Protein AF-0000000084941247 (afdb_homodimer)

Organism: Slackia exigua (strain ATCC 700122 / DSM 15923 / CIP 105133 / JCM 11022 / KCTC 5966 / S-7) (NCBI:txid649764)

Sequence (1130 aa):
MKTSISRRDLFKFGGVAAIGAAGAASLAGCAPKQASEDEKETKAASWRDAPEPIADIAETVDYDLVVVGAGNAGLMGAMTAQQQGFKVVIIEKGQQVASAREAVGAIGSRHAGEHTPDIPMLMNHVRKTQTGDVNMALWRTWCDKSGEFMDWLEDTETPAGMTFPFEWHAPDDPEAYYPAMCTNPVMGDFNPQGPNYGAYQHLEVMRDLFLEAGGTIDFLTTGEQLVQDESGKVTGVLARFNKDQYRQYNAAKGVIVCTGGYGANREMVEDLCPDALKYCTSTAATTESGDGIRMALWAGAYLEEGAGAMVWNRGITDDTEQIGPDMGMPLFLPASQPFLRVNVHGERFMNEDSTYPEIYAQGTRQPKGFSWQVFDGTYWEDIQRFDTGGCSRLAPAPDGSAFNADVYDLEAMSKDHLDSFWMQPRLDDGTLKKCDTLEELAKTMFSDEADQKAFLATVERYNEVMASGDVDYGKAAYRCSTVDTAPFYAIRTTGNFLVTINGIVTDTDSRALRQDGTVIEGLYVCGNDQGGFYPHGYPSEFTGVNAGRCGCFARIAAKHACGIAMKTSISRRDLFKFGGVAAIGAAGAASLAGCAPKQASEDEKETKAASWRDAPEPIADIAETVDYDLVVVGAGNAGLMGAMTAQQQGFKVVIIEKGQQVASAREAVGAIGSRHAGEHTPDIPMLMNHVRKTQTGDVNMALWRTWCDKSGEFMDWLEDTETPAGMTFPFEWHAPDDPEAYYPAMCTNPVMGDFNPQGPNYGAYQHLEVMRDLFLEAGGTIDFLTTGEQLVQDESGKVTGVLARFNKDQYRQYNAAKGVIVCTGGYGANREMVEDLCPDALKYCTSTAATTESGDGIRMALWAGAYLEEGAGAMVWNRGITDDTEQIGPDMGMPLFLPASQPFLRVNVHGERFMNEDSTYPEIYAQGTRQPKGFSWQVFDGTYWEDIQRFDTGGCSRLAPAPDGSAFNADVYDLEAMSKDHLDSFWMQPRLDDGTLKKCDTLEELAKTMFSDEADQKAFLATVERYNEVMASGDVDYGKAAYRCSTVDTAPFYAIRTTGNFLVTINGIVTDTDSRALRQDGTVIEGLYVCGNDQGGFYPHGYPSEFTGVNAGRCGCFARIAAKHACGIA

Radius of gyration: 30.83 Å; Cα contacts (8 Å, |Δi|>4): 2685; chains: 2; bounding box: 79×86×83 Å

Solvent-accessible surface area (backbone atoms only — not comparable to full-atom values): 57763 Å² total; per-residue (Å²): 135,84,81,70,85,64,83,73,64,72,73,62,74,67,81,76,75,61,85,70,78,73,81,77,79,74,81,75,80,82,64,82,74,67,87,69,74,84,70,68,76,64,74,78,84,52,84,77,56,67,72,82,80,88,77,75,65,76,44,77,47,84,31,37,34,35,26,36,19,46,33,70,13,22,49,40,16,45,40,58,36,32,76,72,69,47,49,33,39,32,37,20,55,44,92,63,65,49,80,51,70,63,43,36,17,35,34,75,26,80,66,42,70,88,47,63,57,59,58,24,60,52,48,46,48,55,36,42,42,40,42,17,51,28,29,47,50,49,54,49,47,41,54,69,44,16,8,59,42,51,44,49,51,46,68,65,39,35,84,75,43,37,34,63,52,60,40,55,64,64,59,97,45,95,85,55,72,52,62,41,26,27,27,35,48,26,50,47,80,84,50,59,57,33,54,52,68,84,18,55,39,58,44,60,51,48,50,51,52,33,45,72,68,66,39,43,73,44,56,46,16,36,71,68,39,66,37,59,53,94,86,52,34,33,40,27,38,34,25,38,59,47,95,91,34,26,35,36,38,37,13,76,40,14,36,40,31,18,38,50,14,26,56,47,21,65,70,56,31,58,73,49,32,40,60,52,53,61,35,5,14,15,62,65,46,72,80,17,54,24,51,40,43,41,32,41,40,58,66,49,31,35,68,48,79,55,42,22,48,35,40,41,26,23,12,32,37,50,96,81,66,63,63,23,30,86,68,60,42,64,76,37,68,73,54,53,48,48,47,51,47,23,39,83,53,22,41,68,49,69,40,47,73,46,53,43,44,26,50,34,35,32,25,50,60,36,54,68,23,33,28,34,42,38,44,26,54,56,48,67,64,47,48,54,57,46,49,54,57,77,84,50,32,69,46,59,43,93,84,59,48,31,68,18,38,29,79,84,73,21,41,45,48,36,71,66,48,47,43,61,67,56,44,44,58,31,46,73,72,56,42,36,42,76,29,76,42,69,69,57,40,30,57,72,75,30,92,49,66,68,28,27,51,39,28,55,52,36,47,54,50,45,38,52,28,40,73,75,46,32,69,81,38,40,41,55,72,72,47,48,68,63,69,85,43,63,46,33,37,38,32,42,32,22,17,24,29,47,40,34,39,38,16,34,36,48,54,84,55,18,35,27,19,28,80,74,42,48,73,38,50,36,34,27,39,22,30,27,17,25,27,49,73,38,22,69,36,60,64,72,52,49,42,24,40,68,51,20,49,15,23,33,43,16,33,43,25,30,27,61,46,66,73,48,132,136,84,82,70,84,63,82,73,65,71,74,61,76,66,79,80,72,83,78,88,69,90,74,78,84,82,84,76,79,79,66,83,74,68,87,68,74,85,68,68,77,64,74,77,84,54,85,79,56,67,72,82,81,87,79,73,65,76,43,76,49,83,32,36,34,36,24,36,19,47,34,69,13,23,49,40,16,45,40,58,37,32,77,74,70,46,49,33,36,31,36,19,54,45,92,62,66,49,80,51,69,62,44,35,17,35,35,75,25,81,68,42,70,89,46,62,56,60,58,24,60,52,48,47,48,54,34,42,42,39,42,16,53,31,28,47,51,49,54,51,47,42,53,70,44,18,7,60,40,50,45,51,52,47,67,67,38,35,85,75,44,38,36,64,53,60,40,54,65,66,61,97,45,95,85,57,73,52,60,42,26,29,28,37,50,26,51,47,79,85,50,59,56,33,54,50,69,85,19,56,40,57,45,60,50,48,50,52,52,32,46,74,70,66,39,42,72,44,58,45,17,37,71,68,39,68,37,58,52,96,86,51,33,33,41,28,37,35,24,36,59,46,97,91,35,25,35,35,39,36,13,78,40,15,36,40,31,17,38,52,12,27,55,49,20,64,69,57,31,58,73,51,31,39,60,51,52,60,34,4,13,14,62,66,47,71,79,16,53,24,51,40,44,41,33,42,40,57,69,48,32,36,70,48,78,56,41,24,48,36,39,41,26,24,12,32,36,49,96,81,66,63,62,22,30,88,68,60,42,62,75,36,68,72,55,51,48,48,47,50,48,23,39,84,54,24,42,68,50,68,41,46,75,47,53,43,43,25,50,34,35,33,27,51,59,35,55,69,22,34,28,33,42,38,44,25,55,57,47,68,64,46,48,54,56,46,50,53,56,74,83,49,32,69,47,58,44,94,83,59,48,31,68,17,39,31,76,85,71,22,40,44,46,36,72,67,48,46,42,60,68,57,44,43,59,31,46,73,72,56,42,35,43,77,27,76,44,69,67,58,39,30,55,73,75,30,91,49,66,68,27,28,52,38,28,55,52,34,47,54,52,45,37,52,27,43,74,75,47,32,69,83,38,38,40,56,72,75,48,48,67,63,68,83,44,64,45,34,38,38,34,42,32,22,17,24,29,47,40,34,38,36,16,33,35,48,52,84,54,17,35,26,18,28,81,74,43,48,73,38,49,36,35,26,38,21,30,26,19,26,28,49,72,37,21,68,36,60,64,72,50,48,42,24,39,69,52,20,51,14,23,33,42,17,34,43,25,30,26,62,45,66,72,48,131

InterPro domains:
  IPR003953 FAD-dependent oxidoreductase 2, FAD-binding domain [PF00890] (64-534)
  IPR006311 Twin-arginine translocation pathway, signal sequence [PS51318] (1-37)
  IPR027477 Succinate dehydrogenase/fumarate reductase flavoprotein, catalytic domain superfamily [G3DSA:3.90.700.10] (319-495)
  IPR027477 Succinate dehydrogenase/fumarate reductase flavoprotein, catalytic domain superfamily [SSF56425] (339-494)
  IPR036188 FAD/NAD(P)-binding domain superfamily [G3DSA:3.50.50.60] (63-558)
  IPR036188 FAD/NAD(P)-binding domain superfamily [SSF51905] (53-563)
  IPR050315 FAD-dependent oxidoreductase 2 [PTHR43400] (58-562)

Nearest PDB structures (foldseek):
  2b7s-assembly1_A  TM=7.435E-01  e=1.930E-31  Shewanella frigidimarina
  1ksu-assembly1_A  TM=7.243E-01  e=1.297E-31  Shewanella frigidimarina
  1e39-assembly1_A  TM=7.242E-01  e=2.563E-31  Shewanella frigidimarina
  1p2e-assembly1_A  TM=7.226E-01  e=1.256E-30  Shewanella frigidimarina
  1q9i-assembly1_A  TM=7.149E-01  e=3.404E-31  Shewanella frigidimarina

Foldseek 3Di:
DCPPPDPPVPLPPDDPPPPPDDDPPDPDDPPPPDPDDPPPPPPPDALLDDDDDDDDAPAEDEFQEEEEALELQRLLLQLLQLVVPGAYEYEAQAPDHDFFDFKAFAAPAPQCVPAGDDLVVVLVVLCVVQVNLFDSQLVVLRNVFLNVLVNVLCVQQVVVQKDWHFFDDWDPDPVTFFGRTIIGIFGHDDDLQDQRFPGRCSSVSSVVSSVVSPYYYQYSKAWAAFDADPVLATFWTWIDNDDSHIYTYGHNLFYEYALFAAQVAPSCCVVAPVCCFQFAQAEADDRRRCRRQSNLSNSFFDWRHFWDFAKFQFFFDAPVLDGGRNNHGDGALLSLALAFKDALLQAGDARSPDGRVVVQVSQCPGPSSKIKGKAFPCVVVLLQLSQDDFQSRQAAHPVSRGRQARSPRSGGHDPVCSCPPRNVVCVVVPQKDKDFDLLVVLVVSHVDPSSSVSNVVNLVVLQVCLVVPPPPHGHDNSNRDHHDHDTMIMHITTIYGYGIQIATEADSLQFGAHPVGHGNHRYGYAASNYHRRRSHYDPVSSHNHRSSSRNSSSSSNSCNSNVND/DCPPPDPPPPQCPDDPVDDDCPDDDDDDDPDDPDPDDPPPVPPPDALLDDDDDDDDAPAEDEFQEEEEALELQRLLLQLLQLVVPGAYEYEAQAPDHDFFDFWAFAAPAPQCVPQGDDLVVVLVVLCVVQVNLFDSQLVVLRNVFLNVLVNVLCVQQVVVQKDKHFFDDWDPDPVTDFGRTIIGIFGHDDDLQDQRFPGRCSSVSSVVSSVVSPYYYQYSKAWAAFDADPVLATFWTWIDNDDSHIYTYGHNLFYEYALFAAQVAPSCCCVAPVCCFQFAQAEADDRRRCRRQSNLSNSFFDWRHFWDFAKFQFGFDAPVLDGGRNNSGDGALLSLALAFKDALLQAGDARSPDGRVVVQVSQCPGPSSKIKGKAFPCVVVLLQLSQDDAQSRQAAHPVSRGRQARSPRSGGHDPVCNCPPRNVVCVVVVQKDKDFDLLVVLVVSHVDPSSSVSNVVNLVVLQVCLVVPPPPHGHDNSNRDHHDHDTMIMHITTIYGYGIQIATEADSLQFGAHPVGHGNHRYGYAASNYHRRRSHYDPVSSHNHRSSSRSSSSSSNSCNSNVND

Structure (mmCIF, N/CA/C/O backbone):
data_AF-0000000084941247-model_v1
#
loop_
_entity.id
_entity.type
_entity.pdbx_description
1 polymer 'Tat pathway signal sequence domain protein'
#
loop_
_atom_site.group_PDB
_atom_site.id
_atom_site.type_symbol
_atom_site.label_atom_id
_atom_site.label_alt_id
_atom_site.label_comp_id
_atom_site.label_asym_id
_atom_site.label_entity_id
_atom_site.label_seq_id
_atom_site.pdbx_PDB_ins_code
_atom_site.Cartn_x
_atom_site.Cartn_y
_atom_site.Cartn_z
_atom_site.occupancy
_atom_site.B_iso_or_equiv
_atom_site.auth_seq_id
_atom_site.auth_comp_id
_atom_site.auth_asym_id
_atom_site.auth_atom_id
_atom_site.pdbx_PDB_model_num
ATOM 1 N N . MET A 1 1 ? 28.484 -39.25 -27.844 1 19.05 1 MET A N 1
ATOM 2 C CA . MET A 1 1 ? 29.453 -38.156 -27.688 1 19.05 1 MET A CA 1
ATOM 3 C C . MET A 1 1 ? 28.859 -37 -26.859 1 19.05 1 MET A C 1
ATOM 5 O O . MET A 1 1 ? 27.797 -36.469 -27.203 1 19.05 1 MET A O 1
ATOM 9 N N . LYS A 1 2 ? 29.141 -37.031 -25.531 1 23.38 2 LYS A N 1
ATOM 10 C CA . LYS A 1 2 ? 28.578 -36.531 -24.281 1 23.38 2 LYS A CA 1
ATOM 11 C C . LYS A 1 2 ? 28.625 -35 -24.219 1 23.38 2 LYS A C 1
ATOM 13 O O . LYS A 1 2 ? 29.641 -34.438 -23.844 1 23.38 2 LYS A O 1
ATOM 18 N N . THR A 1 3 ? 28.031 -34.312 -25.266 1 25.09 3 THR A N 1
ATOM 19 C CA . THR A 1 3 ? 28.188 -32.844 -25.328 1 25.09 3 THR A CA 1
ATOM 20 C C . THR A 1 3 ? 27.641 -32.188 -24.062 1 25.09 3 THR A C 1
ATOM 22 O O . THR A 1 3 ? 26.438 -32.188 -23.812 1 25.09 3 THR A O 1
ATOM 25 N N . SER A 1 4 ? 28.375 -32.188 -22.953 1 26.8 4 SER A N 1
ATOM 26 C CA . SER A 1 4 ? 28.25 -31.719 -21.578 1 26.8 4 SER A CA 1
ATOM 27 C C . SER A 1 4 ? 28.078 -30.203 -21.531 1 26.8 4 SER A C 1
ATOM 29 O O . SER A 1 4 ? 28.953 -29.469 -21.984 1 26.8 4 SER A O 1
ATOM 31 N N . ILE A 1 5 ? 26.828 -29.688 -21.75 1 31.45 5 ILE A N 1
ATOM 32 C CA . ILE A 1 5 ? 26.484 -28.266 -21.609 1 31.45 5 ILE A CA 1
ATOM 33 C C . ILE A 1 5 ? 26.984 -27.75 -20.266 1 31.45 5 ILE A C 1
ATOM 35 O O . ILE A 1 5 ? 26.562 -28.234 -19.203 1 31.45 5 ILE A O 1
ATOM 39 N N . SER A 1 6 ? 28.266 -27.25 -20.188 1 27.77 6 SER A N 1
ATOM 40 C CA . SER A 1 6 ? 29 -26.797 -19.031 1 27.77 6 SER A CA 1
ATOM 41 C C . SER A 1 6 ? 28.234 -25.719 -18.266 1 27.77 6 SER A C 1
ATOM 43 O O . SER A 1 6 ? 27.344 -25.078 -18.812 1 27.77 6 SER A O 1
ATOM 45 N N . ARG A 1 7 ? 28.547 -25.5 -16.969 1 29.39 7 ARG A N 1
ATOM 46 C CA . ARG A 1 7 ? 28.141 -24.703 -15.812 1 29.39 7 ARG A CA 1
ATOM 47 C C . ARG A 1 7 ? 28.125 -23.219 -16.156 1 29.39 7 ARG A C 1
ATOM 49 O O . ARG A 1 7 ? 27.453 -22.422 -15.484 1 29.39 7 ARG A O 1
ATOM 56 N N . ARG A 1 8 ? 29.078 -22.781 -17 1 28.77 8 ARG A N 1
ATOM 57 C CA . ARG A 1 8 ? 29.375 -21.359 -17.203 1 28.77 8 ARG A CA 1
ATOM 58 C C . ARG A 1 8 ? 28.25 -20.656 -17.938 1 28.77 8 ARG A C 1
ATOM 60 O O . ARG A 1 8 ? 28.219 -19.438 -18.016 1 28.77 8 ARG A O 1
ATOM 67 N N . ASP A 1 9 ? 27.516 -21.406 -18.766 1 28.23 9 ASP A N 1
ATOM 68 C CA . ASP A 1 9 ? 26.609 -20.719 -19.688 1 28.23 9 ASP A CA 1
ATOM 69 C C . ASP A 1 9 ? 25.406 -20.156 -18.938 1 28.23 9 ASP A C 1
ATOM 71 O O . ASP A 1 9 ? 24.5 -19.578 -19.562 1 28.23 9 ASP A O 1
ATOM 75 N N . LEU A 1 10 ? 25.219 -20.625 -17.688 1 25.91 10 LEU A N 1
ATOM 76 C CA . LEU A 1 10 ? 23.953 -20.156 -17.125 1 25.91 10 LEU A CA 1
ATOM 77 C C . LEU A 1 10 ? 23.984 -18.656 -16.891 1 25.91 10 LEU A C 1
ATOM 79 O O . LEU A 1 10 ? 22.922 -18.016 -16.797 1 25.91 10 LEU A O 1
ATOM 83 N N . PHE A 1 11 ? 25.188 -18.172 -16.484 1 29.45 11 PHE A N 1
ATOM 84 C CA . PHE A 1 11 ? 25.109 -16.781 -16.016 1 29.45 11 PHE A CA 1
ATOM 85 C C . PHE A 1 11 ? 25 -15.82 -17.188 1 29.45 11 PHE A C 1
ATOM 87 O O . PHE A 1 11 ? 25.031 -14.602 -16.984 1 29.45 11 PHE A O 1
ATOM 94 N N . LYS A 1 12 ? 25.453 -16.219 -18.438 1 27.67 12 LYS A N 1
ATOM 95 C CA . LYS A 1 12 ? 25.562 -15.234 -19.516 1 27.67 12 LYS A CA 1
ATOM 96 C C . LYS A 1 12 ? 24.188 -14.711 -19.922 1 27.67 12 LYS A C 1
ATOM 98 O O . LYS A 1 12 ? 23.531 -15.273 -20.797 1 27.67 12 LYS A O 1
ATOM 103 N N . PHE A 1 13 ? 23.391 -14.414 -19.031 1 27.11 13 PHE A N 1
ATOM 104 C CA . PHE A 1 13 ? 22.188 -13.773 -19.547 1 27.11 13 PHE A CA 1
ATOM 105 C C . PHE A 1 13 ? 22.547 -12.57 -20.422 1 27.11 13 PHE A C 1
ATOM 107 O O . PHE A 1 13 ? 21.688 -11.742 -20.734 1 27.11 13 PHE A O 1
ATOM 114 N N . GLY A 1 14 ? 24 -12.375 -20.625 1 22.97 14 GLY A N 1
ATOM 115 C CA . GLY A 1 14 ? 24.312 -11.086 -21.234 1 22.97 14 GLY A CA 1
ATOM 116 C C . GLY A 1 14 ? 23.672 -10.891 -22.578 1 22.97 14 GLY A C 1
ATOM 117 O O . GLY A 1 14 ? 23.125 -11.828 -23.172 1 22.97 14 GLY A O 1
ATOM 118 N N . GLY A 1 15 ? 23.984 -9.617 -23.172 1 25.16 15 GLY A N 1
ATOM 119 C CA . GLY A 1 15 ? 23.609 -8.656 -24.203 1 25.16 15 GLY A CA 1
ATOM 120 C C . GLY A 1 15 ? 23.984 -9.102 -25.594 1 25.16 15 GLY A C 1
ATOM 121 O O . GLY A 1 15 ? 25.172 -9.156 -25.938 1 25.16 15 GLY A O 1
ATOM 122 N N . VAL A 1 16 ? 23.594 -10.25 -26.078 1 21.81 16 VAL A N 1
ATOM 123 C CA . VAL A 1 16 ? 24.109 -10.578 -27.406 1 21.81 16 VAL A CA 1
ATOM 124 C C . VAL A 1 16 ? 23.656 -9.508 -28.406 1 21.81 16 VAL A C 1
ATOM 126 O O . VAL A 1 16 ? 22.703 -9.711 -29.156 1 21.81 16 VAL A O 1
ATOM 129 N N . ALA A 1 17 ? 23.594 -8.242 -27.969 1 22.47 17 ALA A N 1
ATOM 130 C CA . ALA A 1 17 ? 23.078 -7.496 -29.125 1 22.47 17 ALA A CA 1
ATOM 131 C C . ALA A 1 17 ? 24.094 -7.465 -30.25 1 22.47 17 ALA A C 1
ATOM 133 O O . ALA A 1 17 ? 25.172 -6.879 -30.125 1 22.47 17 ALA A O 1
ATOM 134 N N . ALA A 1 18 ? 24.391 -8.492 -30.906 1 19.81 18 ALA A N 1
ATOM 135 C CA . ALA A 1 18 ? 25.406 -8.492 -31.969 1 19.81 18 ALA A CA 1
ATOM 136 C C . ALA A 1 18 ? 25.062 -7.469 -33.031 1 19.81 18 ALA A C 1
ATOM 138 O O . ALA A 1 18 ? 25.938 -7.004 -33.781 1 19.81 18 ALA A O 1
ATOM 139 N N . ILE A 1 19 ? 23.812 -6.984 -33.344 1 20.02 19 ILE A N 1
ATOM 140 C CA . ILE A 1 19 ? 23.688 -6.93 -34.781 1 20.02 19 ILE A CA 1
ATOM 141 C C . ILE A 1 19 ? 24.484 -5.742 -35.344 1 20.02 19 ILE A C 1
ATOM 143 O O . ILE A 1 19 ? 24.219 -4.594 -34.969 1 20.02 19 ILE A O 1
ATOM 147 N N . GLY A 1 20 ? 25.797 -5.836 -35.5 1 19.84 20 GLY A N 1
ATOM 148 C CA . GLY A 1 20 ? 26.688 -4.805 -36 1 19.84 20 GLY A CA 1
ATOM 149 C C . GLY A 1 20 ? 26.297 -4.301 -37.375 1 19.84 20 GLY A C 1
ATOM 150 O O . GLY A 1 20 ? 27.062 -3.594 -38.031 1 19.84 20 GLY A O 1
ATOM 151 N N . ALA A 1 21 ? 25.047 -4.473 -37.875 1 18.61 21 ALA A N 1
ATOM 152 C CA . ALA A 1 21 ? 25.062 -4.34 -39.312 1 18.61 21 ALA A CA 1
ATOM 153 C C . ALA A 1 21 ? 25.594 -2.973 -39.75 1 18.61 21 ALA A C 1
ATOM 155 O O . ALA A 1 21 ? 25.438 -1.99 -39.031 1 18.61 21 ALA A O 1
ATOM 156 N N . ALA A 1 22 ? 26.297 -2.846 -40.875 1 20.41 22 ALA A N 1
ATOM 157 C CA . ALA A 1 22 ? 27.234 -2.131 -41.75 1 20.41 22 ALA A CA 1
ATOM 158 C C . ALA A 1 22 ? 26.562 -0.9 -42.344 1 20.41 22 ALA A C 1
ATOM 160 O O . ALA A 1 22 ? 27.234 -0.09 -43 1 20.41 22 ALA A O 1
ATOM 161 N N . GLY A 1 23 ? 25.281 -0.52 -42.062 1 18.73 23 GLY A N 1
ATOM 162 C CA . GLY A 1 23 ? 24.781 0.143 -43.25 1 18.73 23 GLY A CA 1
ATOM 163 C C . GLY A 1 23 ? 25.484 1.452 -43.531 1 18.73 23 GLY A C 1
ATOM 164 O O . GLY A 1 23 ? 25.875 2.178 -42.625 1 18.73 23 GLY A O 1
ATOM 165 N N . ALA A 1 24 ? 26.141 1.601 -44.75 1 20.34 24 ALA A N 1
ATOM 166 C CA . ALA A 1 24 ? 26.875 2.57 -45.531 1 20.34 24 ALA A CA 1
ATOM 167 C C . ALA A 1 24 ? 26.047 3.834 -45.781 1 20.34 24 ALA A C 1
ATOM 169 O O . ALA A 1 24 ? 25.031 3.807 -46.469 1 20.34 24 ALA A O 1
ATOM 170 N N . ALA A 1 25 ? 25.641 4.566 -44.719 1 20.8 25 ALA A N 1
ATOM 171 C CA . ALA A 1 25 ? 24.828 5.734 -45.062 1 20.8 25 ALA A CA 1
ATOM 172 C C . ALA A 1 25 ? 25.562 6.688 -45.969 1 20.8 25 ALA A C 1
ATOM 174 O O . ALA A 1 25 ? 26.656 7.16 -45.656 1 20.8 25 ALA A O 1
ATOM 175 N N . SER A 1 26 ? 25.438 6.461 -47.312 1 20.27 26 SER A N 1
ATOM 176 C CA . SER A 1 26 ? 25.812 7.375 -48.375 1 20.27 26 SER A CA 1
ATOM 177 C C . SER A 1 26 ? 25.406 8.805 -48.062 1 20.27 26 SER A C 1
ATOM 179 O O . SER A 1 26 ? 24.469 9.031 -47.281 1 20.27 26 SER A O 1
ATOM 181 N N . LEU A 1 27 ? 26.344 9.75 -48.406 1 21.83 27 LEU A N 1
ATOM 182 C CA . LEU A 1 27 ? 26.547 11.18 -48.219 1 21.83 27 LEU A CA 1
ATOM 183 C C . LEU A 1 27 ? 25.422 11.977 -48.875 1 21.83 27 LEU A C 1
ATOM 185 O O . LEU A 1 27 ? 25.469 13.211 -48.906 1 21.83 27 LEU A O 1
ATOM 189 N N . ALA A 1 28 ? 24.547 11.391 -49.719 1 23.39 28 ALA A N 1
ATOM 190 C CA . ALA A 1 28 ? 24.062 12.25 -50.812 1 23.39 28 ALA A CA 1
ATOM 191 C C . ALA A 1 28 ? 23.422 13.516 -50.281 1 23.39 28 ALA A C 1
ATOM 193 O O . ALA A 1 28 ? 23 13.555 -49.094 1 23.39 28 ALA A O 1
ATOM 194 N N . GLY A 1 29 ? 23.281 14.531 -51.188 1 26.05 29 GLY A N 1
ATOM 195 C CA . GLY A 1 29 ? 22.984 15.953 -51.312 1 26.05 29 GLY A CA 1
ATOM 196 C C . GLY A 1 29 ? 21.594 16.312 -50.812 1 26.05 29 GLY A C 1
ATOM 197 O O . GLY A 1 29 ? 20.625 15.625 -51.094 1 26.05 29 GLY A O 1
ATOM 198 N N . CYS A 1 30 ? 21.547 16.938 -49.625 1 26.16 30 CYS A N 1
ATOM 199 C CA . CYS A 1 30 ? 20.359 17.281 -48.844 1 26.16 30 CYS A CA 1
ATOM 200 C C . CYS A 1 30 ? 19.406 18.156 -49.656 1 26.16 30 CYS A C 1
ATOM 202 O O . CYS A 1 30 ? 19.656 19.344 -49.844 1 26.16 30 CYS A O 1
ATOM 204 N N . ALA A 1 31 ? 18.984 17.672 -50.969 1 27.81 31 ALA A N 1
ATOM 205 C CA . ALA A 1 31 ? 17.984 18.531 -51.594 1 27.81 31 ALA A CA 1
ATOM 206 C C . ALA A 1 31 ? 16.906 18.969 -50.625 1 27.81 31 ALA A C 1
ATOM 208 O O . ALA A 1 31 ? 16.547 18.219 -49.719 1 27.81 31 ALA A O 1
ATOM 209 N N . PRO A 1 32 ? 16.469 20.234 -50.75 1 28.5 32 PRO A N 1
ATOM 210 C CA . PRO A 1 32 ? 15.57 20.891 -49.781 1 28.5 32 PRO A CA 1
ATOM 211 C C . PRO A 1 32 ? 14.258 20.141 -49.594 1 28.5 32 PRO A C 1
ATOM 213 O O . PRO A 1 32 ? 13.609 19.75 -50.562 1 28.5 32 PRO A O 1
ATOM 216 N N . LYS A 1 33 ? 14.211 19.266 -48.656 1 26.55 33 LYS A N 1
ATOM 217 C CA . LYS A 1 33 ? 12.992 18.484 -48.438 1 26.55 33 LYS A CA 1
ATOM 218 C C . LYS A 1 33 ? 11.758 19.391 -48.469 1 26.55 33 LYS A C 1
ATOM 220 O O . LYS A 1 33 ? 11.711 20.406 -47.781 1 26.55 33 LYS A O 1
ATOM 225 N N . GLN A 1 34 ? 11.109 19.422 -49.625 1 26.91 34 GLN A N 1
ATOM 226 C CA . GLN A 1 34 ? 9.742 19.953 -49.688 1 26.91 34 GLN A CA 1
ATOM 227 C C . GLN A 1 34 ? 8.953 19.547 -48.438 1 26.91 34 GLN A C 1
ATOM 229 O O . GLN A 1 34 ? 9.047 18.422 -47.969 1 26.91 34 GLN A O 1
ATOM 234 N N . ALA A 1 35 ? 8.352 20.594 -47.844 1 30.81 35 ALA A N 1
ATOM 235 C CA . ALA A 1 35 ? 7.5 20.531 -46.656 1 30.81 35 ALA A CA 1
ATOM 236 C C . ALA A 1 35 ? 6.555 19.328 -46.75 1 30.81 35 ALA A C 1
ATOM 238 O O . ALA A 1 35 ? 5.727 19.25 -47.656 1 30.81 35 ALA A O 1
ATOM 239 N N . SER A 1 36 ? 7.133 18.141 -46.406 1 25.38 36 SER A N 1
ATOM 240 C CA . SER A 1 36 ? 6.406 16.875 -46.375 1 25.38 36 SER A CA 1
ATOM 241 C C . SER A 1 36 ? 4.969 17.078 -45.906 1 25.38 36 SER A C 1
ATOM 243 O O . SER A 1 36 ? 4.652 18.078 -45.25 1 25.38 36 SER A O 1
ATOM 245 N N . GLU A 1 37 ? 4.121 16.156 -46.344 1 29.75 37 GLU A N 1
ATOM 246 C CA . GLU A 1 37 ? 2.729 15.812 -46.094 1 29.75 37 GLU A CA 1
ATOM 247 C C . GLU A 1 37 ? 2.408 15.961 -44.594 1 29.75 37 GLU A C 1
ATOM 249 O O . GLU A 1 37 ? 3.295 15.828 -43.75 1 29.75 37 GLU A O 1
ATOM 254 N N . ASP A 1 38 ? 1.306 16.656 -44.375 1 31.53 38 ASP A N 1
ATOM 255 C CA . ASP A 1 38 ? 0.575 16.766 -43.125 1 31.53 38 ASP A CA 1
ATOM 256 C C . ASP A 1 38 ? 0.708 15.5 -42.281 1 31.53 38 ASP A C 1
ATOM 258 O O . ASP A 1 38 ? 0.139 14.461 -42.625 1 31.53 38 ASP A O 1
ATOM 262 N N . GLU A 1 39 ? 1.895 15.258 -41.844 1 28.62 39 GLU A N 1
ATOM 263 C CA . GLU A 1 39 ? 1.955 14.203 -40.844 1 28.62 39 GLU A CA 1
ATOM 264 C C . GLU A 1 39 ? 0.952 14.461 -39.719 1 28.62 39 GLU A C 1
ATOM 266 O O . GLU A 1 39 ? 1.125 15.383 -38.906 1 28.62 39 GLU A O 1
ATOM 271 N N . LYS A 1 40 ? -0.264 14.336 -40 1 32.88 40 LYS A N 1
ATOM 272 C CA . LYS A 1 40 ? -1.252 14.141 -38.969 1 32.88 40 LYS A CA 1
ATOM 273 C C . LYS A 1 40 ? -0.626 13.469 -37.75 1 32.88 40 LYS A C 1
ATOM 275 O O . LYS A 1 40 ? -0.073 12.375 -37.844 1 32.88 40 LYS A O 1
ATOM 280 N N . GLU A 1 41 ? -0.08 14.266 -36.875 1 34.94 41 GLU A N 1
ATOM 281 C CA . GLU A 1 41 ? 0.358 13.711 -35.594 1 34.94 41 GLU A CA 1
ATOM 282 C C . GLU A 1 41 ? -0.614 12.648 -35.094 1 34.94 41 GLU A C 1
ATOM 284 O O . GLU A 1 41 ? -1.729 12.969 -34.688 1 34.94 41 GLU A O 1
ATOM 289 N N . THR A 1 42 ? -0.789 11.562 -35.719 1 36.72 42 THR A N 1
ATOM 290 C CA . THR A 1 42 ? -1.495 10.414 -35.156 1 36.72 42 THR A CA 1
ATOM 291 C C . THR A 1 42 ? -1.202 10.25 -33.656 1 36.72 42 THR A C 1
ATOM 293 O O . THR A 1 42 ? -0.044 10.117 -33.281 1 36.72 42 THR A O 1
ATOM 296 N N . LYS A 1 43 ? -1.995 10.922 -32.844 1 45.62 43 LYS A N 1
ATOM 297 C CA . LYS A 1 43 ? -1.903 10.539 -31.422 1 45.62 43 LYS A CA 1
ATOM 298 C C . LYS A 1 43 ? -1.312 9.141 -31.266 1 45.62 43 LYS A C 1
ATOM 300 O O . LYS A 1 43 ? -1.816 8.18 -31.859 1 45.62 43 LYS A O 1
ATOM 305 N N . ALA A 1 44 ? -0.191 9.078 -30.891 1 51.22 44 ALA A N 1
ATOM 306 C CA . ALA A 1 44 ? 0.454 7.777 -30.719 1 51.22 44 ALA A CA 1
ATOM 307 C C . ALA A 1 44 ? -0.452 6.812 -29.953 1 51.22 44 ALA A C 1
ATOM 309 O O . ALA A 1 44 ? -0.997 7.164 -28.906 1 51.22 44 ALA A O 1
ATOM 310 N N . ALA A 1 45 ? -0.841 5.645 -30.484 1 69.56 45 ALA A N 1
ATOM 311 C CA . ALA A 1 45 ? -1.721 4.582 -30 1 69.56 45 ALA A CA 1
ATOM 312 C C . ALA A 1 45 ? -1.252 4.051 -28.656 1 69.56 45 ALA A C 1
ATOM 314 O O . ALA A 1 45 ? -0.059 3.811 -28.453 1 69.56 45 ALA A O 1
ATOM 315 N N . SER A 1 46 ? -2.09 4.172 -27.531 1 87.94 46 SER A N 1
ATOM 316 C CA . SER A 1 46 ? -1.894 3.623 -26.188 1 87.94 46 SER A CA 1
ATOM 317 C C . SER A 1 46 ? -2.123 2.115 -26.172 1 87.94 46 SER A C 1
ATOM 319 O O . SER A 1 46 ? -2.928 1.595 -26.953 1 87.94 46 SER A O 1
ATOM 321 N N . TRP A 1 47 ? -1.255 1.409 -25.406 1 94.19 47 TRP A N 1
ATOM 322 C CA . TRP A 1 47 ? -1.479 -0.019 -25.219 1 94.19 47 TRP A CA 1
ATOM 323 C C . TRP A 1 47 ? -2.906 -0.288 -24.75 1 94.19 47 TRP A C 1
ATOM 325 O O . TRP A 1 47 ? -3.393 -1.418 -24.844 1 94.19 47 TRP A O 1
ATOM 335 N N . ARG A 1 48 ? -3.656 0.721 -24.359 1 93.62 48 ARG A N 1
ATOM 336 C CA . ARG A 1 48 ? -5.016 0.588 -23.844 1 93.62 48 ARG A CA 1
ATOM 337 C C . ARG A 1 48 ? -6.035 0.57 -24.969 1 93.62 48 ARG A C 1
ATOM 339 O O . ARG A 1 48 ? -7.172 0.129 -24.781 1 93.62 48 ARG A O 1
ATOM 346 N N . ASP A 1 49 ? -5.691 1.118 -26.156 1 93.81 49 ASP A N 1
ATOM 347 C CA . ASP A 1 49 ? -6.621 1.23 -27.281 1 93.81 49 ASP A CA 1
ATOM 348 C C . ASP A 1 49 ? -6.707 -0.082 -28.062 1 93.81 49 ASP A C 1
ATOM 350 O O . ASP A 1 49 ? -5.68 -0.672 -28.406 1 93.81 49 ASP A O 1
ATOM 354 N N . ALA A 1 50 ? -7.938 -0.47 -28.281 1 93.81 50 ALA A N 1
ATOM 355 C CA . ALA A 1 50 ? -8.125 -1.692 -29.047 1 93.81 50 ALA A CA 1
ATOM 356 C C . ALA A 1 50 ? -7.617 -1.518 -30.484 1 93.81 50 ALA A C 1
ATOM 358 O O . ALA A 1 50 ? -7.91 -0.512 -31.125 1 93.81 50 ALA A O 1
ATOM 359 N N . PRO A 1 51 ? -6.914 -2.484 -30.953 1 93.88 51 PRO A N 1
ATOM 360 C CA . PRO A 1 51 ? -6.504 -2.424 -32.344 1 93.88 51 PRO A CA 1
ATOM 361 C C . PRO A 1 51 ? -7.656 -2.699 -33.312 1 93.88 51 PRO A C 1
ATOM 363 O O . PRO A 1 51 ? -8.734 -3.111 -32.906 1 93.88 51 PRO A O 1
ATOM 366 N N . GLU A 1 52 ? -7.34 -2.393 -34.594 1 93.81 52 GLU A N 1
ATOM 367 C CA . GLU A 1 52 ? -8.312 -2.756 -35.594 1 93.81 52 GLU A CA 1
ATOM 368 C C . GLU A 1 52 ? -8.586 -4.258 -35.594 1 93.81 52 GLU A C 1
ATOM 370 O O . GLU A 1 52 ? -7.668 -5.059 -35.406 1 93.81 52 GLU A O 1
ATOM 375 N N . PRO A 1 53 ? -9.828 -4.648 -35.844 1 93.56 53 PRO A N 1
ATOM 376 C CA . PRO A 1 53 ? -10.141 -6.078 -35.906 1 93.56 53 PRO A CA 1
ATOM 377 C C . PRO A 1 53 ? -9.352 -6.816 -36.969 1 93.56 53 PRO A C 1
ATOM 379 O O . PRO A 1 53 ? -9.141 -6.277 -38.062 1 93.56 53 PRO A O 1
ATOM 382 N N . ILE A 1 54 ? -8.93 -7.973 -36.625 1 93.25 54 ILE A N 1
ATOM 383 C CA . ILE A 1 54 ? -8.242 -8.828 -37.594 1 93.25 54 ILE A CA 1
ATOM 384 C C . ILE A 1 54 ? -9.258 -9.422 -38.562 1 93.25 54 ILE A C 1
ATOM 386 O O . ILE A 1 54 ? -10.195 -10.109 -38.156 1 93.25 54 ILE A O 1
ATOM 390 N N . ALA A 1 55 ? -9.031 -9.203 -39.844 1 89.31 55 ALA A N 1
ATOM 391 C CA . ALA A 1 55 ? -10.031 -9.57 -40.844 1 89.31 55 ALA A CA 1
ATOM 392 C C . ALA A 1 55 ? -9.609 -10.82 -41.625 1 89.31 55 ALA A C 1
ATOM 394 O O . ALA A 1 55 ? -10.453 -11.633 -42 1 89.31 55 ALA A O 1
ATOM 395 N N . ASP A 1 56 ? -8.359 -10.977 -41.906 1 92.25 56 ASP A N 1
ATOM 396 C CA . ASP A 1 56 ? -7.887 -12.086 -42.75 1 92.25 56 ASP A CA 1
ATOM 397 C C . ASP A 1 56 ? -7.52 -13.289 -41.875 1 92.25 56 ASP A C 1
ATOM 399 O O . ASP A 1 56 ? -6.379 -13.414 -41.406 1 92.25 56 ASP A O 1
ATOM 403 N N . ILE A 1 57 ? -8.438 -14.227 -41.688 1 95.56 57 ILE A N 1
ATOM 404 C CA . ILE A 1 57 ? -8.266 -15.438 -40.906 1 95.56 57 ILE A CA 1
ATOM 405 C C . ILE A 1 57 ? -7.902 -16.609 -41.812 1 95.56 57 ILE A C 1
ATOM 407 O O . ILE A 1 57 ? -8.695 -17 -42.656 1 95.56 57 ILE A O 1
ATOM 411 N N . ALA A 1 58 ? -6.777 -17.203 -41.594 1 95.25 58 ALA A N 1
ATOM 412 C CA . ALA A 1 58 ? -6.277 -18.266 -42.438 1 95.25 58 ALA A CA 1
ATOM 413 C C . ALA A 1 58 ? -6.988 -19.594 -42.156 1 95.25 58 ALA A C 1
ATOM 415 O O . ALA A 1 58 ? -7.223 -20.391 -43.062 1 95.25 58 ALA A O 1
ATOM 416 N N . GLU A 1 59 ? -7.203 -19.812 -40.875 1 95.62 59 GLU A N 1
ATOM 417 C CA . GLU A 1 59 ? -7.797 -21.062 -40.438 1 95.62 59 GLU A CA 1
ATOM 418 C C . GLU A 1 59 ? -8.664 -20.859 -39.188 1 95.62 59 GLU A C 1
ATOM 420 O O . GLU A 1 59 ? -8.461 -19.906 -38.438 1 95.62 59 GLU A O 1
ATOM 425 N N . THR A 1 60 ? -9.656 -21.734 -39.094 1 98.12 60 THR A N 1
ATOM 426 C CA . THR A 1 60 ? -10.492 -21.781 -37.906 1 98.12 60 THR A CA 1
ATOM 427 C C . THR A 1 60 ? -10.523 -23.188 -37.312 1 98.12 60 THR A C 1
ATOM 429 O O . THR A 1 60 ? -10.734 -24.156 -38.031 1 98.12 60 THR A O 1
ATOM 432 N N . VAL A 1 61 ? -10.273 -23.297 -36.062 1 98.56 61 VAL A N 1
ATOM 433 C CA . VAL A 1 61 ? -10.297 -24.594 -35.344 1 98.56 61 VAL A CA 1
ATOM 434 C C . VAL A 1 61 ? -11.227 -24.516 -34.156 1 98.56 61 VAL A C 1
ATOM 436 O O . VAL A 1 61 ? -11.438 -23.422 -33.594 1 98.56 61 VAL A O 1
ATOM 439 N N . ASP A 1 62 ? -11.773 -25.703 -33.719 1 98.75 62 ASP A N 1
ATOM 440 C CA . ASP A 1 62 ? -12.781 -25.734 -32.688 1 98.75 62 ASP A CA 1
ATOM 441 C C . ASP A 1 62 ? -12.289 -26.531 -31.469 1 98.75 62 ASP A C 1
ATOM 443 O O . ASP A 1 62 ? -11.805 -27.656 -31.609 1 98.75 62 ASP A O 1
ATOM 447 N N . TYR A 1 63 ? -12.422 -25.953 -30.312 1 98.88 63 TYR A N 1
ATOM 448 C CA . TYR A 1 63 ? -12.094 -26.578 -29.031 1 98.88 63 TYR A CA 1
ATOM 449 C C . TYR A 1 63 ? -13.172 -26.297 -28 1 98.88 63 TYR A C 1
ATOM 451 O O . TYR A 1 63 ? -14.031 -25.438 -28.203 1 98.88 63 TYR A O 1
ATOM 459 N N . ASP A 1 64 ? -13.234 -27.125 -26.938 1 98.81 64 ASP A N 1
ATOM 460 C CA . ASP A 1 64 ? -14.086 -26.812 -25.797 1 98.81 64 ASP A CA 1
ATOM 461 C C . ASP A 1 64 ? -13.523 -25.641 -24.984 1 98.81 64 ASP A C 1
ATOM 463 O O . ASP A 1 64 ? -14.242 -24.703 -24.672 1 98.81 64 ASP A O 1
ATOM 467 N N . LEU A 1 65 ? -12.25 -25.703 -24.703 1 98.94 65 LEU A N 1
ATOM 468 C CA . LEU A 1 65 ? -11.562 -24.703 -23.906 1 98.94 65 LEU A CA 1
ATOM 469 C C . LEU A 1 65 ? -10.273 -24.25 -24.578 1 98.94 65 LEU A C 1
ATOM 471 O O . LEU A 1 65 ? -9.492 -25.094 -25.047 1 98.94 65 LEU A O 1
ATOM 475 N N . VAL A 1 66 ? -10.062 -22.953 -24.688 1 98.94 66 VAL A N 1
ATOM 476 C CA . VAL A 1 66 ? -8.82 -22.375 -25.188 1 98.94 66 VAL A CA 1
ATOM 477 C C . VAL A 1 66 ? -8.086 -21.672 -24.047 1 98.94 66 VAL A C 1
ATOM 479 O O . VAL A 1 66 ? -8.672 -20.828 -23.344 1 98.94 66 VAL A O 1
ATOM 482 N N . VAL A 1 67 ? -6.859 -22.031 -23.781 1 98.94 67 VAL A N 1
ATOM 483 C CA . VAL A 1 67 ? -6.016 -21.422 -22.766 1 98.94 67 VAL A CA 1
ATOM 484 C C . VAL A 1 67 ? -4.883 -20.641 -23.438 1 98.94 67 VAL A C 1
ATOM 486 O O . VAL A 1 67 ? -4.223 -21.156 -24.344 1 98.94 67 VAL A O 1
ATOM 489 N N . VAL A 1 68 ? -4.691 -19.375 -23.062 1 98.88 68 VAL A N 1
ATOM 490 C CA . VAL A 1 68 ? -3.629 -18.562 -23.625 1 98.88 68 VAL A CA 1
ATOM 491 C C . VAL A 1 68 ? -2.486 -18.438 -22.609 1 98.88 68 VAL A C 1
ATOM 493 O O . VAL A 1 68 ? -2.605 -17.719 -21.625 1 98.88 68 VAL A O 1
ATOM 496 N N . GLY A 1 69 ? -1.376 -19.047 -22.906 1 98.12 69 GLY A N 1
ATOM 497 C CA . GLY A 1 69 ? -0.209 -19.062 -22.047 1 98.12 69 GLY A CA 1
ATOM 498 C C . GLY A 1 69 ? 0.025 -20.406 -21.391 1 98.12 69 GLY A C 1
ATOM 499 O O . GLY A 1 69 ? -0.865 -20.938 -20.719 1 98.12 69 GLY A O 1
ATOM 500 N N . ALA A 1 70 ? 1.208 -20.922 -21.594 1 97.94 70 ALA A N 1
ATOM 501 C CA . ALA A 1 70 ? 1.57 -22.219 -21.031 1 97.94 70 ALA A CA 1
ATOM 502 C C . ALA A 1 70 ? 2.506 -22.078 -19.844 1 97.94 70 ALA A C 1
ATOM 504 O O . ALA A 1 70 ? 3.645 -22.547 -19.859 1 97.94 70 ALA A O 1
ATOM 505 N N . GLY A 1 71 ? 1.974 -21.484 -18.75 1 96.19 71 GLY A N 1
ATOM 506 C CA . GLY A 1 71 ? 2.744 -21.297 -17.531 1 96.19 71 GLY A CA 1
ATOM 507 C C . GLY A 1 71 ? 2.102 -21.922 -16.312 1 96.19 71 GLY A C 1
ATOM 508 O O . GLY A 1 71 ? 1.409 -22.938 -16.422 1 96.19 71 GLY A O 1
ATOM 509 N N . ASN A 1 72 ? 2.387 -21.391 -15.109 1 95.44 72 ASN A N 1
ATOM 510 C CA . ASN A 1 72 ? 1.958 -21.922 -13.82 1 95.44 72 ASN A CA 1
ATOM 511 C C . ASN A 1 72 ? 0.437 -22.016 -13.734 1 95.44 72 ASN A C 1
ATOM 513 O O . ASN A 1 72 ? -0.095 -22.922 -13.086 1 95.44 72 ASN A O 1
ATOM 517 N N . ALA A 1 73 ? -0.216 -21.109 -14.391 1 97.94 73 ALA A N 1
ATOM 518 C CA . ALA A 1 73 ? -1.676 -21.125 -14.359 1 97.94 73 ALA A CA 1
ATOM 519 C C . ALA A 1 73 ? -2.238 -21.906 -15.547 1 97.94 73 ALA A C 1
ATOM 521 O O . ALA A 1 73 ? -3 -22.859 -15.359 1 97.94 73 ALA A O 1
ATOM 522 N N . GLY A 1 74 ? -1.791 -21.641 -16.75 1 98.5 74 GLY A N 1
ATOM 523 C CA . GLY A 1 74 ? -2.367 -22.188 -17.969 1 98.5 74 GLY A CA 1
ATOM 524 C C . GLY A 1 74 ? -2.324 -23.703 -18.016 1 98.5 74 GLY A C 1
ATOM 525 O O . GLY A 1 74 ? -3.309 -24.344 -18.391 1 98.5 74 GLY A O 1
ATOM 526 N N . LEU A 1 75 ? -1.223 -24.266 -17.672 1 98.69 75 LEU A N 1
ATOM 527 C CA . LEU A 1 75 ? -1.084 -25.719 -17.719 1 98.69 75 LEU A CA 1
ATOM 528 C C . LEU A 1 75 ? -2.033 -26.375 -16.719 1 98.69 75 LEU A C 1
ATOM 530 O O . LEU A 1 75 ? -2.58 -27.453 -17 1 98.69 75 LEU A O 1
ATOM 534 N N . MET A 1 76 ? -2.211 -25.75 -15.555 1 98.56 76 MET A N 1
ATOM 535 C CA . MET A 1 76 ? -3.094 -26.312 -14.531 1 98.56 76 MET A CA 1
ATOM 536 C C . MET A 1 76 ? -4.551 -26.25 -14.984 1 98.56 76 MET A C 1
ATOM 538 O O . MET A 1 76 ? -5.289 -27.234 -14.82 1 98.56 76 MET A O 1
ATOM 542 N N . GLY A 1 77 ? -4.953 -25.141 -15.516 1 98.81 77 GLY A N 1
ATOM 543 C CA . GLY A 1 77 ? -6.305 -25.031 -16.031 1 98.81 77 GLY A CA 1
ATOM 544 C C . GLY A 1 77 ? -6.59 -25.969 -17.188 1 98.81 77 GLY A C 1
ATOM 545 O O . GLY A 1 77 ? -7.621 -26.641 -17.203 1 98.81 77 GLY A O 1
ATOM 546 N N . ALA A 1 78 ? -5.668 -26.047 -18.125 1 98.88 78 ALA A N 1
ATOM 547 C CA . ALA A 1 78 ? -5.816 -26.906 -19.297 1 98.88 78 ALA A CA 1
ATOM 548 C C . ALA A 1 78 ? -5.934 -28.375 -18.891 1 98.88 78 ALA A C 1
ATOM 550 O O . ALA A 1 78 ? -6.824 -29.094 -19.359 1 98.88 78 ALA A O 1
ATOM 551 N N . MET A 1 79 ? -5.043 -28.812 -18.031 1 98.88 79 MET A N 1
ATOM 552 C CA . MET A 1 79 ? -5.043 -30.219 -17.609 1 98.88 79 MET A CA 1
ATOM 553 C C . MET A 1 79 ? -6.324 -30.562 -16.859 1 98.88 79 MET A C 1
ATOM 555 O O . MET A 1 79 ? -6.859 -31.656 -17.016 1 98.88 79 MET A O 1
ATOM 559 N N . THR A 1 80 ? -6.797 -29.625 -16.031 1 98.81 80 THR A N 1
ATOM 560 C CA . THR A 1 80 ? -8.023 -29.844 -15.273 1 98.81 80 THR A CA 1
ATOM 561 C C . THR A 1 80 ? -9.18 -30.203 -16.219 1 98.81 80 THR A C 1
ATOM 563 O O . THR A 1 80 ? -9.922 -31.156 -15.953 1 98.81 80 THR A O 1
ATOM 566 N N . ALA A 1 81 ? -9.312 -29.5 -17.281 1 98.81 81 ALA A N 1
ATOM 567 C CA . ALA A 1 81 ? -10.375 -29.75 -18.25 1 98.81 81 ALA A CA 1
ATOM 568 C C . ALA A 1 81 ? -10.078 -31 -19.094 1 98.81 81 ALA A C 1
ATOM 570 O O . ALA A 1 81 ? -10.961 -31.828 -19.312 1 98.81 81 ALA A O 1
ATOM 571 N N . GLN A 1 82 ? -8.867 -31.141 -19.516 1 98.62 82 GLN A N 1
ATOM 572 C CA . GLN A 1 82 ? -8.461 -32.25 -20.375 1 98.62 82 GLN A CA 1
ATOM 573 C C . GLN A 1 82 ? -8.703 -33.594 -19.688 1 98.62 82 GLN A C 1
ATOM 575 O O . GLN A 1 82 ? -9.148 -34.531 -20.312 1 98.62 82 GLN A O 1
ATOM 580 N N . GLN A 1 83 ? -8.367 -33.625 -18.406 1 97.88 83 GLN A N 1
ATOM 581 C CA . GLN A 1 83 ? -8.539 -34.844 -17.625 1 97.88 83 GLN A CA 1
ATOM 582 C C . GLN A 1 83 ? -10 -35.312 -17.609 1 97.88 83 GLN A C 1
ATOM 584 O O . GLN A 1 83 ? -10.289 -36.469 -17.375 1 97.88 83 GLN A O 1
ATOM 589 N N . GLN A 1 84 ? -10.859 -34.406 -17.859 1 98.06 84 GLN A N 1
ATOM 590 C CA . GLN A 1 84 ? -12.289 -34.719 -17.828 1 98.06 84 GLN A CA 1
ATOM 591 C C . GLN A 1 84 ? -12.828 -34.969 -19.234 1 98.06 84 GLN A C 1
ATOM 593 O O . GLN A 1 84 ? -14.039 -35.094 -19.422 1 98.06 84 GLN A O 1
ATOM 598 N N . GLY A 1 85 ? -11.992 -34.938 -20.25 1 97.94 85 GLY A N 1
ATOM 599 C CA . GLY A 1 85 ? -12.352 -35.375 -21.594 1 97.94 85 GLY A CA 1
ATOM 600 C C . GLY A 1 85 ? -12.664 -34.219 -22.531 1 97.94 85 GLY A C 1
ATOM 601 O O . GLY A 1 85 ? -13.062 -34.438 -23.672 1 97.94 85 GLY A O 1
ATOM 602 N N . PHE A 1 86 ? -12.484 -33.031 -22.078 1 98.75 86 PHE A N 1
ATOM 603 C CA . PHE A 1 86 ? -12.727 -31.891 -22.938 1 98.75 86 PHE A CA 1
ATOM 604 C C . PHE A 1 86 ? -11.602 -31.719 -23.953 1 98.75 86 PHE A C 1
ATOM 606 O O . PHE A 1 86 ? -10.453 -32.094 -23.672 1 98.75 86 PHE A O 1
ATOM 613 N N . LYS A 1 87 ? -11.906 -31.234 -25.109 1 98.88 87 LYS A N 1
ATOM 614 C CA . LYS A 1 87 ? -10.906 -30.875 -26.125 1 98.88 87 LYS A CA 1
ATOM 615 C C . LYS A 1 87 ? -10.266 -29.531 -25.812 1 98.88 87 LYS A C 1
ATOM 617 O O . LYS A 1 87 ? -10.891 -28.484 -25.984 1 98.88 87 LYS A O 1
ATOM 622 N N . VAL A 1 88 ? -8.977 -29.578 -25.391 1 98.94 88 VAL A N 1
ATOM 623 C CA . VAL A 1 88 ? -8.344 -28.375 -24.875 1 98.94 88 VAL A CA 1
ATOM 624 C C . VAL A 1 88 ? -7.102 -28.047 -25.703 1 98.94 88 VAL A C 1
ATOM 626 O O . VAL A 1 88 ? -6.352 -28.953 -26.094 1 98.94 88 VAL A O 1
ATOM 629 N N . VAL A 1 89 ? -6.906 -26.719 -26.031 1 98.94 89 VAL A N 1
ATOM 630 C CA . VAL A 1 89 ? -5.672 -26.25 -26.641 1 98.94 89 VAL A CA 1
ATOM 631 C C . VAL A 1 89 ? -5.062 -25.125 -25.812 1 98.94 89 VAL A C 1
ATOM 633 O O . VAL A 1 89 ? -5.785 -24.281 -25.266 1 98.94 89 VAL A O 1
ATOM 636 N N . ILE A 1 90 ? -3.742 -25.156 -25.672 1 98.88 90 ILE A N 1
ATOM 637 C CA . ILE A 1 90 ? -2.98 -24.031 -25.156 1 98.88 90 ILE A CA 1
ATOM 638 C C . ILE A 1 90 ? -2.264 -23.312 -26.297 1 98.88 90 ILE A C 1
ATOM 640 O O . ILE A 1 90 ? -1.618 -23.953 -27.125 1 98.88 90 ILE A O 1
ATOM 644 N N . ILE A 1 91 ? -2.463 -22.062 -26.344 1 98.38 91 ILE A N 1
ATOM 645 C CA . ILE A 1 91 ? -1.686 -21.219 -27.25 1 98.38 91 ILE A CA 1
ATOM 646 C C . ILE A 1 91 ? -0.526 -20.578 -26.484 1 98.38 91 ILE A C 1
ATOM 648 O O . ILE A 1 91 ? -0.735 -19.922 -25.469 1 98.38 91 ILE A O 1
ATOM 652 N N . GLU A 1 92 ? 0.707 -20.781 -26.938 1 98 92 GLU A N 1
ATOM 653 C CA . GLU A 1 92 ? 1.921 -20.297 -26.297 1 98 92 GLU A CA 1
ATOM 654 C C . GLU A 1 92 ? 2.82 -19.562 -27.297 1 98 92 GLU A C 1
ATOM 656 O O . GLU A 1 92 ? 3.193 -20.141 -28.328 1 98 92 GLU A O 1
ATOM 661 N N . LYS A 1 93 ? 3.158 -18.297 -26.969 1 95.69 93 LYS A N 1
ATOM 662 C CA . LYS A 1 93 ? 3.934 -17.469 -27.891 1 95.69 93 LYS A CA 1
ATOM 663 C C . LYS A 1 93 ? 5.379 -17.953 -27.969 1 95.69 93 LYS A C 1
ATOM 665 O O . LYS A 1 93 ? 6.027 -17.812 -29.016 1 95.69 93 LYS A O 1
ATOM 670 N N . GLY A 1 94 ? 5.879 -18.531 -26.938 1 94.06 94 GLY A N 1
ATOM 671 C CA . GLY A 1 94 ? 7.246 -19.031 -26.922 1 94.06 94 GLY A CA 1
ATOM 672 C C . GLY A 1 94 ? 7.375 -20.438 -27.469 1 94.06 94 GLY A C 1
ATOM 673 O O . GLY A 1 94 ? 6.383 -21.031 -27.891 1 94.06 94 GLY A O 1
ATOM 674 N N . GLN A 1 95 ? 8.672 -20.938 -27.453 1 94.44 95 GLN A N 1
ATOM 675 C CA . GLN A 1 95 ? 8.977 -22.266 -27.984 1 94.44 95 GLN A CA 1
ATOM 676 C C . GLN A 1 95 ? 8.867 -23.344 -26.906 1 94.44 95 GLN A C 1
ATOM 678 O O . GLN A 1 95 ? 8.852 -24.531 -27.219 1 94.44 95 GLN A O 1
ATOM 683 N N . GLN A 1 96 ? 8.812 -22.891 -25.703 1 93.69 96 GLN A N 1
ATOM 684 C CA . GLN A 1 96 ? 8.758 -23.781 -24.547 1 93.69 96 GLN A CA 1
ATOM 685 C C . GLN A 1 96 ? 7.754 -23.281 -23.516 1 93.69 96 GLN A C 1
ATOM 687 O O . GLN A 1 96 ? 7.285 -22.141 -23.594 1 93.69 96 GLN A O 1
ATOM 692 N N . VAL A 1 97 ? 7.402 -24.203 -22.625 1 93.62 97 VAL A N 1
ATOM 693 C CA . VAL A 1 97 ? 6.57 -23.781 -21.5 1 93.62 97 VAL A CA 1
ATOM 694 C C . VAL A 1 97 ? 7.391 -22.938 -20.547 1 93.62 97 VAL A C 1
ATOM 696 O O . VAL A 1 97 ? 8.625 -22.922 -20.609 1 93.62 97 VAL A O 1
ATOM 699 N N . ALA A 1 98 ? 6.691 -22.188 -19.688 1 88.25 98 ALA A N 1
ATOM 700 C CA . ALA A 1 98 ? 7.375 -21.359 -18.688 1 88.25 98 ALA A CA 1
ATOM 701 C C . ALA A 1 98 ? 8.172 -22.234 -17.719 1 88.25 98 ALA A C 1
ATOM 703 O O . ALA A 1 98 ? 7.926 -23.438 -17.609 1 88.25 98 ALA A O 1
ATOM 704 N N . SER A 1 99 ? 9.133 -21.625 -17.125 1 80.38 99 SER A N 1
ATOM 705 C CA . SER A 1 99 ? 9.922 -22.328 -16.109 1 80.38 99 SER A CA 1
ATOM 706 C C . SER A 1 99 ? 9.164 -22.438 -14.797 1 80.38 99 SER A C 1
ATOM 708 O O . SER A 1 99 ? 8.484 -21.484 -14.391 1 80.38 99 SER A O 1
ATOM 710 N N . ALA A 1 100 ? 9.453 -23.609 -14.25 1 75.19 100 ALA A N 1
ATOM 711 C CA . ALA A 1 100 ? 8.805 -23.844 -12.961 1 75.19 100 ALA A CA 1
ATOM 712 C C . ALA A 1 100 ? 9.43 -22.984 -11.867 1 75.19 100 ALA A C 1
ATOM 714 O O . ALA A 1 100 ? 10.625 -22.688 -11.914 1 75.19 100 ALA A O 1
ATOM 715 N N . ARG A 1 101 ? 8.523 -22.609 -10.984 1 75.38 101 ARG A N 1
ATOM 716 C CA . ARG A 1 101 ? 8.969 -21.953 -9.766 1 75.38 101 ARG A CA 1
ATOM 717 C C . ARG A 1 101 ? 9.219 -22.969 -8.656 1 75.38 101 ARG A C 1
ATOM 719 O O . ARG A 1 101 ? 8.617 -24.047 -8.641 1 75.38 101 ARG A O 1
ATOM 726 N N . GLU A 1 102 ? 10.086 -22.656 -7.754 1 76.81 102 GLU A N 1
ATOM 727 C CA . GLU A 1 102 ? 10.5 -23.578 -6.688 1 76.81 102 GLU A CA 1
ATOM 728 C C . GLU A 1 102 ? 9.367 -23.812 -5.691 1 76.81 102 GLU A C 1
ATOM 730 O O . GLU A 1 102 ? 8.977 -24.953 -5.449 1 76.81 102 GLU A O 1
ATOM 735 N N . ALA A 1 103 ? 8.773 -22.812 -5.16 1 89 103 ALA A N 1
ATOM 736 C CA . ALA A 1 103 ? 7.809 -22.938 -4.074 1 89 103 ALA A CA 1
ATOM 737 C C . ALA A 1 103 ? 6.391 -22.672 -4.57 1 89 103 ALA A C 1
ATOM 739 O O . ALA A 1 103 ? 6.152 -21.719 -5.316 1 89 103 ALA A O 1
ATOM 740 N N . VAL A 1 104 ? 5.531 -23.641 -4.262 1 94.88 104 VAL A N 1
ATOM 741 C CA . VAL A 1 104 ? 4.105 -23.5 -4.527 1 94.88 104 VAL A CA 1
ATOM 742 C C . VAL A 1 104 ? 3.334 -23.438 -3.211 1 94.88 104 VAL A C 1
ATOM 744 O O . VAL A 1 104 ? 3.266 -24.422 -2.479 1 94.88 104 VAL A O 1
ATOM 747 N N . GLY A 1 105 ? 2.723 -22.312 -2.908 1 95.56 105 GLY A N 1
ATOM 748 C CA . GLY A 1 105 ? 2.029 -22.109 -1.646 1 95.56 105 GLY A CA 1
ATOM 749 C C . GLY A 1 105 ? 0.599 -22.609 -1.663 1 95.56 105 GLY A C 1
ATOM 750 O O . GLY A 1 105 ? -0.116 -22.422 -2.652 1 95.56 105 GLY A O 1
ATOM 751 N N . ALA A 1 106 ? 0.182 -23.297 -0.576 1 96.62 106 ALA A N 1
ATOM 752 C CA . ALA A 1 106 ? -1.188 -23.766 -0.388 1 96.62 106 ALA A CA 1
ATOM 753 C C . ALA A 1 106 ? -1.509 -23.953 1.093 1 96.62 106 ALA A C 1
ATOM 755 O O . ALA A 1 106 ? -0.607 -24.141 1.91 1 96.62 106 ALA A O 1
ATOM 756 N N . ILE A 1 107 ? -2.758 -23.891 1.365 1 95 107 ILE A N 1
ATOM 757 C CA . ILE A 1 107 ? -3.238 -24.078 2.73 1 95 107 ILE A CA 1
ATOM 758 C C . ILE A 1 107 ? -4.09 -25.344 2.811 1 95 107 ILE A C 1
ATOM 760 O O . ILE A 1 107 ? -5 -25.531 2.002 1 95 107 ILE A O 1
ATOM 764 N N . GLY A 1 108 ? -3.75 -26.172 3.764 1 91.75 108 GLY A N 1
ATOM 765 C CA . GLY A 1 108 ? -4.602 -27.328 4.059 1 91.75 108 GLY A CA 1
ATOM 766 C C . GLY A 1 108 ? -4.367 -28.5 3.127 1 91.75 108 GLY A C 1
ATOM 767 O O . GLY A 1 108 ? -5.254 -29.328 2.939 1 91.75 108 GLY A O 1
ATOM 768 N N . SER A 1 109 ? -3.271 -28.562 2.461 1 94.12 109 SER A N 1
ATOM 769 C CA . SER A 1 109 ? -2.951 -29.734 1.652 1 94.12 109 SER A CA 1
ATOM 770 C C . SER A 1 109 ? -2.615 -30.938 2.529 1 94.12 109 SER A C 1
ATOM 772 O O . SER A 1 109 ? -2.297 -30.781 3.709 1 94.12 109 SER A O 1
ATOM 774 N N . ARG A 1 110 ? -2.672 -32.094 1.936 1 93 110 ARG A N 1
ATOM 775 C CA . ARG A 1 110 ? -2.373 -33.312 2.68 1 93 110 ARG A CA 1
ATOM 776 C C . ARG A 1 110 ? -0.924 -33.312 3.152 1 93 110 ARG A C 1
ATOM 778 O O . ARG A 1 110 ? -0.599 -33.969 4.156 1 93 110 ARG A O 1
ATOM 785 N N . HIS A 1 111 ? -0.042 -32.562 2.537 1 86.81 111 HIS A N 1
ATOM 786 C CA . HIS A 1 111 ? 1.381 -32.531 2.859 1 86.81 111 HIS A CA 1
ATOM 787 C C . HIS A 1 111 ? 1.659 -31.688 4.09 1 86.81 111 HIS A C 1
ATOM 789 O O . HIS A 1 111 ? 2.721 -31.812 4.707 1 86.81 111 HIS A O 1
ATOM 795 N N . ALA A 1 112 ? 0.755 -30.844 4.387 1 87.06 112 ALA A N 1
ATOM 796 C CA . ALA A 1 112 ? 0.992 -29.922 5.492 1 87.06 112 ALA A CA 1
ATOM 797 C C . ALA A 1 112 ? 0.91 -30.641 6.836 1 87.06 112 ALA A C 1
ATOM 799 O O . ALA A 1 112 ? 1.467 -30.172 7.832 1 87.06 112 ALA A O 1
ATOM 800 N N . GLY A 1 113 ? 0.278 -31.781 6.879 1 83.62 113 GLY A N 1
ATOM 801 C CA . GLY A 1 113 ? 0.115 -32.5 8.133 1 83.62 113 GLY A CA 1
ATOM 802 C C . GLY A 1 113 ? -0.517 -31.656 9.227 1 83.62 113 GLY A C 1
ATOM 803 O O . GLY A 1 113 ? -1.599 -31.094 9.039 1 83.62 113 GLY A O 1
ATOM 804 N N . GLU A 1 114 ? 0.305 -31.422 10.289 1 83.94 114 GLU A N 1
ATOM 805 C CA . GLU A 1 114 ? -0.206 -30.688 11.438 1 83.94 114 GLU A CA 1
ATOM 806 C C . GLU A 1 114 ? 0.102 -29.188 11.32 1 83.94 114 GLU A C 1
ATOM 808 O O . GLU A 1 114 ? -0.352 -28.391 12.141 1 83.94 114 GLU A O 1
ATOM 813 N N . HIS A 1 115 ? 0.736 -28.922 10.258 1 85.38 115 HIS A N 1
ATOM 814 C CA . HIS A 1 115 ? 1.124 -27.531 10.086 1 85.38 115 HIS A CA 1
ATOM 815 C C . HIS A 1 115 ? 0.062 -26.75 9.312 1 85.38 115 HIS A C 1
ATOM 817 O O . HIS A 1 115 ? -0.085 -26.938 8.102 1 85.38 115 HIS A O 1
ATOM 823 N N . THR A 1 116 ? -0.856 -26.078 9.969 1 85.25 116 THR A N 1
ATOM 824 C CA . THR A 1 116 ? -1.853 -25.234 9.32 1 85.25 116 THR A CA 1
ATOM 825 C C . THR A 1 116 ? -1.802 -23.812 9.883 1 85.25 116 THR A C 1
ATOM 827 O O . THR A 1 116 ? -1.795 -23.625 11.102 1 85.25 116 THR A O 1
ATOM 830 N N . PRO A 1 117 ? -1.733 -22.922 8.945 1 91.5 117 PRO A N 1
ATOM 831 C CA . PRO A 1 117 ? -1.723 -21.547 9.445 1 91.5 117 PRO A CA 1
ATOM 832 C C . PRO A 1 117 ? -3.045 -21.141 10.102 1 91.5 117 PRO A C 1
ATOM 834 O O . PRO A 1 117 ? -4.086 -21.734 9.805 1 91.5 117 PRO A O 1
ATOM 837 N N . ASP A 1 118 ? -2.941 -20.203 11.055 1 91.25 118 ASP A N 1
ATOM 838 C CA . ASP A 1 118 ? -4.129 -19.516 11.562 1 91.25 118 ASP A CA 1
ATOM 839 C C . ASP A 1 118 ? -4.746 -18.625 10.492 1 91.25 118 ASP A C 1
ATOM 841 O O . ASP A 1 118 ? -4.238 -17.531 10.219 1 91.25 118 ASP A O 1
ATOM 845 N N . ILE A 1 119 ? -5.863 -19.047 9.953 1 92.5 119 ILE A N 1
ATOM 846 C CA . ILE A 1 119 ? -6.441 -18.406 8.781 1 92.5 119 ILE A CA 1
ATOM 847 C C . ILE A 1 119 ? -6.859 -16.969 9.133 1 92.5 119 ILE A C 1
ATOM 849 O O . ILE A 1 119 ? -6.539 -16.031 8.398 1 92.5 119 ILE A O 1
ATOM 853 N N . PRO A 1 120 ? -7.484 -16.75 10.281 1 92.56 120 PRO A N 1
ATOM 854 C CA . PRO A 1 120 ? -7.809 -15.383 10.68 1 92.56 120 PRO A CA 1
ATOM 855 C C . PRO A 1 120 ? -6.578 -14.484 10.75 1 92.56 120 PRO A C 1
ATOM 857 O O . PRO A 1 120 ? -6.617 -13.344 10.281 1 92.56 120 PRO A O 1
ATOM 860 N N . MET A 1 121 ? -5.582 -14.984 11.312 1 91.81 121 MET A N 1
ATOM 861 C CA . MET A 1 121 ? -4.344 -14.211 11.406 1 91.81 121 MET A CA 1
ATOM 862 C C . MET A 1 121 ? -3.775 -13.922 10.016 1 91.81 121 MET A C 1
ATOM 864 O O . MET A 1 121 ? -3.309 -12.812 9.75 1 91.81 121 MET A O 1
ATOM 868 N N . LEU A 1 122 ? -3.805 -14.953 9.172 1 94.56 122 LEU A N 1
ATOM 869 C CA . LEU A 1 122 ? -3.332 -14.812 7.801 1 94.56 122 LEU A CA 1
ATOM 870 C C . LEU A 1 122 ? -4.133 -13.75 7.055 1 94.56 122 LEU A C 1
ATOM 872 O O . LEU A 1 122 ? -3.557 -12.859 6.426 1 94.56 122 LEU A O 1
ATOM 876 N N . MET A 1 123 ? -5.426 -13.781 7.156 1 94.69 123 MET A N 1
ATOM 877 C CA . MET A 1 123 ? -6.32 -12.844 6.488 1 94.69 123 MET A CA 1
ATOM 878 C C . MET A 1 123 ? -6.066 -11.414 6.973 1 94.69 123 MET A C 1
ATOM 880 O O . MET A 1 123 ? -6.02 -10.484 6.172 1 94.69 123 MET A O 1
ATOM 884 N N . ASN A 1 124 ? -5.91 -11.242 8.242 1 93.94 124 ASN A N 1
ATOM 885 C CA . ASN A 1 124 ? -5.664 -9.922 8.805 1 93.94 124 ASN A CA 1
ATOM 886 C C . ASN A 1 124 ? -4.301 -9.375 8.383 1 93.94 124 ASN A C 1
ATOM 888 O O . ASN A 1 124 ? -4.141 -8.172 8.18 1 93.94 124 ASN A O 1
ATOM 892 N N . HIS A 1 125 ? -3.342 -10.242 8.266 1 93.31 125 HIS A N 1
ATOM 893 C CA . HIS A 1 125 ? -2.016 -9.828 7.824 1 93.31 125 HIS A CA 1
ATOM 894 C C . HIS A 1 125 ? -2.049 -9.32 6.387 1 93.31 125 HIS A C 1
ATOM 896 O O . HIS A 1 125 ? -1.469 -8.281 6.074 1 93.31 125 HIS A O 1
ATOM 902 N N . VAL A 1 126 ? -2.764 -10.031 5.539 1 93.38 126 VAL A N 1
ATOM 903 C CA . VAL A 1 126 ? -2.9 -9.648 4.137 1 93.38 126 VAL A CA 1
ATOM 904 C C . VAL A 1 126 ? -3.582 -8.281 4.035 1 93.38 126 VAL A C 1
ATOM 906 O O . VAL A 1 126 ? -3.117 -7.402 3.309 1 93.38 126 VAL A O 1
ATOM 909 N N . ARG A 1 127 ? -4.574 -8.156 4.715 1 93.38 127 ARG A N 1
ATOM 910 C CA . ARG A 1 127 ? -5.32 -6.898 4.711 1 93.38 127 ARG A CA 1
ATOM 911 C C . ARG A 1 127 ? -4.434 -5.734 5.145 1 93.38 127 ARG A C 1
ATOM 913 O O . ARG A 1 127 ? -4.363 -4.711 4.461 1 93.38 127 ARG A O 1
ATOM 920 N N . LYS A 1 128 ? -3.732 -5.914 6.23 1 92.06 128 LYS A N 1
ATOM 921 C CA . LYS A 1 128 ? -2.941 -4.844 6.828 1 92.06 128 LYS A CA 1
ATOM 922 C C . LYS A 1 128 ? -1.777 -4.449 5.922 1 92.06 128 LYS A C 1
ATOM 924 O O . LYS A 1 128 ? -1.523 -3.262 5.711 1 92.06 128 LYS A O 1
ATOM 929 N N . THR A 1 129 ? -1.122 -5.395 5.336 1 92 129 THR A N 1
ATOM 930 C CA . THR A 1 129 ? 0.084 -5.129 4.559 1 92 129 THR A CA 1
ATOM 931 C C . THR A 1 129 ? -0.266 -4.508 3.209 1 92 129 THR A C 1
ATOM 933 O O . THR A 1 129 ? 0.608 -3.982 2.516 1 92 129 THR A O 1
ATOM 936 N N . GLN A 1 130 ? -1.54 -4.562 2.867 1 92.25 130 GLN A N 1
ATOM 937 C CA . GLN A 1 130 ? -1.977 -3.953 1.614 1 92.25 130 GLN A CA 1
ATOM 938 C C . GLN A 1 130 ? -2.896 -2.764 1.872 1 92.25 130 GLN A C 1
ATOM 940 O O . GLN A 1 130 ? -3.604 -2.311 0.969 1 92.25 130 GLN A O 1
ATOM 945 N N . THR A 1 131 ? -2.988 -2.322 3.064 1 90.94 131 THR A N 1
ATOM 946 C CA . THR A 1 131 ? -3.795 -1.183 3.484 1 90.94 131 THR A CA 1
ATOM 947 C C . THR A 1 131 ? -5.262 -1.393 3.115 1 90.94 131 THR A C 1
ATOM 949 O O . THR A 1 131 ? -5.949 -0.447 2.729 1 90.94 131 THR A O 1
ATOM 952 N N . GLY A 1 132 ? -5.664 -2.619 3.047 1 92.25 132 GLY A N 1
ATOM 953 C CA . GLY A 1 132 ? -7.039 -2.975 2.752 1 92.25 132 GLY A CA 1
ATOM 954 C C . GLY A 1 132 ? -7.332 -3.045 1.266 1 92.25 132 GLY A C 1
ATOM 955 O O . GLY A 1 132 ? -8.406 -3.488 0.86 1 92.25 132 GLY A O 1
ATOM 956 N N . ASP A 1 133 ? -6.391 -2.682 0.447 1 91.31 133 ASP A N 1
ATOM 957 C CA . ASP A 1 133 ? -6.57 -2.619 -1 1 91.31 133 ASP A CA 1
ATOM 958 C C . ASP A 1 133 ? -6.48 -4.012 -1.624 1 91.31 133 ASP A C 1
ATOM 960 O O . ASP A 1 133 ? -5.703 -4.23 -2.555 1 91.31 133 ASP A O 1
ATOM 964 N N . VAL A 1 134 ? -7.227 -4.941 -1.112 1 92.44 134 VAL A N 1
ATOM 965 C CA . VAL A 1 134 ? -7.223 -6.324 -1.573 1 92.44 134 VAL A CA 1
ATOM 966 C C . VAL A 1 134 ? -8.656 -6.844 -1.659 1 92.44 134 VAL A C 1
ATOM 968 O O . VAL A 1 134 ? -9.516 -6.438 -0.875 1 92.44 134 VAL A O 1
ATOM 971 N N . ASN A 1 135 ? -8.891 -7.656 -2.668 1 95.06 135 ASN A N 1
ATOM 972 C CA . ASN A 1 135 ? -10.148 -8.398 -2.682 1 95.06 135 ASN A CA 1
ATOM 973 C C . ASN A 1 135 ? -10.102 -9.594 -1.735 1 95.06 135 ASN A C 1
ATOM 975 O O . ASN A 1 135 ? -9.648 -10.672 -2.115 1 95.06 135 ASN A O 1
ATOM 979 N N . MET A 1 136 ? -10.664 -9.43 -0.561 1 95.94 136 MET A N 1
ATOM 980 C CA . MET A 1 136 ? -10.539 -10.43 0.498 1 95.94 136 MET A CA 1
ATOM 981 C C . MET A 1 136 ? -11.297 -11.703 0.134 1 95.94 136 MET A C 1
ATOM 983 O O . MET A 1 136 ? -10.953 -12.781 0.612 1 95.94 136 MET A O 1
ATOM 987 N N . ALA A 1 137 ? -12.258 -11.562 -0.718 1 95.38 137 ALA A N 1
ATOM 988 C CA . ALA A 1 137 ? -12.984 -12.75 -1.165 1 95.38 137 ALA A CA 1
ATOM 989 C C . ALA A 1 137 ? -12.086 -13.68 -1.965 1 95.38 137 ALA A C 1
ATOM 991 O O . ALA A 1 137 ? -12.219 -14.906 -1.892 1 95.38 137 ALA A O 1
ATOM 992 N N . LEU A 1 138 ? -11.203 -13.164 -2.734 1 97.06 138 LEU A N 1
ATOM 993 C CA . LEU A 1 138 ? -10.25 -13.977 -3.486 1 97.06 138 LEU A CA 1
ATOM 994 C C . LEU A 1 138 ? -9.289 -14.695 -2.549 1 97.06 138 LEU A C 1
ATOM 996 O O . LEU A 1 138 ? -9 -15.883 -2.742 1 97.06 138 LEU A O 1
ATOM 1000 N N . TRP A 1 139 ? -8.805 -13.977 -1.544 1 96.69 139 TRP A N 1
ATOM 1001 C CA . TRP A 1 139 ? -7.918 -14.594 -0.568 1 96.69 139 TRP A CA 1
ATOM 1002 C C . TRP A 1 139 ? -8.633 -15.711 0.188 1 96.69 139 TRP A C 1
ATOM 1004 O O . TRP A 1 139 ? -8.055 -16.781 0.416 1 96.69 139 TRP A O 1
ATOM 1014 N N . ARG A 1 140 ? -9.828 -15.469 0.594 1 96 140 ARG A N 1
ATOM 1015 C CA . ARG A 1 140 ? -10.594 -16.5 1.286 1 96 140 ARG A CA 1
ATOM 1016 C C . ARG A 1 140 ? -10.781 -17.734 0.401 1 96 140 ARG A C 1
ATOM 1018 O O . ARG A 1 140 ? -10.664 -18.859 0.869 1 96 140 ARG A O 1
ATOM 1025 N N . THR A 1 141 ? -11.102 -17.484 -0.84 1 97 141 THR A N 1
ATOM 1026 C CA . THR A 1 141 ? -11.242 -18.578 -1.8 1 97 141 THR A CA 1
ATOM 1027 C C . THR A 1 141 ? -9.945 -19.375 -1.912 1 97 141 THR A C 1
ATOM 1029 O O . THR A 1 141 ? -9.969 -20.609 -1.901 1 97 141 THR A O 1
ATOM 1032 N N . TRP A 1 142 ? -8.836 -18.688 -1.968 1 97.81 142 TRP A N 1
ATOM 1033 C CA . TRP A 1 142 ? -7.547 -19.375 -2.045 1 97.81 142 TRP A CA 1
ATOM 1034 C C . TRP A 1 142 ? -7.297 -20.203 -0.797 1 97.81 142 TRP A C 1
ATOM 1036 O O . TRP A 1 142 ? -6.844 -21.359 -0.892 1 97.81 142 TRP A O 1
ATOM 1046 N N . CYS A 1 143 ? -7.613 -19.656 0.351 1 95.94 143 CYS A N 1
ATOM 1047 C CA . CYS A 1 143 ? -7.441 -20.406 1.591 1 95.94 143 CYS A CA 1
ATOM 1048 C C . CYS A 1 143 ? -8.273 -21.688 1.577 1 95.94 143 CYS A C 1
ATOM 1050 O O . CYS A 1 143 ? -7.828 -22.719 2.074 1 95.94 143 CYS A O 1
ATOM 1052 N N . ASP A 1 144 ? -9.391 -21.625 0.963 1 95.69 144 ASP A N 1
ATOM 1053 C CA . ASP A 1 144 ? -10.336 -22.734 0.989 1 95.69 144 ASP A CA 1
ATOM 1054 C C . ASP A 1 144 ? -9.977 -23.781 -0.064 1 95.69 144 ASP A C 1
ATOM 1056 O O . ASP A 1 144 ? -10.219 -24.984 0.135 1 95.69 144 ASP A O 1
ATOM 1060 N N . LYS A 1 145 ? -9.414 -23.297 -1.155 1 97.62 145 LYS A N 1
ATOM 1061 C CA . LYS A 1 145 ? -9.367 -24.188 -2.314 1 97.62 145 LYS A CA 1
ATOM 1062 C C . LYS A 1 145 ? -7.93 -24.594 -2.629 1 97.62 145 LYS A C 1
ATOM 1064 O O . LYS A 1 145 ? -7.703 -25.547 -3.373 1 97.62 145 LYS A O 1
ATOM 1069 N N . SER A 1 146 ? -6.961 -23.953 -2.078 1 97.69 146 SER A N 1
ATOM 1070 C CA . SER A 1 146 ? -5.578 -24.188 -2.488 1 97.69 146 SER A CA 1
ATOM 1071 C C . SER A 1 146 ? -5.082 -25.547 -2.035 1 97.69 146 SER A C 1
ATOM 1073 O O . SER A 1 146 ? -4.234 -26.156 -2.691 1 97.69 146 SER A O 1
ATOM 1075 N N . GLY A 1 147 ? -5.562 -26.016 -0.877 1 97 147 GLY A N 1
ATOM 1076 C CA . GLY A 1 147 ? -5.199 -27.359 -0.441 1 97 147 GLY A CA 1
ATOM 1077 C C . GLY A 1 147 ? -5.629 -28.438 -1.415 1 97 147 GLY A C 1
ATOM 1078 O O . GLY A 1 147 ? -4.84 -29.312 -1.755 1 97 147 GLY A O 1
ATOM 1079 N N . GLU A 1 148 ? -6.848 -28.391 -1.819 1 97.25 148 GLU A N 1
ATOM 1080 C CA . GLU A 1 148 ? -7.352 -29.328 -2.814 1 97.25 148 GLU A CA 1
ATOM 1081 C C . GLU A 1 148 ? -6.559 -29.234 -4.113 1 97.25 148 GLU A C 1
ATOM 1083 O O . GLU A 1 148 ? -6.262 -30.266 -4.742 1 97.25 148 GLU A O 1
ATOM 1088 N N . PHE A 1 149 ? -6.246 -28.078 -4.48 1 98 149 PHE A N 1
ATOM 1089 C CA . PHE A 1 149 ? -5.426 -27.875 -5.668 1 98 149 PHE A CA 1
ATOM 1090 C C . PHE A 1 149 ? -4.094 -28.609 -5.535 1 98 149 PHE A C 1
ATOM 1092 O O . PHE A 1 149 ? -3.691 -29.344 -6.441 1 98 149 PHE A O 1
ATOM 1099 N N . MET A 1 150 ? -3.42 -28.375 -4.445 1 97.5 150 MET A N 1
ATOM 1100 C CA . MET A 1 150 ? -2.115 -28.984 -4.223 1 97.5 150 MET A CA 1
ATOM 1101 C C . MET A 1 150 ? -2.221 -30.516 -4.25 1 97.5 150 MET A C 1
ATOM 1103 O O . MET A 1 150 ? -1.378 -31.188 -4.844 1 97.5 150 MET A O 1
ATOM 1107 N N . ASP A 1 151 ? -3.242 -31.062 -3.676 1 97.94 151 ASP A N 1
ATOM 1108 C CA . ASP A 1 151 ? -3.457 -32.5 -3.668 1 97.94 151 ASP A CA 1
ATOM 1109 C C . ASP A 1 151 ? -3.684 -33.031 -5.082 1 97.94 151 ASP A C 1
ATOM 1111 O O . ASP A 1 151 ? -3.141 -34.062 -5.453 1 97.94 151 ASP A O 1
ATOM 1115 N N . TRP A 1 152 ? -4.48 -32.312 -5.777 1 98.31 152 TRP A N 1
ATOM 1116 C CA . TRP A 1 152 ? -4.719 -32.688 -7.168 1 98.31 152 TRP A CA 1
ATOM 1117 C C . TRP A 1 152 ? -3.42 -32.688 -7.969 1 98.31 152 TRP A C 1
ATOM 1119 O O . TRP A 1 152 ? -3.16 -33.594 -8.766 1 98.31 152 TRP A O 1
ATOM 1129 N N . LEU A 1 153 ? -2.635 -31.641 -7.828 1 97.81 153 LEU A N 1
ATOM 1130 C CA . LEU A 1 153 ? -1.357 -31.516 -8.523 1 97.81 153 LEU A CA 1
ATOM 1131 C C . LEU A 1 153 ? -0.456 -32.719 -8.203 1 97.81 153 LEU A C 1
ATOM 1133 O O . LEU A 1 153 ? 0.154 -33.281 -9.102 1 97.81 153 LEU A O 1
ATOM 1137 N N . GLU A 1 154 ? -0.389 -33.031 -6.996 1 96.62 154 GLU A N 1
ATOM 1138 C CA . GLU A 1 154 ? 0.401 -34.156 -6.559 1 96.62 154 GLU A CA 1
ATOM 1139 C C . GLU A 1 154 ? -0.1 -35.469 -7.199 1 96.62 154 GLU A C 1
ATOM 1141 O O . GLU A 1 154 ? 0.69 -36.25 -7.734 1 96.62 154 GLU A O 1
ATOM 1146 N N . ASP A 1 155 ? -1.353 -35.688 -7.105 1 98.06 155 ASP A N 1
ATOM 1147 C CA . ASP A 1 155 ? -1.933 -36.906 -7.672 1 98.06 155 ASP A CA 1
ATOM 1148 C C . ASP A 1 155 ? -1.657 -37 -9.172 1 98.06 155 ASP A C 1
ATOM 1150 O O . ASP A 1 155 ? -1.5 -38.094 -9.711 1 98.06 155 ASP A O 1
ATOM 1154 N N . THR A 1 156 ? -1.638 -35.906 -9.773 1 98.12 156 THR A N 1
ATOM 1155 C CA . THR A 1 156 ? -1.461 -35.844 -11.219 1 98.12 156 THR A CA 1
ATOM 1156 C C . THR A 1 156 ? -0.011 -36.125 -11.602 1 98.12 156 THR A C 1
ATOM 1158 O O . THR A 1 156 ? 0.254 -36.844 -12.57 1 98.12 156 THR A O 1
ATOM 1161 N N . GLU A 1 157 ? 0.941 -35.656 -10.82 1 97.19 157 GLU A N 1
ATOM 1162 C CA . GLU A 1 157 ? 2.322 -35.656 -11.289 1 97.19 157 GLU A CA 1
ATOM 1163 C C . GLU A 1 157 ? 3.129 -36.781 -10.609 1 97.19 157 GLU A C 1
ATOM 1165 O O . GLU A 1 157 ? 4.191 -37.156 -11.094 1 97.19 157 GLU A O 1
ATOM 1170 N N . THR A 1 158 ? 2.678 -37.312 -9.562 1 96 158 THR A N 1
ATOM 1171 C CA . THR A 1 158 ? 3.426 -38.312 -8.812 1 96 158 THR A CA 1
ATOM 1172 C C . THR A 1 158 ? 3.654 -39.562 -9.664 1 96 158 THR A C 1
ATOM 1174 O O . THR A 1 158 ? 4.734 -40.156 -9.633 1 96 158 THR A O 1
ATOM 1177 N N . PRO A 1 159 ? 2.666 -39.938 -10.43 1 97.06 159 PRO A N 1
ATOM 1178 C CA . PRO A 1 159 ? 2.916 -41.125 -11.281 1 97.06 159 PRO A CA 1
ATOM 1179 C C . PRO A 1 159 ? 4.047 -40.875 -12.281 1 97.06 159 PRO A C 1
ATOM 1181 O O . PRO A 1 159 ? 4.637 -41.844 -12.781 1 97.06 159 PRO A O 1
ATOM 1184 N N . ALA A 1 160 ? 4.297 -39.656 -12.516 1 96.62 160 ALA A N 1
ATOM 1185 C CA . ALA A 1 160 ? 5.359 -39.344 -13.453 1 96.62 160 ALA A CA 1
ATOM 1186 C C . ALA A 1 160 ? 6.688 -39.125 -12.734 1 96.62 160 ALA A C 1
ATOM 1188 O O . ALA A 1 160 ? 7.652 -38.625 -13.32 1 96.62 160 ALA A O 1
ATOM 1189 N N . GLY A 1 161 ? 6.746 -39.406 -11.445 1 94.56 161 GLY A N 1
ATOM 1190 C CA . GLY A 1 161 ? 8.008 -39.406 -10.719 1 94.56 161 GLY A CA 1
ATOM 1191 C C . GLY A 1 161 ? 8.234 -38.188 -9.867 1 94.56 161 GLY A C 1
ATOM 1192 O O . GLY A 1 161 ? 9.289 -38.031 -9.25 1 94.56 161 GLY A O 1
ATOM 1193 N N . MET A 1 162 ? 7.25 -37.312 -9.805 1 94.19 162 MET A N 1
ATOM 1194 C CA . MET A 1 162 ? 7.387 -36.125 -9 1 94.19 162 MET A CA 1
ATOM 1195 C C . MET A 1 162 ? 7.121 -36.406 -7.523 1 94.19 162 MET A C 1
ATOM 1197 O O . MET A 1 162 ? 6.277 -37.25 -7.195 1 94.19 162 MET A O 1
ATOM 1201 N N . THR A 1 163 ? 7.863 -35.688 -6.645 1 92.25 163 THR A N 1
ATOM 1202 C CA . THR A 1 163 ? 7.582 -35.688 -5.211 1 92.25 163 THR A CA 1
ATOM 1203 C C . THR A 1 163 ? 7.258 -34.281 -4.738 1 92.25 163 THR A C 1
ATOM 1205 O O . THR A 1 163 ? 7.613 -33.312 -5.398 1 92.25 163 THR A O 1
ATOM 1208 N N . PHE A 1 164 ? 6.559 -34.156 -3.654 1 91.44 164 PHE A N 1
ATOM 1209 C CA . PHE A 1 164 ? 6.031 -32.875 -3.18 1 91.44 164 PHE A CA 1
ATOM 1210 C C . PHE A 1 164 ? 6.418 -32.625 -1.727 1 91.44 164 PHE A C 1
ATOM 1212 O O . PHE A 1 164 ? 5.555 -32.562 -0.852 1 91.44 164 PHE A O 1
ATOM 1219 N N . PRO A 1 165 ? 7.699 -32.406 -1.495 1 89.44 165 PRO A N 1
ATOM 1220 C CA . PRO A 1 165 ? 8.125 -32.156 -0.116 1 89.44 165 PRO A CA 1
ATOM 1221 C C . PRO A 1 165 ? 7.578 -30.828 0.439 1 89.44 165 PRO A C 1
ATOM 1223 O O . PRO A 1 165 ? 7.57 -29.812 -0.263 1 89.44 165 PRO A O 1
ATOM 1226 N N . PHE A 1 166 ? 7.062 -30.906 1.674 1 89.31 166 PHE A N 1
ATOM 1227 C CA . PHE A 1 166 ? 6.598 -29.734 2.41 1 89.31 166 PHE A CA 1
ATOM 1228 C C . PHE A 1 166 ? 7.711 -29.172 3.283 1 89.31 166 PHE A C 1
ATOM 1230 O O . PHE A 1 166 ? 8.422 -29.922 3.959 1 89.31 166 PHE A O 1
ATOM 1237 N N . GLU A 1 167 ? 7.91 -27.844 3.129 1 83.12 167 GLU A N 1
ATOM 1238 C CA . GLU A 1 167 ? 8.922 -27.172 3.945 1 83.12 167 GLU A CA 1
ATOM 1239 C C . GLU A 1 167 ? 8.312 -26.031 4.754 1 83.12 167 GLU A C 1
ATOM 1241 O O . GLU A 1 167 ? 7.555 -25.219 4.219 1 83.12 167 GLU A O 1
ATOM 1246 N N . TRP A 1 168 ? 8.617 -26.062 6.074 1 85.81 168 TRP A N 1
ATOM 1247 C CA . TRP A 1 168 ? 8.234 -24.938 6.918 1 85.81 168 TRP A CA 1
ATOM 1248 C C . TRP A 1 168 ? 9.219 -24.766 8.062 1 85.81 168 TRP A C 1
ATOM 1250 O O . TRP A 1 168 ? 9.562 -25.719 8.758 1 85.81 168 TRP A O 1
ATOM 1260 N N . HIS A 1 169 ? 9.719 -23.594 8.109 1 86.75 169 HIS A N 1
ATOM 1261 C CA . HIS A 1 169 ? 10.547 -23.156 9.234 1 86.75 169 HIS A CA 1
ATOM 1262 C C . HIS A 1 169 ? 10.242 -21.719 9.633 1 86.75 169 HIS A C 1
ATOM 1264 O O . HIS A 1 169 ? 10.094 -20.859 8.773 1 86.75 169 HIS A O 1
ATOM 1270 N N . ALA A 1 170 ? 10.055 -21.578 10.945 1 85.81 170 ALA A N 1
ATOM 1271 C CA . ALA A 1 170 ? 9.93 -20.234 11.508 1 85.81 170 ALA A CA 1
ATOM 1272 C C . ALA A 1 170 ? 10.891 -20.031 12.672 1 85.81 170 ALA A C 1
ATOM 1274 O O . ALA A 1 170 ? 11.016 -20.906 13.539 1 85.81 170 ALA A O 1
ATOM 1275 N N . PRO A 1 171 ? 11.578 -18.828 12.68 1 85.25 171 PRO A N 1
ATOM 1276 C CA . PRO A 1 171 ? 12.383 -18.531 13.867 1 85.25 171 PRO A CA 1
ATOM 1277 C C . PRO A 1 171 ? 11.555 -18.531 15.148 1 85.25 171 PRO A C 1
ATOM 1279 O O . PRO A 1 171 ? 10.367 -18.203 15.117 1 85.25 171 PRO A O 1
ATOM 1282 N N . ASP A 1 172 ? 12.227 -18.859 16.188 1 80.5 172 ASP A N 1
ATOM 1283 C CA . ASP A 1 172 ? 11.555 -18.891 17.484 1 80.5 172 ASP A CA 1
ATOM 1284 C C . ASP A 1 172 ? 11.484 -17.5 18.094 1 80.5 172 ASP A C 1
ATOM 1286 O O . ASP A 1 172 ? 12.18 -17.203 19.062 1 80.5 172 ASP A O 1
ATOM 1290 N N . ASP A 1 173 ? 10.688 -16.641 17.531 1 84.62 173 ASP A N 1
ATOM 1291 C CA . ASP A 1 173 ? 10.469 -15.273 17.984 1 84.62 173 ASP A CA 1
ATOM 1292 C C . ASP A 1 173 ? 9.047 -14.82 17.672 1 84.62 173 ASP A C 1
ATOM 1294 O O . ASP A 1 173 ? 8.531 -15.055 16.578 1 84.62 173 ASP A O 1
ATOM 1298 N N . PRO A 1 174 ? 8.453 -14.133 18.672 1 77.12 174 PRO A N 1
ATOM 1299 C CA . PRO A 1 174 ? 7.059 -13.727 18.5 1 77.12 174 PRO A CA 1
ATOM 1300 C C . PRO A 1 174 ? 6.871 -12.727 17.359 1 77.12 174 PRO A C 1
ATOM 1302 O O . PRO A 1 174 ? 5.758 -12.57 16.844 1 77.12 174 PRO A O 1
ATOM 1305 N N . GLU A 1 175 ? 7.926 -12.117 16.922 1 77.19 175 GLU A N 1
ATOM 1306 C CA . GLU A 1 175 ? 7.82 -11.125 15.859 1 77.19 175 GLU A CA 1
ATOM 1307 C C . GLU A 1 175 ? 7.965 -11.766 14.484 1 77.19 175 GLU A C 1
ATOM 1309 O O . GLU A 1 175 ? 7.684 -11.133 13.469 1 77.19 175 GLU A O 1
ATOM 1314 N N . ALA A 1 176 ? 8.375 -13.039 14.539 1 83.25 176 ALA A N 1
ATOM 1315 C CA . ALA A 1 176 ? 8.547 -13.758 13.281 1 83.25 176 ALA A CA 1
ATOM 1316 C C . ALA A 1 176 ? 7.219 -14.305 12.773 1 83.25 176 ALA A C 1
ATOM 1318 O O . ALA A 1 176 ? 6.52 -15.023 13.492 1 83.25 176 ALA A O 1
ATOM 1319 N N . TYR A 1 177 ? 6.77 -13.852 11.617 1 88.25 177 TYR A N 1
ATOM 1320 C CA . TYR A 1 177 ? 5.559 -14.375 11 1 88.25 177 TYR A CA 1
ATOM 1321 C C . TYR A 1 177 ? 5.875 -15.094 9.695 1 88.25 177 TYR A C 1
ATOM 1323 O O . TYR A 1 177 ? 6.223 -14.453 8.703 1 88.25 177 TYR A O 1
ATOM 1331 N N . TYR A 1 178 ? 5.801 -16.453 9.719 1 89.88 178 TYR A N 1
ATOM 1332 C CA . TYR A 1 178 ? 6.043 -17.344 8.594 1 89.88 178 TYR A CA 1
ATOM 1333 C C . TYR A 1 178 ? 4.965 -18.422 8.508 1 89.88 178 TYR A C 1
ATOM 1335 O O . TYR A 1 178 ? 5.102 -19.5 9.102 1 89.88 178 TYR A O 1
ATOM 1343 N N . PRO A 1 179 ? 3.914 -18.172 7.75 1 92.5 179 PRO A N 1
ATOM 1344 C CA . PRO A 1 179 ? 2.865 -19.188 7.68 1 92.5 179 PRO A CA 1
ATOM 1345 C C . PRO A 1 179 ? 3.318 -20.453 6.957 1 92.5 179 PRO A C 1
ATOM 1347 O O . PRO A 1 179 ? 4.051 -20.375 5.965 1 92.5 179 PRO A O 1
ATOM 1350 N N . ALA A 1 180 ? 2.896 -21.609 7.488 1 92.25 180 ALA A N 1
ATOM 1351 C CA . ALA A 1 180 ? 3.234 -22.922 6.914 1 92.25 180 ALA A CA 1
ATOM 1352 C C . ALA A 1 180 ? 2.432 -23.172 5.641 1 92.25 180 ALA A C 1
ATOM 1354 O O . ALA A 1 180 ? 1.273 -23.594 5.707 1 92.25 180 ALA A O 1
ATOM 1355 N N . MET A 1 181 ? 3.084 -23.016 4.469 1 93.69 181 MET A N 1
ATOM 1356 C CA . MET A 1 181 ? 2.273 -23.141 3.26 1 93.69 181 MET A CA 1
ATOM 1357 C C . MET A 1 181 ? 3.121 -23.594 2.074 1 93.69 181 MET A C 1
ATOM 1359 O O . MET A 1 181 ? 2.609 -23.75 0.965 1 93.69 181 MET A O 1
ATOM 1363 N N . CYS A 1 182 ? 4.363 -23.875 2.252 1 91.12 182 CYS A N 1
ATOM 1364 C CA . CYS A 1 182 ? 5.285 -24 1.131 1 91.12 182 CYS A CA 1
ATOM 1365 C C . CYS A 1 182 ? 5.496 -25.469 0.775 1 91.12 182 CYS A C 1
ATOM 1367 O O . CYS A 1 182 ? 5.977 -26.25 1.599 1 91.12 182 CYS A O 1
ATOM 1369 N N . THR A 1 183 ? 5.176 -25.859 -0.442 1 91.75 183 THR A N 1
ATOM 1370 C CA . THR A 1 183 ? 5.496 -27.156 -1.041 1 91.75 183 THR A CA 1
ATOM 1371 C C . THR A 1 183 ? 6.402 -26.984 -2.254 1 91.75 183 THR A C 1
ATOM 1373 O O . THR A 1 183 ? 6.203 -26.062 -3.061 1 91.75 183 THR A O 1
ATOM 1376 N N . ASN A 1 184 ? 7.398 -27.844 -2.355 1 89.5 184 ASN A N 1
ATOM 1377 C CA . ASN A 1 184 ? 8.344 -27.766 -3.463 1 89.5 184 ASN A CA 1
ATOM 1378 C C . ASN A 1 184 ? 8.273 -29.016 -4.34 1 89.5 184 ASN A C 1
ATOM 1380 O O . ASN A 1 184 ? 8.977 -30 -4.082 1 89.5 184 ASN A O 1
ATOM 1384 N N . PRO A 1 185 ? 7.539 -28.953 -5.398 1 91.19 185 PRO A N 1
ATOM 1385 C CA . PRO A 1 185 ? 7.52 -30.109 -6.293 1 91.19 185 PRO A CA 1
ATOM 1386 C C . PRO A 1 185 ? 8.867 -30.359 -6.965 1 91.19 185 PRO A C 1
ATOM 1388 O O . PRO A 1 185 ? 9.398 -29.469 -7.633 1 91.19 185 PRO A O 1
ATOM 1391 N N . VAL A 1 186 ? 9.352 -31.594 -6.809 1 89.44 186 VAL A N 1
ATOM 1392 C CA . VAL A 1 186 ? 10.656 -31.906 -7.387 1 89.44 186 VAL A CA 1
ATOM 1393 C C . VAL A 1 186 ? 10.609 -33.281 -8.023 1 89.44 186 VAL A C 1
ATOM 1395 O O . VAL A 1 186 ? 9.836 -34.156 -7.598 1 89.44 186 VAL A O 1
ATOM 1398 N N . MET A 1 187 ? 11.445 -33.438 -9.055 1 90.81 187 MET A N 1
ATOM 1399 C CA . MET A 1 187 ? 11.602 -34.75 -9.68 1 90.81 187 MET A CA 1
ATOM 1400 C C . MET A 1 187 ? 12.422 -35.688 -8.797 1 90.81 187 MET A C 1
ATOM 1402 O O . MET A 1 187 ? 13.469 -35.281 -8.281 1 90.81 187 MET A O 1
ATOM 1406 N N . GLY A 1 188 ? 11.961 -36.812 -8.664 1 87.06 188 GLY A N 1
ATOM 1407 C CA . GLY A 1 188 ? 12.695 -37.812 -7.902 1 87.06 188 GLY A CA 1
ATOM 1408 C C . GLY A 1 188 ? 12.625 -37.594 -6.402 1 87.06 188 GLY A C 1
ATOM 1409 O O . GLY A 1 188 ? 11.648 -37.031 -5.898 1 87.06 188 GLY A O 1
ATOM 1410 N N . ASP A 1 189 ? 13.633 -38.156 -5.68 1 81.31 189 ASP A N 1
ATOM 1411 C CA . ASP A 1 189 ? 13.664 -38.062 -4.223 1 81.31 189 ASP A CA 1
ATOM 1412 C C . ASP A 1 189 ? 14.234 -36.719 -3.775 1 81.31 189 ASP A C 1
ATOM 1414 O O . ASP A 1 189 ? 15.25 -36.281 -4.305 1 81.31 189 ASP A O 1
ATOM 1418 N N . PHE A 1 190 ? 13.398 -36.156 -2.982 1 76.25 190 PHE A N 1
ATOM 1419 C CA . PHE A 1 190 ? 13.852 -34.875 -2.426 1 76.25 190 PHE A CA 1
ATOM 1420 C C . PHE A 1 190 ? 15.016 -35.094 -1.461 1 76.25 190 PHE A C 1
ATOM 1422 O O . PHE A 1 190 ? 14.938 -35.969 -0.575 1 76.25 190 PHE A O 1
ATOM 1429 N N . ASN A 1 191 ? 16.188 -34.344 -1.743 1 78.06 191 ASN A N 1
ATOM 1430 C CA . ASN A 1 191 ? 17.312 -34.312 -0.817 1 78.06 191 ASN A CA 1
ATOM 1431 C C . ASN A 1 191 ? 17.25 -33.094 0.078 1 78.06 191 ASN A C 1
ATOM 1433 O O . ASN A 1 191 ? 17.609 -31.984 -0.353 1 78.06 191 ASN A O 1
ATOM 1437 N N . PRO A 1 192 ? 16.922 -33.219 1.368 1 75.5 192 PRO A N 1
ATOM 1438 C CA . PRO A 1 192 ? 16.781 -32.062 2.26 1 75.5 192 PRO A CA 1
ATOM 1439 C C . PRO A 1 192 ? 18.078 -31.312 2.443 1 75.5 192 PRO A C 1
ATOM 1441 O O . PRO A 1 192 ? 18.078 -30.141 2.85 1 75.5 192 PRO A O 1
A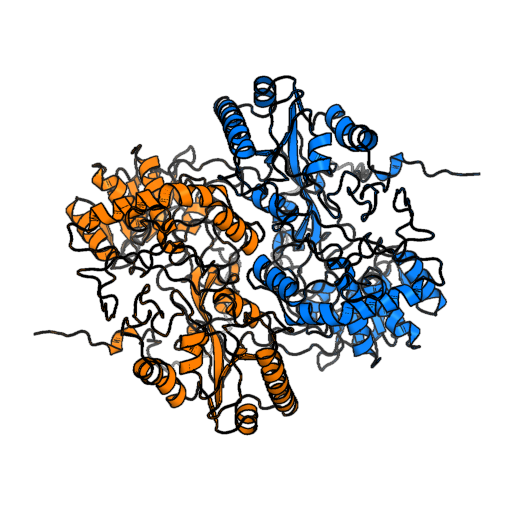TOM 1444 N N . GLN A 1 193 ? 19.156 -32.031 2.072 1 76.75 193 GLN A N 1
ATOM 1445 C CA . GLN A 1 193 ? 20.453 -31.422 2.242 1 76.75 193 GLN A CA 1
ATOM 1446 C C . GLN A 1 193 ? 20.969 -30.844 0.925 1 76.75 193 GLN A C 1
ATOM 1448 O O . GLN A 1 193 ? 22.047 -30.25 0.875 1 76.75 193 GLN A O 1
ATOM 1453 N N . GLY A 1 194 ? 20.094 -30.875 -0.105 1 70.38 194 GLY A N 1
ATOM 1454 C CA . GLY A 1 194 ? 20.547 -30.406 -1.404 1 70.38 194 GLY A CA 1
ATOM 1455 C C . GLY A 1 194 ? 21.828 -31.062 -1.866 1 70.38 194 GLY A C 1
ATOM 1456 O O . GLY A 1 194 ? 22.391 -31.906 -1.154 1 70.38 194 GLY A O 1
ATOM 1457 N N . PRO A 1 195 ? 22.344 -30.969 -3.027 1 68.44 195 PRO A N 1
ATOM 1458 C CA . PRO A 1 195 ? 21.641 -30.188 -4.047 1 68.44 195 PRO A CA 1
ATOM 1459 C C . PRO A 1 195 ? 20.5 -30.953 -4.715 1 68.44 195 PRO A C 1
ATOM 1461 O O . PRO A 1 195 ? 20.453 -32.188 -4.621 1 68.44 195 PRO A O 1
ATOM 1464 N N . ASN A 1 196 ? 19.516 -30.25 -5.102 1 75.06 196 ASN A N 1
ATOM 1465 C CA . ASN A 1 196 ? 18.422 -30.766 -5.914 1 75.06 196 ASN A CA 1
ATOM 1466 C C . ASN A 1 196 ? 18.453 -30.203 -7.336 1 75.06 196 ASN A C 1
ATOM 1468 O O . ASN A 1 196 ? 17.422 -29.797 -7.875 1 75.06 196 ASN A O 1
ATOM 1472 N N . TYR A 1 197 ? 19.609 -30.219 -7.891 1 67 197 TYR A N 1
ATOM 1473 C CA . TYR A 1 197 ? 19.859 -29.594 -9.195 1 67 197 TYR A CA 1
ATOM 1474 C C . TYR A 1 197 ? 18.906 -30.156 -10.242 1 67 197 TYR A C 1
ATOM 1476 O O . TYR A 1 197 ? 18.766 -31.375 -10.375 1 67 197 TYR A O 1
ATOM 1484 N N . GLY A 1 198 ? 18.281 -29.297 -10.906 1 71.19 198 GLY A N 1
ATOM 1485 C CA . GLY A 1 198 ? 17.453 -29.688 -12.039 1 71.19 198 GLY A CA 1
ATOM 1486 C C . GLY A 1 198 ? 16.141 -30.344 -11.625 1 71.19 198 GLY A C 1
ATOM 1487 O O . GLY A 1 198 ? 15.391 -30.828 -12.477 1 71.19 198 GLY A O 1
ATOM 1488 N N . ALA A 1 199 ? 15.859 -30.281 -10.414 1 78.31 199 ALA A N 1
ATOM 1489 C CA . ALA A 1 199 ? 14.727 -31.078 -9.93 1 78.31 199 ALA A CA 1
ATOM 1490 C C . ALA A 1 199 ? 13.414 -30.297 -10.086 1 78.31 199 ALA A C 1
ATOM 1492 O O . ALA A 1 199 ? 12.336 -30.906 -10.078 1 78.31 199 ALA A O 1
ATOM 1493 N N . TYR A 1 200 ? 13.5 -29 -10.289 1 85 200 TYR A N 1
ATOM 1494 C CA . TYR A 1 200 ? 12.266 -28.234 -10.43 1 85 200 TYR A CA 1
ATOM 1495 C C . TYR A 1 200 ? 11.727 -28.312 -11.852 1 85 200 TYR A C 1
ATOM 1497 O O . TYR A 1 200 ? 12.016 -27.453 -12.68 1 85 200 TYR A O 1
ATOM 1505 N N . GLN A 1 201 ? 10.922 -29.344 -12.148 1 88.62 201 GLN A N 1
ATOM 1506 C CA . GLN A 1 201 ? 10.5 -29.641 -13.508 1 88.62 201 GLN A CA 1
ATOM 1507 C C . GLN A 1 201 ? 8.992 -29.859 -13.578 1 88.62 201 GLN A C 1
ATOM 1509 O O . GLN A 1 201 ? 8.484 -30.5 -14.508 1 88.62 201 GLN A O 1
ATOM 1514 N N . HIS A 1 202 ? 8.312 -29.375 -12.602 1 91.25 202 HIS A N 1
ATOM 1515 C CA . HIS A 1 202 ? 6.914 -29.781 -12.516 1 91.25 202 HIS A CA 1
ATOM 1516 C C . HIS A 1 202 ? 6.105 -29.219 -13.68 1 91.25 202 HIS A C 1
ATOM 1518 O O . HIS A 1 202 ? 5.113 -29.828 -14.102 1 91.25 202 HIS A O 1
ATOM 1524 N N . LEU A 1 203 ? 6.465 -28.141 -14.344 1 95.38 203 LEU A N 1
ATOM 1525 C CA . LEU A 1 203 ? 5.73 -27.625 -15.492 1 95.38 203 LEU A CA 1
ATOM 1526 C C . LEU A 1 203 ? 6.035 -28.453 -16.734 1 95.38 203 LEU A C 1
ATOM 1528 O O . LEU A 1 203 ? 5.145 -28.703 -17.562 1 95.38 203 LEU A O 1
ATOM 1532 N N . GLU A 1 204 ? 7.281 -28.859 -16.922 1 95.56 204 GLU A N 1
ATOM 1533 C CA . GLU A 1 204 ? 7.625 -29.75 -18.016 1 95.56 204 GLU A CA 1
ATOM 1534 C C . GLU A 1 204 ? 6.898 -31.078 -17.891 1 95.56 204 GLU A C 1
ATOM 1536 O O . GLU A 1 204 ? 6.406 -31.625 -18.891 1 95.56 204 GLU A O 1
ATOM 1541 N N . VAL A 1 205 ? 6.883 -31.562 -16.688 1 96.56 205 VAL A N 1
ATOM 1542 C CA . VAL A 1 205 ? 6.172 -32.812 -16.438 1 96.56 205 VAL A CA 1
ATOM 1543 C C . VAL A 1 205 ? 4.691 -32.656 -16.75 1 96.56 205 VAL A C 1
ATOM 1545 O O . VAL A 1 205 ? 4.082 -33.5 -17.391 1 96.56 205 VAL A O 1
ATOM 1548 N N . MET A 1 206 ? 4.105 -31.562 -16.312 1 98 206 MET A N 1
ATOM 1549 C CA . MET A 1 206 ? 2.693 -31.297 -16.578 1 98 206 MET A CA 1
ATOM 1550 C C . MET A 1 206 ? 2.432 -31.188 -18.078 1 98 206 MET A C 1
ATOM 1552 O O . MET A 1 206 ? 1.416 -31.672 -18.562 1 98 206 MET A O 1
ATOM 1556 N N . ARG A 1 207 ? 3.316 -30.484 -18.766 1 98.12 207 ARG A N 1
ATOM 1557 C CA . ARG A 1 207 ? 3.219 -30.406 -20.219 1 98.12 207 ARG A CA 1
ATOM 1558 C C . ARG A 1 207 ? 3.135 -31.797 -20.844 1 98.12 207 ARG A C 1
ATOM 1560 O O . ARG A 1 207 ? 2.24 -32.062 -21.641 1 98.12 207 ARG A O 1
ATOM 1567 N N . ASP A 1 208 ? 4.035 -32.656 -20.453 1 98.19 208 ASP A N 1
ATOM 1568 C CA . ASP A 1 208 ? 4.094 -34 -21.031 1 98.19 208 ASP A CA 1
ATOM 1569 C C . ASP A 1 208 ? 2.82 -34.781 -20.719 1 98.19 208 ASP A C 1
ATOM 1571 O O . ASP A 1 208 ? 2.27 -35.469 -21.609 1 98.19 208 ASP A O 1
ATOM 1575 N N . LEU A 1 209 ? 2.404 -34.688 -19.484 1 98.5 209 LEU A N 1
ATOM 1576 C CA . LEU A 1 209 ? 1.185 -35.375 -19.078 1 98.5 209 LEU A CA 1
ATOM 1577 C C . LEU A 1 209 ? -0.018 -34.844 -19.859 1 98.5 209 LEU A C 1
ATOM 1579 O O . LEU A 1 209 ? -0.891 -35.625 -20.266 1 98.5 209 LEU A O 1
ATOM 1583 N N . PHE A 1 210 ? -0.068 -33.594 -20.078 1 98.62 210 PHE A N 1
ATOM 1584 C CA . PHE A 1 210 ? -1.149 -32.938 -20.828 1 98.62 210 PHE A CA 1
ATOM 1585 C C . PHE A 1 210 ? -1.184 -33.438 -22.266 1 98.62 210 PHE A C 1
ATOM 1587 O O . PHE A 1 210 ? -2.248 -33.781 -22.781 1 98.62 210 PHE A O 1
ATOM 1594 N N . LEU A 1 211 ? -0.088 -33.469 -22.906 1 98.44 211 LEU A N 1
ATOM 1595 C CA . LEU A 1 211 ? 0.021 -33.938 -24.281 1 98.44 211 LEU A CA 1
ATOM 1596 C C . LEU A 1 211 ? -0.333 -35.406 -24.375 1 98.44 211 LEU A C 1
ATOM 1598 O O . LEU A 1 211 ? -1.029 -35.844 -25.297 1 98.44 211 LEU A O 1
ATOM 1602 N N . GLU A 1 212 ? 0.121 -36.188 -23.406 1 98.25 212 GLU A N 1
ATOM 1603 C CA . GLU A 1 212 ? -0.178 -37.625 -23.359 1 98.25 212 GLU A CA 1
ATOM 1604 C C . GLU A 1 212 ? -1.676 -37.875 -23.203 1 98.25 212 GLU A C 1
ATOM 1606 O O . GLU A 1 212 ? -2.207 -38.844 -23.734 1 98.25 212 GLU A O 1
ATOM 1611 N N . ALA A 1 213 ? -2.289 -36.969 -22.531 1 98 213 ALA A N 1
ATOM 1612 C CA . ALA A 1 213 ? -3.725 -37.094 -22.297 1 98 213 ALA A CA 1
ATOM 1613 C C . ALA A 1 213 ? -4.523 -36.656 -23.516 1 98 213 ALA A C 1
ATOM 1615 O O . ALA A 1 213 ? -5.754 -36.75 -23.531 1 98 213 ALA A O 1
ATOM 1616 N N . GLY A 1 214 ? -3.84 -36.094 -24.531 1 98.25 214 GLY A N 1
ATOM 1617 C CA . GLY A 1 214 ? -4.5 -35.75 -25.766 1 98.25 214 GLY A CA 1
ATOM 1618 C C . GLY A 1 214 ? -4.652 -34.25 -25.969 1 98.25 214 GLY A C 1
ATOM 1619 O O . GLY A 1 214 ? -5.242 -33.812 -26.953 1 98.25 214 GLY A O 1
ATOM 1620 N N . GLY A 1 215 ? -4.168 -33.531 -25.031 1 98.69 215 GLY A N 1
ATOM 1621 C CA . GLY A 1 215 ? -4.199 -32.062 -25.172 1 98.69 215 GLY A CA 1
ATOM 1622 C C . GLY A 1 215 ? -3.287 -31.562 -26.281 1 98.69 215 GLY A C 1
ATOM 1623 O O . GLY A 1 215 ? -2.441 -32.312 -26.781 1 98.69 215 GLY A O 1
ATOM 1624 N N . THR A 1 216 ? -3.527 -30.297 -26.688 1 98.75 216 THR A N 1
ATOM 1625 C CA . THR A 1 216 ? -2.723 -29.672 -27.734 1 98.75 216 THR A CA 1
ATOM 1626 C C . THR A 1 216 ? -2.068 -28.391 -27.219 1 98.75 216 THR A C 1
ATOM 1628 O O . THR A 1 216 ? -2.699 -27.609 -26.5 1 98.75 216 THR A O 1
ATOM 1631 N N . ILE A 1 217 ? -0.831 -28.266 -27.594 1 98.75 217 ILE A N 1
ATOM 1632 C CA . ILE A 1 217 ? -0.158 -26.984 -27.375 1 98.75 217 ILE A CA 1
ATOM 1633 C C . ILE A 1 217 ? 0.364 -26.453 -28.703 1 98.75 217 ILE A C 1
ATOM 1635 O O . ILE A 1 217 ? 1.162 -27.109 -29.375 1 98.75 217 ILE A O 1
ATOM 1639 N N . ASP A 1 218 ? -0.131 -25.312 -29.109 1 98.38 218 ASP A N 1
ATOM 1640 C CA . ASP A 1 218 ? 0.421 -24.625 -30.266 1 98.38 218 ASP A CA 1
ATOM 1641 C C . ASP A 1 218 ? 1.479 -23.609 -29.844 1 98.38 218 ASP A C 1
ATOM 1643 O O . ASP A 1 218 ? 1.146 -22.484 -29.438 1 98.38 218 ASP A O 1
ATOM 1647 N N . PHE A 1 219 ? 2.707 -23.984 -29.969 1 97.25 219 PHE A N 1
ATOM 1648 C CA . PHE A 1 219 ? 3.822 -23.094 -29.688 1 97.25 219 PHE A CA 1
ATOM 1649 C C . PHE A 1 219 ? 4.012 -22.078 -30.797 1 97.25 219 PHE A C 1
ATOM 1651 O O . PHE A 1 219 ? 3.398 -22.203 -31.859 1 97.25 219 PHE A O 1
ATOM 1658 N N . LEU A 1 220 ? 4.828 -21.016 -30.484 1 96.25 220 LEU A N 1
ATOM 1659 C CA . LEU A 1 220 ? 5.121 -19.953 -31.438 1 96.25 220 LEU A CA 1
ATOM 1660 C C . LEU A 1 220 ? 3.832 -19.375 -32.031 1 96.25 220 LEU A C 1
ATOM 1662 O O . LEU A 1 220 ? 3.752 -19.109 -33.219 1 96.25 220 LEU A O 1
ATOM 1666 N N . THR A 1 221 ? 2.867 -19.328 -31.203 1 97.19 221 THR A N 1
ATOM 1667 C CA . THR A 1 221 ? 1.544 -18.797 -31.531 1 97.19 221 THR A CA 1
ATOM 1668 C C . THR A 1 221 ? 1.117 -17.734 -30.531 1 97.19 221 THR A C 1
ATOM 1670 O O . THR A 1 221 ? 0.939 -18.016 -29.344 1 97.19 221 THR A O 1
ATOM 1673 N N . THR A 1 222 ? 0.998 -16.516 -30.984 1 96.88 222 THR A N 1
ATOM 1674 C CA . THR A 1 222 ? 0.738 -15.367 -30.125 1 96.88 222 THR A CA 1
ATOM 1675 C C . THR A 1 222 ? -0.739 -14.984 -30.156 1 96.88 222 THR A C 1
ATOM 1677 O O . THR A 1 222 ? -1.278 -14.664 -31.219 1 96.88 222 THR A O 1
ATOM 1680 N N . GLY A 1 223 ? -1.47 -15.125 -28.969 1 97.62 223 GLY A N 1
ATOM 1681 C CA . GLY A 1 223 ? -2.811 -14.562 -28.891 1 97.62 223 GLY A CA 1
ATOM 1682 C C . GLY A 1 223 ? -2.848 -13.07 -29.125 1 97.62 223 GLY A C 1
ATOM 1683 O O . GLY A 1 223 ? -2.07 -12.32 -28.531 1 97.62 223 GLY A O 1
ATOM 1684 N N . GLU A 1 224 ? -3.846 -12.609 -29.969 1 96.88 224 GLU A N 1
ATOM 1685 C CA . GLU A 1 224 ? -3.824 -11.203 -30.359 1 96.88 224 GLU A CA 1
ATOM 1686 C C . GLU A 1 224 ? -5.125 -10.508 -29.984 1 96.88 224 GLU A C 1
ATOM 1688 O O . GLU A 1 224 ? -5.109 -9.359 -29.531 1 96.88 224 GLU A O 1
ATOM 1693 N N . GLN A 1 225 ? -6.215 -11.188 -30.281 1 98.06 225 GLN A N 1
ATOM 1694 C CA . GLN A 1 225 ? -7.523 -10.602 -30.016 1 98.06 225 GLN A CA 1
ATOM 1695 C C . GLN A 1 225 ? -8.523 -11.664 -29.578 1 98.06 225 GLN A C 1
ATOM 1697 O O . GLN A 1 225 ? -8.422 -12.828 -29.969 1 98.06 225 GLN A O 1
ATOM 1702 N N . LEU A 1 226 ? -9.461 -11.203 -28.719 1 98.75 226 LEU A N 1
ATOM 1703 C CA . LEU A 1 226 ? -10.57 -12.086 -28.375 1 98.75 226 LEU A CA 1
ATOM 1704 C C . LEU A 1 226 ? -11.703 -11.961 -29.391 1 98.75 226 LEU A C 1
ATOM 1706 O O . LEU A 1 226 ? -11.922 -10.891 -29.969 1 98.75 226 LEU A O 1
ATOM 1710 N N . VAL A 1 227 ? -12.359 -13.078 -29.641 1 98.38 227 VAL A N 1
ATOM 1711 C CA . VAL A 1 227 ? -13.57 -13.086 -30.469 1 98.38 227 VAL A CA 1
ATOM 1712 C C . VAL A 1 227 ? -14.797 -12.945 -29.562 1 98.38 227 VAL A C 1
ATOM 1714 O O . VAL A 1 227 ? -14.977 -13.711 -28.625 1 98.38 227 VAL A O 1
ATOM 1717 N N . GLN A 1 228 ? -15.586 -11.953 -29.812 1 98.06 228 GLN A N 1
ATOM 1718 C CA . GLN A 1 228 ? -16.812 -11.727 -29.047 1 98.06 228 GLN A CA 1
ATOM 1719 C C . GLN A 1 228 ? -18.047 -11.805 -29.938 1 98.06 228 GLN A C 1
ATOM 1721 O O . GLN A 1 228 ? -18.016 -11.344 -31.094 1 98.06 228 GLN A O 1
ATOM 1726 N N . ASP A 1 229 ? -19.109 -12.359 -29.484 1 97.81 229 ASP A N 1
ATOM 1727 C CA . ASP A 1 229 ? -20.359 -12.359 -30.234 1 97.81 229 ASP A CA 1
ATOM 1728 C C . ASP A 1 229 ? -21.141 -11.07 -29.984 1 97.81 229 ASP A C 1
ATOM 1730 O O . ASP A 1 229 ? -20.625 -10.133 -29.375 1 97.81 229 ASP A O 1
ATOM 1734 N N . GLU A 1 230 ? -22.312 -11.008 -30.422 1 96.56 230 GLU A N 1
ATOM 1735 C CA . GLU A 1 230 ? -23.125 -9.789 -30.391 1 96.56 230 GLU A CA 1
ATOM 1736 C C . GLU A 1 230 ? -23.5 -9.406 -28.953 1 96.56 230 GLU A C 1
ATOM 1738 O O . GLU A 1 230 ? -23.719 -8.227 -28.656 1 96.56 230 GLU A O 1
ATOM 1743 N N . SER A 1 231 ? -23.516 -10.383 -28.062 1 96.12 231 SER A N 1
ATOM 1744 C CA . SER A 1 231 ? -23.875 -10.117 -26.672 1 96.12 231 SER A CA 1
ATOM 1745 C C . SER A 1 231 ? -22.672 -9.672 -25.859 1 96.12 231 SER A C 1
ATOM 1747 O O . SER A 1 231 ? -22.812 -9.25 -24.703 1 96.12 231 SER A O 1
ATOM 1749 N N . GLY A 1 232 ? -21.484 -9.789 -26.469 1 97.25 232 GLY A N 1
ATOM 1750 C CA . GLY A 1 232 ? -20.25 -9.438 -25.75 1 97.25 232 GLY A CA 1
ATOM 1751 C C . GLY A 1 232 ? -19.562 -10.633 -25.125 1 97.25 232 GLY A C 1
ATOM 1752 O O . GLY A 1 232 ? -18.5 -10.5 -24.531 1 97.25 232 GLY A O 1
ATOM 1753 N N . LYS A 1 233 ? -20.219 -11.773 -25.359 1 98.44 233 LYS A N 1
ATOM 1754 C CA . LYS A 1 233 ? -19.625 -13.008 -24.844 1 98.44 233 LYS A CA 1
ATOM 1755 C C . LYS A 1 233 ? -18.359 -13.375 -25.609 1 98.44 233 LYS A C 1
ATOM 1757 O O . LYS A 1 233 ? -18.312 -13.234 -26.844 1 98.44 233 LYS A O 1
ATOM 1762 N N . VAL A 1 234 ? -17.344 -13.758 -24.906 1 98.88 234 VAL A N 1
ATOM 1763 C CA . VAL A 1 234 ? -16.109 -14.219 -25.547 1 98.88 234 VAL A CA 1
ATOM 1764 C C . VAL A 1 234 ? -16.281 -15.664 -26 1 98.88 234 VAL A C 1
ATOM 1766 O O . VAL A 1 234 ? -16.625 -16.547 -25.188 1 98.88 234 VAL A O 1
ATOM 1769 N N . THR A 1 235 ? -15.93 -15.898 -27.281 1 98.75 235 THR A N 1
ATOM 1770 C CA . THR A 1 235 ? -16.172 -17.219 -27.859 1 98.75 235 THR A CA 1
ATOM 1771 C C . THR A 1 235 ? -14.898 -17.781 -28.484 1 98.75 235 THR A C 1
ATOM 1773 O O . THR A 1 235 ? -14.914 -18.875 -29.047 1 98.75 235 THR A O 1
ATOM 1776 N N . GLY A 1 236 ? -13.852 -17.016 -28.391 1 98.75 236 GLY A N 1
ATOM 1777 C CA . GLY A 1 236 ? -12.617 -17.547 -28.953 1 98.75 236 GLY A CA 1
ATOM 1778 C C . GLY A 1 236 ? -11.484 -16.531 -28.938 1 98.75 236 GLY A C 1
ATOM 1779 O O . GLY A 1 236 ? -11.586 -15.484 -28.297 1 98.75 236 GLY A O 1
ATOM 1780 N N . VAL A 1 237 ? -10.359 -16.953 -29.609 1 98.75 237 VAL A N 1
ATOM 1781 C CA . VAL A 1 237 ? -9.148 -16.141 -29.688 1 98.75 237 VAL A CA 1
ATOM 1782 C C . VAL A 1 237 ? -8.609 -16.156 -31.109 1 98.75 237 VAL A C 1
ATOM 1784 O O . VAL A 1 237 ? -8.625 -17.188 -31.781 1 98.75 237 VAL A O 1
ATOM 1787 N N . LEU A 1 238 ? -8.25 -14.992 -31.594 1 98.44 238 LEU A N 1
ATOM 1788 C CA . LEU A 1 238 ? -7.441 -14.875 -32.812 1 98.44 238 LEU A CA 1
ATOM 1789 C C . LEU A 1 238 ? -5.957 -14.828 -32.469 1 98.44 238 LEU A C 1
ATOM 1791 O O . LEU A 1 238 ? -5.523 -13.984 -31.672 1 98.44 238 LEU A O 1
ATOM 1795 N N . ALA A 1 239 ? -5.215 -15.773 -33.062 1 98.12 239 ALA A N 1
ATOM 1796 C CA . ALA A 1 239 ? -3.791 -15.867 -32.75 1 98.12 239 ALA A CA 1
ATOM 1797 C C . ALA A 1 239 ? -2.941 -15.844 -34 1 98.12 239 ALA A C 1
ATOM 1799 O O . ALA A 1 239 ? -3.359 -16.359 -35.062 1 98.12 239 ALA A O 1
ATOM 1800 N N . ARG A 1 240 ? -1.809 -15.219 -33.875 1 96.94 240 ARG A N 1
ATOM 1801 C CA . ARG A 1 240 ? -0.836 -15.195 -34.969 1 96.94 240 ARG A CA 1
ATOM 1802 C C . ARG A 1 240 ? 0.127 -16.375 -34.875 1 96.94 240 ARG A C 1
ATOM 1804 O O . ARG A 1 240 ? 0.769 -16.562 -33.844 1 96.94 240 ARG A O 1
ATOM 1811 N N . PHE A 1 241 ? 0.267 -17.219 -35.781 1 93.12 241 PHE A N 1
ATOM 1812 C CA . PHE A 1 241 ? 1.133 -18.391 -35.719 1 93.12 241 PHE A CA 1
ATOM 1813 C C . PHE A 1 241 ? 2.219 -18.328 -36.781 1 93.12 241 PHE A C 1
ATOM 1815 O O . PHE A 1 241 ? 3.111 -19.188 -36.812 1 93.12 241 PHE A O 1
ATOM 1822 N N . ASN A 1 242 ? 2.195 -17.516 -37.781 1 84.5 242 ASN A N 1
ATOM 1823 C CA . ASN A 1 242 ? 3.203 -17.172 -38.75 1 84.5 242 ASN A CA 1
ATOM 1824 C C . ASN A 1 242 ? 3.141 -15.688 -39.125 1 84.5 242 ASN A C 1
ATOM 1826 O O . ASN A 1 242 ? 2.207 -14.984 -38.75 1 84.5 242 ASN A O 1
ATOM 1830 N N . LYS A 1 243 ? 4.266 -15.477 -39.875 1 80.31 243 LYS A N 1
ATOM 1831 C CA . LYS A 1 243 ? 4.289 -14.07 -40.281 1 80.31 243 LYS A CA 1
ATOM 1832 C C . LYS A 1 243 ? 2.947 -13.641 -40.875 1 80.31 243 LYS A C 1
ATOM 1834 O O . LYS A 1 243 ? 2.475 -14.227 -41.844 1 80.31 243 LYS A O 1
ATOM 1839 N N . ASP A 1 244 ? 2.043 -12.891 -40.375 1 83.75 244 ASP A N 1
ATOM 1840 C CA . ASP A 1 244 ? 0.808 -12.195 -40.719 1 83.75 244 ASP A CA 1
ATOM 1841 C C . ASP A 1 244 ? -0.33 -13.188 -40.969 1 83.75 244 ASP A C 1
ATOM 1843 O O . ASP A 1 244 ? -1.246 -12.914 -41.75 1 83.75 244 ASP A O 1
ATOM 1847 N N . GLN A 1 245 ? -0.186 -14.406 -40.5 1 94.19 245 GLN A N 1
ATOM 1848 C CA . GLN A 1 245 ? -1.28 -15.367 -40.562 1 94.19 245 GLN A CA 1
ATOM 1849 C C . GLN A 1 245 ? -1.933 -15.57 -39.219 1 94.19 245 GLN A C 1
ATOM 1851 O O . GLN A 1 245 ? -1.241 -15.719 -38.188 1 94.19 245 GLN A O 1
ATOM 1856 N N . TYR A 1 246 ? -3.219 -15.562 -39.312 1 96.88 246 TYR A N 1
ATOM 1857 C CA . TYR A 1 246 ? -3.99 -15.656 -38.062 1 96.88 246 TYR A CA 1
ATOM 1858 C C . TYR A 1 246 ? -4.887 -16.891 -38.094 1 96.88 246 TYR A C 1
ATOM 1860 O O . TYR A 1 246 ? -5.43 -17.25 -39.125 1 96.88 246 TYR A O 1
ATOM 1868 N N . ARG A 1 247 ? -4.965 -17.547 -37.031 1 97.69 247 ARG A N 1
ATOM 1869 C CA . ARG A 1 247 ? -5.887 -18.656 -36.781 1 97.69 247 ARG A CA 1
ATOM 1870 C C . ARG A 1 247 ? -6.922 -18.266 -35.719 1 97.69 247 ARG A C 1
ATOM 1872 O O . ARG A 1 247 ? -6.594 -17.625 -34.719 1 97.69 247 ARG A O 1
ATOM 1879 N N . GLN A 1 248 ? -8.156 -18.594 -36.062 1 98.38 248 GLN A N 1
ATOM 1880 C CA . GLN A 1 248 ? -9.203 -18.438 -35.031 1 98.38 248 GLN A CA 1
ATOM 1881 C C . GLN A 1 248 ? -9.422 -19.734 -34.281 1 98.38 248 GLN A C 1
ATOM 1883 O O . GLN A 1 248 ? -9.656 -20.781 -34.875 1 98.38 248 GLN A O 1
ATOM 1888 N N . TYR A 1 249 ? -9.273 -19.641 -32.969 1 98.81 249 TYR A N 1
ATOM 1889 C CA . TYR A 1 249 ? -9.602 -20.734 -32.062 1 98.81 249 TYR A CA 1
ATOM 1890 C C . TYR A 1 249 ? -10.969 -20.516 -31.422 1 98.81 249 TYR A C 1
ATOM 1892 O O . TYR A 1 249 ? -11.125 -19.641 -30.562 1 98.81 249 TYR A O 1
ATOM 1900 N N . ASN A 1 250 ? -11.906 -21.281 -31.859 1 98.81 250 ASN A N 1
ATOM 1901 C CA . ASN A 1 250 ? -13.211 -21.234 -31.203 1 98.81 250 ASN A CA 1
ATOM 1902 C C . ASN A 1 250 ? -13.211 -21.984 -29.875 1 98.81 250 ASN A C 1
ATOM 1904 O O . ASN A 1 250 ? -12.586 -23.047 -29.766 1 98.81 250 ASN A O 1
ATOM 1908 N N . ALA A 1 251 ? -13.867 -21.438 -28.859 1 98.75 251 ALA A N 1
ATOM 1909 C CA . ALA A 1 251 ? -13.93 -22 -27.516 1 98.75 251 ALA A CA 1
ATOM 1910 C C . ALA A 1 251 ? -15.375 -22.172 -27.062 1 98.75 251 ALA A C 1
ATOM 1912 O O . ALA A 1 251 ? -16 -21.203 -26.609 1 98.75 251 ALA A O 1
ATOM 1913 N N . ALA A 1 252 ? -15.867 -23.328 -27.016 1 98.56 252 ALA A N 1
ATOM 1914 C CA . ALA A 1 252 ? -17.266 -23.594 -26.703 1 98.56 252 ALA A CA 1
ATOM 1915 C C . ALA A 1 252 ? -17.562 -23.328 -25.234 1 98.56 252 ALA A C 1
ATOM 1917 O O . ALA A 1 252 ? -18.672 -22.922 -24.875 1 98.56 252 ALA A O 1
ATOM 1918 N N . LYS A 1 253 ? -16.594 -23.578 -24.344 1 98.62 253 LYS A N 1
ATOM 1919 C CA . LYS A 1 253 ? -16.812 -23.469 -22.906 1 98.62 253 LYS A CA 1
ATOM 1920 C C . LYS A 1 253 ? -16.141 -22.203 -22.344 1 98.62 253 LYS A C 1
ATOM 1922 O O . LYS A 1 253 ? -16.406 -21.812 -21.219 1 98.62 253 LYS A O 1
ATOM 1927 N N . GLY A 1 254 ? -15.266 -21.578 -23.141 1 98.56 254 GLY A N 1
ATOM 1928 C CA . GLY A 1 254 ? -14.664 -20.328 -22.703 1 98.56 254 GLY A CA 1
ATOM 1929 C C . GLY A 1 254 ? -13.172 -20.25 -22.984 1 98.56 254 GLY A C 1
ATOM 1930 O O . GLY A 1 254 ? -12.594 -21.172 -23.531 1 98.56 254 GLY A O 1
ATOM 1931 N N . VAL A 1 255 ? -12.617 -19.062 -22.719 1 98.94 255 VAL A N 1
ATOM 1932 C CA . VAL A 1 255 ? -11.203 -18.75 -22.891 1 98.94 255 VAL A CA 1
ATOM 1933 C C . VAL A 1 255 ? -10.586 -18.406 -21.531 1 98.94 255 VAL A C 1
ATOM 1935 O O . VAL A 1 255 ? -11.148 -17.609 -20.781 1 98.94 255 VAL A O 1
ATOM 1938 N N . ILE A 1 256 ? -9.484 -19.078 -21.109 1 98.94 256 ILE A N 1
ATOM 1939 C CA . ILE A 1 256 ? -8.695 -18.688 -19.953 1 98.94 256 ILE A CA 1
ATOM 1940 C C . ILE A 1 256 ? -7.434 -17.953 -20.406 1 98.94 256 ILE A C 1
ATOM 1942 O O . ILE A 1 256 ? -6.594 -18.516 -21.109 1 98.94 256 ILE A O 1
ATOM 1946 N N . VAL A 1 257 ? -7.352 -16.734 -20.016 1 98.69 257 VAL A N 1
ATOM 1947 C CA . VAL A 1 257 ? -6.184 -15.922 -20.344 1 98.69 257 VAL A CA 1
ATOM 1948 C C . VAL A 1 257 ? -5.215 -15.898 -19.156 1 98.69 257 VAL A C 1
ATOM 1950 O O . VAL A 1 257 ? -5.59 -15.508 -18.047 1 98.69 257 VAL A O 1
ATOM 1953 N N . CYS A 1 258 ? -3.992 -16.25 -19.312 1 97.31 258 CYS A N 1
ATOM 1954 C CA . CYS A 1 258 ? -2.943 -16.281 -18.297 1 97.31 258 CYS A CA 1
ATOM 1955 C C . CYS A 1 258 ? -1.567 -16.109 -18.922 1 97.31 258 CYS A C 1
ATOM 1957 O O . CYS A 1 258 ? -0.721 -17 -18.844 1 97.31 258 CYS A O 1
ATOM 1959 N N . THR A 1 259 ? -1.242 -14.945 -19.406 1 97.44 259 THR A N 1
ATOM 1960 C CA . THR A 1 259 ? -0.074 -14.695 -20.25 1 97.44 259 THR A CA 1
ATOM 1961 C C . THR A 1 259 ? 1.074 -14.125 -19.422 1 97.44 259 THR A C 1
ATOM 1963 O O . THR A 1 259 ? 2.082 -13.68 -19.969 1 97.44 259 THR A O 1
ATOM 1966 N N . GLY A 1 260 ? 0.975 -14.07 -18.188 1 96.06 260 GLY A N 1
ATOM 1967 C CA . GLY A 1 260 ? 2.121 -13.906 -17.297 1 96.06 260 GLY A CA 1
ATOM 1968 C C . GLY A 1 260 ? 2.377 -12.461 -16.922 1 96.06 260 GLY A C 1
ATOM 1969 O O . GLY A 1 260 ? 3.412 -12.148 -16.328 1 96.06 260 GLY A O 1
ATOM 1970 N N . GLY A 1 261 ? 1.486 -11.5 -17.219 1 96.56 261 GLY A N 1
ATOM 1971 C CA . GLY A 1 261 ? 1.69 -10.102 -16.891 1 96.56 261 GLY A CA 1
ATOM 1972 C C . GLY A 1 261 ? 2.334 -9.32 -18.016 1 96.56 261 GLY A C 1
ATOM 1973 O O . GLY A 1 261 ? 2.096 -9.602 -19.203 1 96.56 261 GLY A O 1
ATOM 1974 N N . TYR A 1 262 ? 3.131 -8.195 -17.672 1 97.12 262 TYR A N 1
ATOM 1975 C CA . TYR A 1 262 ? 3.596 -7.309 -18.734 1 97.12 262 TYR A CA 1
ATOM 1976 C C . TYR A 1 262 ? 5.031 -6.863 -18.484 1 97.12 262 TYR A C 1
ATOM 1978 O O . TYR A 1 262 ? 5.457 -5.812 -18.969 1 97.12 262 TYR A O 1
ATOM 1986 N N . GLY A 1 263 ? 5.75 -7.598 -17.719 1 95.88 263 GLY A N 1
ATOM 1987 C CA . GLY A 1 263 ? 7.098 -7.211 -17.328 1 95.88 263 GLY A CA 1
ATOM 1988 C C . GLY A 1 263 ? 8.008 -6.934 -18.5 1 95.88 263 GLY A C 1
ATOM 1989 O O . GLY A 1 263 ? 8.938 -6.137 -18.406 1 95.88 263 GLY A O 1
ATOM 1990 N N . ALA A 1 264 ? 7.719 -7.547 -19.688 1 95.62 264 ALA A N 1
ATOM 1991 C CA . ALA A 1 264 ? 8.57 -7.402 -20.859 1 95.62 264 ALA A CA 1
ATOM 1992 C C . ALA A 1 264 ? 8.023 -6.328 -21.797 1 95.62 264 ALA A C 1
ATOM 1994 O O . ALA A 1 264 ? 8.5 -6.176 -22.922 1 95.62 264 ALA A O 1
ATOM 1995 N N . ASN A 1 265 ? 7.023 -5.633 -21.406 1 96.5 265 ASN A N 1
ATOM 1996 C CA . ASN A 1 265 ? 6.441 -4.523 -22.141 1 96.5 265 ASN A CA 1
ATOM 1997 C C . ASN A 1 265 ? 6.793 -3.18 -21.516 1 96.5 265 ASN A C 1
ATOM 1999 O O . ASN A 1 265 ? 6.102 -2.713 -20.609 1 96.5 265 ASN A O 1
ATOM 2003 N N . ARG A 1 266 ? 7.785 -2.547 -22.031 1 94.88 266 ARG A N 1
ATOM 2004 C CA . ARG A 1 266 ? 8.336 -1.342 -21.422 1 94.88 266 ARG A CA 1
ATOM 2005 C C . ARG A 1 266 ? 7.281 -0.25 -21.312 1 94.88 266 ARG A C 1
ATOM 2007 O O . ARG A 1 266 ? 7.215 0.455 -20.297 1 94.88 266 ARG A O 1
ATOM 2014 N N . GLU A 1 267 ? 6.484 -0.08 -22.312 1 95.5 267 GLU A N 1
ATOM 2015 C CA . GLU A 1 267 ? 5.441 0.943 -22.297 1 95.5 267 GLU A CA 1
ATOM 2016 C C . GLU A 1 267 ? 4.469 0.722 -21.141 1 95.5 267 GLU A C 1
ATOM 2018 O O . GLU A 1 267 ? 4.145 1.657 -20.406 1 95.5 267 GLU A O 1
ATOM 2023 N N . MET A 1 268 ? 4.035 -0.517 -20.984 1 96.19 268 MET A N 1
ATOM 2024 C CA . MET A 1 268 ? 3.105 -0.834 -19.891 1 96.19 268 MET A CA 1
ATOM 2025 C C . MET A 1 268 ? 3.771 -0.656 -18.531 1 96.19 268 MET A C 1
ATOM 2027 O O . MET A 1 268 ? 3.156 -0.138 -17.609 1 96.19 268 MET A O 1
ATOM 2031 N N . VAL A 1 269 ? 5.055 -1.055 -18.422 1 95.69 269 VAL A N 1
ATOM 2032 C CA . VAL A 1 269 ? 5.766 -0.927 -17.141 1 95.69 269 VAL A CA 1
ATOM 2033 C C . VAL A 1 269 ? 5.938 0.55 -16.797 1 95.69 269 VAL A C 1
ATOM 2035 O O . VAL A 1 269 ? 5.746 0.948 -15.648 1 95.69 269 VAL A O 1
ATOM 2038 N N . GLU A 1 270 ? 6.242 1.381 -17.781 1 93.44 270 GLU A N 1
ATOM 2039 C CA . GLU A 1 270 ? 6.406 2.814 -17.547 1 93.44 270 GLU A CA 1
ATOM 2040 C C . GLU A 1 270 ? 5.105 3.447 -17.062 1 93.44 270 GLU A C 1
ATOM 2042 O O . GLU A 1 270 ? 5.125 4.34 -16.219 1 93.44 270 GLU A O 1
ATOM 2047 N N . ASP A 1 271 ? 4.066 2.963 -17.578 1 91.56 271 ASP A N 1
ATOM 2048 C CA . ASP A 1 271 ? 2.76 3.529 -17.25 1 91.56 271 ASP A CA 1
ATOM 2049 C C . ASP A 1 271 ? 2.273 3.037 -15.891 1 91.56 271 ASP A C 1
ATOM 2051 O O . ASP A 1 271 ? 1.702 3.807 -15.109 1 91.56 271 ASP A O 1
ATOM 2055 N N . LEU A 1 272 ? 2.518 1.772 -15.609 1 91.88 272 LEU A N 1
ATOM 2056 C CA . LEU A 1 272 ? 1.803 1.149 -14.5 1 91.88 272 LEU A CA 1
ATOM 2057 C C . LEU A 1 272 ? 2.727 0.947 -13.305 1 91.88 272 LEU A C 1
ATOM 2059 O O . LEU A 1 272 ? 2.289 1.03 -12.148 1 91.88 272 LEU A O 1
ATOM 2063 N N . CYS A 1 273 ? 3.936 0.658 -13.508 1 91.38 273 CYS A N 1
ATOM 2064 C CA . CYS A 1 273 ? 4.867 0.395 -12.422 1 91.38 273 CYS A CA 1
ATOM 2065 C C . CYS A 1 273 ? 6.254 0.945 -12.742 1 91.38 273 CYS A C 1
ATOM 2067 O O . CYS A 1 273 ? 7.234 0.197 -12.766 1 91.38 273 CYS A O 1
ATOM 2069 N N . PRO A 1 274 ? 6.406 2.189 -12.883 1 91.06 274 PRO A N 1
ATOM 2070 C CA . PRO A 1 274 ? 7.648 2.801 -13.367 1 91.06 274 PRO A CA 1
ATOM 2071 C C . PRO A 1 274 ? 8.82 2.584 -12.414 1 91.06 274 PRO A C 1
ATOM 2073 O O . PRO A 1 274 ? 9.977 2.625 -12.828 1 91.06 274 PRO A O 1
ATOM 2076 N N . ASP A 1 275 ? 8.562 2.33 -11.164 1 91.25 275 ASP A N 1
ATOM 2077 C CA . ASP A 1 275 ? 9.633 2.131 -10.188 1 91.25 275 ASP A CA 1
ATOM 2078 C C . ASP A 1 275 ? 10.492 0.926 -10.562 1 91.25 275 ASP A C 1
ATOM 2080 O O . ASP A 1 275 ? 11.688 0.894 -10.258 1 91.25 275 ASP A O 1
ATOM 2084 N N . ALA A 1 276 ? 9.891 -0.009 -11.25 1 93 276 ALA A N 1
ATOM 2085 C CA . ALA A 1 276 ? 10.641 -1.187 -11.672 1 93 276 ALA A CA 1
ATOM 2086 C C . ALA A 1 276 ? 11.719 -0.814 -12.68 1 93 276 ALA A C 1
ATOM 2088 O O . ALA A 1 276 ? 12.758 -1.48 -12.773 1 93 276 ALA A O 1
ATOM 2089 N N . LEU A 1 277 ? 11.477 0.213 -13.445 1 93.25 277 LEU A N 1
ATOM 2090 C CA . LEU A 1 277 ? 12.461 0.694 -14.414 1 93.25 277 LEU A CA 1
ATOM 2091 C C . LEU A 1 277 ? 13.453 1.644 -13.75 1 93.25 277 LEU A C 1
ATOM 2093 O O . LEU A 1 277 ? 14.641 1.645 -14.094 1 93.25 277 LEU A O 1
ATOM 2097 N N . LYS A 1 278 ? 12.992 2.33 -12.758 1 92.69 278 LYS A N 1
ATOM 2098 C CA . LYS A 1 278 ? 13.773 3.412 -12.164 1 92.69 278 LYS A CA 1
ATOM 2099 C C . LYS A 1 278 ? 14.742 2.877 -11.117 1 92.69 278 LYS A C 1
ATOM 2101 O O . LYS A 1 278 ? 15.82 3.441 -10.914 1 92.69 278 LYS A O 1
ATOM 2106 N N . TYR A 1 279 ? 14.367 1.764 -10.445 1 95.31 279 TY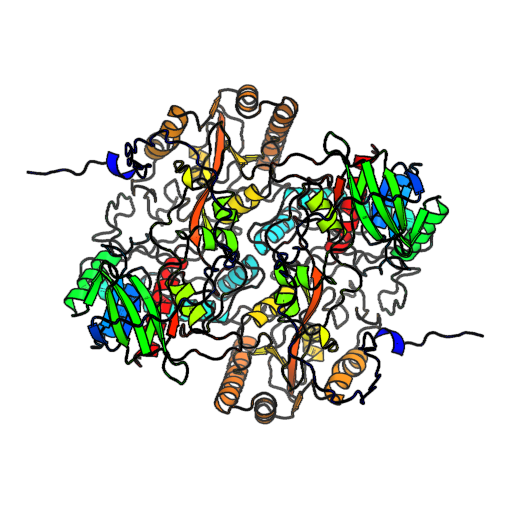R A N 1
ATOM 2107 C CA . TYR A 1 279 ? 15.117 1.436 -9.234 1 95.31 279 TYR A CA 1
ATOM 2108 C C . TYR A 1 279 ? 15.602 -0.008 -9.266 1 95.31 279 TYR A C 1
ATOM 2110 O O . TYR A 1 279 ? 16.047 -0.548 -8.25 1 95.31 279 TYR A O 1
ATOM 2118 N N . CYS A 1 280 ? 15.523 -0.665 -10.398 1 97.25 280 CYS A N 1
ATOM 2119 C CA . CYS A 1 280 ? 16.047 -2.012 -10.57 1 97.25 280 CYS A CA 1
ATOM 2120 C C . CYS A 1 280 ? 17.219 -2.016 -11.547 1 97.25 280 CYS A C 1
ATOM 2122 O O . CYS A 1 280 ? 17.281 -1.194 -12.461 1 97.25 280 CYS A O 1
ATOM 2124 N N . THR A 1 281 ? 18.141 -2.961 -11.359 1 97.88 281 THR A N 1
ATOM 2125 C CA . THR A 1 281 ? 19.297 -3.035 -12.234 1 97.88 281 THR A CA 1
ATOM 2126 C C . THR A 1 281 ? 19.312 -4.348 -13.008 1 97.88 281 THR A C 1
ATOM 2128 O O . THR A 1 281 ? 20.234 -4.613 -13.781 1 97.88 281 THR A O 1
ATOM 2131 N N . SER A 1 282 ? 18.359 -5.137 -12.781 1 94.88 282 SER A N 1
ATOM 2132 C CA . SER A 1 282 ? 18.156 -6.383 -13.516 1 94.88 282 SER A CA 1
ATOM 2133 C C . SER A 1 282 ? 16.688 -6.789 -13.531 1 94.88 282 SER A C 1
ATOM 2135 O O . SER A 1 282 ? 15.883 -6.25 -12.766 1 94.88 282 SER A O 1
ATOM 2137 N N . THR A 1 283 ? 16.312 -7.668 -14.477 1 94.12 283 THR A N 1
ATOM 2138 C CA . THR A 1 283 ? 14.938 -8.141 -14.594 1 94.12 283 THR A CA 1
ATOM 2139 C C . THR A 1 283 ? 14.906 -9.617 -14.969 1 94.12 283 THR A C 1
ATOM 2141 O O . THR A 1 283 ? 15.836 -10.133 -15.594 1 94.12 283 THR A O 1
ATOM 2144 N N . ALA A 1 284 ? 13.828 -10.25 -14.461 1 89.38 284 ALA A N 1
ATOM 2145 C CA . ALA A 1 284 ? 13.586 -11.648 -14.82 1 89.38 284 ALA A CA 1
ATOM 2146 C C . ALA A 1 284 ? 12.555 -11.758 -15.938 1 89.38 284 ALA A C 1
ATOM 2148 O O . ALA A 1 284 ? 12.258 -12.859 -16.406 1 89.38 284 ALA A O 1
ATOM 2149 N N . ALA A 1 285 ? 11.992 -10.672 -16.328 1 85.31 285 ALA A N 1
ATOM 2150 C CA . ALA A 1 285 ? 10.961 -10.68 -17.375 1 85.31 285 ALA A CA 1
ATOM 2151 C C . ALA A 1 285 ? 11.555 -11.086 -18.719 1 85.31 285 ALA A C 1
ATOM 2153 O O . ALA A 1 285 ? 12.656 -10.672 -19.078 1 85.31 285 ALA A O 1
ATOM 2154 N N . THR A 1 286 ? 10.844 -11.883 -19.438 1 85.56 286 THR A N 1
ATOM 2155 C CA . THR A 1 286 ? 11.344 -12.391 -20.703 1 85.56 286 THR A CA 1
ATOM 2156 C C . THR A 1 286 ? 10.312 -12.188 -21.812 1 85.56 286 THR A C 1
ATOM 2158 O O . THR A 1 286 ? 10.453 -11.305 -22.656 1 85.56 286 THR A O 1
ATOM 2161 N N . THR A 1 287 ? 9.117 -12.852 -21.672 1 87.88 287 THR A N 1
ATOM 2162 C CA . THR A 1 287 ? 8.156 -12.891 -22.766 1 87.88 287 THR A CA 1
ATOM 2163 C C . THR A 1 287 ? 6.84 -12.242 -22.344 1 87.88 287 THR A C 1
ATOM 2165 O O . THR A 1 287 ? 5.934 -12.086 -23.172 1 87.88 287 THR A O 1
ATOM 2168 N N . GLU A 1 288 ? 6.688 -11.898 -21.125 1 94.38 288 GLU A N 1
ATOM 2169 C CA . GLU A 1 288 ? 5.418 -11.375 -20.641 1 94.38 288 GLU A CA 1
ATOM 2170 C C . GLU A 1 288 ? 5.172 -9.953 -21.141 1 94.38 288 GLU A C 1
ATOM 2172 O O . GLU A 1 288 ? 5.625 -8.984 -20.531 1 94.38 288 GLU A O 1
ATOM 2177 N N . SER A 1 289 ? 4.371 -9.82 -22.156 1 96.19 289 SER A N 1
ATOM 2178 C CA . SER A 1 289 ? 4.23 -8.523 -22.797 1 96.19 289 SER A CA 1
ATOM 2179 C C . SER A 1 289 ? 2.836 -7.945 -22.578 1 96.19 289 SER A C 1
ATOM 2181 O O . SER A 1 289 ? 2.43 -7.008 -23.266 1 96.19 289 SER A O 1
ATOM 2183 N N . GLY A 1 290 ? 2.088 -8.539 -21.656 1 97.38 290 GLY A N 1
ATOM 2184 C CA . GLY A 1 290 ? 0.8 -7.969 -21.281 1 97.38 290 GLY A CA 1
ATOM 2185 C C . GLY A 1 290 ? -0.316 -8.367 -22.234 1 97.38 290 GLY A C 1
ATOM 2186 O O . GLY A 1 290 ? -1.396 -7.77 -22.219 1 97.38 290 GLY A O 1
ATOM 2187 N N . ASP A 1 291 ? -0.146 -9.383 -23.078 1 98 291 ASP A N 1
ATOM 2188 C CA . ASP A 1 291 ? -1.094 -9.773 -24.125 1 98 291 ASP A CA 1
ATOM 2189 C C . ASP A 1 291 ? -2.471 -10.062 -23.531 1 98 291 ASP A C 1
ATOM 2191 O O . ASP A 1 291 ? -3.484 -9.57 -24.031 1 98 291 ASP A O 1
ATOM 2195 N N . GLY A 1 292 ? -2.428 -10.883 -22.531 1 98.31 292 GLY A N 1
ATOM 2196 C CA . GLY A 1 292 ? -3.688 -11.266 -21.906 1 98.31 292 GLY A CA 1
ATOM 2197 C C . GLY A 1 292 ? -4.422 -10.094 -21.281 1 98.31 292 GLY A C 1
ATOM 2198 O O . GLY A 1 292 ? -5.641 -9.969 -21.438 1 98.31 292 GLY A O 1
ATOM 2199 N N . ILE A 1 293 ? -3.73 -9.227 -20.578 1 98.25 293 ILE A N 1
ATOM 2200 C CA . ILE A 1 293 ? -4.32 -8.055 -19.953 1 98.25 293 ILE A CA 1
ATOM 2201 C C . ILE A 1 293 ? -4.91 -7.133 -21.016 1 98.25 293 ILE A C 1
ATOM 2203 O O . ILE A 1 293 ? -6.055 -6.688 -20.891 1 98.25 293 ILE A O 1
ATOM 2207 N N . ARG A 1 294 ? -4.195 -6.895 -22.094 1 98.19 294 ARG A N 1
ATOM 2208 C CA . ARG A 1 294 ? -4.664 -6.023 -23.172 1 98.19 294 ARG A CA 1
ATOM 2209 C C . ARG A 1 294 ? -5.898 -6.605 -23.844 1 98.19 294 ARG A C 1
ATOM 2211 O O . ARG A 1 294 ? -6.898 -5.906 -24.031 1 98.19 294 ARG A O 1
ATOM 2218 N N . MET A 1 295 ? -5.871 -7.84 -24.141 1 98.56 295 MET A N 1
ATOM 2219 C CA . MET A 1 295 ? -7.02 -8.484 -24.781 1 98.56 295 MET A CA 1
ATOM 2220 C C . MET A 1 295 ? -8.258 -8.375 -23.891 1 98.56 295 MET A C 1
ATOM 2222 O O . MET A 1 295 ? -9.352 -8.078 -24.375 1 98.56 295 MET A O 1
ATOM 2226 N N . ALA A 1 296 ? -8.062 -8.625 -22.578 1 98.75 296 ALA A N 1
ATOM 2227 C CA . ALA A 1 296 ? -9.188 -8.547 -21.656 1 98.75 296 ALA A CA 1
ATOM 2228 C C . ALA A 1 296 ? -9.734 -7.125 -21.578 1 98.75 296 ALA A C 1
ATOM 2230 O O . ALA A 1 296 ? -10.953 -6.918 -21.562 1 98.75 296 ALA A O 1
ATOM 2231 N N . LEU A 1 297 ? -8.82 -6.156 -21.531 1 97.88 297 LEU A N 1
ATOM 2232 C CA . LEU A 1 297 ? -9.227 -4.754 -21.5 1 97.88 297 LEU A CA 1
ATOM 2233 C C . LEU A 1 297 ? -10.047 -4.391 -22.734 1 97.88 297 LEU A C 1
ATOM 2235 O O . LEU A 1 297 ? -11.094 -3.762 -22.609 1 97.88 297 LEU A O 1
ATOM 2239 N N . TRP A 1 298 ? -9.586 -4.809 -23.891 1 97.94 298 TRP A N 1
ATOM 2240 C CA . TRP A 1 298 ? -10.258 -4.508 -25.156 1 97.94 298 TRP A CA 1
ATOM 2241 C C . TRP A 1 298 ? -11.633 -5.172 -25.219 1 97.94 298 TRP A C 1
ATOM 2243 O O . TRP A 1 298 ? -12.523 -4.699 -25.922 1 97.94 298 TRP A O 1
ATOM 2253 N N . ALA A 1 299 ? -11.766 -6.234 -24.438 1 98.19 299 ALA A N 1
ATOM 2254 C CA . ALA A 1 299 ? -13.031 -6.961 -24.422 1 98.19 299 ALA A CA 1
ATOM 2255 C C . ALA A 1 299 ? -14.008 -6.328 -23.422 1 98.19 299 ALA A C 1
ATOM 2257 O O . ALA A 1 299 ? -15.156 -6.754 -23.328 1 98.19 299 ALA A O 1
ATOM 2258 N N . GLY A 1 300 ? -13.539 -5.379 -22.656 1 97.25 300 GLY A N 1
ATOM 2259 C CA . GLY A 1 300 ? -14.438 -4.641 -21.781 1 97.25 300 GLY A CA 1
ATOM 2260 C C . GLY A 1 300 ? -14.125 -4.828 -20.312 1 97.25 300 GLY A C 1
ATOM 2261 O O . GLY A 1 300 ? -14.781 -4.238 -19.453 1 97.25 300 GLY A O 1
ATOM 2262 N N . ALA A 1 301 ? -13.109 -5.598 -20 1 97.88 301 ALA A N 1
ATOM 2263 C CA . ALA A 1 301 ? -12.695 -5.758 -18.594 1 97.88 301 ALA A CA 1
ATOM 2264 C C . ALA A 1 301 ? -11.984 -4.508 -18.094 1 97.88 301 ALA A C 1
ATOM 2266 O O . ALA A 1 301 ? -11.812 -3.537 -18.828 1 97.88 301 ALA A O 1
ATOM 2267 N N . TYR A 1 302 ? -11.664 -4.449 -16.844 1 92.94 302 TYR A N 1
ATOM 2268 C CA . TYR A 1 302 ? -10.922 -3.297 -16.344 1 92.94 302 TYR A CA 1
ATOM 2269 C C . TYR A 1 302 ? -9.789 -3.734 -15.422 1 92.94 302 TYR A C 1
ATOM 2271 O O . TYR A 1 302 ? -9.82 -4.84 -14.875 1 92.94 302 TYR A O 1
ATOM 2279 N N . LEU A 1 303 ? -8.836 -2.873 -15.391 1 93.06 303 LEU A N 1
ATOM 2280 C CA . LEU A 1 303 ? -7.594 -3.109 -14.664 1 93.06 303 LEU A CA 1
ATOM 2281 C C . LEU A 1 303 ? -7.699 -2.607 -13.227 1 93.06 303 LEU A C 1
ATOM 2283 O O . LEU A 1 303 ? -8.25 -1.533 -12.977 1 93.06 303 LEU A O 1
ATOM 2287 N N . GLU A 1 304 ? -7.133 -3.443 -12.336 1 89.69 304 GLU A N 1
ATOM 2288 C CA . GLU A 1 304 ? -7.059 -3 -10.945 1 89.69 304 GLU A CA 1
ATOM 2289 C C . GLU A 1 304 ? -6.188 -1.754 -10.812 1 89.69 304 GLU A C 1
ATOM 2291 O O . GLU A 1 304 ? -5.199 -1.602 -11.531 1 89.69 304 GLU A O 1
ATOM 2296 N N . GLU A 1 305 ? -6.559 -0.904 -9.867 1 80.5 305 GLU A N 1
ATOM 2297 C CA . GLU A 1 305 ? -5.73 0.26 -9.57 1 80.5 305 GLU A CA 1
ATOM 2298 C C . GLU A 1 305 ? -4.574 -0.108 -8.648 1 80.5 305 GLU A C 1
ATOM 2300 O O . GLU A 1 305 ? -4.699 -1.012 -7.816 1 80.5 305 GLU A O 1
ATOM 2305 N N . GLY A 1 306 ? -3.551 0.568 -8.758 1 75.56 306 GLY A N 1
ATOM 2306 C CA . GLY A 1 306 ? -2.361 0.257 -7.984 1 75.56 306 GLY A CA 1
ATOM 2307 C C . GLY A 1 306 ? -1.472 -0.779 -8.648 1 75.56 306 GLY A C 1
ATOM 2308 O O . GLY A 1 306 ? -1.965 -1.707 -9.289 1 75.56 306 GLY A O 1
ATOM 2309 N N . ALA A 1 307 ? -0.31 -0.435 -9.078 1 75.81 307 ALA A N 1
ATOM 2310 C CA . ALA A 1 307 ? 0.518 -1.358 -9.844 1 75.81 307 ALA A CA 1
ATOM 2311 C C . ALA A 1 307 ? 1.892 -1.529 -9.203 1 75.81 307 ALA A C 1
ATOM 2313 O O . ALA A 1 307 ? 2.854 -0.867 -9.602 1 75.81 307 ALA A O 1
ATOM 2314 N N . GLY A 1 308 ? 1.77 -2.543 -8.258 1 80 308 GLY A N 1
ATOM 2315 C CA . GLY A 1 308 ? 3.062 -2.945 -7.723 1 80 308 GLY A CA 1
ATOM 2316 C C . GLY A 1 308 ? 3.725 -4.043 -8.531 1 80 308 GLY A C 1
ATOM 2317 O O . GLY A 1 308 ? 3.166 -4.512 -9.523 1 80 308 GLY A O 1
ATOM 2318 N N . ALA A 1 309 ? 4.996 -4.273 -8.312 1 92.06 309 ALA A N 1
ATOM 2319 C CA . ALA A 1 309 ? 5.766 -5.371 -8.891 1 92.06 309 ALA A CA 1
ATOM 2320 C C . ALA A 1 309 ? 6.426 -6.211 -7.797 1 92.06 309 ALA A C 1
ATOM 2322 O O . ALA A 1 309 ? 6.594 -5.746 -6.668 1 92.06 309 ALA A O 1
ATOM 2323 N N . MET A 1 310 ? 6.57 -7.41 -8.133 1 95.19 310 MET A N 1
ATOM 2324 C CA . MET A 1 310 ? 7.434 -8.234 -7.293 1 95.19 310 MET A CA 1
ATOM 2325 C C . MET A 1 310 ? 8.906 -7.938 -7.57 1 95.19 310 MET A C 1
ATOM 2327 O O . MET A 1 310 ? 9.375 -8.109 -8.695 1 95.19 310 MET A O 1
ATOM 2331 N N . VAL A 1 311 ? 9.602 -7.449 -6.543 1 96.25 311 VAL A N 1
ATOM 2332 C CA . VAL A 1 311 ? 10.984 -7.02 -6.715 1 96.25 311 VAL A CA 1
ATOM 2333 C C . VAL A 1 311 ? 11.844 -7.59 -5.59 1 96.25 311 VAL A C 1
ATOM 2335 O O . VAL A 1 311 ? 11.5 -7.461 -4.41 1 96.25 311 VAL A O 1
ATOM 2338 N N . TRP A 1 312 ? 12.945 -8.227 -5.965 1 96.56 312 TRP A N 1
ATOM 2339 C CA . TRP A 1 312 ? 13.977 -8.609 -5 1 96.56 312 TRP A CA 1
ATOM 2340 C C . TRP A 1 312 ? 14.859 -7.414 -4.645 1 96.56 312 TRP A C 1
ATOM 2342 O O . TRP A 1 312 ? 15.195 -6.605 -5.512 1 96.56 312 TRP A O 1
ATOM 2352 N N . ASN A 1 313 ? 15.203 -7.344 -3.402 1 97.25 313 ASN A N 1
ATOM 2353 C CA . ASN A 1 313 ? 16.188 -6.348 -2.988 1 97.25 313 ASN A CA 1
ATOM 2354 C C . ASN A 1 313 ? 17.609 -6.836 -3.223 1 97.25 313 ASN A C 1
ATOM 2356 O O . ASN A 1 313 ? 18.516 -6.48 -2.473 1 97.25 313 ASN A O 1
ATOM 2360 N N . ARG A 1 314 ? 17.891 -7.621 -4.211 1 97.31 314 ARG A N 1
ATOM 2361 C CA . ARG A 1 314 ? 19.141 -8.352 -4.395 1 97.31 314 ARG A CA 1
ATOM 2362 C C . ARG A 1 314 ? 19.891 -7.848 -5.621 1 97.31 314 ARG A C 1
ATOM 2364 O O . ARG A 1 314 ? 20.922 -8.406 -6 1 97.31 314 ARG A O 1
ATOM 2371 N N . GLY A 1 315 ? 19.344 -6.84 -6.328 1 97.69 315 GLY A N 1
ATOM 2372 C CA . GLY A 1 315 ? 20.125 -6.16 -7.348 1 97.69 315 GLY A CA 1
ATOM 2373 C C . GLY A 1 315 ? 21.281 -5.359 -6.777 1 97.69 315 GLY A C 1
ATOM 2374 O O . GLY A 1 315 ? 21.297 -5.051 -5.586 1 97.69 315 GLY A O 1
ATOM 2375 N N . ILE A 1 316 ? 22.266 -5.051 -7.613 1 98.25 316 ILE A N 1
ATOM 2376 C CA . ILE A 1 316 ? 23.391 -4.238 -7.18 1 98.25 316 ILE A CA 1
ATOM 2377 C C . ILE A 1 316 ? 23.75 -3.223 -8.266 1 98.25 316 ILE A C 1
ATOM 2379 O O . ILE A 1 316 ? 23.297 -3.348 -9.414 1 98.25 316 ILE A O 1
ATOM 2383 N N . THR A 1 317 ? 24.406 -2.217 -7.902 1 97.19 317 THR A N 1
ATOM 2384 C CA . THR A 1 317 ? 25.016 -1.298 -8.859 1 97.19 317 THR A CA 1
ATOM 2385 C C . THR A 1 317 ? 26.484 -1.06 -8.516 1 97.19 317 THR A C 1
ATOM 2387 O O . THR A 1 317 ? 26.938 -1.393 -7.422 1 97.19 317 THR A O 1
ATOM 2390 N N . ASP A 1 318 ? 27.25 -0.63 -9.477 1 96.5 318 ASP A N 1
ATOM 2391 C CA . ASP A 1 318 ? 28.688 -0.414 -9.305 1 96.5 318 ASP A CA 1
ATOM 2392 C C . ASP A 1 318 ? 28.984 1.06 -9.047 1 96.5 318 ASP A C 1
ATOM 2394 O O . ASP A 1 318 ? 28.109 1.82 -8.641 1 96.5 318 ASP A O 1
ATOM 2398 N N . ASP A 1 319 ? 30.234 1.456 -9.172 1 95.44 319 ASP A N 1
ATOM 2399 C CA . ASP A 1 319 ? 30.703 2.785 -8.789 1 95.44 319 ASP A CA 1
ATOM 2400 C C . ASP A 1 319 ? 30.109 3.859 -9.703 1 95.44 319 ASP A C 1
ATOM 2402 O O . ASP A 1 319 ? 30.156 5.051 -9.383 1 95.44 319 ASP A O 1
ATOM 2406 N N . THR A 1 320 ? 29.484 3.453 -10.797 1 94.69 320 THR A N 1
ATOM 2407 C CA . THR A 1 320 ? 28.828 4.426 -11.664 1 94.69 320 THR A CA 1
ATOM 2408 C C . THR A 1 320 ? 27.516 4.895 -11.047 1 94.69 320 THR A C 1
ATOM 2410 O O . THR A 1 320 ? 26.984 5.945 -11.414 1 94.69 320 THR A O 1
ATOM 2413 N N . GLU A 1 321 ? 26.938 4.039 -10.172 1 93.5 321 GLU A N 1
ATOM 2414 C CA . GLU A 1 321 ? 25.672 4.281 -9.469 1 93.5 321 GLU A CA 1
ATOM 2415 C C . GLU A 1 321 ? 24.5 4.379 -10.453 1 93.5 321 GLU A C 1
ATOM 2417 O O . GLU A 1 321 ? 23.453 4.93 -10.125 1 93.5 321 GLU A O 1
ATOM 2422 N N . GLN A 1 322 ? 24.734 3.854 -11.633 1 93.69 322 GLN A N 1
ATOM 2423 C CA . GLN A 1 322 ? 23.656 3.832 -12.617 1 93.69 322 GLN A CA 1
ATOM 2424 C C . GLN A 1 322 ? 22.641 2.746 -12.289 1 93.69 322 GLN A C 1
ATOM 2426 O O . GLN A 1 322 ? 23 1.67 -11.812 1 93.69 322 GLN A O 1
ATOM 2431 N N . ILE A 1 323 ? 21.438 3.043 -12.523 1 94.19 323 ILE A N 1
ATOM 2432 C CA . ILE A 1 323 ? 20.344 2.111 -12.266 1 94.19 323 ILE A CA 1
ATOM 2433 C C . ILE A 1 323 ? 19.484 1.968 -13.516 1 94.19 323 ILE A C 1
ATOM 2435 O O . ILE A 1 323 ? 19.25 2.945 -14.227 1 94.19 323 ILE A O 1
ATOM 2439 N N . GLY A 1 324 ? 19.031 0.824 -13.828 1 94 324 GLY A N 1
ATOM 2440 C CA . GLY A 1 324 ? 18.188 0.41 -14.93 1 94 324 GLY A CA 1
ATOM 2441 C C . GLY A 1 324 ? 18.219 -1.085 -15.188 1 94 324 GLY A C 1
ATOM 2442 O O . GLY A 1 324 ? 19.297 -1.689 -15.211 1 94 324 GLY A O 1
ATOM 2443 N N . PRO A 1 325 ? 17.062 -1.643 -15.367 1 92.81 325 PRO A N 1
ATOM 2444 C CA . PRO A 1 325 ? 17.062 -3.102 -15.5 1 92.81 325 PRO A CA 1
ATOM 2445 C C . PRO A 1 325 ? 17.859 -3.586 -16.719 1 92.81 325 PRO A C 1
ATOM 2447 O O . PRO A 1 325 ? 18.328 -4.727 -16.734 1 92.81 325 PRO A O 1
ATOM 2450 N N . ASP A 1 326 ? 18.109 -2.699 -17.688 1 91.12 326 ASP A N 1
ATOM 2451 C CA . ASP A 1 326 ? 18.812 -3.055 -18.906 1 91.12 326 ASP A CA 1
ATOM 2452 C C . ASP A 1 326 ? 20.312 -3.211 -18.656 1 91.12 326 ASP A C 1
ATOM 2454 O O . ASP A 1 326 ? 21.047 -3.74 -19.484 1 91.12 326 ASP A O 1
ATOM 2458 N N . MET A 1 327 ? 20.75 -2.809 -17.484 1 93.06 327 MET A N 1
ATOM 2459 C CA . MET A 1 327 ? 22.156 -2.955 -17.141 1 93.06 327 MET A CA 1
ATOM 2460 C C . MET A 1 327 ? 22.531 -4.426 -16.969 1 93.06 327 MET A C 1
ATOM 2462 O O . MET A 1 327 ? 23.688 -4.801 -17.156 1 93.06 327 MET A O 1
ATOM 2466 N N . GLY A 1 328 ? 21.547 -5.23 -16.625 1 94.25 328 GLY A N 1
ATOM 2467 C CA . GLY A 1 328 ? 21.797 -6.656 -16.469 1 94.25 328 GLY A CA 1
ATOM 2468 C C . GLY A 1 328 ? 22.828 -6.969 -15.398 1 94.25 328 GLY A C 1
ATOM 2469 O O . GLY A 1 328 ? 23.688 -7.832 -15.594 1 94.25 328 GLY A O 1
ATOM 2470 N N . MET A 1 329 ? 22.766 -6.195 -14.297 1 95.88 329 MET A N 1
ATOM 2471 C CA . MET A 1 329 ? 23.703 -6.402 -13.203 1 95.88 329 MET A CA 1
ATOM 2472 C C . MET A 1 329 ? 23.469 -7.746 -12.523 1 95.88 329 MET A C 1
ATOM 2474 O O . MET A 1 329 ? 22.344 -8.242 -12.5 1 95.88 329 MET A O 1
ATOM 2478 N N . PRO A 1 330 ? 24.547 -8.344 -12 1 95.81 330 PRO A N 1
ATOM 2479 C CA . PRO A 1 330 ? 24.375 -9.594 -11.258 1 95.81 330 PRO A CA 1
ATOM 2480 C C . PRO A 1 330 ? 23.625 -9.391 -9.945 1 95.81 330 PRO A C 1
ATOM 2482 O O . PRO A 1 330 ? 23.438 -8.258 -9.492 1 95.81 330 PRO A O 1
ATOM 2485 N N . LEU A 1 331 ? 23.172 -10.5 -9.406 1 96.56 331 LEU A N 1
ATOM 2486 C CA . LEU A 1 331 ? 22.469 -10.5 -8.125 1 96.56 331 LEU A CA 1
ATOM 2487 C C . LEU A 1 331 ? 23.453 -10.711 -6.977 1 96.56 331 LEU A C 1
ATOM 2489 O O . LEU A 1 331 ? 24.578 -11.195 -7.195 1 96.56 331 LEU A O 1
ATOM 2493 N N . PHE A 1 332 ? 23.109 -10.289 -5.82 1 97.94 332 PHE A N 1
ATOM 2494 C CA . PHE A 1 332 ? 23.797 -10.523 -4.559 1 97.94 332 PHE A CA 1
ATOM 2495 C C . PHE A 1 332 ? 22.828 -11 -3.488 1 97.94 332 PHE A C 1
ATOM 2497 O O . PHE A 1 332 ? 22.266 -10.188 -2.746 1 97.94 332 PHE A O 1
ATOM 2504 N N . LEU A 1 333 ? 22.625 -12.289 -3.32 1 96.06 333 LEU A N 1
ATOM 2505 C CA . LEU A 1 333 ? 21.594 -12.883 -2.48 1 96.06 333 LEU A CA 1
ATOM 2506 C C . LEU A 1 333 ? 21.75 -12.445 -1.028 1 96.06 333 LEU A C 1
ATOM 2508 O O . LEU A 1 333 ? 20.766 -12.281 -0.315 1 96.06 333 LEU A O 1
ATOM 2512 N N . PRO A 1 334 ? 22.969 -12.234 -0.503 1 97.25 334 PRO A N 1
ATOM 2513 C CA . PRO A 1 334 ? 23.125 -11.805 0.887 1 97.25 334 PRO A CA 1
ATOM 2514 C C . PRO A 1 334 ? 22.5 -10.445 1.166 1 97.25 334 PRO A C 1
ATOM 2516 O O . PRO A 1 334 ? 22.375 -10.047 2.326 1 97.25 334 PRO A O 1
ATOM 2519 N N . ALA A 1 335 ? 22.109 -9.75 0.106 1 97.44 335 ALA A N 1
ATOM 2520 C CA . ALA A 1 335 ? 21.484 -8.438 0.27 1 97.44 335 ALA A CA 1
ATOM 2521 C C . ALA A 1 335 ? 20.203 -8.531 1.082 1 97.44 335 ALA A C 1
ATOM 2523 O O . ALA A 1 335 ? 19.75 -7.543 1.658 1 97.44 335 ALA A O 1
ATOM 2524 N N . SER A 1 336 ? 19.609 -9.664 1.162 1 96.62 336 SER A N 1
ATOM 2525 C CA . SER A 1 336 ? 18.359 -9.82 1.891 1 96.62 336 SER A CA 1
ATOM 2526 C C . SER A 1 336 ? 18.609 -10.07 3.375 1 96.62 336 SER A C 1
ATOM 2528 O O . SER A 1 336 ? 17.656 -10.133 4.164 1 96.62 336 SER A O 1
ATOM 2530 N N . GLN A 1 337 ? 19.875 -10.258 3.795 1 97.88 337 GLN A N 1
ATOM 2531 C CA . GLN A 1 337 ? 20.172 -10.422 5.215 1 97.88 337 GLN A CA 1
ATOM 2532 C C . GLN A 1 337 ? 20.062 -9.094 5.957 1 97.88 337 GLN A C 1
ATOM 2534 O O . GLN A 1 337 ? 20.391 -8.039 5.418 1 97.88 337 GLN A O 1
ATOM 2539 N N . PRO A 1 338 ? 19.578 -9.102 7.203 1 97.56 338 PRO A N 1
ATOM 2540 C CA . PRO A 1 338 ? 19.266 -7.859 7.914 1 97.56 338 PRO A CA 1
ATOM 2541 C C . PRO A 1 338 ? 20.5 -7.16 8.461 1 97.56 338 PRO A C 1
ATOM 2543 O O . PRO A 1 338 ? 20.516 -6.727 9.617 1 97.56 338 PRO A O 1
ATOM 2546 N N . PHE A 1 339 ? 21.5 -6.934 7.641 1 98.69 339 PHE A N 1
ATOM 2547 C CA . PHE A 1 339 ? 22.672 -6.137 7.969 1 98.69 339 PHE A CA 1
ATOM 2548 C C . PHE A 1 339 ? 22.359 -4.648 7.879 1 98.69 339 PHE A C 1
ATOM 2550 O O . PHE A 1 339 ? 21.344 -4.254 7.312 1 98.69 339 PHE A O 1
ATOM 2557 N N . LEU A 1 340 ? 23.266 -3.826 8.438 1 98.75 340 LEU A N 1
ATOM 2558 C CA . LEU A 1 340 ? 23.094 -2.377 8.453 1 98.75 340 LEU A CA 1
ATOM 2559 C C . LEU A 1 340 ? 22.906 -1.835 7.043 1 98.75 340 LEU A C 1
ATOM 2561 O O . LEU A 1 340 ? 23.625 -2.227 6.117 1 98.75 340 LEU A O 1
ATOM 2565 N N . ARG A 1 341 ? 21.922 -0.905 6.898 1 98.44 341 ARG A N 1
ATOM 2566 C CA . ARG A 1 341 ? 21.734 -0.168 5.652 1 98.44 341 ARG A CA 1
ATOM 2567 C C . ARG A 1 341 ? 21.844 1.335 5.883 1 98.44 341 ARG A C 1
ATOM 2569 O O . ARG A 1 341 ? 21.312 1.857 6.863 1 98.44 341 ARG A O 1
ATOM 2576 N N . VAL A 1 342 ? 22.562 1.97 4.977 1 98.38 342 VAL A N 1
ATOM 2577 C CA . VAL A 1 342 ? 22.688 3.422 5.047 1 98.38 342 VAL A CA 1
ATOM 2578 C C . VAL A 1 342 ? 22.438 4.031 3.67 1 98.38 342 VAL A C 1
ATOM 2580 O O . VAL A 1 342 ? 22.688 3.383 2.646 1 98.38 342 VAL A O 1
ATOM 2583 N N . ASN A 1 343 ? 21.891 5.219 3.6 1 96.38 343 ASN A N 1
ATOM 2584 C CA . ASN A 1 343 ? 21.672 5.934 2.348 1 96.38 343 ASN A CA 1
ATOM 2585 C C . ASN A 1 343 ? 22.969 6.559 1.824 1 96.38 343 ASN A C 1
ATOM 2587 O O . ASN A 1 343 ? 24.047 6.305 2.363 1 96.38 343 ASN A O 1
ATOM 2591 N N . VAL A 1 344 ? 22.938 7.371 0.774 1 94.81 344 VAL A N 1
ATOM 2592 C CA . VAL A 1 344 ? 24.109 7.898 0.074 1 94.81 344 VAL A CA 1
ATOM 2593 C C . VAL A 1 344 ? 24.781 8.969 0.929 1 94.81 344 VAL A C 1
ATOM 2595 O O . VAL A 1 344 ? 25.906 9.398 0.63 1 94.81 344 VAL A O 1
ATOM 2598 N N . HIS A 1 345 ? 24.141 9.328 2.039 1 94.56 345 HIS A N 1
ATOM 2599 C CA . HIS A 1 345 ? 24.719 10.305 2.951 1 94.56 345 HIS A CA 1
ATOM 2600 C C . HIS A 1 345 ? 25.25 9.633 4.215 1 94.56 345 HIS A C 1
ATOM 2602 O O . HIS A 1 345 ? 25.594 10.312 5.188 1 94.56 345 HIS A O 1
ATOM 2608 N N . GLY A 1 346 ? 25.219 8.336 4.227 1 97.62 346 GLY A N 1
ATOM 2609 C CA . GLY A 1 346 ? 25.781 7.582 5.328 1 97.62 346 GLY A CA 1
ATOM 2610 C C . GLY A 1 346 ? 24.859 7.457 6.516 1 97.62 346 GLY A C 1
ATOM 2611 O O . GLY A 1 346 ? 25.281 7.121 7.621 1 97.62 346 GLY A O 1
ATOM 2612 N N . GLU A 1 347 ? 23.578 7.676 6.285 1 97.12 347 GLU A N 1
ATOM 2613 C CA . GLU A 1 347 ? 22.594 7.684 7.367 1 97.12 347 GLU A CA 1
ATOM 2614 C C . GLU A 1 347 ? 21.734 6.422 7.352 1 97.12 347 GLU A C 1
ATOM 2616 O O . GLU A 1 347 ? 21.312 5.977 6.289 1 97.12 347 GLU A O 1
ATOM 2621 N N . ARG A 1 348 ? 21.547 5.785 8.578 1 97.94 348 ARG A N 1
ATOM 2622 C CA . ARG A 1 348 ? 20.594 4.684 8.711 1 97.94 348 ARG A CA 1
ATOM 2623 C C . ARG A 1 348 ? 19.156 5.176 8.586 1 97.94 348 ARG A C 1
ATOM 2625 O O . ARG A 1 348 ? 18.828 6.25 9.078 1 97.94 348 ARG A O 1
ATOM 2632 N N . PHE A 1 349 ? 18.25 4.348 7.922 1 96.5 349 PHE A N 1
ATOM 2633 C CA . PHE A 1 349 ? 16.922 4.898 7.648 1 96.5 349 PHE A CA 1
ATOM 2634 C C . PHE A 1 349 ? 15.859 3.807 7.676 1 96.5 349 PHE A C 1
ATOM 2636 O O . PHE A 1 349 ? 14.734 4.012 7.211 1 96.5 349 PHE A O 1
ATOM 2643 N N . MET A 1 350 ? 16.219 2.594 8.219 1 97.19 350 MET A N 1
ATOM 2644 C CA . MET A 1 350 ? 15.211 1.541 8.164 1 97.19 350 MET A CA 1
ATOM 2645 C C . MET A 1 350 ? 15.477 0.476 9.219 1 97.19 350 MET A C 1
ATOM 2647 O O . MET A 1 350 ? 16.562 0.441 9.812 1 97.19 350 MET A O 1
ATOM 2651 N N . ASN A 1 351 ? 14.398 -0.289 9.516 1 97.19 351 ASN A N 1
ATOM 2652 C CA . ASN A 1 351 ? 14.555 -1.611 10.109 1 97.19 351 ASN A CA 1
ATOM 2653 C C . ASN A 1 351 ? 14.992 -2.646 9.078 1 97.19 351 ASN A C 1
ATOM 2655 O O . ASN A 1 351 ? 14.195 -3.061 8.234 1 97.19 351 ASN A O 1
ATOM 2659 N N . GLU A 1 352 ? 16.156 -3.129 9.172 1 97.5 352 GLU A N 1
ATOM 2660 C CA . GLU A 1 352 ? 16.719 -4.023 8.172 1 97.5 352 GLU A CA 1
ATOM 2661 C C . GLU A 1 352 ? 16.125 -5.426 8.273 1 97.5 352 GLU A C 1
ATOM 2663 O O . GLU A 1 352 ? 16.328 -6.262 7.395 1 97.5 352 GLU A O 1
ATOM 2668 N N . ASP A 1 353 ? 15.453 -5.684 9.375 1 95.5 353 ASP A N 1
ATOM 2669 C CA . ASP A 1 353 ? 14.68 -6.914 9.508 1 95.5 353 ASP A CA 1
ATOM 2670 C C . ASP A 1 353 ? 13.281 -6.75 8.914 1 95.5 353 ASP A C 1
ATOM 2672 O O . ASP A 1 353 ? 12.289 -6.902 9.625 1 95.5 353 ASP A O 1
ATOM 2676 N N . SER A 1 354 ? 13.18 -6.27 7.734 1 94.81 354 SER A N 1
ATOM 2677 C CA . SER A 1 354 ? 11.961 -6.18 6.93 1 94.81 354 SER A CA 1
ATOM 2678 C C . SER A 1 354 ? 11.969 -7.207 5.805 1 94.81 354 SER A C 1
ATOM 2680 O O . SER A 1 354 ? 13 -7.812 5.512 1 94.81 354 SER A O 1
ATOM 2682 N N . THR A 1 355 ? 10.812 -7.418 5.207 1 94.19 355 THR A N 1
ATOM 2683 C CA . THR A 1 355 ? 10.766 -8.297 4.047 1 94.19 355 THR A CA 1
ATOM 2684 C C . THR A 1 355 ? 11.555 -7.703 2.883 1 94.19 355 THR A C 1
ATOM 2686 O O . THR A 1 355 ? 11.805 -6.496 2.848 1 94.19 355 THR A O 1
ATOM 2689 N N . TYR A 1 356 ? 11.969 -8.547 1.933 1 95.81 356 TYR A N 1
ATOM 2690 C CA . TYR A 1 356 ? 12.852 -8.039 0.883 1 95.81 356 TYR A CA 1
ATOM 2691 C C . TYR A 1 356 ? 12.141 -6.988 0.037 1 95.81 356 TYR A C 1
ATOM 2693 O O . TYR A 1 356 ? 12.758 -6.004 -0.378 1 95.81 356 TYR A O 1
ATOM 2701 N N . PRO A 1 357 ? 10.836 -7.176 -0.266 1 95.19 357 PRO A N 1
ATOM 2702 C CA . PRO A 1 357 ? 10.203 -6.078 -1.003 1 95.19 357 PRO A CA 1
ATOM 2703 C C . PRO A 1 357 ? 10.156 -4.777 -0.201 1 95.19 357 PRO A C 1
ATOM 2705 O O . PRO A 1 357 ? 10.258 -3.691 -0.774 1 95.19 357 PRO A O 1
ATOM 2708 N N . GLU A 1 358 ? 9.969 -4.855 1.1 1 95.31 358 GLU A N 1
ATOM 2709 C CA . GLU A 1 358 ? 9.93 -3.662 1.938 1 95.31 358 GLU A CA 1
ATOM 2710 C C . GLU A 1 358 ? 11.289 -2.975 1.983 1 95.31 358 GLU A C 1
ATOM 2712 O O . GLU A 1 358 ? 11.367 -1.744 1.999 1 95.31 358 GLU A O 1
ATOM 2717 N N . ILE A 1 359 ? 12.359 -3.777 2.088 1 96.81 359 ILE A N 1
ATOM 2718 C CA . ILE A 1 359 ? 13.703 -3.207 2.092 1 96.81 359 ILE A CA 1
ATOM 2719 C C . ILE A 1 359 ? 13.945 -2.463 0.782 1 96.81 359 ILE A C 1
ATOM 2721 O O . ILE A 1 359 ? 14.438 -1.33 0.787 1 96.81 359 ILE A O 1
ATOM 2725 N N . TYR A 1 360 ? 13.594 -3.096 -0.341 1 96.5 360 TYR A N 1
ATOM 2726 C CA . TYR A 1 360 ? 13.672 -2.449 -1.646 1 96.5 360 TYR A CA 1
ATOM 2727 C C . TYR A 1 360 ? 12.883 -1.146 -1.658 1 96.5 360 TYR A C 1
ATOM 2729 O O . TYR A 1 360 ? 13.414 -0.093 -2.016 1 96.5 360 TYR A O 1
ATOM 2737 N N . ALA A 1 361 ? 11.656 -1.2 -1.228 1 95 361 ALA A N 1
ATOM 2738 C CA . ALA A 1 361 ? 10.766 -0.044 -1.269 1 95 361 ALA A CA 1
ATOM 2739 C C . ALA A 1 361 ? 11.32 1.106 -0.434 1 95 361 ALA A C 1
ATOM 2741 O O . ALA A 1 361 ? 11.359 2.25 -0.893 1 95 361 ALA A O 1
ATOM 2742 N N . GLN A 1 362 ? 11.758 0.823 0.782 1 95.56 362 GLN A N 1
ATOM 2743 C CA . GLN A 1 362 ? 12.328 1.85 1.65 1 95.56 362 GLN A CA 1
ATOM 2744 C C . GLN A 1 362 ? 13.562 2.482 1.018 1 95.56 362 GLN A C 1
ATOM 2746 O O . GLN A 1 362 ? 13.766 3.693 1.123 1 95.56 362 GLN A O 1
ATOM 2751 N N . GLY A 1 363 ? 14.352 1.674 0.351 1 94.94 363 GLY A N 1
ATOM 2752 C CA . GLY A 1 363 ? 15.523 2.178 -0.337 1 94.94 363 GLY A CA 1
ATOM 2753 C C . GLY A 1 363 ? 15.195 3.148 -1.455 1 94.94 363 GLY A C 1
ATOM 2754 O O . GLY A 1 363 ? 15.906 4.133 -1.659 1 94.94 363 GLY A O 1
ATOM 2755 N N . THR A 1 364 ? 14.133 2.875 -2.168 1 93.31 364 THR A N 1
ATOM 2756 C CA . THR A 1 364 ? 13.75 3.709 -3.303 1 93.31 364 THR A CA 1
ATOM 2757 C C . THR A 1 364 ? 13.305 5.09 -2.832 1 93.31 364 THR A C 1
ATOM 2759 O O . THR A 1 364 ? 13.203 6.023 -3.633 1 93.31 364 THR A O 1
ATOM 2762 N N . ARG A 1 365 ? 13.039 5.23 -1.538 1 91.81 365 ARG A N 1
ATOM 2763 C CA . ARG A 1 365 ? 12.586 6.504 -0.987 1 91.81 365 ARG A CA 1
ATOM 2764 C C . ARG A 1 365 ? 13.758 7.324 -0.466 1 91.81 365 ARG A C 1
ATOM 2766 O O . ARG A 1 365 ? 13.57 8.352 0.19 1 91.81 365 ARG A O 1
ATOM 2773 N N . GLN A 1 366 ? 14.898 6.895 -0.68 1 92.31 366 GLN A N 1
ATOM 2774 C CA . GLN A 1 366 ? 16.125 7.621 -0.352 1 92.31 366 GLN A CA 1
ATOM 2775 C C . GLN A 1 366 ? 16.75 8.219 -1.603 1 92.31 366 GLN A C 1
ATOM 2777 O O . GLN A 1 366 ? 16.469 7.781 -2.721 1 92.31 366 GLN A O 1
ATOM 2782 N N . PRO A 1 367 ? 17.625 9.273 -1.401 1 90.44 367 PRO A N 1
ATOM 2783 C CA . PRO A 1 367 ? 18.297 9.859 -2.566 1 90.44 367 PRO A CA 1
ATOM 2784 C C . PRO A 1 367 ? 19.016 8.82 -3.422 1 90.44 367 PRO A C 1
ATOM 2786 O O . PRO A 1 367 ? 19.656 7.91 -2.889 1 90.44 367 PRO A O 1
ATOM 2789 N N . LYS A 1 368 ? 18.797 8.875 -4.746 1 90.62 368 LYS A N 1
ATOM 2790 C CA . LYS A 1 368 ? 19.391 8.047 -5.793 1 90.62 368 LYS A CA 1
ATOM 2791 C C . LYS A 1 368 ? 18.719 6.684 -5.863 1 90.62 368 LYS A C 1
ATOM 2793 O O . LYS A 1 368 ? 18.938 5.918 -6.801 1 90.62 368 LYS A O 1
ATOM 2798 N N . GLY A 1 369 ? 18 6.25 -4.875 1 91.62 369 GLY A N 1
ATOM 2799 C CA . GLY A 1 369 ? 17.109 5.102 -4.969 1 91.62 369 GLY A CA 1
ATOM 2800 C C . GLY A 1 369 ? 17.797 3.787 -4.656 1 91.62 369 GLY A C 1
ATOM 2801 O O . GLY A 1 369 ? 17.25 2.715 -4.922 1 91.62 369 GLY A O 1
ATOM 2802 N N . PHE A 1 370 ? 19.047 3.775 -4.223 1 94.75 370 PHE A N 1
ATOM 2803 C CA . PHE A 1 370 ? 19.75 2.598 -3.723 1 94.75 370 PHE A CA 1
ATOM 2804 C C . PHE A 1 370 ? 20.297 2.842 -2.32 1 94.75 370 PHE A C 1
ATOM 2806 O O . PHE A 1 370 ? 20.219 3.961 -1.807 1 94.75 370 PHE A O 1
ATOM 2813 N N . SER A 1 371 ? 20.75 1.769 -1.613 1 96.81 371 SER A N 1
ATOM 2814 C CA . SER A 1 371 ? 21.359 1.885 -0.295 1 96.81 371 SER A CA 1
ATOM 2815 C C . SER A 1 371 ? 22.609 1.01 -0.186 1 96.81 371 SER A C 1
ATOM 2817 O O . SER A 1 371 ? 22.797 0.088 -0.982 1 96.81 371 SER A O 1
ATOM 2819 N N . TRP A 1 372 ? 23.469 1.384 0.69 1 98.56 372 TRP A N 1
ATOM 2820 C CA . TRP A 1 372 ? 24.594 0.54 1.051 1 98.56 372 TRP A CA 1
ATOM 2821 C C . TRP A 1 372 ? 24.203 -0.479 2.115 1 98.56 372 TRP A C 1
ATOM 2823 O O . TRP A 1 372 ? 23.594 -0.124 3.129 1 98.56 372 TRP A O 1
ATOM 2833 N N . GLN A 1 373 ? 24.438 -1.721 1.842 1 98.88 373 GLN A N 1
ATOM 2834 C CA . GLN A 1 373 ? 24.469 -2.707 2.916 1 98.88 373 GLN A CA 1
ATOM 2835 C C . GLN A 1 373 ? 25.859 -2.836 3.512 1 98.88 373 GLN A C 1
ATOM 2837 O O . GLN A 1 373 ? 26.844 -2.932 2.777 1 98.88 373 GLN A O 1
ATOM 2842 N N . VAL A 1 374 ? 26 -2.812 4.848 1 98.94 374 VAL A N 1
ATOM 2843 C CA . VAL A 1 374 ? 27.281 -2.824 5.539 1 98.94 374 VAL A CA 1
ATOM 2844 C C . VAL A 1 374 ? 27.312 -3.949 6.57 1 98.94 374 VAL A C 1
ATOM 2846 O O . VAL A 1 374 ? 26.359 -4.117 7.336 1 98.94 374 VAL A O 1
ATOM 2849 N N . PHE A 1 375 ? 28.297 -4.727 6.562 1 98.81 375 PHE A N 1
ATOM 2850 C CA . PHE A 1 375 ? 28.469 -5.793 7.543 1 98.81 375 PHE A CA 1
ATOM 2851 C C . PHE A 1 375 ? 29.953 -6.035 7.824 1 98.81 375 PHE A C 1
ATOM 2853 O O . PHE A 1 375 ? 30.812 -5.348 7.277 1 98.81 375 PHE A O 1
ATOM 2860 N N . ASP A 1 376 ? 30.281 -6.926 8.797 1 98.75 376 ASP A N 1
ATOM 2861 C CA . ASP A 1 376 ? 31.672 -7.078 9.195 1 98.75 376 ASP A CA 1
ATOM 2862 C C . ASP A 1 376 ? 32.094 -8.547 9.141 1 98.75 376 ASP A C 1
ATOM 2864 O O . ASP A 1 376 ? 31.453 -9.359 8.477 1 98.75 376 ASP A O 1
ATOM 2868 N N . GLY A 1 377 ? 33.219 -8.867 9.688 1 98.5 377 GLY A N 1
ATOM 2869 C CA . GLY A 1 377 ? 33.875 -10.148 9.539 1 98.5 377 GLY A CA 1
ATOM 2870 C C . GLY A 1 377 ? 33.125 -11.289 10.211 1 98.5 377 GLY A C 1
ATOM 2871 O O . GLY A 1 377 ? 33.438 -12.461 9.961 1 98.5 377 GLY A O 1
ATOM 2872 N N . THR A 1 378 ? 32.062 -11.008 10.977 1 98.25 378 THR A N 1
ATOM 2873 C CA . THR A 1 378 ? 31.328 -12.047 11.672 1 98.25 378 THR A CA 1
ATOM 2874 C C . THR A 1 378 ? 30.078 -12.43 10.891 1 98.25 378 THR A C 1
ATOM 2876 O O . THR A 1 378 ? 29.156 -13.047 11.43 1 98.25 378 THR A O 1
ATOM 2879 N N . TYR A 1 379 ? 30.031 -12.117 9.609 1 98.25 379 TYR A N 1
ATOM 2880 C CA . TYR A 1 379 ? 28.828 -12.203 8.805 1 98.25 379 TYR A CA 1
ATOM 2881 C C . TYR A 1 379 ? 28.281 -13.625 8.781 1 98.25 379 TYR A C 1
ATOM 2883 O O . TYR A 1 379 ? 27.062 -13.828 8.742 1 98.25 379 TYR A O 1
ATOM 2891 N N . TRP A 1 380 ? 29.109 -14.648 8.766 1 98.12 380 TRP A N 1
ATOM 2892 C CA . TRP A 1 380 ? 28.609 -16.016 8.695 1 98.12 380 TRP A CA 1
ATOM 2893 C C . TRP A 1 380 ? 27.859 -16.391 9.969 1 98.12 380 TRP A C 1
ATOM 2895 O O . TRP A 1 380 ? 26.766 -1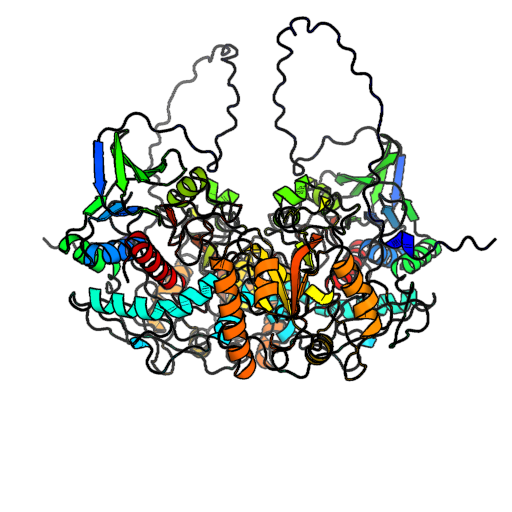6.953 9.914 1 98.12 380 TRP A O 1
ATOM 2905 N N . GLU A 1 381 ? 28.438 -16.094 11.133 1 97.44 381 GLU A N 1
ATOM 2906 C CA . GLU A 1 381 ? 27.781 -16.344 12.414 1 97.44 381 GLU A CA 1
ATOM 2907 C C . GLU A 1 381 ? 26.484 -15.562 12.523 1 97.44 381 GLU A C 1
ATOM 2909 O O . GLU A 1 381 ? 25.484 -16.094 13.023 1 97.44 381 GLU A O 1
ATOM 2914 N N . ASP A 1 382 ? 26.516 -14.367 12.047 1 97.62 382 ASP A N 1
ATOM 2915 C CA . ASP A 1 382 ? 25.312 -13.539 12.062 1 97.62 382 ASP A CA 1
ATOM 2916 C C . ASP A 1 382 ? 24.219 -14.141 11.18 1 97.62 382 ASP A C 1
ATOM 2918 O O . ASP A 1 382 ? 23.062 -14.234 11.602 1 97.62 382 ASP A O 1
ATOM 2922 N N . ILE A 1 383 ? 24.547 -14.555 10 1 97.38 383 ILE A N 1
ATOM 2923 C CA . ILE A 1 383 ? 23.594 -15.125 9.047 1 97.38 383 ILE A CA 1
ATOM 2924 C C . ILE A 1 383 ? 22.938 -16.359 9.656 1 97.38 383 ILE A C 1
ATOM 2926 O O . ILE A 1 383 ? 21.719 -16.547 9.539 1 97.38 383 ILE A O 1
ATOM 2930 N N . GLN A 1 384 ? 23.719 -17.188 10.312 1 95.31 384 GLN A N 1
ATOM 2931 C CA . GLN A 1 384 ? 23.156 -18.344 10.992 1 95.31 384 GLN A CA 1
ATOM 2932 C C . GLN A 1 384 ? 22.156 -17.922 12.07 1 95.31 384 GLN A C 1
ATOM 2934 O O . GLN A 1 384 ? 21.078 -18.5 12.18 1 95.31 384 GLN A O 1
ATOM 2939 N N . ARG A 1 385 ? 22.484 -16.906 12.781 1 94.75 385 ARG A N 1
ATOM 2940 C CA . ARG A 1 385 ? 21.641 -16.422 13.859 1 94.75 385 ARG A CA 1
ATOM 2941 C C . ARG A 1 385 ? 20.375 -15.758 13.312 1 94.75 385 ARG A C 1
ATOM 2943 O O . ARG A 1 385 ? 19.297 -15.875 13.898 1 94.75 385 ARG A O 1
ATOM 2950 N N . PHE A 1 386 ? 20.547 -15.008 12.227 1 95.44 386 PHE A N 1
ATOM 2951 C CA . PHE A 1 386 ? 19.406 -14.312 11.625 1 95.44 386 PHE A CA 1
ATOM 2952 C C . PHE A 1 386 ? 18.297 -15.297 11.273 1 95.44 386 PHE A C 1
ATOM 2954 O O . PHE A 1 386 ? 17.125 -14.969 11.367 1 95.44 386 PHE A O 1
ATOM 2961 N N . ASP A 1 387 ? 18.703 -16.5 10.742 1 93.5 387 ASP A N 1
ATOM 2962 C CA . ASP A 1 387 ? 17.75 -17.562 10.438 1 93.5 387 ASP A CA 1
ATOM 2963 C C . ASP A 1 387 ? 16.641 -17.078 9.516 1 93.5 387 ASP A C 1
ATOM 2965 O O . ASP A 1 387 ? 15.453 -17.25 9.805 1 93.5 387 ASP A O 1
ATOM 2969 N N . THR A 1 388 ? 17.094 -16.344 8.461 1 92.19 388 THR A N 1
ATOM 2970 C CA . THR A 1 388 ? 16.109 -15.906 7.477 1 92.19 388 THR A CA 1
ATOM 2971 C C . THR A 1 388 ? 15.5 -17.109 6.75 1 92.19 388 THR A C 1
ATOM 2973 O O . THR A 1 388 ? 16.109 -18.172 6.691 1 92.19 388 THR A O 1
ATOM 2976 N N . GLY A 1 389 ? 14.258 -16.906 6.246 1 87.12 389 GLY A N 1
ATOM 2977 C CA . GLY A 1 389 ? 13.531 -18 5.613 1 87.12 389 GLY A CA 1
ATOM 2978 C C . GLY A 1 389 ? 13.266 -17.75 4.141 1 87.12 389 GLY A C 1
ATOM 2979 O O . GLY A 1 389 ? 13.633 -16.703 3.598 1 87.12 389 GLY A O 1
ATOM 2980 N N . GLY A 1 390 ? 12.703 -18.766 3.543 1 84.38 390 GLY A N 1
ATOM 2981 C CA . GLY A 1 390 ? 12.344 -18.656 2.137 1 84.38 390 GLY A CA 1
ATOM 2982 C C . GLY A 1 390 ? 13.547 -18.5 1.229 1 84.38 390 GLY A C 1
ATOM 2983 O O . GLY A 1 390 ? 14.594 -19.109 1.452 1 84.38 390 GLY A O 1
ATOM 2984 N N . CYS A 1 391 ? 13.414 -17.641 0.279 1 87.12 391 CYS A N 1
ATOM 2985 C CA . CYS A 1 391 ? 14.461 -17.5 -0.726 1 87.12 391 CYS A CA 1
ATOM 2986 C C . CYS A 1 391 ? 15.602 -16.641 -0.201 1 87.12 391 CYS A C 1
ATOM 2988 O O . CYS A 1 391 ? 16.656 -16.531 -0.844 1 87.12 391 CYS A O 1
ATOM 2990 N N . SER A 1 392 ? 15.477 -16.094 0.995 1 91.25 392 SER A N 1
ATOM 2991 C CA . SER A 1 392 ? 16.531 -15.305 1.61 1 91.25 392 SER A CA 1
ATOM 2992 C C . SER A 1 392 ? 17.469 -16.188 2.43 1 91.25 392 SER A C 1
ATOM 2994 O O . SER A 1 392 ? 18.5 -15.711 2.934 1 91.25 392 SER A O 1
ATOM 2996 N N . ARG A 1 393 ? 17.172 -17.422 2.59 1 90.75 393 ARG A N 1
ATOM 2997 C CA . ARG A 1 393 ? 17.969 -18.328 3.422 1 90.75 393 ARG A CA 1
ATOM 2998 C C . ARG A 1 393 ? 19.344 -18.547 2.816 1 90.75 393 ARG A C 1
ATOM 3000 O O . ARG A 1 393 ? 19.469 -18.859 1.629 1 90.75 393 ARG A O 1
ATOM 3007 N N . LEU A 1 394 ? 20.344 -18.438 3.717 1 93.94 394 LEU A N 1
ATOM 3008 C CA . LEU A 1 394 ? 21.719 -18.594 3.254 1 93.94 394 LEU A CA 1
ATOM 3009 C C . LEU A 1 394 ? 22.469 -19.594 4.137 1 93.94 394 LEU A C 1
ATOM 3011 O O . LEU A 1 394 ? 23.641 -19.875 3.885 1 93.94 394 LEU A O 1
ATOM 3015 N N . ALA A 1 395 ? 21.859 -20.062 5.164 1 92.94 395 ALA A N 1
ATOM 3016 C CA . ALA A 1 395 ? 22.391 -21.078 6.055 1 92.94 395 ALA A CA 1
ATOM 3017 C C . ALA A 1 395 ? 21.344 -22.141 6.375 1 92.94 395 ALA A C 1
ATOM 3019 O O . ALA A 1 395 ? 20.156 -21.875 6.328 1 92.94 395 ALA A O 1
ATOM 3020 N N . PRO A 1 396 ? 21.781 -23.344 6.645 1 89 396 PRO A N 1
ATOM 3021 C CA . PRO A 1 396 ? 20.812 -24.375 7 1 89 396 PRO A CA 1
ATOM 3022 C C . PRO A 1 396 ? 19.938 -23.984 8.188 1 89 396 PRO A C 1
ATOM 3024 O O . PRO A 1 396 ? 20.422 -23.344 9.133 1 89 396 PRO A O 1
ATOM 3027 N N . ALA A 1 397 ? 18.656 -24.359 8.078 1 86.5 397 ALA A N 1
ATOM 3028 C CA . ALA A 1 397 ? 17.812 -24.156 9.25 1 86.5 397 ALA A CA 1
ATOM 3029 C C . ALA A 1 397 ? 18.375 -24.906 10.461 1 86.5 397 ALA A C 1
ATOM 3031 O O . ALA A 1 397 ? 18.812 -26.062 10.336 1 86.5 397 ALA A O 1
ATOM 3032 N N . PRO A 1 398 ? 18.266 -24.281 11.609 1 84.19 398 PRO A N 1
ATOM 3033 C CA . PRO A 1 398 ? 18.844 -24.922 12.797 1 84.19 398 PRO A CA 1
ATOM 3034 C C . PRO A 1 398 ? 18.234 -26.297 13.086 1 84.19 398 PRO A C 1
ATOM 3036 O O . PRO A 1 398 ? 18.938 -27.188 13.562 1 84.19 398 PRO A O 1
ATOM 3039 N N . ASP A 1 399 ? 16.953 -26.484 12.742 1 80 399 ASP A N 1
ATOM 3040 C CA . ASP A 1 399 ? 16.297 -27.734 13.07 1 80 399 ASP A CA 1
ATOM 3041 C C . ASP A 1 399 ? 16.203 -28.656 11.852 1 80 399 ASP A C 1
ATOM 3043 O O . ASP A 1 399 ? 15.594 -29.719 11.914 1 80 399 ASP A O 1
ATOM 3047 N N . GLY A 1 400 ? 16.703 -28.234 10.758 1 76.81 400 GLY A N 1
ATOM 3048 C CA . GLY A 1 400 ? 16.734 -29.031 9.547 1 76.81 400 GLY A CA 1
ATOM 3049 C C . GLY A 1 400 ? 15.391 -29.141 8.867 1 76.81 400 GLY A C 1
ATOM 3050 O O . GLY A 1 400 ? 15.195 -29.984 7.988 1 76.81 400 GLY A O 1
ATOM 3051 N N . SER A 1 401 ? 14.516 -28.25 9.227 1 74.88 401 SER A N 1
ATOM 3052 C CA . SER A 1 401 ? 13.133 -28.375 8.758 1 74.88 401 SER A CA 1
ATOM 3053 C C . SER A 1 401 ? 12.961 -27.75 7.383 1 74.88 401 SER A C 1
ATOM 3055 O O . SER A 1 401 ? 11.961 -27.984 6.707 1 74.88 401 SER A O 1
ATOM 3057 N N . ALA A 1 402 ? 14.031 -27.031 6.992 1 78.06 402 ALA A N 1
ATOM 3058 C CA . ALA A 1 402 ? 13.969 -26.391 5.68 1 78.06 402 ALA A CA 1
ATOM 3059 C C . ALA A 1 402 ? 15.008 -26.969 4.727 1 78.06 402 ALA A C 1
ATOM 3061 O O . ALA A 1 402 ? 16.016 -27.531 5.168 1 78.06 402 ALA A O 1
ATOM 3062 N N . PHE A 1 403 ? 14.734 -26.75 3.49 1 78.25 403 PHE A N 1
ATOM 3063 C CA . PHE A 1 403 ? 15.656 -27.203 2.453 1 78.25 403 PHE A CA 1
ATOM 3064 C C . PHE A 1 403 ? 16.984 -26.484 2.553 1 78.25 403 PHE A C 1
ATOM 3066 O O . PHE A 1 403 ? 17.031 -25.266 2.73 1 78.25 403 PHE A O 1
ATOM 3073 N N . ASN A 1 404 ? 18.031 -27.328 2.531 1 84.69 404 ASN A N 1
ATOM 3074 C CA . ASN A 1 404 ? 19.375 -26.766 2.547 1 84.69 404 ASN A CA 1
ATOM 3075 C C . ASN A 1 404 ? 19.938 -26.594 1.133 1 84.69 404 ASN A C 1
ATOM 3077 O O . ASN A 1 404 ? 20.875 -27.281 0.738 1 84.69 404 ASN A O 1
ATOM 3081 N N . ALA A 1 405 ? 19.344 -25.734 0.393 1 82.75 405 ALA A N 1
ATOM 3082 C CA . ALA A 1 405 ? 19.734 -25.469 -0.985 1 82.75 405 ALA A CA 1
ATOM 3083 C C . ALA A 1 405 ? 19.641 -23.969 -1.297 1 82.75 405 ALA A C 1
ATOM 3085 O O . ALA A 1 405 ? 18.641 -23.328 -0.979 1 82.75 405 ALA A O 1
ATOM 3086 N N . ASP A 1 406 ? 20.75 -23.531 -1.831 1 85.81 406 ASP A N 1
ATOM 3087 C CA . ASP A 1 406 ? 20.734 -22.172 -2.365 1 85.81 406 ASP A CA 1
ATOM 3088 C C . ASP A 1 406 ? 19.688 -22.031 -3.475 1 85.81 406 ASP A C 1
ATOM 3090 O O . ASP A 1 406 ? 19.625 -22.859 -4.383 1 85.81 406 ASP A O 1
ATOM 3094 N N . VAL A 1 407 ? 18.906 -21 -3.449 1 78.56 407 VAL A N 1
ATOM 3095 C CA . VAL A 1 407 ? 17.75 -20.875 -4.336 1 78.56 407 VAL A CA 1
ATOM 3096 C C . VAL A 1 407 ? 18.219 -20.625 -5.766 1 78.56 407 VAL A C 1
ATOM 3098 O O . VAL A 1 407 ? 17.5 -20.906 -6.723 1 78.56 407 VAL A O 1
ATOM 3101 N N . TYR A 1 408 ? 19.406 -20.172 -5.855 1 78.62 408 TYR A N 1
ATOM 3102 C CA . TYR A 1 408 ? 19.891 -19.797 -7.172 1 78.62 408 TYR A CA 1
ATOM 3103 C C . TYR A 1 408 ? 20.5 -20.984 -7.898 1 78.62 408 TYR A C 1
ATOM 3105 O O . TYR A 1 408 ? 20.25 -21.203 -9.086 1 78.62 408 TYR A O 1
ATOM 3113 N N . ASP A 1 409 ? 21.312 -21.797 -7.23 1 79.31 409 ASP A N 1
ATOM 3114 C CA . ASP A 1 409 ? 22.016 -22.859 -7.941 1 79.31 409 ASP A CA 1
ATOM 3115 C C . ASP A 1 409 ? 21.734 -24.219 -7.32 1 79.31 409 ASP A C 1
ATOM 3117 O O . ASP A 1 409 ? 22.266 -25.234 -7.762 1 79.31 409 ASP A O 1
ATOM 3121 N N . LEU A 1 410 ? 20.984 -24.25 -6.223 1 81.56 410 LEU A N 1
ATOM 3122 C CA . LEU A 1 410 ? 20.469 -25.438 -5.566 1 81.56 410 LEU A CA 1
ATOM 3123 C C . LEU A 1 410 ? 21.594 -26.234 -4.902 1 81.56 410 LEU A C 1
ATOM 3125 O O . LEU A 1 410 ? 21.422 -27.406 -4.574 1 81.56 410 LEU A O 1
ATOM 3129 N N . GLU A 1 411 ? 22.734 -25.562 -4.738 1 85.12 411 GLU A N 1
ATOM 3130 C CA . GLU A 1 411 ? 23.812 -26.188 -3.979 1 85.12 411 GLU A CA 1
ATOM 3131 C C . GLU A 1 411 ? 23.578 -26.062 -2.477 1 85.12 411 GLU A C 1
ATOM 3133 O O . GLU A 1 411 ? 22.875 -25.141 -2.025 1 85.12 411 GLU A O 1
ATOM 3138 N N . ALA A 1 412 ? 24.141 -26.984 -1.807 1 87.25 412 ALA A N 1
ATOM 3139 C CA . ALA A 1 412 ? 24.016 -26.969 -0.352 1 87.25 412 ALA A CA 1
ATOM 3140 C C . ALA A 1 412 ? 24.609 -25.688 0.233 1 87.25 412 ALA A C 1
ATOM 3142 O O . ALA A 1 412 ? 25.703 -25.266 -0.168 1 87.25 412 ALA A O 1
ATOM 3143 N N . MET A 1 413 ? 23.922 -25.156 1.144 1 91.38 413 MET A N 1
ATOM 3144 C CA . MET A 1 413 ? 24.375 -23.906 1.771 1 91.38 413 MET A CA 1
ATOM 3145 C C . MET A 1 413 ? 25.484 -24.172 2.773 1 91.38 413 MET A C 1
ATOM 3147 O O . MET A 1 413 ? 25.391 -25.094 3.586 1 91.38 413 MET A O 1
ATOM 3151 N N . SER A 1 414 ? 26.562 -23.5 2.688 1 93.25 414 SER A N 1
ATOM 3152 C CA . SER A 1 414 ? 27.719 -23.516 3.574 1 93.25 414 SER A CA 1
ATOM 3153 C C . SER A 1 414 ? 28.469 -22.188 3.498 1 93.25 414 SER A C 1
ATOM 3155 O O . SER A 1 414 ? 28.234 -21.375 2.602 1 93.25 414 SER A O 1
ATOM 3157 N N . LYS A 1 415 ? 29.328 -22.016 4.488 1 96.5 415 LYS A N 1
ATOM 3158 C CA . LYS A 1 415 ? 30.156 -20.812 4.438 1 96.5 415 LYS A CA 1
ATOM 3159 C C . LYS A 1 415 ? 31 -20.781 3.162 1 96.5 415 LYS A C 1
ATOM 3161 O O . LYS A 1 415 ? 31.156 -19.719 2.547 1 96.5 415 LYS A O 1
ATOM 3166 N N . ASP A 1 416 ? 31.547 -21.922 2.828 1 96.44 416 ASP A N 1
ATOM 3167 C CA . ASP A 1 416 ? 32.375 -22.016 1.629 1 96.44 416 ASP A CA 1
ATOM 3168 C C . ASP A 1 416 ? 31.562 -21.656 0.381 1 96.44 416 ASP A C 1
ATOM 3170 O O . ASP A 1 416 ? 32.062 -20.953 -0.5 1 96.44 416 ASP A O 1
ATOM 3174 N N . HIS A 1 417 ? 30.391 -22.188 0.268 1 94.12 417 HIS A N 1
ATOM 3175 C CA . HIS A 1 417 ? 29.531 -21.875 -0.868 1 94.12 417 HIS A CA 1
ATOM 3176 C C . HIS A 1 417 ? 29.219 -20.391 -0.914 1 94.12 417 HIS A C 1
ATOM 3178 O O . HIS A 1 417 ? 29.297 -19.766 -1.974 1 94.12 417 HIS A O 1
ATOM 3184 N N . LEU A 1 418 ? 28.844 -19.812 0.262 1 96.94 418 LEU A N 1
ATOM 3185 C CA . LEU A 1 418 ? 28.531 -18.391 0.346 1 96.94 418 LEU A CA 1
ATOM 3186 C C . LEU A 1 418 ? 29.719 -17.562 -0.115 1 96.94 418 LEU A C 1
ATOM 3188 O O . LEU A 1 418 ? 29.562 -16.656 -0.938 1 96.94 418 LEU A O 1
ATOM 3192 N N . ASP A 1 419 ? 30.922 -17.844 0.388 1 97.88 419 ASP A N 1
ATOM 3193 C CA . ASP A 1 419 ? 32.125 -17.078 0.1 1 97.88 419 ASP A CA 1
ATOM 3194 C C . ASP A 1 419 ? 32.531 -17.203 -1.372 1 97.88 419 ASP A C 1
ATOM 3196 O O . ASP A 1 419 ? 32.812 -16.188 -2.025 1 97.88 419 ASP A O 1
ATOM 3200 N N . SER A 1 420 ? 32.469 -18.422 -1.887 1 97.38 420 SER A N 1
ATOM 3201 C CA . SER A 1 420 ? 32.969 -18.656 -3.234 1 97.38 420 SER A CA 1
ATOM 3202 C C . SER A 1 420 ? 31.969 -18.203 -4.289 1 97.38 420 SER A C 1
ATOM 3204 O O . SER A 1 420 ? 32.344 -17.688 -5.344 1 97.38 420 SER A O 1
ATOM 3206 N N . PHE A 1 421 ? 30.703 -18.391 -4.027 1 96 421 PHE A N 1
ATOM 3207 C CA . PHE A 1 421 ? 29.688 -18.156 -5.055 1 96 421 PHE A CA 1
ATOM 3208 C C . PHE A 1 421 ? 29.172 -16.734 -4.996 1 96 421 PHE A C 1
ATOM 3210 O O . PHE A 1 421 ? 28.938 -16.109 -6.031 1 96 421 PHE A O 1
ATOM 3217 N N . TRP A 1 422 ? 28.984 -16.141 -3.799 1 97.5 422 TRP A N 1
ATOM 3218 C CA . TRP A 1 422 ? 28.312 -14.852 -3.678 1 97.5 422 TRP A CA 1
ATOM 3219 C C . TRP A 1 422 ? 29.297 -13.742 -3.336 1 97.5 422 TRP A C 1
ATOM 3221 O O . TRP A 1 422 ? 29.219 -12.641 -3.873 1 97.5 422 TRP A O 1
ATOM 3231 N N . MET A 1 423 ? 30.312 -14.008 -2.504 1 98.25 423 MET A N 1
ATOM 3232 C CA . MET A 1 423 ? 31.203 -12.953 -2.02 1 98.25 423 MET A CA 1
ATOM 3233 C C . MET A 1 423 ? 32.344 -12.719 -2.988 1 98.25 423 MET A C 1
ATOM 3235 O O . MET A 1 423 ? 32.594 -11.586 -3.426 1 98.25 423 MET A O 1
ATOM 3239 N N . GLN A 1 424 ? 33.031 -13.742 -3.354 1 98.38 424 GLN A N 1
ATOM 3240 C CA . GLN A 1 424 ? 34.281 -13.625 -4.082 1 98.38 424 GLN A CA 1
ATOM 3241 C C . GLN A 1 424 ? 34.062 -12.953 -5.434 1 98.38 424 GLN A C 1
ATOM 3243 O O . GLN A 1 424 ? 34.844 -12.062 -5.812 1 98.38 424 GLN A O 1
ATOM 3248 N N . PRO A 1 425 ? 33.031 -13.367 -6.207 1 98.19 425 PRO A N 1
ATOM 3249 C CA . PRO A 1 425 ? 32.844 -12.688 -7.496 1 98.19 425 PRO A CA 1
ATOM 3250 C C . PRO A 1 425 ? 32.625 -11.188 -7.348 1 98.19 425 PRO A C 1
ATOM 3252 O O . PRO A 1 425 ? 33.062 -10.406 -8.195 1 98.19 425 PRO A O 1
ATOM 3255 N N . ARG A 1 426 ? 31.969 -10.727 -6.305 1 98.44 426 ARG A N 1
ATOM 3256 C CA . ARG A 1 426 ? 31.688 -9.312 -6.078 1 98.44 426 ARG A CA 1
ATOM 3257 C C . ARG A 1 426 ? 32.938 -8.578 -5.59 1 98.44 426 ARG A C 1
ATOM 3259 O O . ARG A 1 426 ? 33.125 -7.398 -5.898 1 98.44 426 ARG A O 1
ATOM 3266 N N . LEU A 1 427 ? 33.812 -9.273 -4.84 1 98.5 427 LEU A N 1
ATOM 3267 C CA . LEU A 1 427 ? 35.094 -8.719 -4.465 1 98.5 427 LEU A CA 1
ATOM 3268 C C . LEU A 1 427 ? 36 -8.539 -5.691 1 98.5 427 LEU A C 1
ATOM 3270 O O . LEU A 1 427 ? 36.625 -7.5 -5.848 1 98.5 427 LEU A O 1
ATOM 3274 N N . ASP A 1 428 ? 35.938 -9.562 -6.566 1 98.25 428 ASP A N 1
ATOM 3275 C CA . ASP A 1 428 ? 36.781 -9.555 -7.758 1 98.25 428 ASP A CA 1
ATOM 3276 C C . ASP A 1 428 ? 36.375 -8.422 -8.703 1 98.25 428 ASP A C 1
ATOM 3278 O O . ASP A 1 428 ? 37.25 -7.785 -9.305 1 98.25 428 ASP A O 1
ATOM 3282 N N . ASP A 1 429 ? 35.062 -8.188 -8.82 1 97.12 429 ASP A N 1
ATOM 3283 C CA . ASP A 1 429 ? 34.656 -7.168 -9.781 1 97.12 429 ASP A CA 1
ATOM 3284 C C . ASP A 1 429 ? 34.562 -5.793 -9.117 1 97.12 429 ASP A C 1
ATOM 3286 O O . ASP A 1 429 ? 34.25 -4.801 -9.773 1 97.12 429 ASP A O 1
ATOM 3290 N N . GLY A 1 430 ? 34.75 -5.73 -7.82 1 97.62 430 GLY A N 1
ATOM 3291 C CA . GLY A 1 430 ? 34.938 -4.469 -7.113 1 97.62 430 GLY A CA 1
ATOM 3292 C C . GLY A 1 430 ? 33.625 -3.912 -6.582 1 97.62 430 GLY A C 1
ATOM 3293 O O . GLY A 1 430 ? 33.594 -2.854 -5.949 1 97.62 430 GLY A O 1
ATOM 3294 N N . THR A 1 431 ? 32.5 -4.551 -6.82 1 98.19 431 THR A N 1
ATOM 3295 C CA . THR A 1 431 ? 31.203 -4.059 -6.344 1 98.19 431 THR A CA 1
ATOM 3296 C C . THR A 1 431 ? 31.078 -4.23 -4.832 1 98.19 431 THR A C 1
ATOM 3298 O O . THR A 1 431 ? 30.453 -3.418 -4.156 1 98.19 431 THR A O 1
ATOM 3301 N N . LEU A 1 432 ? 31.641 -5.297 -4.328 1 98.81 432 LEU A N 1
ATOM 3302 C CA . LEU A 1 432 ? 31.75 -5.469 -2.885 1 98.81 432 LEU A CA 1
ATOM 3303 C C . LEU A 1 432 ? 33.062 -4.895 -2.371 1 98.81 432 LEU A C 1
ATOM 3305 O O . LEU A 1 432 ? 34.156 -5.32 -2.795 1 98.81 432 LEU A O 1
ATOM 3309 N N . LYS A 1 433 ? 32.938 -3.912 -1.494 1 98.81 433 LYS A N 1
ATOM 3310 C CA . LYS A 1 433 ? 34.125 -3.303 -0.878 1 98.81 433 LYS A CA 1
ATOM 3311 C C . LYS A 1 433 ? 34.562 -4.07 0.371 1 98.81 433 LYS A C 1
ATOM 3313 O O . LYS A 1 433 ? 33.719 -4.594 1.1 1 98.81 433 LYS A O 1
ATOM 3318 N N . LYS A 1 434 ? 35.812 -4.148 0.554 1 98.81 434 LYS A N 1
ATOM 3319 C CA . LYS A 1 434 ? 36.406 -4.773 1.734 1 98.81 434 LYS A CA 1
ATOM 3320 C C . LYS A 1 434 ? 37.562 -3.938 2.285 1 98.81 434 LYS A C 1
ATOM 3322 O O . LYS A 1 434 ? 38.469 -3.59 1.551 1 98.81 434 LYS A O 1
ATOM 3327 N N . CYS A 1 435 ? 37.438 -3.568 3.574 1 98.81 435 CYS A N 1
ATOM 3328 C CA . CYS A 1 435 ? 38.469 -2.791 4.227 1 98.81 435 CYS A CA 1
ATOM 3329 C C . CYS A 1 435 ? 38.75 -3.314 5.633 1 98.81 435 CYS A C 1
ATOM 3331 O O . CYS A 1 435 ? 37.906 -4.004 6.215 1 98.81 435 CYS A O 1
ATOM 3333 N N . ASP A 1 436 ? 39.875 -2.896 6.215 1 98.5 436 ASP A N 1
ATOM 3334 C CA . ASP A 1 436 ? 40.281 -3.381 7.535 1 98.5 436 ASP A CA 1
ATOM 3335 C C . ASP A 1 436 ? 39.875 -2.385 8.625 1 98.5 436 ASP A C 1
ATOM 3337 O O . ASP A 1 436 ? 39.906 -2.715 9.812 1 98.5 436 ASP A O 1
ATOM 3341 N N . THR A 1 437 ? 39.469 -1.176 8.227 1 98.69 437 THR A N 1
ATOM 3342 C CA . THR A 1 437 ? 39 -0.192 9.188 1 98.69 437 THR A CA 1
ATOM 3343 C C . THR A 1 437 ? 37.719 0.483 8.672 1 98.69 437 THR A C 1
ATOM 3345 O O . THR A 1 437 ? 37.469 0.516 7.465 1 98.69 437 THR A O 1
ATOM 3348 N N . LEU A 1 438 ? 37 1.023 9.594 1 98.75 438 LEU A N 1
ATOM 3349 C CA . LEU A 1 438 ? 35.75 1.724 9.234 1 9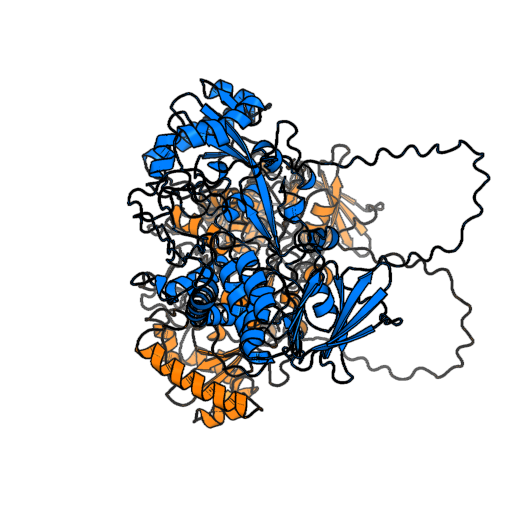8.75 438 LEU A CA 1
ATOM 3350 C C . LEU A 1 438 ? 36.062 3.033 8.516 1 98.75 438 LEU A C 1
ATOM 3352 O O . LEU A 1 438 ? 35.312 3.451 7.629 1 98.75 438 LEU A O 1
ATOM 3356 N N . GLU A 1 439 ? 37.125 3.678 8.883 1 98.69 439 GLU A N 1
ATOM 3357 C CA . GLU A 1 439 ? 37.531 4.914 8.227 1 98.69 439 GLU A CA 1
ATOM 3358 C C . GLU A 1 439 ? 37.844 4.676 6.754 1 98.69 439 GLU A C 1
ATOM 3360 O O . GLU A 1 439 ? 37.438 5.457 5.891 1 98.69 439 GLU A O 1
ATOM 3365 N N . GLU A 1 440 ? 38.562 3.605 6.535 1 98.69 440 GLU A N 1
ATOM 3366 C CA . GLU A 1 440 ? 38.875 3.252 5.152 1 98.69 440 GLU A CA 1
AT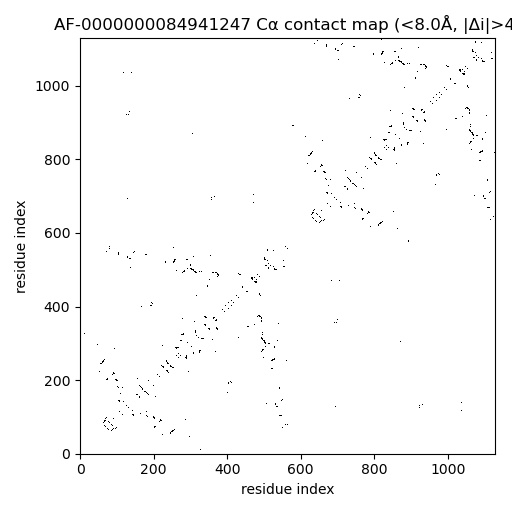OM 3367 C C . GLU A 1 440 ? 37.625 2.9 4.371 1 98.69 440 GLU A C 1
ATOM 3369 O O . GLU A 1 440 ? 37.5 3.268 3.203 1 98.69 440 GLU A O 1
ATOM 3374 N N . LEU A 1 441 ? 36.75 2.162 5.02 1 98.81 441 LEU A N 1
ATOM 3375 C CA . LEU A 1 441 ? 35.5 1.813 4.363 1 98.81 441 LEU A CA 1
ATOM 3376 C C . LEU A 1 441 ? 34.688 3.064 4.02 1 98.81 441 LEU A C 1
ATOM 3378 O O . LEU A 1 441 ? 34.125 3.176 2.918 1 98.81 441 LEU A O 1
ATOM 3382 N N . ALA A 1 442 ? 34.594 4.016 4.945 1 98.88 442 ALA A N 1
ATOM 3383 C CA . ALA A 1 442 ? 33.875 5.273 4.723 1 98.88 442 ALA A CA 1
ATOM 3384 C C . ALA A 1 442 ? 34.406 6 3.496 1 98.88 442 ALA A C 1
ATOM 3386 O O . ALA A 1 442 ? 33.656 6.496 2.668 1 98.88 442 ALA A O 1
ATOM 3387 N N . LYS A 1 443 ? 35.719 6.043 3.375 1 98.44 443 LYS A N 1
ATOM 3388 C CA . LYS A 1 443 ? 36.375 6.723 2.254 1 98.44 443 LYS A CA 1
ATOM 3389 C C . LYS A 1 443 ? 36.062 6.027 0.934 1 98.44 443 LYS A C 1
ATOM 3391 O O . LYS A 1 443 ? 35.938 6.676 -0.106 1 98.44 443 LYS A O 1
ATOM 3396 N N . THR A 1 444 ? 36 4.727 1.018 1 98.06 444 THR A N 1
ATOM 3397 C CA . THR A 1 444 ? 35.719 3.943 -0.177 1 98.06 444 THR A CA 1
ATOM 3398 C C . THR A 1 444 ? 34.25 4.129 -0.6 1 98.06 444 THR A C 1
ATOM 3400 O O . THR A 1 444 ? 33.969 4.133 -1.793 1 98.06 444 THR A O 1
ATOM 3403 N N . MET A 1 445 ? 33.344 4.328 0.329 1 98.19 445 MET A N 1
ATOM 3404 C CA . MET A 1 445 ? 31.922 4.402 0.072 1 98.19 445 MET A CA 1
ATOM 3405 C C . MET A 1 445 ? 31.516 5.809 -0.372 1 98.19 445 MET A C 1
ATOM 3407 O O . MET A 1 445 ? 30.641 5.969 -1.221 1 98.19 445 MET A O 1
ATOM 3411 N N . PHE A 1 446 ? 32.156 6.789 0.232 1 97.38 446 PHE A N 1
ATOM 3412 C CA . PHE A 1 446 ? 31.672 8.156 0.084 1 97.38 446 PHE A CA 1
ATOM 3413 C C . PHE A 1 446 ? 32.812 9.086 -0.338 1 97.38 446 PHE A C 1
ATOM 3415 O O . PHE A 1 446 ? 33.875 9.055 0.25 1 97.38 446 PHE A O 1
ATOM 3422 N N . SER A 1 447 ? 32.5 9.953 -1.285 1 95.44 447 SER A N 1
ATOM 3423 C CA . SER A 1 447 ? 33.5 10.938 -1.704 1 95.44 447 SER A CA 1
ATOM 3424 C C . SER A 1 447 ? 33.469 12.164 -0.805 1 95.44 447 SER A C 1
ATOM 3426 O O . SER A 1 447 ? 34.5 12.805 -0.584 1 95.44 447 SER A O 1
ATOM 3428 N N . ASP A 1 448 ? 32.406 12.492 -0.234 1 95.19 448 ASP A N 1
ATOM 3429 C CA . ASP A 1 448 ? 32.188 13.688 0.58 1 95.19 448 ASP A CA 1
ATOM 3430 C C . ASP A 1 448 ? 32.562 13.43 2.037 1 95.19 448 ASP A C 1
ATOM 3432 O O . ASP A 1 448 ? 32.094 12.453 2.637 1 95.19 448 ASP A O 1
ATOM 3436 N N . GLU A 1 449 ? 33.312 14.297 2.633 1 97.56 449 GLU A N 1
ATOM 3437 C CA . GLU A 1 449 ? 33.781 14.141 4.004 1 97.56 449 GLU A CA 1
ATOM 3438 C C . GLU A 1 449 ? 32.625 14.18 4.996 1 97.56 449 GLU A C 1
ATOM 3440 O O . GLU A 1 449 ? 32.656 13.492 6.02 1 97.56 449 GLU A O 1
ATOM 3445 N N . ALA A 1 450 ? 31.703 15.016 4.754 1 96.38 450 ALA A N 1
ATOM 3446 C CA . ALA A 1 450 ? 30.547 15.102 5.641 1 96.38 450 ALA A CA 1
ATOM 3447 C C . ALA A 1 450 ? 29.781 13.781 5.684 1 96.38 450 ALA A C 1
ATOM 3449 O O . ALA A 1 450 ? 29.312 13.359 6.746 1 96.38 450 ALA A O 1
ATOM 3450 N N . ASP A 1 451 ? 29.656 13.117 4.547 1 97 451 ASP A N 1
ATOM 3451 C CA . ASP A 1 451 ? 28.984 11.82 4.477 1 97 451 ASP A CA 1
ATOM 3452 C C . ASP A 1 451 ? 29.797 10.742 5.191 1 97 451 ASP A C 1
ATOM 3454 O O . ASP A 1 451 ? 29.234 9.852 5.828 1 97 451 ASP A O 1
ATOM 3458 N N . GLN A 1 452 ? 31.156 10.836 5.059 1 98.69 452 GLN A N 1
ATOM 3459 C CA . GLN A 1 452 ? 32.031 9.914 5.777 1 98.69 452 GLN A CA 1
ATOM 3460 C C . GLN A 1 452 ? 31.828 10.023 7.285 1 98.69 452 GLN A C 1
ATOM 3462 O O . GLN A 1 452 ? 31.688 9.016 7.977 1 98.69 452 GLN A O 1
ATOM 3467 N N . LYS A 1 453 ? 31.797 11.227 7.73 1 98.56 453 LYS A N 1
ATOM 3468 C CA . LYS A 1 453 ? 31.609 11.469 9.156 1 98.56 453 LYS A CA 1
ATOM 3469 C C . LYS A 1 453 ? 30.234 10.977 9.617 1 98.56 453 LYS A C 1
ATOM 3471 O O . LYS A 1 453 ? 30.125 10.383 10.695 1 98.56 453 LYS A O 1
ATOM 3476 N N . ALA A 1 454 ? 29.25 11.281 8.805 1 97.94 454 ALA A N 1
ATOM 3477 C CA . ALA A 1 454 ? 27.906 10.82 9.125 1 97.94 454 ALA A CA 1
ATOM 3478 C C . ALA A 1 454 ? 27.844 9.297 9.211 1 97.94 454 ALA A C 1
ATOM 3480 O O . ALA A 1 454 ? 27.188 8.742 10.102 1 97.94 454 ALA A O 1
ATOM 3481 N N . PHE A 1 455 ? 28.547 8.609 8.312 1 98.69 455 PHE A N 1
ATOM 3482 C CA . PHE A 1 455 ? 28.594 7.156 8.289 1 98.69 455 PHE A CA 1
ATOM 3483 C C . PHE A 1 455 ? 29.234 6.617 9.562 1 98.69 455 PHE A C 1
ATOM 3485 O O . PHE A 1 455 ? 28.703 5.691 10.188 1 98.69 455 PHE A O 1
ATOM 3492 N N . LEU A 1 456 ? 30.312 7.168 9.906 1 98.88 456 LEU A N 1
ATOM 3493 C CA . LEU A 1 456 ? 31.016 6.719 11.109 1 98.88 456 LEU A CA 1
ATOM 3494 C C . LEU A 1 456 ? 30.141 6.938 12.352 1 98.88 456 LEU A C 1
ATOM 3496 O O . LEU A 1 456 ? 30.094 6.086 13.242 1 98.88 456 LEU A O 1
ATOM 3500 N N . ALA A 1 457 ? 29.484 8.055 12.406 1 98.69 457 ALA A N 1
ATOM 3501 C CA . ALA A 1 457 ? 28.562 8.32 13.508 1 98.69 457 ALA A CA 1
ATOM 3502 C C . ALA A 1 457 ? 27.406 7.316 13.508 1 98.69 457 ALA A C 1
ATOM 3504 O O . ALA A 1 457 ? 26.953 6.883 14.57 1 98.69 457 ALA A O 1
ATOM 3505 N N . THR A 1 458 ? 26.922 6.992 12.336 1 98.69 458 THR A N 1
ATOM 3506 C CA . THR A 1 458 ? 25.859 6 12.188 1 98.69 458 THR A CA 1
ATOM 3507 C C . THR A 1 458 ? 26.312 4.648 12.734 1 98.69 458 THR A C 1
ATOM 3509 O O . THR A 1 458 ? 25.562 3.994 13.469 1 98.69 458 THR A O 1
ATOM 3512 N N . VAL A 1 459 ? 27.469 4.215 12.375 1 98.81 459 VAL A N 1
ATOM 3513 C CA . VAL A 1 459 ? 27.969 2.92 12.82 1 98.81 459 VAL A CA 1
ATOM 3514 C C . VAL A 1 459 ? 28.078 2.912 14.344 1 98.81 459 VAL A C 1
ATOM 3516 O O . VAL A 1 459 ? 27.734 1.924 14.992 1 98.81 459 VAL A O 1
ATOM 3519 N N . GLU A 1 460 ? 28.609 3.98 14.891 1 98.44 460 GLU A N 1
ATOM 3520 C CA . GLU A 1 460 ? 28.719 4.082 16.344 1 98.44 460 GLU A CA 1
ATOM 3521 C C . GLU A 1 460 ? 27.344 3.955 17 1 98.44 460 GLU A C 1
ATOM 3523 O O . GLU A 1 460 ? 27.172 3.158 17.938 1 98.44 460 GLU A O 1
ATOM 3528 N N . ARG A 1 461 ? 26.406 4.684 16.531 1 97.94 461 ARG A N 1
ATOM 3529 C CA . ARG A 1 461 ? 25.062 4.633 17.078 1 97.94 461 ARG A CA 1
ATOM 3530 C C . ARG A 1 461 ? 24.438 3.256 16.859 1 97.94 461 ARG A C 1
ATOM 3532 O O . ARG A 1 461 ? 23.797 2.717 17.766 1 97.94 461 ARG A O 1
ATOM 3539 N N . TYR A 1 462 ? 24.625 2.736 15.711 1 98.31 462 TYR A N 1
ATOM 3540 C CA . TYR A 1 462 ? 24.094 1.417 15.375 1 98.31 462 TYR A CA 1
ATOM 3541 C C . TYR A 1 462 ? 24.609 0.362 16.344 1 98.31 462 TYR A C 1
ATOM 3543 O O . TYR A 1 462 ? 23.828 -0.432 16.875 1 98.31 462 TYR A O 1
ATOM 3551 N N . ASN A 1 463 ? 25.891 0.344 16.547 1 98.38 463 ASN A N 1
ATOM 3552 C CA . ASN A 1 463 ? 26.484 -0.625 17.453 1 98.38 463 ASN A CA 1
ATOM 3553 C C . ASN A 1 463 ? 25.922 -0.481 18.875 1 98.38 463 ASN A C 1
ATOM 3555 O O . ASN A 1 463 ? 25.688 -1.478 19.562 1 98.38 463 ASN A O 1
ATOM 3559 N N . GLU A 1 464 ? 25.641 0.697 19.281 1 97.31 464 GLU A N 1
ATOM 3560 C CA . GLU A 1 464 ? 25.062 0.952 20.594 1 97.31 464 GLU A CA 1
ATOM 3561 C C . GLU A 1 464 ? 23.656 0.371 20.703 1 97.31 464 GLU A C 1
ATOM 3563 O O . GLU A 1 464 ? 23.359 -0.348 21.656 1 97.31 464 GLU A O 1
ATOM 3568 N N . VAL A 1 465 ? 22.797 0.629 19.719 1 95.31 465 VAL A N 1
ATOM 3569 C CA . VAL A 1 465 ? 21.391 0.247 19.828 1 95.31 465 VAL A CA 1
ATOM 3570 C C . VAL A 1 465 ? 21.234 -1.242 19.547 1 95.31 465 VAL A C 1
ATOM 3572 O O . VAL A 1 465 ? 20.297 -1.883 20.031 1 95.31 465 VAL A O 1
ATOM 3575 N N . MET A 1 466 ? 22.094 -1.777 18.766 1 95.19 466 MET A N 1
ATOM 3576 C CA . MET A 1 466 ? 22.047 -3.217 18.531 1 95.19 466 MET A CA 1
ATOM 3577 C C . MET A 1 466 ? 22.375 -3.988 19.797 1 95.19 466 MET A C 1
ATOM 3579 O O . MET A 1 466 ? 21.891 -5.105 20 1 95.19 466 MET A O 1
ATOM 3583 N N . ALA A 1 467 ? 23.172 -3.438 20.641 1 91.25 467 ALA A N 1
ATOM 3584 C CA . ALA A 1 467 ? 23.562 -4.082 21.891 1 91.25 467 ALA A CA 1
ATOM 3585 C C . ALA A 1 467 ? 22.469 -3.957 22.953 1 91.25 467 ALA A C 1
ATOM 3587 O O . ALA A 1 467 ? 22.297 -4.852 23.781 1 91.25 467 ALA A O 1
ATOM 3588 N N . SER A 1 468 ? 21.594 -2.941 22.938 1 91.12 468 SER A N 1
ATOM 3589 C CA . SER A 1 468 ? 20.641 -2.678 24 1 91.12 468 SER A CA 1
ATOM 3590 C C . SER A 1 468 ? 19.203 -2.863 23.516 1 91.12 468 SER A C 1
ATOM 3592 O O . SER A 1 468 ? 18.281 -2.945 24.312 1 91.12 468 SER A O 1
ATOM 3594 N N . GLY A 1 469 ? 19.047 -3.01 22.281 1 91.44 469 GLY A N 1
ATOM 3595 C CA . GLY A 1 469 ? 17.734 -2.994 21.656 1 91.44 469 GLY A CA 1
ATOM 3596 C C . GLY A 1 469 ? 17.547 -1.83 20.703 1 91.44 469 GLY A C 1
ATOM 3597 O O . GLY A 1 469 ? 17.906 -0.695 21.016 1 91.44 469 GLY A O 1
ATOM 3598 N N . ASP A 1 470 ? 17.062 -2.158 19.516 1 94.75 470 ASP A N 1
ATOM 3599 C CA . ASP A 1 470 ? 16.984 -1.164 18.453 1 94.75 470 ASP A CA 1
ATOM 3600 C C . ASP A 1 470 ? 15.836 -0.185 18.703 1 94.75 470 ASP A C 1
ATOM 3602 O O . ASP A 1 470 ? 14.758 -0.325 18.125 1 94.75 470 ASP A O 1
ATOM 3606 N N . VAL A 1 471 ? 16.062 0.878 19.391 1 93.12 471 VAL A N 1
ATOM 3607 C CA . VAL A 1 471 ? 15.07 1.877 19.75 1 93.12 471 VAL A CA 1
ATOM 3608 C C . VAL A 1 471 ? 14.836 2.82 18.578 1 93.12 471 VAL A C 1
ATOM 3610 O O . VAL A 1 471 ? 13.875 3.594 18.578 1 93.12 471 VAL A O 1
ATOM 3613 N N . ASP A 1 472 ? 15.68 2.715 17.547 1 94.12 472 ASP A N 1
ATOM 3614 C CA . ASP A 1 472 ? 15.57 3.637 16.422 1 94.12 472 ASP A CA 1
ATOM 3615 C C . ASP A 1 472 ? 14.523 3.15 15.414 1 94.12 472 ASP A C 1
ATOM 3617 O O . ASP A 1 472 ? 13.641 3.908 15.016 1 94.12 472 ASP A O 1
ATOM 3621 N N . TYR A 1 473 ? 14.609 1.825 15 1 95.38 473 TYR A N 1
ATOM 3622 C CA . TYR A 1 473 ? 13.742 1.378 13.914 1 95.38 473 TYR A CA 1
ATOM 3623 C C . TYR A 1 473 ? 13.086 0.044 14.25 1 95.38 473 TYR A C 1
ATOM 3625 O O . TYR A 1 473 ? 12.273 -0.467 13.477 1 95.38 473 TYR A O 1
ATOM 3633 N N . GLY A 1 474 ? 13.414 -0.547 15.352 1 94.25 474 GLY A N 1
ATOM 3634 C CA . GLY A 1 474 ? 12.641 -1.647 15.906 1 94.25 474 GLY A CA 1
ATOM 3635 C C . GLY A 1 474 ? 13.023 -2.998 15.336 1 94.25 474 GLY A C 1
ATOM 3636 O O . GLY A 1 474 ? 12.164 -3.838 15.078 1 94.25 474 GLY A O 1
ATOM 3637 N N . LYS A 1 475 ? 14.359 -3.215 15.117 1 94.38 475 LYS A N 1
ATOM 3638 C CA . LYS A 1 475 ? 14.844 -4.527 14.695 1 94.38 475 LYS A CA 1
ATOM 3639 C C . LYS A 1 475 ? 14.695 -5.555 15.812 1 94.38 475 LYS A C 1
ATOM 3641 O O . LYS A 1 475 ? 14.969 -5.258 16.969 1 94.38 475 LYS A O 1
ATOM 3646 N N . ALA A 1 476 ? 14.234 -6.77 15.461 1 94 476 ALA A N 1
ATOM 3647 C CA . ALA A 1 476 ? 14.117 -7.816 16.469 1 94 476 ALA A CA 1
ATOM 3648 C C . ALA A 1 476 ? 15.477 -8.148 17.078 1 94 476 ALA A C 1
ATOM 3650 O O . ALA A 1 476 ? 16.484 -8.195 16.359 1 94 476 ALA A O 1
ATOM 3651 N N . ALA A 1 477 ? 15.445 -8.523 18.344 1 92.88 477 ALA A N 1
ATOM 3652 C CA . ALA A 1 477 ? 16.672 -8.703 19.109 1 92.88 477 ALA A CA 1
ATOM 3653 C C . ALA A 1 477 ? 17.531 -9.828 18.516 1 92.88 477 ALA A C 1
ATOM 3655 O O . ALA A 1 477 ? 18.75 -9.695 18.422 1 92.88 477 ALA A O 1
ATOM 3656 N N . TYR A 1 478 ? 16.969 -10.883 18.109 1 92 478 TYR A N 1
ATOM 3657 C CA . TYR A 1 478 ? 17.703 -12.047 17.641 1 92 478 TYR A CA 1
ATOM 3658 C C . TYR A 1 478 ? 18.344 -11.781 16.281 1 92 478 TYR A C 1
ATOM 3660 O O . TYR A 1 478 ? 19.188 -12.547 15.828 1 92 478 TYR A O 1
ATOM 3668 N N . ARG A 1 479 ? 18 -10.648 15.664 1 95.69 479 ARG A N 1
ATOM 3669 C CA . ARG A 1 479 ? 18.562 -10.312 14.359 1 95.69 479 ARG A CA 1
ATOM 3670 C C . ARG A 1 479 ? 19.453 -9.078 14.438 1 95.69 479 ARG A C 1
ATOM 3672 O O . ARG A 1 479 ? 19.812 -8.5 13.414 1 95.69 479 ARG A O 1
ATOM 3679 N N . CYS A 1 480 ? 19.75 -8.664 15.648 1 95.75 480 CYS A N 1
ATOM 3680 C CA . CYS A 1 480 ? 20.703 -7.582 15.844 1 95.75 480 CYS A CA 1
ATOM 3681 C C . CYS A 1 480 ? 22.125 -8.07 15.617 1 95.75 480 CYS A C 1
ATOM 3683 O O . CYS A 1 480 ? 22.469 -9.195 15.984 1 95.75 480 CYS A O 1
ATOM 3685 N N . SER A 1 481 ? 22.875 -7.309 14.93 1 96.62 481 SER A N 1
ATOM 3686 C CA . SER A 1 481 ? 24.297 -7.516 14.734 1 96.62 481 SER A CA 1
ATOM 3687 C C . SER A 1 481 ? 25.047 -6.188 14.742 1 96.62 481 SER A C 1
ATOM 3689 O O . SER A 1 481 ? 24.484 -5.145 14.422 1 96.62 481 SER A O 1
ATOM 3691 N N . THR A 1 482 ? 26.328 -6.254 15.156 1 97.62 482 THR A N 1
ATOM 3692 C CA . THR A 1 482 ? 27.125 -5.039 15.18 1 97.62 482 THR A CA 1
ATOM 3693 C C . THR A 1 482 ? 28.078 -4.996 13.992 1 97.62 482 THR A C 1
ATOM 3695 O O . THR A 1 482 ? 28.219 -5.98 13.266 1 97.62 482 THR A O 1
ATOM 3698 N N . VAL A 1 483 ? 28.609 -3.891 13.758 1 98.69 483 VAL A N 1
ATOM 3699 C CA . VAL A 1 483 ? 29.672 -3.664 12.789 1 98.69 483 VAL A CA 1
ATOM 3700 C C . VAL A 1 483 ? 30.922 -3.17 13.516 1 98.69 483 VAL A C 1
ATOM 3702 O O . VAL A 1 483 ? 31.188 -1.965 13.578 1 98.69 483 VAL A O 1
ATOM 3705 N N . ASP A 1 484 ? 31.734 -4.105 13.992 1 98.06 484 ASP A N 1
ATOM 3706 C CA . ASP A 1 484 ? 32.844 -3.682 14.828 1 98.06 484 ASP A CA 1
ATOM 3707 C C . ASP A 1 484 ? 34 -4.672 14.742 1 98.06 484 ASP A C 1
ATOM 3709 O O . ASP A 1 484 ? 35.031 -4.516 15.43 1 98.06 484 ASP A O 1
ATOM 3713 N N . THR A 1 485 ? 33.875 -5.664 13.938 1 98.5 485 THR A N 1
ATOM 3714 C CA . THR A 1 485 ? 34.938 -6.656 13.789 1 98.5 485 THR A CA 1
ATOM 3715 C C . THR A 1 485 ? 35.438 -6.691 12.352 1 98.5 485 THR A C 1
ATOM 3717 O O . THR A 1 485 ? 34.719 -7.09 11.438 1 98.5 485 THR A O 1
ATOM 3720 N N . ALA A 1 486 ? 36.625 -6.387 12.102 1 98.44 486 ALA A N 1
ATOM 3721 C CA . ALA A 1 486 ? 37.219 -6.402 10.766 1 98.44 486 ALA A CA 1
ATOM 3722 C C . ALA A 1 486 ? 37.281 -7.824 10.211 1 98.44 486 ALA A C 1
ATOM 3724 O O . ALA A 1 486 ? 37.375 -8.789 10.969 1 98.44 486 ALA A O 1
ATOM 3725 N N . PRO A 1 487 ? 37.406 -7.992 8.898 1 98.62 487 PRO A N 1
ATOM 3726 C CA . PRO A 1 487 ? 37.25 -6.961 7.875 1 98.62 487 PRO A CA 1
ATOM 3727 C C . PRO A 1 487 ? 35.844 -6.438 7.777 1 98.62 487 PRO A C 1
ATOM 3729 O O . PRO A 1 487 ? 34.906 -7.074 8.281 1 98.62 487 PRO A O 1
ATOM 3732 N N . PHE A 1 488 ? 35.719 -5.23 7.207 1 98.88 488 PHE A N 1
ATOM 3733 C CA . PHE A 1 488 ? 34.438 -4.586 6.996 1 98.88 488 PHE A CA 1
ATOM 3734 C C . PHE A 1 488 ? 34.062 -4.594 5.52 1 98.88 488 PHE A C 1
ATOM 3736 O O . PHE A 1 488 ? 34.906 -4.426 4.656 1 98.88 488 PHE A O 1
ATOM 3743 N N . TYR A 1 489 ? 32.75 -4.762 5.238 1 98.94 489 TYR A N 1
ATOM 3744 C CA . TYR A 1 489 ? 32.25 -4.914 3.873 1 98.94 489 TYR A CA 1
ATOM 3745 C C . TYR A 1 489 ? 31.125 -3.928 3.586 1 98.94 489 TYR A C 1
ATOM 3747 O O . TYR A 1 489 ? 30.375 -3.559 4.488 1 98.94 489 TYR A O 1
ATOM 3755 N N . ALA A 1 490 ? 31.016 -3.486 2.35 1 98.94 490 ALA A N 1
ATOM 3756 C CA . ALA A 1 490 ? 29.906 -2.652 1.899 1 98.94 490 ALA A CA 1
ATOM 3757 C C . ALA A 1 490 ? 29.594 -2.902 0.427 1 98.94 490 ALA A C 1
ATOM 3759 O O . ALA A 1 490 ? 30.5 -3.102 -0.382 1 98.94 490 ALA A O 1
ATOM 3760 N N . ILE A 1 491 ? 28.328 -2.861 0.092 1 98.88 491 ILE A N 1
ATOM 3761 C CA . ILE A 1 491 ? 27.891 -3.061 -1.287 1 98.88 491 ILE A CA 1
ATOM 3762 C C . ILE A 1 491 ? 26.625 -2.258 -1.55 1 98.88 491 ILE A C 1
ATOM 3764 O O . ILE A 1 491 ? 25.75 -2.168 -0.685 1 98.88 491 ILE A O 1
ATOM 3768 N N . ARG A 1 492 ? 26.484 -1.622 -2.758 1 98.31 492 ARG A N 1
ATOM 3769 C CA . ARG A 1 492 ? 25.281 -0.91 -3.154 1 98.31 492 ARG A CA 1
ATOM 3770 C C . ARG A 1 492 ? 24.219 -1.879 -3.646 1 98.31 492 ARG A C 1
ATOM 3772 O O . ARG A 1 492 ? 24.453 -2.664 -4.566 1 98.31 492 ARG A O 1
ATOM 3779 N N . THR A 1 493 ? 23.047 -1.792 -3.006 1 98.19 493 THR A N 1
ATOM 3780 C CA . THR A 1 493 ? 21.969 -2.713 -3.352 1 98.19 493 THR A CA 1
ATOM 3781 C C . THR A 1 493 ? 20.812 -1.969 -4.016 1 98.19 493 THR A C 1
ATOM 3783 O O . THR A 1 493 ? 20.531 -0.82 -3.672 1 98.19 493 THR A O 1
ATOM 3786 N N . THR A 1 494 ? 20.188 -2.566 -5.035 1 97.75 494 THR A N 1
ATOM 3787 C CA . THR A 1 494 ? 19.062 -2.098 -5.82 1 97.75 494 THR A CA 1
ATOM 3788 C C . THR A 1 494 ? 18 -3.195 -5.953 1 97.75 494 THR A C 1
ATOM 3790 O O . THR A 1 494 ? 17.984 -4.148 -5.172 1 97.75 494 THR A O 1
ATOM 3793 N N . GLY A 1 495 ? 17.078 -2.951 -6.887 1 97.69 495 GLY A N 1
ATOM 3794 C CA . GLY A 1 495 ? 16.047 -3.951 -7.109 1 97.69 495 GLY A CA 1
ATOM 3795 C C . GLY A 1 495 ? 16.344 -4.879 -8.266 1 97.69 495 GLY A C 1
ATOM 3796 O O . GLY A 1 495 ? 17.141 -4.539 -9.141 1 97.69 495 GLY A O 1
ATOM 3797 N N . ASN A 1 496 ? 15.859 -6.094 -8.188 1 97.44 496 ASN A N 1
ATOM 3798 C CA . ASN A 1 496 ? 15.711 -7.031 -9.297 1 97.44 496 ASN A CA 1
ATOM 3799 C C . ASN A 1 496 ? 14.242 -7.266 -9.641 1 97.44 496 ASN A C 1
ATOM 3801 O O . ASN A 1 496 ? 13.5 -7.844 -8.852 1 97.44 496 ASN A O 1
ATOM 3805 N N . PHE A 1 497 ? 13.844 -6.801 -10.805 1 96.62 497 PHE A N 1
ATOM 3806 C CA . PHE A 1 497 ? 12.453 -6.828 -11.25 1 96.62 497 PHE A CA 1
ATOM 3807 C C . PHE A 1 497 ? 12.055 -8.234 -11.68 1 96.62 497 PHE A C 1
ATOM 3809 O O . PHE A 1 497 ? 12.508 -8.727 -12.719 1 96.62 497 PHE A O 1
ATOM 3816 N N . LEU A 1 498 ? 11.094 -8.867 -10.898 1 95.31 498 LEU A N 1
ATOM 3817 C CA . LEU A 1 498 ? 10.75 -10.258 -11.164 1 95.31 498 LEU A CA 1
ATOM 3818 C C . LEU A 1 498 ? 9.516 -10.352 -12.055 1 95.31 498 LEU A C 1
ATOM 3820 O O . LEU A 1 498 ? 9.617 -10.789 -13.211 1 95.31 498 LEU A O 1
ATO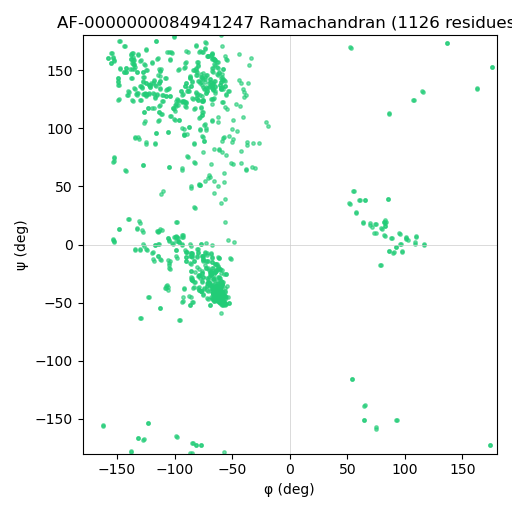M 3824 N N . VAL A 1 499 ? 8.391 -9.906 -11.57 1 94.88 499 VAL A N 1
ATOM 3825 C CA . VAL A 1 499 ? 7.148 -10.008 -12.336 1 94.88 499 VAL A CA 1
ATOM 3826 C C . VAL A 1 499 ? 6.199 -8.883 -11.914 1 94.88 499 VAL A C 1
ATOM 3828 O O . VAL A 1 499 ? 6.375 -8.273 -10.859 1 94.88 499 VAL A O 1
ATOM 3831 N N . THR A 1 500 ? 5.27 -8.594 -12.812 1 95.44 500 THR A N 1
ATOM 3832 C CA . THR A 1 500 ? 4.18 -7.688 -12.461 1 95.44 500 THR A CA 1
ATOM 3833 C C . THR A 1 500 ? 3.066 -8.445 -11.742 1 95.44 500 THR A C 1
ATOM 3835 O O . THR A 1 500 ? 2.873 -9.641 -11.961 1 95.44 500 THR A O 1
ATOM 3838 N N . ILE A 1 501 ? 2.336 -7.723 -10.844 1 92.31 501 ILE A N 1
ATOM 3839 C CA . ILE A 1 501 ? 1.415 -8.43 -9.961 1 92.31 501 ILE A CA 1
ATOM 3840 C C . ILE A 1 501 ? 0.063 -7.723 -9.953 1 92.31 501 ILE A C 1
ATOM 3842 O O . ILE A 1 501 ? -0.74 -7.918 -9.039 1 92.31 501 ILE A O 1
ATOM 3846 N N . ASN A 1 502 ? -0.232 -6.844 -10.797 1 92.12 502 ASN A N 1
ATOM 3847 C CA . ASN A 1 502 ? -1.551 -6.25 -10.984 1 92.12 502 ASN A CA 1
ATOM 3848 C C . ASN A 1 502 ? -2.16 -6.641 -12.328 1 92.12 502 ASN A C 1
ATOM 3850 O O . ASN A 1 502 ? -1.446 -6.781 -13.32 1 92.12 502 ASN A O 1
ATOM 3854 N N . GLY A 1 503 ? -3.457 -6.801 -12.344 1 96 503 GLY A N 1
ATOM 3855 C CA . GLY A 1 503 ? -4.113 -7.281 -13.547 1 96 503 GLY A CA 1
ATOM 3856 C C . GLY A 1 503 ? -5.609 -7.02 -13.555 1 96 503 GLY A C 1
ATOM 3857 O O . GLY A 1 503 ? -6.078 -6.055 -12.953 1 96 503 GLY A O 1
ATOM 3858 N N . ILE A 1 504 ? -6.293 -7.82 -14.297 1 97.62 504 ILE A N 1
ATOM 3859 C CA . ILE A 1 504 ? -7.723 -7.684 -14.555 1 97.62 504 ILE A CA 1
ATOM 3860 C C . ILE A 1 504 ? -8.508 -8.062 -13.305 1 97.62 504 ILE A C 1
ATOM 3862 O O . ILE A 1 504 ? -8.188 -9.055 -12.641 1 97.62 504 ILE A O 1
ATOM 3866 N N . VAL A 1 505 ? -9.484 -7.281 -12.977 1 96 505 VAL A N 1
ATOM 3867 C CA . VAL A 1 505 ? -10.375 -7.574 -11.859 1 96 505 VAL A CA 1
ATOM 3868 C C . VAL A 1 505 ? -11.312 -8.719 -12.234 1 96 505 VAL A C 1
ATOM 3870 O O . VAL A 1 505 ? -11.922 -8.703 -13.312 1 96 505 VAL A O 1
ATOM 3873 N N . THR A 1 506 ? -11.422 -9.727 -11.383 1 97.56 506 THR A N 1
ATOM 3874 C CA . THR A 1 506 ? -12.25 -10.906 -11.609 1 97.56 506 THR A CA 1
ATOM 3875 C C . THR A 1 506 ? -13.102 -11.211 -10.383 1 97.56 506 THR A C 1
ATOM 3877 O O . THR A 1 506 ? -12.883 -10.648 -9.312 1 97.56 506 THR A O 1
ATOM 3880 N N . ASP A 1 507 ? -14.125 -12.023 -10.57 1 95.94 507 ASP A N 1
ATOM 3881 C CA . ASP A 1 507 ? -14.805 -12.609 -9.414 1 95.94 507 ASP A CA 1
ATOM 3882 C C . ASP A 1 507 ? -14.047 -13.828 -8.898 1 95.94 507 ASP A C 1
ATOM 3884 O O . ASP A 1 507 ? -12.922 -14.094 -9.32 1 95.94 507 ASP A O 1
ATOM 3888 N N . THR A 1 508 ? -14.594 -14.586 -7.938 1 96.5 508 THR A N 1
ATOM 3889 C CA . THR A 1 508 ? -13.891 -15.664 -7.246 1 96.5 508 THR A CA 1
ATOM 3890 C C . THR A 1 508 ? -13.789 -16.906 -8.133 1 96.5 508 THR A C 1
ATOM 3892 O O . THR A 1 508 ? -13.031 -17.828 -7.824 1 96.5 508 THR A O 1
ATOM 3895 N N . ASP A 1 509 ? -14.492 -16.938 -9.273 1 98.06 509 ASP A N 1
ATOM 3896 C CA . ASP A 1 509 ? -14.359 -18.016 -10.25 1 98.06 509 ASP A CA 1
ATOM 3897 C C . ASP A 1 509 ? -13.391 -17.625 -11.367 1 98.06 509 ASP A C 1
ATOM 3899 O O . ASP A 1 509 ? -13.258 -18.344 -12.359 1 98.06 509 ASP A O 1
ATOM 3903 N N . SER A 1 510 ? -12.789 -16.438 -11.273 1 98.5 510 SER A N 1
ATOM 3904 C CA . SER A 1 510 ? -11.789 -15.898 -12.195 1 98.5 510 SER A CA 1
ATOM 3905 C C . SER A 1 510 ? -12.445 -15.336 -13.453 1 98.5 510 SER A C 1
ATOM 3907 O O . SER A 1 510 ? -11.781 -15.156 -14.477 1 98.5 510 SER A O 1
ATOM 3909 N N . ARG A 1 511 ? -13.797 -15.117 -13.484 1 98.38 511 ARG A N 1
ATOM 3910 C CA . ARG A 1 511 ? -14.445 -14.469 -14.617 1 98.38 511 ARG A CA 1
ATOM 3911 C C . ARG A 1 511 ? -14.117 -12.977 -14.656 1 98.38 511 ARG A C 1
ATOM 3913 O O . ARG A 1 511 ? -14.219 -12.289 -13.641 1 98.38 511 ARG A O 1
ATOM 3920 N N . ALA A 1 512 ? -13.75 -12.5 -15.781 1 98.75 512 ALA A N 1
ATOM 3921 C CA . ALA A 1 512 ? -13.43 -11.078 -15.938 1 98.75 512 ALA A CA 1
ATOM 3922 C C . ALA A 1 512 ? -14.664 -10.211 -15.727 1 98.75 512 ALA A C 1
ATOM 3924 O O . ALA A 1 512 ? -15.758 -10.555 -16.172 1 98.75 512 ALA A O 1
ATOM 3925 N N . LEU A 1 513 ? -14.422 -9.094 -15.07 1 96.81 513 LEU A N 1
ATOM 3926 C CA . LEU A 1 513 ? -15.531 -8.195 -14.781 1 96.81 513 LEU A CA 1
ATOM 3927 C C . LEU A 1 513 ? -15.398 -6.891 -15.562 1 96.81 513 LEU A C 1
ATOM 3929 O O . LEU A 1 513 ? -14.281 -6.445 -15.852 1 96.81 513 LEU A O 1
ATOM 3933 N N . ARG A 1 514 ? -16.531 -6.363 -15.867 1 95.12 514 ARG A N 1
ATOM 3934 C CA . ARG A 1 514 ? -16.594 -4.98 -16.328 1 95.12 514 ARG A CA 1
ATOM 3935 C C . ARG A 1 514 ? -16.562 -4.012 -15.141 1 95.12 514 ARG A C 1
ATOM 3937 O O . ARG A 1 514 ? -16.703 -4.426 -13.992 1 95.12 514 ARG A O 1
ATOM 3944 N N . GLN A 1 515 ? -16.438 -2.719 -15.406 1 86.75 515 GLN A N 1
ATOM 3945 C CA . GLN A 1 515 ? -16.359 -1.697 -14.367 1 86.75 515 GLN A CA 1
ATOM 3946 C C . GLN A 1 515 ? -17.641 -1.672 -13.531 1 86.75 515 GLN A C 1
ATOM 3948 O O . GLN A 1 515 ? -17.594 -1.368 -12.336 1 86.75 515 GLN A O 1
ATOM 3953 N N . ASP A 1 516 ? -18.75 -2.059 -14.117 1 84.06 516 ASP A N 1
ATOM 3954 C CA . ASP A 1 516 ? -20.016 -1.999 -13.414 1 84.06 516 ASP A CA 1
ATOM 3955 C C . ASP A 1 516 ? -20.266 -3.268 -12.594 1 84.06 516 ASP A C 1
ATOM 3957 O O . ASP A 1 516 ? -21.312 -3.432 -11.984 1 84.06 516 ASP A O 1
ATOM 3961 N N . GLY A 1 517 ? -19.312 -4.176 -12.664 1 87.5 517 GLY A N 1
ATOM 3962 C CA . GLY A 1 517 ? -19.391 -5.371 -11.836 1 87.5 517 GLY A CA 1
ATOM 3963 C C . GLY A 1 517 ? -19.953 -6.57 -12.57 1 87.5 517 GLY A C 1
ATOM 3964 O O . GLY A 1 517 ? -19.953 -7.684 -12.039 1 87.5 517 GLY A O 1
ATOM 3965 N N . THR A 1 518 ? -20.406 -6.332 -13.797 1 92.81 518 THR A N 1
ATOM 3966 C CA . THR A 1 518 ? -20.984 -7.453 -14.531 1 92.81 518 THR A CA 1
ATOM 3967 C C . THR A 1 518 ? -19.891 -8.328 -15.133 1 92.81 518 THR A C 1
ATOM 3969 O O . THR A 1 518 ? -18.797 -7.84 -15.43 1 92.81 518 THR A O 1
ATOM 3972 N N . VAL A 1 519 ? -20.25 -9.555 -15.383 1 96.38 519 VAL A N 1
ATOM 3973 C CA . VAL A 1 519 ? -19.312 -10.555 -15.883 1 96.38 519 VAL A CA 1
ATOM 3974 C C . VAL A 1 519 ? -19.219 -10.453 -17.406 1 96.38 519 VAL A C 1
ATOM 3976 O O . VAL A 1 519 ? -20.219 -10.188 -18.078 1 96.38 519 VAL A O 1
ATOM 3979 N N . ILE A 1 520 ? -18.016 -10.617 -17.922 1 98.5 520 ILE A N 1
ATOM 3980 C CA . ILE A 1 520 ? -17.828 -10.906 -19.344 1 98.5 520 ILE A CA 1
ATOM 3981 C C . ILE A 1 520 ? -17.891 -12.414 -19.578 1 98.5 520 ILE A C 1
ATOM 3983 O O . ILE A 1 520 ? -16.906 -13.125 -19.391 1 98.5 520 ILE A O 1
ATOM 3987 N N . GLU A 1 521 ? -19.031 -12.852 -20.047 1 98.5 521 GLU A N 1
ATOM 3988 C CA . GLU A 1 521 ? -19.266 -14.281 -20.203 1 98.5 521 GLU A CA 1
ATOM 3989 C C . GLU A 1 521 ? -18.219 -14.914 -21.125 1 98.5 521 GLU A C 1
ATOM 3991 O O . GLU A 1 521 ? -17.859 -14.336 -22.141 1 98.5 521 GLU A O 1
ATOM 3996 N N . GLY A 1 522 ? -17.688 -16.031 -20.703 1 98.81 522 GLY A N 1
ATOM 3997 C CA . GLY A 1 522 ? -16.766 -16.797 -21.531 1 98.81 522 GLY A CA 1
ATOM 3998 C C . GLY A 1 522 ? -15.312 -16.391 -21.328 1 98.81 522 GLY A C 1
ATOM 3999 O O . GLY A 1 522 ? -14.406 -17.031 -21.891 1 98.81 522 GLY A O 1
ATOM 4000 N N . LEU A 1 523 ? -15.055 -15.328 -20.562 1 98.94 523 LEU A N 1
ATOM 4001 C CA . LEU A 1 523 ? -13.68 -14.875 -20.359 1 98.94 523 LEU A CA 1
ATOM 4002 C C . LEU A 1 523 ? -13.242 -15.086 -18.906 1 98.94 523 LEU A C 1
ATOM 4004 O O . LEU A 1 523 ? -13.875 -14.578 -17.984 1 98.94 523 LEU A O 1
ATOM 4008 N N . TYR A 1 524 ? -12.211 -15.875 -18.75 1 98.94 524 TYR A N 1
ATOM 4009 C CA . TYR A 1 524 ? -11.531 -16.094 -17.469 1 98.94 524 TYR A CA 1
ATOM 4010 C C . TYR A 1 524 ? -10.109 -15.539 -17.516 1 98.94 524 TYR A C 1
ATOM 4012 O O . TYR A 1 524 ? -9.43 -15.641 -18.531 1 98.94 524 TYR A O 1
ATOM 4020 N N . VAL A 1 525 ? -9.711 -14.898 -16.422 1 98.88 525 VAL A N 1
ATOM 4021 C CA . VAL A 1 525 ? -8.359 -14.367 -16.328 1 98.88 525 VAL A CA 1
ATOM 4022 C C . VAL A 1 525 ? -7.676 -14.906 -15.078 1 98.88 525 VAL A C 1
ATOM 4024 O O . VAL A 1 525 ? -8.234 -14.852 -13.984 1 98.88 525 VAL A O 1
ATOM 4027 N N . CYS A 1 526 ? -6.465 -15.469 -15.266 1 98.44 526 CYS A N 1
ATOM 4028 C CA . CYS A 1 526 ? -5.719 -16.094 -14.18 1 98.44 526 CYS A CA 1
ATOM 4029 C C . CYS A 1 526 ? -4.242 -15.727 -14.258 1 98.44 526 CYS A C 1
ATOM 4031 O O . CYS A 1 526 ? -3.842 -14.898 -15.078 1 98.44 526 CYS A O 1
ATOM 4033 N N . GLY A 1 527 ? -3.449 -16.281 -13.344 1 97.38 527 GLY A N 1
ATOM 4034 C CA . GLY A 1 527 ? -2.029 -15.969 -13.305 1 97.38 527 GLY A CA 1
ATOM 4035 C C . GLY A 1 527 ? -1.747 -14.516 -12.984 1 97.38 527 GLY A C 1
ATOM 4036 O O . GLY A 1 527 ? -2.516 -13.875 -12.266 1 97.38 527 GLY A O 1
ATOM 4037 N N . ASN A 1 528 ? -0.615 -14.023 -13.5 1 96.75 528 ASN A N 1
ATOM 4038 C CA . ASN A 1 528 ? -0.222 -12.656 -13.211 1 96.75 528 ASN A CA 1
ATOM 4039 C C . ASN A 1 528 ? -1.02 -11.648 -14.039 1 96.75 528 ASN A C 1
ATOM 4041 O O . ASN A 1 528 ? -0.841 -10.438 -13.898 1 96.75 528 ASN A O 1
ATOM 4045 N N . ASP A 1 529 ? -1.919 -12.203 -14.859 1 98 529 ASP A N 1
ATOM 4046 C CA . ASP A 1 529 ? -2.859 -11.328 -15.547 1 98 529 ASP A CA 1
ATOM 4047 C C . ASP A 1 529 ? -4.047 -10.984 -14.641 1 98 529 ASP A C 1
ATOM 4049 O O . ASP A 1 529 ? -4.828 -10.078 -14.953 1 98 529 ASP A O 1
ATOM 4053 N N . GLN A 1 530 ? -4.203 -11.711 -13.57 1 97.75 530 GLN A N 1
ATOM 4054 C CA . GLN A 1 530 ? -5.301 -11.539 -12.633 1 97.75 530 GLN A CA 1
ATOM 4055 C C . GLN A 1 530 ? -4.895 -10.633 -11.469 1 97.75 530 GLN A C 1
ATOM 4057 O O . GLN A 1 530 ? -3.801 -10.773 -10.922 1 97.75 530 GLN A O 1
ATOM 4062 N N . GLY A 1 531 ? -5.805 -9.656 -11.211 1 95.69 531 GLY A N 1
ATOM 4063 C CA . GLY A 1 531 ? -5.559 -8.766 -10.086 1 95.69 531 GLY A CA 1
ATOM 4064 C C . GLY A 1 531 ? -6.363 -9.133 -8.852 1 95.69 531 GLY A C 1
ATOM 4065 O O . GLY A 1 531 ? -7.043 -10.156 -8.828 1 95.69 531 GLY A O 1
ATOM 4066 N N . GLY A 1 532 ? -6.117 -8.289 -7.773 1 94.31 532 GLY A N 1
ATOM 4067 C CA . GLY A 1 532 ? -6.969 -8.391 -6.598 1 94.31 532 GLY A CA 1
ATOM 4068 C C . GLY A 1 532 ? -6.254 -8.992 -5.398 1 94.31 532 GLY A C 1
ATOM 4069 O O . GLY A 1 532 ? -6.84 -9.117 -4.32 1 94.31 532 GLY A O 1
ATOM 4070 N N . PHE A 1 533 ? -4.941 -9.227 -5.469 1 95.38 533 PHE A N 1
ATOM 4071 C CA . PHE A 1 533 ? -4.293 -10.008 -4.422 1 95.38 533 PHE A CA 1
ATOM 4072 C C . PHE A 1 533 ? -3.33 -9.148 -3.617 1 95.38 533 PHE A C 1
ATOM 4074 O O . PHE A 1 533 ? -3.381 -9.125 -2.385 1 95.38 533 PHE A O 1
ATOM 4081 N N . TYR A 1 534 ? -2.457 -8.516 -4.113 1 93.19 534 TYR A N 1
ATOM 4082 C CA . TYR A 1 534 ? -1.463 -7.684 -3.445 1 93.19 534 TYR A CA 1
ATOM 4083 C C . TYR A 1 534 ? -0.976 -6.566 -4.363 1 93.19 534 TYR A C 1
ATOM 4085 O O . TYR A 1 534 ? 0.188 -6.555 -4.77 1 93.19 534 TYR A O 1
ATOM 4093 N N . PRO A 1 535 ? -1.77 -5.547 -4.582 1 89.06 535 PRO A N 1
ATOM 4094 C CA . PRO A 1 535 ? -1.488 -4.508 -5.574 1 89.06 535 PRO A CA 1
ATOM 4095 C C . PRO A 1 535 ? -0.274 -3.656 -5.211 1 89.06 535 PRO A C 1
ATOM 4097 O O . PRO A 1 535 ? 0.342 -3.045 -6.086 1 89.06 535 PRO A O 1
ATOM 4100 N N . HIS A 1 536 ? 0.13 -3.623 -3.99 1 89.31 536 HIS A N 1
ATOM 4101 C CA . HIS A 1 536 ? 1.173 -2.684 -3.598 1 89.31 536 HIS A CA 1
ATOM 4102 C C . HIS A 1 536 ? 2.514 -3.389 -3.418 1 89.31 536 HIS A C 1
ATOM 4104 O O . HIS A 1 536 ? 3.564 -2.744 -3.416 1 89.31 536 HIS A O 1
ATOM 4110 N N . GLY A 1 537 ? 2.432 -4.676 -3.219 1 90.44 537 GLY A N 1
ATOM 4111 C CA . GLY A 1 537 ? 3.668 -5.414 -3.014 1 90.44 537 GLY A CA 1
ATOM 4112 C C . GLY A 1 537 ? 3.441 -6.879 -2.699 1 90.44 537 GLY A C 1
ATOM 4113 O O . GLY A 1 537 ? 2.453 -7.238 -2.055 1 90.44 537 GLY A O 1
ATOM 4114 N N . TYR A 1 538 ? 4.41 -7.609 -3.047 1 94.38 538 TYR A N 1
ATOM 4115 C CA . TYR A 1 538 ? 4.355 -9.047 -2.809 1 94.38 538 TYR A CA 1
ATOM 4116 C C . TYR A 1 538 ? 4.609 -9.367 -1.34 1 94.38 538 TYR A C 1
ATOM 4118 O O . TYR A 1 538 ? 5.602 -8.922 -0.763 1 94.38 538 TYR A O 1
ATOM 4126 N N . PRO A 1 539 ? 3.658 -10.078 -0.702 1 93 539 PRO A N 1
ATOM 4127 C CA . PRO A 1 539 ? 3.904 -10.5 0.68 1 93 539 PRO A CA 1
ATOM 4128 C C . PRO A 1 539 ? 4.879 -11.672 0.777 1 93 539 PRO A C 1
ATOM 4130 O O . PRO A 1 539 ? 4.457 -12.82 0.906 1 93 539 PRO A O 1
ATOM 4133 N N . SER A 1 540 ? 6.109 -11.414 0.928 1 92.31 540 SER A N 1
ATOM 4134 C CA . SER A 1 540 ? 7.164 -12.406 0.77 1 92.31 540 SER A CA 1
ATOM 4135 C C . SER A 1 540 ? 7.156 -13.406 1.919 1 92.31 540 SER A C 1
ATOM 4137 O O . SER A 1 540 ? 7.785 -14.469 1.833 1 92.31 540 SER A O 1
ATOM 4139 N N . GLU A 1 541 ? 6.441 -13.117 3.016 1 91.19 541 GLU A N 1
ATOM 4140 C CA . GLU A 1 541 ? 6.277 -14.086 4.094 1 91.19 541 GLU A CA 1
ATOM 4141 C C . GLU A 1 541 ? 5.406 -15.266 3.656 1 91.19 541 GLU A C 1
ATOM 4143 O O . GLU A 1 541 ? 5.469 -16.344 4.246 1 91.19 541 GLU A O 1
ATOM 4148 N N . PHE A 1 542 ? 4.574 -14.984 2.68 1 93.06 542 PHE A N 1
ATOM 4149 C CA . PHE A 1 542 ? 3.721 -16.031 2.133 1 93.06 542 PHE A CA 1
ATOM 4150 C C . PHE A 1 542 ? 4.426 -16.766 1 1 93.06 542 PHE A C 1
ATOM 4152 O O . PHE A 1 542 ? 4.055 -16.625 -0.166 1 93.06 542 PHE A O 1
ATOM 4159 N N . THR A 1 543 ? 5.359 -17.609 1.418 1 92.19 543 THR A N 1
ATOM 4160 C CA . THR A 1 543 ? 6.25 -18.266 0.466 1 92.19 543 THR A CA 1
ATOM 4161 C C . THR A 1 543 ? 5.453 -19.062 -0.56 1 92.19 543 THR A C 1
ATOM 4163 O O . THR A 1 543 ? 4.645 -19.922 -0.195 1 92.19 543 THR A O 1
ATOM 4166 N N . GLY A 1 544 ? 5.664 -18.734 -1.83 1 94.06 544 GLY A N 1
ATOM 4167 C CA . GLY A 1 544 ? 5.094 -19.5 -2.924 1 94.06 544 GLY A CA 1
ATOM 4168 C C . GLY A 1 544 ? 3.656 -19.141 -3.232 1 94.06 544 GLY A C 1
ATOM 4169 O O . GLY A 1 544 ? 3.021 -19.75 -4.09 1 94.06 544 GLY A O 1
ATOM 4170 N N . VAL A 1 545 ? 3.137 -18.078 -2.598 1 95.88 545 VAL A N 1
ATOM 4171 C CA . VAL A 1 545 ? 1.714 -17.781 -2.727 1 95.88 545 VAL A CA 1
ATOM 4172 C C . VAL A 1 545 ? 1.395 -17.406 -4.172 1 95.88 545 VAL A C 1
ATOM 4174 O O . VAL A 1 545 ? 0.313 -17.719 -4.676 1 95.88 545 VAL A O 1
ATOM 4177 N N . ASN A 1 546 ? 2.303 -16.75 -4.855 1 96.38 546 ASN A N 1
ATOM 4178 C CA . ASN A 1 546 ? 2.01 -16.359 -6.227 1 96.38 546 ASN A CA 1
ATOM 4179 C C . ASN A 1 546 ? 1.831 -17.578 -7.137 1 96.38 546 ASN A C 1
ATOM 4181 O O . ASN A 1 546 ? 0.85 -17.656 -7.879 1 96.38 546 ASN A O 1
ATOM 4185 N N . ALA A 1 547 ? 2.74 -18.531 -7.074 1 95.94 547 ALA A N 1
ATOM 4186 C CA . ALA A 1 547 ? 2.596 -19.75 -7.859 1 95.94 547 ALA A CA 1
ATOM 4187 C C . ALA A 1 547 ? 1.348 -20.531 -7.449 1 95.94 547 ALA A C 1
ATOM 4189 O O . ALA A 1 547 ? 0.618 -21.047 -8.297 1 95.94 547 ALA A O 1
ATOM 4190 N N . GLY A 1 548 ? 1.148 -20.594 -6.156 1 97.06 548 GLY A N 1
ATOM 4191 C CA . GLY A 1 548 ? 0.005 -21.312 -5.633 1 97.06 548 GLY A CA 1
ATOM 4192 C C . GLY A 1 548 ? -1.326 -20.75 -6.094 1 97.06 548 GLY A C 1
ATOM 4193 O O . GLY A 1 548 ? -2.191 -21.5 -6.562 1 97.06 548 GLY A O 1
ATOM 4194 N N . ARG A 1 549 ? -1.484 -19.453 -5.969 1 97.62 549 ARG A N 1
ATOM 4195 C CA . ARG A 1 549 ? -2.766 -18.859 -6.332 1 97.62 549 ARG A CA 1
ATOM 4196 C C . ARG A 1 549 ? -2.979 -18.906 -7.844 1 97.62 549 ARG A C 1
ATOM 4198 O O . ARG A 1 549 ? -4.109 -19.047 -8.312 1 97.62 549 A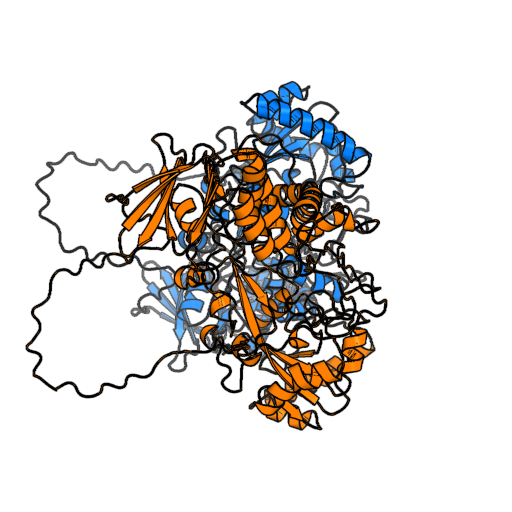RG A O 1
ATOM 4205 N N . CYS A 1 550 ? -1.893 -18.781 -8.672 1 97.69 550 CYS A N 1
ATOM 4206 C CA . CYS A 1 550 ? -2.016 -18.859 -10.125 1 97.69 550 CYS A CA 1
ATOM 4207 C C . CYS A 1 550 ? -2.615 -20.188 -10.555 1 97.69 550 CYS A C 1
ATOM 4209 O O . CYS A 1 550 ? -3.605 -20.219 -11.289 1 97.69 550 CYS A O 1
ATOM 4211 N N . GLY A 1 551 ? -2.033 -21.25 -10.07 1 97.94 551 GLY A N 1
ATOM 4212 C CA . GLY A 1 551 ? -2.547 -22.578 -10.414 1 97.94 551 GLY A CA 1
ATOM 4213 C C . GLY A 1 551 ? -3.938 -22.828 -9.859 1 97.94 551 GLY A C 1
ATOM 4214 O O . GLY A 1 551 ? -4.801 -23.359 -10.562 1 97.94 551 GLY A O 1
ATOM 4215 N N . CYS A 1 552 ? -4.145 -22.438 -8.625 1 98.62 552 CYS A N 1
ATOM 4216 C CA . CYS A 1 552 ? -5.414 -22.672 -7.941 1 98.62 552 CYS A CA 1
ATOM 4217 C C . CYS A 1 552 ? -6.562 -22 -8.688 1 98.62 552 CYS A C 1
ATOM 4219 O O . CYS A 1 552 ? -7.57 -22.641 -8.984 1 98.62 552 CYS A O 1
ATOM 4221 N N . PHE A 1 553 ? -6.43 -20.781 -9.039 1 98.81 553 PHE A N 1
ATOM 4222 C CA . PHE A 1 553 ? -7.523 -20.047 -9.656 1 98.81 553 PHE A CA 1
ATOM 4223 C C . PHE A 1 553 ? -7.715 -20.469 -11.102 1 98.81 553 PHE A C 1
ATOM 4225 O O . PHE A 1 553 ? -8.828 -20.406 -11.633 1 98.81 553 PHE A O 1
ATOM 4232 N N . ALA A 1 554 ? -6.641 -20.938 -11.781 1 98.88 554 ALA A N 1
ATOM 4233 C CA . ALA A 1 554 ? -6.812 -21.5 -13.117 1 98.88 554 ALA A CA 1
ATOM 4234 C C . ALA A 1 554 ? -7.633 -22.781 -13.07 1 98.88 554 ALA A C 1
ATOM 4236 O O . ALA A 1 554 ? -8.438 -23.047 -13.969 1 98.88 554 ALA A O 1
ATOM 4237 N N . ARG A 1 555 ? -7.379 -23.578 -12.055 1 98.81 555 ARG A N 1
ATOM 4238 C CA . ARG A 1 555 ? -8.195 -24.781 -11.883 1 98.81 555 ARG A CA 1
ATOM 4239 C C . ARG A 1 555 ? -9.648 -24.422 -11.609 1 98.81 555 ARG A C 1
ATOM 4241 O O . ARG A 1 555 ? -10.562 -25.016 -12.172 1 98.81 555 ARG A O 1
ATOM 4248 N N . ILE A 1 556 ? -9.867 -23.438 -10.75 1 98.81 556 ILE A N 1
ATOM 4249 C CA . ILE A 1 556 ? -11.211 -22.953 -10.461 1 98.81 556 ILE A CA 1
ATOM 4250 C C . ILE A 1 556 ? -11.883 -22.484 -11.75 1 98.81 556 ILE A C 1
ATOM 4252 O O . ILE A 1 556 ? -13.039 -22.844 -12.016 1 98.81 556 ILE A O 1
ATOM 4256 N N . ALA A 1 557 ? -11.156 -21.734 -12.57 1 98.88 557 ALA A N 1
ATOM 4257 C CA . ALA A 1 557 ? -11.672 -21.219 -13.836 1 98.88 557 ALA A CA 1
ATOM 4258 C C . ALA A 1 557 ? -12.094 -22.359 -14.758 1 98.88 557 ALA A C 1
ATOM 4260 O O . ALA A 1 557 ? -13.188 -22.312 -15.328 1 98.88 557 ALA A O 1
ATOM 4261 N N . ALA A 1 558 ? -11.234 -23.328 -14.906 1 98.94 558 ALA A N 1
ATOM 4262 C CA . ALA A 1 558 ? -11.523 -24.453 -15.797 1 98.94 558 ALA A CA 1
ATOM 4263 C C . ALA A 1 558 ? -12.734 -25.234 -15.312 1 98.94 558 ALA A C 1
ATOM 4265 O O . ALA A 1 558 ? -13.586 -25.641 -16.109 1 98.94 558 ALA A O 1
ATOM 4266 N N . LYS A 1 559 ? -12.789 -25.5 -14.008 1 98.81 559 LYS A N 1
ATOM 4267 C CA . LYS A 1 559 ? -13.938 -26.203 -13.445 1 98.81 559 LYS A CA 1
ATOM 4268 C C . LYS A 1 559 ? -15.234 -25.453 -13.711 1 98.81 559 LYS A C 1
ATOM 4270 O O . LYS A 1 559 ? -16.25 -26.047 -14.07 1 98.81 559 LYS A O 1
ATOM 4275 N N . HIS A 1 560 ? -15.172 -24.156 -13.5 1 98.62 560 HIS A N 1
ATOM 4276 C CA . HIS A 1 560 ? -16.359 -23.344 -13.719 1 98.62 560 HIS A CA 1
ATOM 4277 C C . HIS A 1 560 ? -16.75 -23.328 -15.195 1 98.62 560 HIS A C 1
ATOM 4279 O O . HIS A 1 560 ? -17.922 -23.516 -15.539 1 98.62 560 HIS A O 1
ATOM 4285 N N . ALA A 1 561 ? -15.781 -23.109 -16.078 1 98.69 561 ALA A N 1
ATOM 4286 C CA . ALA A 1 561 ? -16.016 -23 -17.516 1 98.69 561 ALA A CA 1
ATOM 4287 C C . ALA A 1 561 ? -16.625 -24.297 -18.078 1 98.69 561 ALA A C 1
ATOM 4289 O O . ALA A 1 561 ? -17.516 -24.25 -18.938 1 98.69 561 ALA A O 1
ATOM 4290 N N . CYS A 1 562 ? -16.172 -25.391 -17.578 1 98.5 562 CYS A N 1
ATOM 4291 C CA . CYS A 1 562 ? -16.516 -26.688 -18.188 1 98.5 562 CYS A CA 1
ATOM 4292 C C . CYS A 1 562 ? -17.547 -27.422 -17.344 1 98.5 562 CYS A C 1
ATOM 4294 O O . CYS A 1 562 ? -17.922 -28.547 -17.656 1 98.5 562 CYS A O 1
ATOM 4296 N N . GLY A 1 563 ? -18.047 -26.828 -16.266 1 97.44 563 GLY A N 1
ATOM 4297 C CA . GLY A 1 563 ? -19.047 -27.453 -15.406 1 97.44 563 GLY A CA 1
ATOM 4298 C C . GLY A 1 563 ? -18.531 -28.688 -14.695 1 97.44 563 GLY A C 1
ATOM 4299 O O . GLY A 1 563 ? -19.234 -29.703 -14.617 1 97.44 563 GLY A O 1
ATOM 4300 N N . ILE A 1 564 ? -17.281 -28.578 -14.289 1 94.19 564 ILE A N 1
ATOM 4301 C CA . ILE A 1 564 ? -16.641 -29.688 -13.586 1 94.19 564 ILE A CA 1
ATOM 4302 C C . ILE A 1 564 ? -16.859 -29.531 -12.078 1 94.19 564 ILE A C 1
ATOM 4304 O O . ILE A 1 564 ? -16.766 -28.422 -11.539 1 94.19 564 ILE A O 1
ATOM 4308 N N . ALA A 1 565 ? -17.172 -30.609 -11.484 1 81.31 565 ALA A N 1
ATOM 4309 C CA . ALA A 1 565 ? -17.391 -30.562 -10.039 1 81.31 565 ALA A CA 1
ATOM 4310 C C . ALA A 1 565 ? -16.078 -30.375 -9.289 1 81.31 565 ALA A C 1
ATOM 4312 O O . ALA A 1 565 ? -15.023 -30.828 -9.75 1 81.31 565 ALA A O 1
ATOM 4313 N N . MET B 1 1 ? -27.984 44.375 16.578 1 19.83 1 MET B N 1
ATOM 4314 C CA . MET B 1 1 ? -28.969 43.469 15.969 1 19.83 1 MET B CA 1
ATOM 4315 C C . MET B 1 1 ? -28.328 42.156 15.531 1 19.83 1 MET B C 1
ATOM 4317 O O . MET B 1 1 ? -27.359 42.156 14.758 1 19.83 1 MET B O 1
ATOM 4321 N N . LYS B 1 2 ? -28.375 41.094 16.391 1 23.17 2 LYS B N 1
ATOM 4322 C CA . LYS B 1 2 ? -27.609 39.875 16.656 1 23.17 2 LYS B CA 1
ATOM 4323 C C . LYS B 1 2 ? -27.766 38.844 15.531 1 23.17 2 LYS B C 1
ATOM 4325 O O . LYS B 1 2 ? -28.781 38.156 15.453 1 23.17 2 LYS B O 1
ATOM 4330 N N . THR B 1 3 ? -27.344 39.281 14.242 1 26.2 3 THR B N 1
ATOM 4331 C CA . THR B 1 3 ? -27.547 38.375 13.102 1 26.2 3 THR B CA 1
ATOM 4332 C C . THR B 1 3 ? -26.906 37.031 13.359 1 26.2 3 THR B C 1
ATOM 4334 O O . THR B 1 3 ? -25.688 36.875 13.375 1 26.2 3 THR B O 1
ATOM 4337 N N . SER B 1 4 ? -27.531 36.188 14.18 1 27.34 4 SER B N 1
ATOM 4338 C CA . SER B 1 4 ? -27.25 34.844 14.664 1 27.34 4 SER B CA 1
ATOM 4339 C C . SER B 1 4 ? -27.203 33.844 13.516 1 27.34 4 SER B C 1
ATOM 4341 O O . SER B 1 4 ? -28.188 33.688 12.789 1 27.34 4 SER B O 1
ATOM 4343 N N . ILE B 1 5 ? -26.031 33.75 12.797 1 31.72 5 ILE B N 1
ATOM 4344 C CA . ILE B 1 5 ? -25.797 32.781 11.75 1 31.72 5 ILE B CA 1
ATOM 4345 C C . ILE B 1 5 ? -26.188 31.375 12.242 1 31.72 5 ILE B C 1
ATOM 4347 O O . ILE B 1 5 ? -25.625 30.891 13.234 1 31.72 5 ILE B O 1
ATOM 4351 N N . SER B 1 6 ? -27.469 30.984 12.016 1 28.34 6 SER B N 1
ATOM 4352 C CA . SER B 1 6 ? -28.109 29.75 12.484 1 28.34 6 SER B CA 1
ATOM 4353 C C . SER B 1 6 ? -27.328 28.516 12.039 1 28.34 6 SER B C 1
ATOM 4355 O O . SER B 1 6 ? -26.562 28.578 11.07 1 28.34 6 SER B O 1
ATOM 4357 N N . ARG B 1 7 ? -27.5 27.359 12.695 1 30.02 7 ARG B N 1
ATOM 4358 C CA . ARG B 1 7 ? -27 25.984 12.75 1 30.02 7 ARG B CA 1
ATOM 4359 C C . ARG B 1 7 ? -27.125 25.312 11.391 1 30.02 7 ARG B C 1
ATOM 4361 O O . ARG B 1 7 ? -26.391 24.359 11.102 1 30.02 7 ARG B O 1
ATOM 4368 N N . ARG B 1 8 ? -28.219 25.625 10.68 1 29.77 8 ARG B N 1
ATOM 4369 C CA . ARG B 1 8 ? -28.625 24.891 9.484 1 29.77 8 ARG B CA 1
ATOM 4370 C C . ARG B 1 8 ? -27.656 25.141 8.328 1 29.77 8 ARG B C 1
ATOM 4372 O O . ARG B 1 8 ? -27.719 24.453 7.305 1 29.77 8 ARG B O 1
ATOM 4379 N N . ASP B 1 9 ? -27 26.312 8.375 1 29.28 9 ASP B N 1
ATOM 4380 C CA . ASP B 1 9 ? -26.266 26.719 7.18 1 29.28 9 ASP B CA 1
ATOM 4381 C C . ASP B 1 9 ? -25 25.891 7.008 1 29.28 9 ASP B C 1
ATOM 4383 O O . ASP B 1 9 ? -24.25 26.094 6.055 1 29.28 9 ASP B O 1
ATOM 4387 N N . LEU B 1 10 ? -24.578 25.234 8.086 1 26.39 10 LEU B N 1
ATOM 4388 C CA . LEU B 1 10 ? -23.266 24.641 7.879 1 26.39 10 LEU B CA 1
ATOM 4389 C C . LEU B 1 10 ? -23.344 23.516 6.863 1 26.39 10 LEU B C 1
ATOM 4391 O O . LEU B 1 10 ? -22.359 23.219 6.18 1 26.39 10 LEU B O 1
ATOM 4395 N N . PHE B 1 11 ? -24.438 22.734 6.988 1 27.52 11 PHE B N 1
ATOM 4396 C CA . PHE B 1 11 ? -24.328 21.469 6.254 1 27.52 11 PHE B CA 1
ATOM 4397 C C . PHE B 1 11 ? -24.609 21.688 4.773 1 27.52 11 PHE B C 1
ATOM 4399 O O . PHE B 1 11 ? -24.641 20.719 4 1 27.52 11 PHE B O 1
ATOM 4406 N N . LYS B 1 12 ? -25.469 22.812 4.383 1 28.58 12 LYS B N 1
ATOM 4407 C CA . LYS B 1 12 ? -25.812 22.859 2.967 1 28.58 12 LYS B CA 1
ATOM 4408 C C . LYS B 1 12 ? -24.562 23.031 2.102 1 28.58 12 LYS B C 1
ATOM 4410 O O . LYS B 1 12 ? -24.109 24.156 1.88 1 28.58 12 LYS B O 1
ATOM 4415 N N . PHE B 1 13 ? -23.531 22.25 2.271 1 26.59 13 PHE B N 1
ATOM 4416 C CA . PHE B 1 13 ? -22.516 22.375 1.228 1 26.59 13 PHE B CA 1
ATOM 4417 C C . PHE B 1 13 ? -23.156 22.312 -0.155 1 26.59 13 PHE B C 1
ATOM 4419 O O . PHE B 1 13 ? -22.469 22.078 -1.153 1 26.59 13 PHE B O 1
ATOM 4426 N N . GLY B 1 14 ? -24.609 22.203 -0.119 1 22.89 14 GLY B N 1
ATOM 4427 C CA . GLY B 1 14 ? -25.141 21.828 -1.418 1 22.89 14 GLY B CA 1
ATOM 4428 C C . GLY B 1 14 ? -24.75 22.797 -2.52 1 22.89 14 GLY B C 1
ATOM 4429 O O . GLY B 1 14 ? -24.203 23.875 -2.248 1 22.89 14 GLY B O 1
ATOM 4430 N N . GLY B 1 15 ? -25.312 22.453 -3.807 1 25.28 15 GLY B N 1
ATOM 4431 C CA . GLY B 1 15 ? -25.312 22.656 -5.246 1 25.28 15 GLY B CA 1
ATOM 4432 C C . GLY B 1 15 ? -25.844 24.016 -5.668 1 25.28 15 GLY B C 1
ATOM 4433 O O . GLY B 1 15 ? -27.031 24.297 -5.496 1 25.28 15 GLY B O 1
ATOM 4434 N N . VAL B 1 16 ? -25.312 25.141 -5.25 1 21.02 16 VAL B N 1
ATOM 4435 C CA . VAL B 1 16 ? -25.969 26.328 -5.777 1 21.02 16 VAL B CA 1
ATOM 4436 C C . VAL B 1 16 ? -25.969 26.297 -7.301 1 21.02 16 VAL B C 1
ATOM 4438 O O . VAL B 1 16 ? -24.938 26.578 -7.934 1 21.02 16 VAL B O 1
ATOM 4441 N N . ALA B 1 17 ? -26.172 25.172 -7.941 1 22.44 17 ALA B N 1
ATOM 4442 C CA . ALA B 1 17 ? -26.156 25.391 -9.383 1 22.44 17 ALA B CA 1
ATOM 4443 C C . ALA B 1 17 ? -27.328 26.266 -9.812 1 22.44 17 ALA B C 1
ATOM 4445 O O . ALA B 1 17 ? -28.5 25.938 -9.57 1 22.44 17 ALA B O 1
ATOM 4446 N N . ALA B 1 18 ? -27.266 27.531 -9.719 1 18.59 18 ALA B N 1
ATOM 4447 C CA . ALA B 1 18 ? -28.266 28.453 -10.242 1 18.59 18 ALA B CA 1
ATOM 4448 C C . ALA B 1 18 ? -28.703 28.047 -11.648 1 18.59 18 ALA B C 1
ATOM 4450 O O . ALA B 1 18 ? -27.953 27.406 -12.375 1 18.59 18 ALA B O 1
ATOM 4451 N N . ILE B 1 19 ? -29.953 28.625 -12.195 1 19.28 19 ILE B N 1
ATOM 4452 C CA . ILE B 1 19 ? -31.203 28.391 -12.922 1 19.28 19 ILE B CA 1
ATOM 4453 C C . ILE B 1 19 ? -30.984 28.656 -14.406 1 19.28 19 ILE B C 1
ATOM 4455 O O . ILE B 1 19 ? -31.438 27.875 -15.25 1 19.28 19 ILE B O 1
ATOM 4459 N N . GLY B 1 20 ? -30.328 29.734 -14.961 1 18.31 20 GLY B N 1
ATOM 4460 C CA . GLY B 1 20 ? -31.172 30.484 -15.883 1 18.31 20 GLY B CA 1
ATOM 4461 C C . GLY B 1 20 ? -31.359 29.781 -17.219 1 18.31 20 GLY B C 1
ATOM 4462 O O . GLY B 1 20 ? -30.438 29.141 -17.719 1 18.31 20 GLY B O 1
ATOM 4463 N N . ALA B 1 21 ? -32.656 29.516 -17.641 1 18.73 21 ALA B N 1
ATOM 4464 C CA . ALA B 1 21 ? -33.375 28.797 -18.703 1 18.73 21 ALA B CA 1
ATOM 4465 C C . ALA B 1 21 ? -33.156 29.453 -20.062 1 18.73 21 ALA B C 1
ATOM 4467 O O . ALA B 1 21 ? -33.75 29.047 -21.062 1 18.73 21 ALA B O 1
ATOM 4468 N N . ALA B 1 22 ? -32.406 30.562 -20.266 1 19.7 22 ALA B N 1
ATOM 4469 C CA . ALA B 1 22 ? -32.938 31.328 -21.391 1 19.7 22 ALA B CA 1
ATOM 4470 C C . ALA B 1 22 ? -32.875 30.5 -22.688 1 19.7 22 ALA B C 1
ATOM 4472 O O . ALA B 1 22 ? -31.812 29.969 -23.031 1 19.7 22 ALA B O 1
ATOM 4473 N N . GLY B 1 23 ? -34.094 30.047 -23.234 1 18.06 23 GLY B N 1
ATOM 4474 C CA . GLY B 1 23 ? -34.562 29.125 -24.266 1 18.06 23 GLY B CA 1
ATOM 4475 C C . GLY B 1 23 ? -34.062 29.484 -25.641 1 18.06 23 GLY B C 1
ATOM 4476 O O . GLY B 1 23 ? -33.688 28.594 -26.422 1 18.06 23 GLY B O 1
ATOM 4477 N N . ALA B 1 24 ? -34.344 30.781 -26.25 1 19.52 24 ALA B N 1
ATOM 4478 C CA . ALA B 1 24 ? -35.094 30.75 -27.5 1 19.52 24 ALA B CA 1
ATOM 4479 C C . ALA B 1 24 ? -34.188 30.469 -28.688 1 19.52 24 ALA B C 1
ATOM 4481 O O . ALA B 1 24 ? -34.656 30.234 -29.797 1 19.52 24 ALA B O 1
ATOM 4482 N N . ALA B 1 25 ? -32.906 30.734 -28.641 1 18.45 25 ALA B N 1
ATOM 4483 C CA . ALA B 1 25 ? -32.469 31.359 -29.875 1 18.45 25 ALA B CA 1
ATOM 4484 C C . ALA B 1 25 ? -32.656 30.453 -31.078 1 18.45 25 ALA B C 1
ATOM 4486 O O . ALA B 1 25 ? -32.656 29.219 -30.938 1 18.45 25 ALA B O 1
ATOM 4487 N N . SER B 1 26 ? -32.875 31.094 -32.375 1 19.98 26 SER B N 1
ATOM 4488 C CA . SER B 1 26 ? -33.312 31.031 -33.75 1 19.98 26 SER B CA 1
ATOM 4489 C C . SER B 1 26 ? -32.438 30.047 -34.562 1 19.98 26 SER B C 1
ATOM 4491 O O . SER B 1 26 ? -31.328 29.75 -34.188 1 19.98 26 SER B O 1
ATOM 4493 N N . LEU B 1 27 ? -33.062 29.5 -35.594 1 20.69 27 LEU B N 1
ATOM 4494 C CA . LEU B 1 27 ? -33.031 28.438 -36.594 1 20.69 27 LEU B CA 1
ATOM 4495 C C . LEU B 1 27 ? -31.844 28.641 -37.531 1 20.69 27 LEU B C 1
ATOM 4497 O O . LEU B 1 27 ? -31.562 27.781 -38.375 1 20.69 27 LEU B O 1
ATOM 4501 N N . ALA B 1 28 ? -31.281 29.938 -37.688 1 22.42 28 ALA B N 1
ATOM 4502 C CA . ALA B 1 28 ? -30.938 30.219 -39.062 1 22.42 28 ALA B CA 1
ATOM 4503 C C . ALA B 1 28 ? -29.938 29.203 -39.625 1 22.42 28 ALA B C 1
ATOM 4505 O O . ALA B 1 28 ? -29.25 28.547 -38.844 1 22.42 28 ALA B O 1
ATOM 4506 N N . GLY B 1 29 ? -29.75 29.297 -40.875 1 24.39 29 GLY B N 1
ATOM 4507 C CA . GLY B 1 29 ? -29.297 28.625 -42.094 1 24.39 29 GLY B CA 1
ATOM 4508 C C . GLY B 1 29 ? -27.797 28.406 -42.125 1 24.39 29 GLY B C 1
ATOM 4509 O O . GLY B 1 29 ? -27.031 29.359 -42.281 1 24.39 29 GLY B O 1
ATOM 4510 N N . CYS B 1 30 ? -27.172 27.734 -41.188 1 23.59 30 CYS B N 1
ATOM 4511 C CA . CYS B 1 30 ? -25.719 27.812 -41.094 1 23.59 30 CYS B CA 1
ATOM 4512 C C . CYS B 1 30 ? -25.078 27.375 -42.406 1 23.59 30 CYS B C 1
ATOM 4514 O O . CYS B 1 30 ? -25.359 26.297 -42.938 1 23.59 30 CYS B O 1
ATOM 4516 N N . ALA B 1 31 ? -24.812 28.422 -43.344 1 26.94 31 ALA B N 1
ATOM 4517 C CA . ALA B 1 31 ? -23.922 28.312 -44.5 1 26.94 31 ALA B CA 1
ATOM 4518 C C . ALA B 1 31 ? -22.703 27.453 -44.188 1 26.94 31 ALA B C 1
ATOM 4520 O O . ALA B 1 31 ? -22.188 27.469 -43.062 1 26.94 31 ALA B O 1
ATOM 4521 N N . PRO B 1 32 ? -22.328 26.609 -45.156 1 26.59 32 PRO B N 1
ATOM 4522 C CA . PRO B 1 32 ? -21.266 25.625 -44.938 1 26.59 32 PRO B CA 1
ATOM 4523 C C . PRO B 1 32 ? -19.984 26.25 -44.406 1 26.59 32 PRO B C 1
ATOM 4525 O O . PRO B 1 32 ? -19.516 27.266 -44.938 1 26.59 32 PRO B O 1
ATOM 4528 N N . LYS B 1 33 ? -19.766 26.312 -43.156 1 24.94 33 LYS B N 1
ATOM 4529 C CA . LYS B 1 33 ? -18.547 26.828 -42.531 1 24.94 33 LYS B CA 1
ATOM 4530 C C . LYS B 1 33 ? -17.312 26.359 -43.312 1 24.94 33 LYS B C 1
ATOM 4532 O O . LYS B 1 33 ? -17.219 25.188 -43.688 1 24.94 33 LYS B O 1
ATOM 4537 N N . GLN B 1 34 ? -16.719 27.328 -43.969 1 26.27 34 GLN B N 1
ATOM 4538 C CA . GLN B 1 34 ? -15.367 27.25 -44.531 1 26.27 34 GLN B CA 1
ATOM 4539 C C . GLN B 1 34 ? -14.43 26.5 -43.562 1 26.27 34 GLN B C 1
ATOM 4541 O O . GLN B 1 34 ? -14.469 26.719 -42.344 1 26.27 34 GLN B O 1
ATOM 4546 N N . ALA B 1 35 ? -13.781 25.453 -44.188 1 29.31 35 ALA B N 1
ATOM 4547 C CA . ALA B 1 35 ? -12.789 24.594 -43.531 1 29.31 35 ALA B CA 1
ATOM 4548 C C . ALA B 1 35 ? -11.836 25.406 -42.656 1 29.31 35 ALA B C 1
ATOM 4550 O O . ALA B 1 35 ? -11.078 26.234 -43.188 1 29.31 35 ALA B O 1
ATOM 4551 N N . SER B 1 36 ? -12.391 25.922 -41.531 1 25.77 36 SER B N 1
ATOM 4552 C CA . SER B 1 36 ? -11.617 26.734 -40.594 1 25.77 36 SER B CA 1
ATOM 4553 C C . SER B 1 36 ? -10.164 26.266 -40.531 1 25.77 36 SER B C 1
ATOM 4555 O O . SER B 1 36 ? -9.859 25.125 -40.906 1 25.77 36 SER B O 1
ATOM 4557 N N . GLU B 1 37 ? -9.328 27.219 -40.031 1 29.11 37 GLU B N 1
ATOM 4558 C CA . GLU B 1 37 ? -7.914 27.281 -39.656 1 29.11 37 GLU B CA 1
ATOM 4559 C C . GLU B 1 37 ? -7.48 26.016 -38.938 1 29.11 37 GLU B C 1
ATOM 4561 O O . GLU B 1 37 ? -8.297 25.344 -38.281 1 29.11 37 GLU B O 1
ATOM 4566 N N . ASP B 1 38 ? -6.344 25.531 -39.375 1 31.45 38 ASP B N 1
ATOM 4567 C CA . ASP B 1 38 ? -5.508 24.484 -38.781 1 31.45 38 ASP B CA 1
ATOM 4568 C C . ASP B 1 38 ? -5.598 24.516 -37.25 1 31.45 38 ASP B C 1
ATOM 4570 O O . ASP B 1 38 ? -5.086 25.438 -36.594 1 31.45 38 ASP B O 1
ATOM 4574 N N . GLU B 1 39 ? -6.707 24.219 -36.75 1 29.23 39 GLU B N 1
ATOM 4575 C CA . GLU B 1 39 ? -6.684 23.984 -35.312 1 29.23 39 GLU B CA 1
ATOM 4576 C C . GLU B 1 39 ? -5.566 23.016 -34.938 1 29.23 39 GLU B C 1
ATOM 4578 O O . GLU B 1 39 ? -5.656 21.812 -35.188 1 29.23 39 GLU B O 1
ATOM 4583 N N . LYS B 1 40 ? -4.387 23.469 -35.062 1 32.44 40 LYS B N 1
ATOM 4584 C CA . LYS B 1 40 ? -3.301 22.781 -34.375 1 32.44 40 LYS B CA 1
ATOM 4585 C C . LYS B 1 40 ? -3.801 22.156 -33.062 1 32.44 40 LYS B C 1
ATOM 4587 O O . LYS B 1 40 ? -4.34 22.844 -32.219 1 32.44 40 LYS B O 1
ATOM 4592 N N . GLU B 1 41 ? -4.285 20.969 -33.188 1 34.69 41 GLU B N 1
ATOM 4593 C CA . GLU B 1 41 ? -4.578 20.234 -31.969 1 34.69 41 GLU B CA 1
ATOM 4594 C C . GLU B 1 41 ? -3.525 20.5 -30.891 1 34.69 41 GLU B C 1
ATOM 4596 O O . GLU B 1 41 ? -2.389 20.047 -31 1 34.69 41 GLU B O 1
ATOM 4601 N N . THR B 1 42 ? -3.375 21.641 -30.406 1 36.59 42 THR B N 1
ATOM 4602 C CA . THR B 1 42 ? -2.578 21.906 -29.203 1 36.59 42 THR B CA 1
ATOM 4603 C C . THR B 1 42 ? -2.738 20.781 -28.188 1 36.59 42 THR B C 1
ATOM 4605 O O . THR B 1 42 ? -3.852 20.484 -27.75 1 36.59 42 THR B O 1
ATOM 4608 N N . LYS B 1 43 ? -1.963 19.734 -28.312 1 45.19 43 LYS B N 1
ATOM 4609 C CA . LYS B 1 43 ? -1.903 18.828 -27.172 1 45.19 43 LYS B CA 1
ATOM 4610 C C . LYS B 1 43 ? -2.385 19.5 -25.891 1 45.19 43 LYS B C 1
ATOM 4612 O O . LYS B 1 43 ? -1.885 20.578 -25.531 1 45.19 43 LYS B O 1
ATOM 4617 N N . ALA B 1 44 ? -3.482 19.25 -25.5 1 51.56 44 ALA B N 1
ATOM 4618 C CA . ALA B 1 44 ? -4.016 19.828 -24.281 1 51.56 44 ALA B CA 1
ATOM 4619 C C . ALA B 1 44 ? -2.973 19.812 -23.156 1 51.56 44 ALA B C 1
ATOM 4621 O O . ALA B 1 44 ? -2.352 18.781 -22.891 1 51.56 44 ALA B O 1
ATOM 4622 N N . ALA B 1 45 ? -2.541 20.938 -22.594 1 69.12 45 ALA B N 1
ATOM 4623 C CA . ALA B 1 45 ? -1.539 21.219 -21.562 1 69.12 45 ALA B CA 1
ATOM 4624 C C . ALA B 1 45 ? -1.82 20.422 -20.297 1 69.12 45 ALA B C 1
ATOM 4626 O O . ALA B 1 45 ? -2.965 20.344 -19.844 1 69.12 45 ALA B O 1
ATOM 4627 N N . SER B 1 46 ? -0.895 19.453 -19.844 1 87.81 46 SER B N 1
ATOM 4628 C CA . SER B 1 46 ? -0.91 18.688 -18.609 1 87.81 46 SER B CA 1
ATOM 4629 C C . SER B 1 46 ? -0.606 19.578 -17.406 1 87.81 46 SER B C 1
ATOM 4631 O O . SER B 1 46 ? 0.132 20.562 -17.516 1 87.81 46 SER B O 1
ATOM 4633 N N . TRP B 1 47 ? -1.358 19.344 -16.297 1 94.12 47 TRP B N 1
ATOM 4634 C CA . TRP B 1 47 ? -1.043 20.047 -15.055 1 94.12 47 TRP B CA 1
ATOM 4635 C C . TRP B 1 47 ? 0.437 19.906 -14.719 1 94.12 47 TRP B C 1
ATOM 4637 O O . TRP B 1 47 ? 0.968 20.672 -13.906 1 94.12 47 TRP B O 1
ATOM 4647 N N . ARG B 1 48 ? 1.17 19.031 -15.367 1 93.62 48 ARG B N 1
ATOM 4648 C CA . ARG B 1 48 ? 2.578 18.766 -15.094 1 93.62 48 ARG B CA 1
ATOM 4649 C C . ARG B 1 48 ? 3.475 19.75 -15.852 1 93.62 48 ARG B C 1
ATOM 4651 O O . ARG B 1 48 ? 4.645 19.922 -15.5 1 93.62 48 ARG B O 1
ATOM 4658 N N . ASP B 1 49 ? 2.99 20.359 -16.953 1 93.75 49 ASP B N 1
ATOM 4659 C CA . ASP B 1 49 ? 3.791 21.25 -17.797 1 93.75 49 ASP B CA 1
ATOM 4660 C C . ASP B 1 49 ? 3.859 22.656 -17.203 1 93.75 49 ASP B C 1
ATOM 4662 O O . ASP B 1 49 ? 2.834 23.234 -16.828 1 93.75 49 ASP B O 1
ATOM 4666 N N . ALA B 1 50 ? 5.074 23.109 -17.141 1 93.81 50 ALA B N 1
ATOM 4667 C CA . ALA B 1 50 ? 5.238 24.469 -16.625 1 93.81 50 ALA B CA 1
ATOM 4668 C C . ALA B 1 50 ? 4.578 25.484 -17.562 1 93.81 50 ALA B C 1
ATOM 4670 O O . ALA B 1 50 ? 4.746 25.438 -18.781 1 93.81 50 ALA B O 1
ATOM 4671 N N . PRO B 1 51 ? 3.885 26.406 -17 1 93.81 51 PRO B N 1
ATOM 4672 C CA . PRO B 1 51 ? 3.328 27.469 -17.828 1 93.81 51 PRO B CA 1
ATOM 4673 C C . PRO B 1 51 ? 4.387 28.469 -18.297 1 93.81 51 PRO B C 1
ATOM 4675 O O . PRO B 1 51 ? 5.531 28.422 -17.828 1 93.81 51 PRO B O 1
ATOM 4678 N N . GLU B 1 52 ? 3.926 29.297 -19.234 1 93.88 52 GLU B N 1
ATOM 4679 C CA . GLU B 1 52 ? 4.809 30.391 -19.641 1 93.88 52 GLU B CA 1
ATOM 4680 C C . GLU B 1 52 ? 5.16 31.281 -18.469 1 93.88 52 GLU B C 1
ATOM 4682 O O . GLU B 1 52 ? 4.316 31.547 -17.609 1 93.88 52 GLU B O 1
ATOM 4687 N N . PRO B 1 53 ? 6.387 31.781 -18.422 1 93.56 53 PRO B N 1
ATOM 4688 C CA . PRO B 1 53 ? 6.77 32.688 -17.344 1 93.56 53 PRO B CA 1
ATOM 4689 C C . PRO B 1 53 ? 5.918 33.938 -17.297 1 93.56 53 PRO B C 1
ATOM 4691 O O . PRO B 1 53 ? 5.562 34.5 -18.344 1 93.56 53 PRO B O 1
ATOM 4694 N N . ILE B 1 54 ? 5.605 34.312 -16.109 1 93.31 54 ILE B N 1
ATOM 4695 C CA . ILE B 1 54 ? 4.879 35.562 -15.914 1 93.31 54 ILE B CA 1
ATOM 4696 C C . ILE B 1 54 ? 5.824 36.75 -16.109 1 93.31 54 ILE B C 1
ATOM 4698 O O . ILE B 1 54 ? 6.828 36.875 -15.406 1 93.31 54 ILE B O 1
ATOM 4702 N N . ALA B 1 55 ? 5.457 37.656 -17.016 1 89.25 55 ALA B N 1
ATOM 4703 C CA . ALA B 1 55 ? 6.371 38.75 -17.406 1 89.25 55 ALA B CA 1
ATOM 4704 C C . ALA B 1 55 ? 5.938 40.062 -16.812 1 89.25 55 ALA B C 1
ATOM 4706 O O . ALA B 1 55 ? 6.773 40.906 -16.484 1 89.25 55 ALA B O 1
ATOM 4707 N N . ASP B 1 56 ? 4.668 40.344 -16.75 1 92.25 56 ASP B N 1
ATOM 4708 C CA . ASP B 1 56 ? 4.172 41.625 -16.297 1 92.25 56 ASP B CA 1
ATOM 4709 C C . ASP B 1 56 ? 3.959 41.625 -14.781 1 92.25 56 ASP B C 1
ATOM 4711 O O . ASP B 1 56 ? 2.885 41.25 -14.305 1 92.25 56 ASP B O 1
ATOM 4715 N N . ILE B 1 57 ? 4.934 42.094 -14.023 1 95.62 57 ILE B N 1
ATOM 4716 C CA . ILE B 1 57 ? 4.902 42.156 -12.562 1 95.62 57 ILE B CA 1
ATOM 4717 C C . ILE B 1 57 ? 4.512 43.562 -12.125 1 95.62 57 ILE B C 1
ATOM 4719 O O . ILE B 1 57 ? 5.227 44.531 -12.398 1 95.62 57 ILE B O 1
ATOM 4723 N N . ALA B 1 58 ? 3.441 43.688 -11.398 1 95.19 58 ALA B N 1
ATOM 4724 C CA . ALA B 1 58 ? 2.912 44.969 -10.992 1 95.19 58 ALA B CA 1
ATOM 4725 C C . ALA B 1 58 ? 3.719 45.562 -9.828 1 95.19 58 ALA B C 1
ATOM 4727 O O . ALA B 1 58 ? 3.895 46.781 -9.734 1 95.19 58 ALA B O 1
ATOM 4728 N N . GLU B 1 59 ? 4.074 44.656 -8.922 1 95.62 59 GLU B N 1
ATOM 4729 C CA . GLU B 1 59 ? 4.781 45.094 -7.715 1 95.62 59 GLU B CA 1
ATOM 4730 C C . GLU B 1 59 ? 5.75 44.031 -7.234 1 95.62 59 GLU B C 1
ATOM 4732 O O . GLU B 1 59 ? 5.57 42.844 -7.531 1 95.62 59 GLU B O 1
ATOM 4737 N N . THR B 1 60 ? 6.797 44.531 -6.586 1 98.12 60 THR B N 1
ATOM 4738 C CA . THR B 1 60 ? 7.75 43.625 -5.938 1 98.12 60 THR B CA 1
ATOM 4739 C C . THR B 1 60 ? 7.914 44 -4.465 1 98.12 60 THR B C 1
ATOM 4741 O O . THR B 1 60 ? 8.102 45.156 -4.125 1 98.12 60 THR B O 1
ATOM 4744 N N . VAL B 1 61 ? 7.805 43.031 -3.592 1 98.62 61 VAL B N 1
ATOM 4745 C CA . VAL B 1 61 ? 7.965 43.25 -2.156 1 98.62 61 VAL B CA 1
ATOM 4746 C C . VAL B 1 61 ? 9.008 42.281 -1.605 1 98.62 61 VAL B C 1
ATOM 4748 O O . VAL B 1 61 ? 9.219 41.188 -2.17 1 98.62 61 VAL B O 1
ATOM 4751 N N . ASP B 1 62 ? 9.656 42.656 -0.462 1 98.75 62 ASP B N 1
ATOM 4752 C CA . ASP B 1 62 ? 10.766 41.906 0.082 1 98.75 62 ASP B CA 1
ATOM 4753 C C . ASP B 1 62 ? 10.438 41.375 1.478 1 98.75 62 ASP B C 1
ATOM 4755 O O . ASP B 1 62 ? 10.008 42.125 2.346 1 98.75 62 ASP B O 1
ATOM 4759 N N . TYR B 1 63 ? 10.656 40.094 1.679 1 98.88 63 TYR B N 1
ATOM 4760 C CA . TYR B 1 63 ? 10.5 39.438 2.963 1 98.88 63 TYR B CA 1
ATOM 4761 C C . TYR B 1 63 ? 11.664 38.5 3.236 1 98.88 63 TYR B C 1
ATOM 4763 O O . TYR B 1 63 ? 12.453 38.188 2.336 1 98.88 63 TYR B O 1
ATOM 4771 N N . ASP B 1 64 ? 11.875 38.125 4.516 1 98.81 64 ASP B N 1
ATOM 4772 C CA . ASP B 1 64 ? 12.828 37.062 4.844 1 98.81 64 ASP B CA 1
ATOM 4773 C C . ASP B 1 64 ? 12.289 35.688 4.438 1 98.81 64 ASP B C 1
ATOM 4775 O O . ASP B 1 64 ? 12.984 34.906 3.797 1 98.81 64 ASP B O 1
ATOM 4779 N N . LEU B 1 65 ? 11.047 35.438 4.766 1 98.94 65 LEU B N 1
ATOM 4780 C CA . LEU B 1 65 ? 10.391 34.156 4.504 1 98.94 65 LEU B CA 1
ATOM 4781 C C . LEU B 1 65 ? 9.016 34.375 3.885 1 98.94 65 LEU B C 1
ATOM 4783 O O . LEU B 1 65 ? 8.234 35.219 4.355 1 98.94 65 LEU B O 1
ATOM 4787 N N . VAL B 1 66 ? 8.734 33.688 2.801 1 98.94 66 VAL B N 1
ATOM 4788 C CA . VAL B 1 66 ? 7.414 33.656 2.172 1 98.94 66 VAL B CA 1
ATOM 4789 C C . VAL B 1 66 ? 6.77 32.312 2.344 1 98.94 66 VAL B C 1
ATOM 4791 O O . VAL B 1 66 ? 7.379 31.281 2.025 1 98.94 66 VAL B O 1
ATOM 4794 N N . VAL B 1 67 ? 5.594 32.25 2.922 1 98.94 67 VAL B N 1
ATOM 4795 C CA . VAL B 1 67 ? 4.824 31.016 3.102 1 98.94 67 VAL B CA 1
ATOM 4796 C C . VAL B 1 67 ? 3.594 31.031 2.199 1 98.94 67 VAL B C 1
ATOM 4798 O O . VAL B 1 67 ? 2.873 32.031 2.15 1 98.94 67 VAL B O 1
ATOM 4801 N N . VAL B 1 68 ? 3.385 29.984 1.433 1 98.88 68 VAL B N 1
ATOM 4802 C CA . VAL B 1 68 ? 2.229 29.891 0.549 1 98.88 68 VAL B CA 1
ATOM 4803 C C . VAL B 1 68 ? 1.188 28.953 1.154 1 98.88 68 VAL B C 1
ATOM 4805 O O . VAL B 1 68 ? 1.367 27.734 1.151 1 98.88 68 VAL B O 1
ATOM 4808 N N . GLY B 1 69 ? 0.084 29.5 1.582 1 98.12 69 GLY B N 1
ATOM 4809 C CA . GLY B 1 69 ? -0.987 28.75 2.223 1 98.12 69 GLY B CA 1
ATOM 4810 C C . GLY B 1 69 ? -1.082 29 3.715 1 98.12 69 GLY B C 1
ATOM 4811 O O . GLY B 1 69 ? -0.103 28.828 4.445 1 98.12 69 GLY B O 1
ATOM 4812 N N . ALA B 1 70 ? -2.252 29.406 4.141 1 97.94 70 ALA B N 1
ATOM 4813 C CA . ALA B 1 70 ? -2.486 29.719 5.547 1 97.94 70 ALA B CA 1
ATOM 4814 C C . ALA B 1 70 ? -3.301 28.609 6.219 1 97.94 70 ALA B C 1
ATOM 4816 O O . ALA B 1 70 ? -4.414 28.859 6.691 1 97.94 70 ALA B O 1
ATOM 4817 N N . GLY B 1 71 ? -2.688 27.406 6.34 1 96.19 71 GLY B N 1
ATOM 4818 C CA . GLY B 1 71 ? -3.34 26.266 6.98 1 96.19 71 GLY B CA 1
ATOM 4819 C C . GLY B 1 71 ? -2.545 25.703 8.141 1 96.19 71 GLY B C 1
ATOM 4820 O O . GLY B 1 71 ? -1.811 26.438 8.812 1 96.19 71 GLY B O 1
ATOM 4821 N N . ASN B 1 72 ? -2.732 24.406 8.43 1 95.31 72 ASN B N 1
ATOM 4822 C CA . ASN B 1 72 ? -2.146 23.719 9.57 1 95.31 72 ASN B CA 1
ATOM 4823 C C . ASN B 1 72 ? -0.622 23.781 9.547 1 95.31 72 ASN B C 1
ATOM 4825 O O . ASN B 1 72 ? 0.021 23.812 10.594 1 95.31 72 ASN B O 1
ATOM 4829 N N . ALA B 1 73 ? -0.091 23.797 8.367 1 97.94 73 ALA B N 1
ATOM 4830 C CA . ALA B 1 73 ? 1.363 23.859 8.242 1 97.94 73 ALA B CA 1
ATOM 4831 C C . ALA B 1 73 ? 1.842 25.297 8.117 1 97.94 73 ALA B C 1
ATOM 4833 O O . ALA B 1 73 ? 2.674 25.75 8.906 1 97.94 73 ALA B O 1
ATOM 4834 N N . GLY B 1 74 ? 1.26 26.078 7.254 1 98.5 74 GLY B N 1
ATOM 4835 C CA . GLY B 1 74 ? 1.734 27.406 6.914 1 98.5 74 GLY B CA 1
ATOM 4836 C C . GLY B 1 74 ? 1.766 28.359 8.102 1 98.5 74 GLY B C 1
ATOM 4837 O O . GLY B 1 74 ? 2.738 29.094 8.297 1 98.5 74 GLY B O 1
ATOM 4838 N N . LEU B 1 75 ? 0.74 28.359 8.875 1 98.69 75 LEU B N 1
ATOM 4839 C CA . LEU B 1 75 ? 0.674 29.25 10.031 1 98.69 75 LEU B CA 1
ATOM 4840 C C . LEU B 1 75 ? 1.753 28.891 11.047 1 98.69 75 LEU B C 1
ATOM 4842 O O . LEU B 1 75 ? 2.326 29.781 11.688 1 98.69 75 LEU B O 1
ATOM 4846 N N . MET B 1 76 ? 2.018 27.594 11.211 1 98.56 76 MET B N 1
ATOM 4847 C CA . MET B 1 76 ? 3.029 27.141 12.156 1 98.56 76 MET B CA 1
ATOM 4848 C C . MET B 1 76 ? 4.426 27.547 11.703 1 98.56 76 MET B C 1
ATOM 4850 O O . MET B 1 76 ? 5.227 28.031 12.508 1 98.56 76 MET B O 1
ATOM 4854 N N . GLY B 1 77 ? 4.711 27.328 10.453 1 98.81 77 GLY B N 1
ATOM 4855 C CA . GLY B 1 77 ? 5.996 27.75 9.922 1 98.81 77 GLY B CA 1
ATOM 4856 C C . GLY B 1 77 ? 6.207 29.25 9.984 1 98.81 77 GLY B C 1
ATOM 4857 O O . GLY B 1 77 ? 7.266 29.719 10.406 1 98.81 77 GLY B O 1
ATOM 4858 N N . ALA B 1 78 ? 5.199 30.016 9.594 1 98.88 78 ALA B N 1
ATOM 4859 C CA . ALA B 1 78 ? 5.27 31.469 9.578 1 98.88 78 ALA B CA 1
ATOM 4860 C C . ALA B 1 78 ? 5.504 32.031 10.977 1 98.88 78 ALA B C 1
ATOM 4862 O O . ALA B 1 78 ? 6.379 32.875 11.18 1 98.88 78 ALA B O 1
ATOM 4863 N N . MET B 1 79 ? 4.73 31.531 11.93 1 98.88 79 MET B N 1
ATOM 4864 C CA . MET B 1 79 ? 4.844 32.031 13.297 1 98.88 79 MET B CA 1
ATOM 4865 C C . MET B 1 79 ? 6.211 31.703 13.883 1 98.88 79 MET B C 1
ATOM 4867 O O . MET B 1 79 ? 6.785 32.5 14.633 1 98.88 79 MET B O 1
ATOM 4871 N N . THR B 1 80 ? 6.719 30.5 13.578 1 98.81 80 THR B N 1
ATOM 4872 C CA . THR B 1 80 ? 8.031 30.078 14.062 1 98.81 80 THR B CA 1
ATOM 4873 C C . THR B 1 80 ? 9.094 31.109 13.688 1 98.81 80 THR B C 1
ATOM 4875 O O . THR B 1 80 ? 9.914 31.5 14.523 1 98.81 80 THR B O 1
ATOM 4878 N N . ALA B 1 81 ? 9.086 31.578 12.484 1 98.81 81 ALA B N 1
ATOM 4879 C CA . ALA B 1 81 ? 10.055 32.562 12.008 1 98.81 81 ALA B CA 1
ATOM 4880 C C . ALA B 1 81 ? 9.734 33.938 12.547 1 98.81 81 ALA B C 1
ATOM 4882 O O . ALA B 1 81 ? 10.633 34.656 12.992 1 98.81 81 ALA B O 1
ATOM 4883 N N . GLN B 1 82 ? 8.5 34.312 12.531 1 98.62 82 GLN B N 1
ATOM 4884 C CA . GLN B 1 82 ? 8.07 35.625 12.961 1 98.62 82 GLN B CA 1
ATOM 4885 C C . GLN B 1 82 ? 8.445 35.906 14.422 1 98.62 82 GLN B C 1
ATOM 4887 O O . GLN B 1 82 ? 8.875 37 14.773 1 98.62 82 GLN B O 1
ATOM 4892 N N . GLN B 1 83 ? 8.258 34.875 15.242 1 97.94 83 GLN B N 1
ATOM 4893 C CA . GLN B 1 83 ? 8.562 34.969 16.656 1 97.94 83 GLN B CA 1
ATOM 4894 C C . GLN B 1 83 ? 10.039 35.312 16.875 1 97.94 83 GLN B C 1
ATOM 4896 O O . GLN B 1 83 ? 10.414 35.812 17.938 1 97.94 83 GLN B O 1
ATOM 4901 N N . GLN B 1 84 ? 10.828 35 15.938 1 98.06 84 GLN B N 1
ATOM 4902 C CA . GLN B 1 84 ? 12.258 35.25 16.062 1 98.06 84 GLN B CA 1
ATOM 4903 C C . GLN B 1 84 ? 12.664 36.562 15.383 1 98.06 84 GLN B C 1
ATOM 4905 O O . GLN B 1 84 ? 13.859 36.844 15.242 1 98.06 84 GLN B O 1
ATOM 4910 N N . GLY B 1 85 ? 11.727 37.312 14.844 1 97.94 85 GLY B N 1
ATOM 4911 C CA . GLY B 1 85 ? 11.969 38.688 14.367 1 97.94 85 GLY B CA 1
ATOM 4912 C C . GLY B 1 85 ? 12.125 38.75 12.859 1 97.94 85 GLY B C 1
ATOM 4913 O O . GLY B 1 85 ? 12.406 39.812 12.312 1 97.94 85 GLY B O 1
ATOM 4914 N N . PHE B 1 86 ? 11.93 37.688 12.188 1 98.75 86 PHE B N 1
ATOM 4915 C CA . PHE B 1 86 ? 12.023 37.719 10.734 1 98.75 86 PHE B CA 1
ATOM 4916 C C . PHE B 1 86 ? 10.789 38.344 10.117 1 98.75 86 PHE B C 1
ATOM 4918 O O . PHE B 1 86 ? 9.695 38.312 10.695 1 98.75 86 PHE B O 1
ATOM 4925 N N . LYS B 1 87 ? 10.953 39.031 9.008 1 98.88 87 LYS B N 1
ATOM 4926 C CA . LYS B 1 87 ? 9.836 39.562 8.242 1 98.88 87 LYS B CA 1
ATOM 4927 C C . LYS B 1 87 ? 9.164 38.469 7.402 1 98.88 87 LYS B C 1
ATOM 4929 O O . LYS B 1 87 ? 9.711 38.031 6.391 1 98.88 87 LYS B O 1
ATOM 4934 N N . VAL B 1 88 ? 7.926 38.094 7.824 1 98.94 88 VAL B N 1
ATOM 4935 C CA . VAL B 1 88 ? 7.281 36.938 7.223 1 98.94 88 VAL B CA 1
ATOM 4936 C C . VAL B 1 88 ? 5.945 37.344 6.605 1 98.94 88 VAL B C 1
ATOM 4938 O O . VAL B 1 88 ? 5.211 38.156 7.184 1 98.94 88 VAL B O 1
ATOM 4941 N N . VAL B 1 89 ? 5.656 36.812 5.367 1 98.94 89 VAL B N 1
ATOM 4942 C CA . VAL B 1 89 ? 4.34 36.969 4.762 1 98.94 89 VAL B CA 1
ATOM 4943 C C . VAL B 1 89 ? 3.766 35.625 4.41 1 98.94 89 VAL B C 1
ATOM 4945 O O . VAL B 1 89 ? 4.496 34.719 3.98 1 98.94 89 VAL B O 1
ATOM 4948 N N . ILE B 1 90 ? 2.465 35.438 4.648 1 98.88 90 ILE B N 1
ATOM 4949 C CA . ILE B 1 90 ? 1.704 34.312 4.125 1 98.88 90 ILE B CA 1
ATOM 4950 C C . ILE B 1 90 ? 0.836 34.781 2.955 1 98.88 90 ILE B C 1
ATOM 4952 O O . ILE B 1 90 ? 0.144 35.812 3.049 1 98.88 90 ILE B O 1
ATOM 4956 N N . ILE B 1 91 ? 0.966 34.094 1.894 1 98.38 91 ILE B N 1
ATOM 4957 C CA . ILE B 1 91 ? 0.055 34.281 0.769 1 98.38 91 ILE B CA 1
ATOM 4958 C C . ILE B 1 91 ? -1.048 33.219 0.822 1 98.38 91 ILE B C 1
ATOM 4960 O O . ILE B 1 91 ? -0.766 32.031 0.865 1 98.38 91 ILE B O 1
ATOM 4964 N N . GLU B 1 92 ? -2.316 33.656 0.836 1 98 92 GLU B N 1
ATOM 4965 C CA . GLU B 1 92 ? -3.482 32.781 0.94 1 98 92 GLU B CA 1
ATOM 4966 C C . GLU B 1 92 ? -4.516 33.094 -0.132 1 98 92 GLU B C 1
ATOM 4968 O O . GLU B 1 92 ? -4.965 34.25 -0.239 1 98 92 GLU B O 1
ATOM 4973 N N . LYS B 1 93 ? -4.879 32.062 -0.921 1 95.75 93 LYS B N 1
ATOM 4974 C CA . LYS B 1 93 ? -5.789 32.281 -2.045 1 95.75 93 LYS B CA 1
ATOM 4975 C C . LYS B 1 93 ? -7.207 32.562 -1.56 1 95.75 93 LYS B C 1
ATOM 4977 O O . LYS B 1 93 ? -7.965 33.281 -2.221 1 95.75 93 LYS B O 1
ATOM 4982 N N . GLY B 1 94 ? -7.574 32.031 -0.436 1 94.06 94 GLY B N 1
ATOM 4983 C CA . GLY B 1 94 ? -8.898 32.25 0.121 1 94.06 94 GLY B CA 1
ATOM 4984 C C . GLY B 1 94 ? -9.008 33.531 0.938 1 94.06 94 GLY B C 1
ATOM 4985 O O . GLY B 1 94 ? -8.031 34.25 1.09 1 94.06 94 GLY B O 1
ATOM 4986 N N . GLN B 1 95 ? -10.266 33.75 1.483 1 94.5 95 GLN B N 1
ATOM 4987 C CA . GLN B 1 95 ? -10.547 34.938 2.264 1 94.5 95 GLN B CA 1
ATOM 4988 C C . GLN B 1 95 ? -10.273 34.719 3.748 1 94.5 95 GLN B C 1
ATOM 4990 O O . GLN B 1 95 ? -10.211 35.656 4.527 1 94.5 95 GLN B O 1
ATOM 4995 N N . GLN B 1 96 ? -10.125 33.469 4.098 1 93.75 96 GLN B N 1
ATOM 4996 C CA . GLN B 1 96 ? -9.906 33.094 5.484 1 93.75 96 GLN B CA 1
ATOM 4997 C C . GLN B 1 96 ? -8.828 32 5.586 1 93.75 96 GLN B C 1
ATOM 4999 O O . GLN B 1 96 ? -8.422 31.422 4.574 1 93.75 96 GLN B O 1
ATOM 5004 N N . VAL B 1 97 ? -8.336 31.859 6.812 1 93.69 97 VAL B N 1
ATOM 5005 C CA . VAL B 1 97 ? -7.414 30.75 7.047 1 93.69 97 VAL B CA 1
ATOM 5006 C C . VAL B 1 97 ? -8.18 29.422 7.004 1 93.69 97 VAL B C 1
ATOM 5008 O O . VAL B 1 97 ? -9.406 29.406 7.078 1 93.69 97 VAL B O 1
ATOM 5011 N N . ALA B 1 98 ? -7.422 28.344 6.828 1 88.75 98 ALA B N 1
ATOM 5012 C CA . ALA B 1 98 ? -8.039 27.016 6.832 1 88.75 98 ALA B CA 1
ATOM 5013 C C . ALA B 1 98 ? -8.688 26.719 8.18 1 88.75 98 ALA B C 1
ATOM 5015 O O . ALA B 1 98 ? -8.367 27.359 9.188 1 88.75 98 ALA B O 1
ATOM 5016 N N . SER B 1 99 ? -9.625 25.828 8.141 1 80.5 99 SER B N 1
ATOM 5017 C CA . SER B 1 99 ? -10.266 25.391 9.383 1 80.5 99 SER B CA 1
ATOM 5018 C C . SER B 1 99 ? -9.383 24.422 10.156 1 80.5 99 SER B C 1
ATOM 5020 O O . SER B 1 99 ? -8.719 23.562 9.562 1 80.5 99 SER B O 1
ATOM 5022 N N . ALA B 1 100 ? -9.547 24.656 11.453 1 75.12 100 ALA B N 1
ATOM 5023 C CA . ALA B 1 100 ? -8.758 23.797 12.328 1 75.12 100 ALA B CA 1
ATOM 5024 C C . ALA B 1 100 ? -9.328 22.375 12.336 1 75.12 100 ALA B C 1
ATOM 5026 O O . ALA B 1 100 ? -10.531 22.188 12.195 1 75.12 100 ALA B O 1
ATOM 5027 N N . ARG B 1 101 ? -8.352 21.484 12.461 1 75.62 101 ARG B N 1
ATOM 5028 C CA . ARG B 1 101 ? -8.711 20.094 12.695 1 75.62 101 ARG B CA 1
ATOM 5029 C C . ARG B 1 101 ? -8.781 19.781 14.188 1 75.62 101 ARG B C 1
ATOM 5031 O O . ARG B 1 101 ? -8.117 20.438 14.992 1 75.62 101 ARG B O 1
ATOM 5038 N N . GLU B 1 102 ? -9.57 18.844 14.57 1 77.06 102 GLU B N 1
ATOM 5039 C CA . GLU B 1 102 ? -9.82 18.516 15.969 1 77.06 102 GLU B CA 1
ATOM 5040 C C . GLU B 1 102 ? -8.586 17.906 16.625 1 77.06 102 GLU B C 1
ATOM 5042 O O . GLU B 1 102 ? -8.109 18.422 17.641 1 77.06 102 GLU B O 1
ATOM 5047 N N . ALA B 1 103 ? -8 16.922 16.078 1 89.12 103 ALA B N 1
ATOM 5048 C CA . ALA B 1 103 ? -6.922 16.172 16.719 1 89.12 103 ALA B CA 1
ATOM 5049 C C . ALA B 1 103 ? -5.578 16.484 16.062 1 89.12 103 ALA B C 1
ATOM 5051 O O . ALA B 1 103 ? -5.469 16.531 14.844 1 89.12 103 ALA B O 1
ATOM 5052 N N . VAL B 1 104 ? -4.637 16.859 16.938 1 94.88 104 VAL B N 1
ATOM 5053 C CA . VAL B 1 104 ? -3.256 17.062 16.516 1 94.88 104 VAL B CA 1
ATOM 5054 C C . VAL B 1 104 ? -2.359 16 17.156 1 94.88 104 VAL B C 1
ATOM 5056 O O . VAL B 1 104 ? -2.168 16 18.375 1 94.88 104 VAL B O 1
ATOM 5059 N N . GLY B 1 105 ? -1.776 15.125 16.359 1 95.56 105 GLY B N 1
ATOM 5060 C CA . GLY B 1 105 ? -0.969 14.023 16.859 1 95.56 105 GLY B CA 1
ATOM 5061 C C . GLY B 1 105 ? 0.476 14.414 17.109 1 95.56 105 GLY B C 1
ATOM 5062 O O . GLY B 1 105 ? 1.073 15.148 16.328 1 95.56 105 GLY B O 1
ATOM 5063 N N . ALA B 1 106 ? 1.039 13.969 18.266 1 96.69 106 ALA B N 1
ATOM 5064 C CA . ALA B 1 106 ? 2.443 14.164 18.609 1 96.69 106 ALA B CA 1
ATOM 5065 C C . ALA B 1 106 ? 2.922 13.094 19.594 1 96.69 106 ALA B C 1
ATOM 5067 O O . ALA B 1 106 ? 2.119 12.508 20.328 1 96.69 106 ALA B O 1
ATOM 5068 N N . ILE B 1 107 ? 4.184 12.898 19.578 1 95 107 ILE B N 1
ATOM 5069 C CA . ILE B 1 107 ? 4.812 11.938 20.484 1 95 107 ILE B CA 1
ATOM 5070 C C . ILE B 1 107 ? 5.738 12.672 21.453 1 95 107 ILE B C 1
ATOM 5072 O O . ILE B 1 107 ? 6.57 13.477 21.031 1 95 107 ILE B O 1
ATOM 5076 N N . GLY B 1 108 ? 5.562 12.391 22.734 1 91.88 108 GLY B N 1
ATOM 5077 C CA . GLY B 1 108 ? 6.504 12.875 23.719 1 91.88 108 GLY B CA 1
ATOM 5078 C C . GLY B 1 108 ? 6.238 14.305 24.141 1 91.88 108 GLY B C 1
ATOM 5079 O O . GLY B 1 108 ? 7.141 15 24.609 1 91.88 108 GLY B O 1
ATOM 5080 N N . SER B 1 109 ? 5.074 14.828 23.922 1 94.19 109 SER B N 1
ATOM 5081 C CA . SER B 1 109 ? 4.734 16.156 24.422 1 94.19 109 SER B CA 1
ATOM 5082 C C . SER B 1 109 ? 4.559 16.141 25.938 1 94.19 109 SER B C 1
ATOM 5084 O O . SER B 1 109 ? 4.363 15.086 26.547 1 94.19 109 SER B O 1
ATOM 5086 N N . ARG B 1 110 ? 4.609 17.297 26.516 1 93 110 ARG B N 1
ATOM 5087 C CA . ARG B 1 110 ? 4.461 17.406 27.969 1 93 110 ARG B CA 1
ATOM 5088 C C . ARG B 1 110 ? 3.074 16.953 28.406 1 93 110 ARG B C 1
ATOM 5090 O O . ARG B 1 110 ? 2.893 16.516 29.547 1 93 110 ARG B O 1
ATOM 5097 N N . HIS B 1 111 ? 2.088 16.953 27.531 1 86.88 111 HIS B N 1
ATOM 5098 C CA . HIS B 1 111 ? 0.709 16.609 27.859 1 86.88 111 HIS B CA 1
ATOM 5099 C C . HIS B 1 111 ? 0.515 15.102 27.906 1 86.88 111 HIS B C 1
ATOM 5101 O O . HIS B 1 111 ? -0.469 14.617 28.469 1 86.88 111 HIS B O 1
ATOM 5107 N N . ALA B 1 112 ? 1.4 14.398 27.312 1 87 112 ALA B N 1
ATOM 5108 C CA . ALA B 1 112 ? 1.229 12.945 27.234 1 87 112 ALA B CA 1
ATOM 5109 C C . ALA B 1 112 ? 1.485 12.289 28.594 1 87 112 ALA B C 1
ATOM 5111 O O . ALA B 1 112 ? 1.011 11.18 28.844 1 87 112 ALA B O 1
ATOM 5112 N N . GLY B 1 113 ? 2.178 12.961 29.469 1 83.44 113 GLY B N 1
ATOM 5113 C CA . GLY B 1 113 ? 2.502 12.375 30.766 1 83.44 113 GLY B CA 1
ATOM 5114 C C . GLY B 1 113 ? 3.189 11.031 30.656 1 83.44 113 GLY B C 1
ATOM 5115 O O . GLY B 1 113 ? 4.215 10.898 29.984 1 83.44 113 GLY B O 1
ATOM 5116 N N . GLU B 1 114 ? 2.471 9.992 31.172 1 84.12 114 GLU B N 1
ATOM 5117 C CA . GLU B 1 114 ? 3.051 8.656 31.188 1 84.12 114 GLU B CA 1
ATOM 5118 C C . GLU B 1 114 ? 2.646 7.855 29.953 1 84.12 114 GLU B C 1
ATOM 5120 O O . GLU B 1 114 ? 3.129 6.742 29.75 1 84.12 114 GLU B O 1
ATOM 5125 N N . HIS B 1 115 ? 1.901 8.523 29.188 1 85.62 115 HIS B N 1
ATOM 5126 C CA . HIS B 1 115 ? 1.419 7.824 28 1 85.62 115 HIS B CA 1
ATOM 5127 C C . HIS B 1 115 ? 2.355 8.039 26.812 1 85.62 115 HIS B C 1
ATOM 5129 O O . HIS B 1 115 ? 2.391 9.133 26.234 1 85.62 115 HIS B O 1
ATOM 5135 N N . THR B 1 116 ? 3.299 7.164 26.562 1 85.38 116 THR B N 1
ATOM 5136 C CA . THR B 1 116 ? 4.18 7.234 25.406 1 85.38 116 THR B CA 1
ATOM 5137 C C . THR B 1 116 ? 4.113 5.941 24.594 1 85.38 116 THR B C 1
ATOM 5139 O O . THR B 1 116 ? 4.223 4.848 25.156 1 85.38 116 THR B O 1
ATOM 5142 N N . PRO B 1 117 ? 3.904 6.176 23.344 1 91.56 117 PRO B N 1
ATOM 5143 C CA . PRO B 1 117 ? 3.875 4.957 22.531 1 91.56 117 PRO B CA 1
ATOM 5144 C C . PRO B 1 117 ? 5.234 4.266 22.453 1 91.56 117 PRO B C 1
ATOM 5146 O O . PRO B 1 117 ? 6.27 4.902 22.656 1 91.56 117 PRO B O 1
ATOM 5149 N N . ASP B 1 118 ? 5.176 2.934 22.266 1 91.38 118 ASP B N 1
ATOM 5150 C CA . ASP B 1 118 ? 6.375 2.184 21.891 1 91.38 118 ASP B CA 1
ATOM 5151 C C . ASP B 1 118 ? 6.832 2.543 20.484 1 91.38 118 ASP B C 1
ATOM 5153 O O . ASP B 1 118 ? 6.246 2.084 19.5 1 91.38 118 ASP B O 1
ATOM 5157 N N . ILE B 1 119 ? 7.906 3.275 20.406 1 92.62 119 ILE B N 1
ATOM 5158 C CA . ILE B 1 119 ? 8.328 3.867 19.141 1 92.62 119 ILE B CA 1
ATOM 5159 C C . ILE B 1 119 ? 8.695 2.762 18.156 1 92.62 119 ILE B C 1
ATOM 5161 O O . ILE B 1 119 ? 8.258 2.775 17 1 92.62 119 ILE B O 1
ATOM 5165 N N . PRO B 1 120 ? 9.43 1.742 18.578 1 92.69 120 PRO B N 1
ATOM 5166 C CA . PRO B 1 120 ? 9.719 0.629 17.672 1 92.69 120 PRO B CA 1
ATOM 5167 C C . PRO B 1 120 ? 8.453 -0.023 17.109 1 92.69 120 PRO B C 1
ATOM 5169 O O . PRO B 1 120 ? 8.383 -0.321 15.922 1 92.69 120 PRO B O 1
ATOM 5172 N N . MET B 1 121 ? 7.547 -0.232 17.953 1 92 121 MET B N 1
ATOM 5173 C CA . MET B 1 121 ? 6.289 -0.826 17.516 1 92 121 MET B CA 1
ATOM 5174 C C . MET B 1 121 ? 5.566 0.091 16.531 1 92 121 MET B C 1
ATOM 5176 O O . MET B 1 121 ? 5.023 -0.373 15.523 1 92 121 MET B O 1
ATOM 5180 N N . LEU B 1 122 ? 5.562 1.384 16.859 1 94.75 122 LEU B N 1
ATOM 5181 C CA . LEU B 1 122 ? 4.945 2.379 15.984 1 94.75 122 LEU B CA 1
ATOM 5182 C C . LEU B 1 122 ? 5.613 2.387 14.617 1 94.75 122 LEU B C 1
ATOM 5184 O O . LEU B 1 122 ? 4.93 2.342 13.586 1 94.75 122 LEU B O 1
ATOM 5188 N N . MET B 1 123 ? 6.91 2.389 14.57 1 94.94 123 MET B N 1
ATOM 5189 C CA . MET B 1 123 ? 7.676 2.414 13.328 1 94.94 123 MET B CA 1
ATOM 5190 C C . MET B 1 123 ? 7.402 1.169 12.492 1 94.94 123 MET B C 1
ATOM 5192 O O . MET B 1 123 ? 7.227 1.259 11.273 1 94.94 123 MET B O 1
ATOM 5196 N N . ASN B 1 124 ? 7.375 0.037 13.109 1 94 124 ASN B N 1
ATOM 5197 C CA . ASN B 1 124 ? 7.113 -1.212 12.398 1 94 124 ASN B CA 1
ATOM 5198 C C . ASN B 1 124 ? 5.691 -1.263 11.852 1 94 124 ASN B C 1
ATOM 5200 O O . ASN B 1 124 ? 5.449 -1.819 10.781 1 94 124 ASN B O 1
ATOM 5204 N N . HIS B 1 125 ? 4.766 -0.708 12.586 1 93.44 125 HIS B N 1
ATOM 5205 C CA . HIS B 1 125 ? 3.383 -0.663 12.125 1 93.44 125 HIS B CA 1
ATOM 5206 C C . HIS B 1 125 ? 3.244 0.202 10.883 1 93.44 125 HIS B C 1
ATOM 5208 O O . HIS B 1 125 ? 2.582 -0.192 9.914 1 93.44 125 HIS B O 1
ATOM 5214 N N . VAL B 1 126 ? 3.902 1.341 10.883 1 93.56 126 VAL B N 1
ATOM 5215 C CA . VAL B 1 126 ? 3.881 2.252 9.742 1 93.56 126 VAL B CA 1
ATOM 5216 C C . VAL B 1 126 ? 4.473 1.56 8.516 1 93.56 126 VAL B C 1
ATOM 5218 O O . VAL B 1 126 ? 3.889 1.603 7.426 1 93.56 126 VAL B O 1
ATOM 5221 N N . ARG B 1 127 ? 5.523 0.985 8.703 1 93.5 127 ARG B N 1
ATOM 5222 C CA . ARG B 1 127 ? 6.191 0.284 7.613 1 93.5 127 ARG B CA 1
ATOM 5223 C C . ARG B 1 127 ? 5.297 -0.802 7.027 1 93.5 127 ARG B C 1
ATOM 5225 O O . ARG B 1 127 ? 5.098 -0.86 5.812 1 93.5 127 ARG B O 1
ATOM 5232 N N . LYS B 1 128 ? 4.727 -1.601 7.883 1 92.19 128 LYS B N 1
ATOM 5233 C CA . LYS B 1 128 ? 3.943 -2.756 7.453 1 92.19 128 LYS B CA 1
ATOM 5234 C C . LYS B 1 128 ? 2.676 -2.322 6.723 1 92.19 128 LYS B C 1
ATOM 5236 O O . LYS B 1 128 ? 2.34 -2.871 5.672 1 92.19 128 LYS B O 1
ATOM 5241 N N . THR B 1 129 ? 2.014 -1.322 7.203 1 92.06 129 THR B N 1
ATOM 5242 C CA . THR B 1 129 ? 0.722 -0.92 6.656 1 92.06 129 THR B CA 1
ATOM 5243 C C . THR B 1 129 ? 0.9 -0.186 5.328 1 92.06 129 THR B C 1
ATOM 5245 O O . THR B 1 129 ? -0.067 0.018 4.59 1 92.06 129 THR B O 1
ATOM 5248 N N . GLN B 1 130 ? 2.139 0.184 5.039 1 92.44 130 GLN B N 1
ATOM 5249 C CA . GLN B 1 130 ? 2.412 0.85 3.771 1 92.44 130 GLN B CA 1
ATOM 5250 C C . GLN B 1 130 ? 3.291 -0.017 2.873 1 92.44 130 GLN B C 1
ATOM 5252 O O . GLN B 1 130 ? 3.875 0.474 1.906 1 92.44 130 GLN B O 1
ATOM 5257 N N . THR B 1 131 ? 3.471 -1.231 3.205 1 91.12 131 THR B N 1
ATOM 5258 C CA . THR B 1 131 ? 4.254 -2.205 2.451 1 91.12 131 THR B CA 1
ATOM 5259 C C . THR B 1 131 ? 5.688 -1.716 2.26 1 91.12 131 THR B C 1
ATOM 5261 O O . THR B 1 131 ? 6.285 -1.928 1.204 1 91.12 131 THR B O 1
ATOM 5264 N N . GLY B 1 132 ? 6.145 -0.91 3.168 1 92.38 132 GLY B N 1
ATOM 5265 C CA . GLY B 1 132 ? 7.504 -0.394 3.143 1 92.38 132 GLY B CA 1
ATOM 5266 C C . GLY B 1 132 ? 7.652 0.854 2.295 1 92.38 132 GLY B C 1
ATOM 5267 O O . GLY B 1 132 ? 8.703 1.495 2.305 1 92.38 132 GLY B O 1
ATOM 5268 N N . ASP B 1 133 ? 6.613 1.248 1.605 1 91.44 133 ASP B N 1
ATOM 5269 C CA . ASP B 1 133 ? 6.645 2.383 0.688 1 91.44 133 ASP B CA 1
ATOM 5270 C C . ASP B 1 133 ? 6.559 3.705 1.448 1 91.44 133 ASP B C 1
ATOM 5272 O O . ASP B 1 133 ? 5.707 4.543 1.152 1 91.44 133 ASP B O 1
ATOM 5276 N N . VAL B 1 134 ? 7.41 3.887 2.424 1 92.62 134 VAL B N 1
ATOM 5277 C CA . VAL B 1 134 ? 7.426 5.078 3.268 1 92.62 134 VAL B CA 1
ATOM 5278 C C . VAL B 1 134 ? 8.867 5.531 3.492 1 92.62 134 VAL B C 1
ATOM 5280 O O . VAL B 1 134 ? 9.781 4.707 3.543 1 92.62 134 VAL B O 1
ATOM 5283 N N . ASN B 1 135 ? 9.039 6.84 3.525 1 95.25 135 ASN B N 1
ATOM 5284 C CA . ASN B 1 135 ? 10.32 7.359 3.986 1 95.25 135 ASN B CA 1
ATOM 5285 C C . ASN B 1 135 ? 10.438 7.309 5.508 1 95.25 135 ASN B C 1
ATOM 5287 O O . ASN B 1 135 ? 10 8.234 6.195 1 95.25 135 ASN B O 1
ATOM 5291 N N . MET B 1 136 ? 11.102 6.289 6.004 1 96.12 136 MET B N 1
ATOM 5292 C CA . MET B 1 136 ? 11.133 6.023 7.441 1 96.12 136 MET B CA 1
ATOM 5293 C C . MET B 1 136 ? 11.914 7.109 8.172 1 96.12 136 MET B C 1
ATOM 5295 O O . MET B 1 136 ? 11.688 7.348 9.359 1 96.12 136 MET B O 1
ATOM 5299 N N . ALA B 1 137 ? 12.773 7.77 7.469 1 95.62 137 ALA B N 1
ATOM 5300 C CA . ALA B 1 137 ? 13.516 8.867 8.086 1 95.62 137 ALA B CA 1
ATOM 5301 C C . ALA B 1 137 ? 12.586 10.016 8.461 1 95.62 137 ALA B C 1
ATOM 5303 O O . ALA B 1 137 ? 12.797 10.688 9.477 1 95.62 137 ALA B O 1
ATOM 5304 N N . LEU B 1 138 ? 11.609 10.273 7.684 1 97.12 138 LEU B N 1
ATOM 5305 C CA . LEU B 1 138 ? 10.625 11.312 7.996 1 97.12 138 LEU B CA 1
ATOM 5306 C C . LEU B 1 138 ? 9.812 10.938 9.227 1 97.12 138 LEU B C 1
ATOM 5308 O O . LEU B 1 138 ? 9.562 11.781 10.094 1 97.12 138 LEU B O 1
ATOM 5312 N N . TRP B 1 139 ? 9.391 9.68 9.281 1 96.75 139 TRP B N 1
ATOM 5313 C CA . TRP B 1 139 ? 8.641 9.211 10.445 1 96.75 139 TRP B CA 1
ATOM 5314 C C . TRP B 1 139 ? 9.484 9.297 11.711 1 96.75 139 TRP B C 1
ATOM 5316 O O . TRP B 1 139 ? 8.992 9.719 12.766 1 96.75 139 TRP B O 1
ATOM 5326 N N . ARG B 1 140 ? 10.711 8.891 11.633 1 96.19 140 ARG B N 1
ATOM 5327 C CA . ARG B 1 140 ? 11.594 8.984 12.789 1 96.19 140 ARG B CA 1
ATOM 5328 C C . ARG B 1 140 ? 11.758 10.43 13.242 1 96.19 140 ARG B C 1
ATOM 5330 O O . ARG B 1 140 ? 11.75 10.719 14.438 1 96.19 140 ARG B O 1
ATOM 5337 N N . THR B 1 141 ? 11.922 11.312 12.281 1 97.12 141 THR B N 1
ATOM 5338 C CA . THR B 1 141 ? 12.023 12.734 12.586 1 97.12 141 THR B CA 1
ATOM 5339 C C . THR B 1 141 ? 10.766 13.234 13.289 1 97.12 141 THR B C 1
ATOM 5341 O O . THR B 1 141 ? 10.852 13.953 14.289 1 97.12 141 THR B O 1
ATOM 5344 N N . TRP B 1 142 ? 9.625 12.812 12.828 1 97.88 142 TRP B N 1
ATOM 5345 C CA . TRP B 1 142 ? 8.367 13.211 13.461 1 97.88 142 TRP B CA 1
ATOM 5346 C C . TRP B 1 142 ? 8.297 12.695 14.891 1 97.88 142 TRP B C 1
ATOM 5348 O O . TRP B 1 142 ? 7.887 13.422 15.797 1 97.88 142 TRP B O 1
ATOM 5358 N N . CYS B 1 143 ? 8.695 11.453 15.086 1 96 143 CYS B N 1
ATOM 5359 C CA . CYS B 1 143 ? 8.695 10.891 16.438 1 96 143 CYS B CA 1
ATOM 5360 C C . CYS B 1 143 ? 9.586 11.703 17.359 1 96 143 CYS B C 1
ATOM 5362 O O . CYS B 1 143 ? 9.258 11.891 18.531 1 96 143 CYS B O 1
ATOM 5364 N N . ASP B 1 144 ? 10.641 12.219 16.844 1 95.81 144 ASP B N 1
ATOM 5365 C CA . ASP B 1 144 ? 11.641 12.906 17.641 1 95.81 144 ASP B CA 1
ATOM 5366 C C . ASP B 1 144 ? 11.234 14.352 17.906 1 95.81 144 ASP B C 1
ATOM 5368 O O . ASP B 1 144 ? 11.555 14.914 18.969 1 95.81 144 ASP B O 1
ATOM 5372 N N . LYS B 1 145 ? 10.531 14.914 16.938 1 97.62 145 LYS B N 1
ATOM 5373 C CA . LYS B 1 145 ? 10.406 16.375 16.984 1 97.62 145 LYS B CA 1
ATOM 5374 C C . LYS B 1 145 ? 8.969 16.797 17.266 1 97.62 145 LYS B C 1
ATOM 5376 O O . LYS B 1 145 ? 8.719 17.953 17.625 1 97.62 145 LYS B O 1
ATOM 5381 N N . SER B 1 146 ? 8.023 15.922 17.188 1 97.69 146 SER B N 1
ATOM 5382 C CA . SER B 1 146 ? 6.621 16.312 17.266 1 97.69 146 SER B CA 1
ATOM 5383 C C . SER B 1 146 ? 6.242 16.734 18.688 1 97.69 146 SER B C 1
ATOM 5385 O O . SER B 1 146 ? 5.363 17.578 18.875 1 97.69 146 SER B O 1
ATOM 5387 N N . GLY B 1 147 ? 6.863 16.109 19.688 1 97 147 GLY B N 1
ATOM 5388 C CA . GLY B 1 147 ? 6.613 16.547 21.047 1 97 147 GLY B CA 1
ATOM 5389 C C . GLY B 1 147 ? 7 17.984 21.312 1 97 147 GLY B C 1
ATOM 5390 O O . GLY B 1 147 ? 6.227 18.75 21.906 1 97 147 GLY B O 1
ATOM 5391 N N . GLU B 1 148 ? 8.164 18.344 20.922 1 97.25 148 GLU B N 1
ATOM 5392 C CA . GLU B 1 148 ? 8.617 19.734 21.031 1 97.25 148 GLU B CA 1
ATOM 5393 C C . GLU B 1 148 ? 7.691 20.688 20.281 1 97.25 148 GLU B C 1
ATOM 5395 O O . GLU B 1 148 ? 7.387 21.781 20.766 1 97.25 148 GLU B O 1
ATOM 5400 N N . PHE B 1 149 ? 7.281 20.266 19.172 1 98 149 PHE B N 1
ATOM 5401 C CA . PHE B 1 149 ? 6.332 21.062 18.391 1 98 149 PHE B CA 1
ATOM 5402 C C . PHE B 1 149 ? 5.062 21.328 19.188 1 98 149 PHE B C 1
ATOM 5404 O O . PHE B 1 149 ? 4.605 22.469 19.297 1 98 149 PHE B O 1
ATOM 5411 N N . MET B 1 150 ? 4.492 20.266 19.719 1 97.5 150 MET B N 1
ATOM 5412 C CA . MET B 1 150 ? 3.252 20.391 20.469 1 97.5 150 MET B CA 1
ATOM 5413 C C . MET B 1 150 ? 3.436 21.312 21.672 1 97.5 150 MET B C 1
ATOM 5415 O O . MET B 1 150 ? 2.57 22.156 21.953 1 97.5 150 MET B O 1
ATOM 5419 N N . ASP B 1 151 ? 4.539 21.234 22.344 1 97.94 151 ASP B N 1
ATOM 5420 C CA . ASP B 1 151 ? 4.832 22.094 23.484 1 97.94 151 ASP B CA 1
ATOM 5421 C C . ASP B 1 151 ? 4.938 23.562 23.047 1 97.94 151 ASP B C 1
ATOM 5423 O O . ASP B 1 151 ? 4.414 24.438 23.734 1 97.94 151 ASP B O 1
ATOM 5427 N N . TRP B 1 152 ? 5.609 23.734 22 1 98.31 152 TRP B N 1
ATOM 5428 C CA . TRP B 1 152 ? 5.727 25.094 21.453 1 98.31 152 TRP B CA 1
ATOM 5429 C C . TRP B 1 152 ? 4.352 25.656 21.109 1 98.31 152 TRP B C 1
ATOM 5431 O O . TRP B 1 152 ? 4.062 26.812 21.391 1 98.31 152 TRP B O 1
ATOM 5441 N N . LEU B 1 153 ? 3.531 24.875 20.422 1 97.81 153 LEU B N 1
ATOM 5442 C CA . LEU B 1 153 ? 2.186 25.312 20.062 1 97.81 153 LEU B CA 1
ATOM 5443 C C . LEU B 1 153 ? 1.384 25.703 21.297 1 97.81 153 LEU B C 1
ATOM 5445 O O . LEU B 1 153 ? 0.715 26.75 21.297 1 97.81 153 LEU B O 1
ATOM 5449 N N . GLU B 1 154 ? 1.456 24.922 22.266 1 96.62 154 GLU B N 1
ATOM 5450 C CA . GLU B 1 154 ? 0.777 25.203 23.516 1 96.62 154 GLU B CA 1
ATOM 5451 C C . GLU B 1 154 ? 1.275 26.516 24.141 1 96.62 154 GLU B C 1
ATOM 5453 O O . GLU B 1 154 ? 0.477 27.375 24.531 1 96.62 154 GLU B O 1
ATOM 5458 N N . ASP B 1 155 ? 2.545 26.641 24.234 1 98.06 155 ASP B N 1
ATOM 5459 C CA . ASP B 1 155 ? 3.125 27.844 24.812 1 98.06 155 ASP B CA 1
ATOM 5460 C C . ASP B 1 155 ? 2.701 29.094 24.031 1 98.06 155 ASP B C 1
ATOM 5462 O O . ASP B 1 155 ? 2.543 30.172 24.625 1 98.06 155 ASP B O 1
ATOM 5466 N N . THR B 1 156 ? 2.566 28.938 22.812 1 98.12 156 THR B N 1
ATOM 5467 C CA . THR B 1 156 ? 2.238 30.047 21.938 1 98.12 156 THR B CA 1
ATOM 5468 C C . THR B 1 156 ? 0.774 30.453 22.094 1 98.12 156 THR B C 1
ATOM 5470 O O . THR B 1 156 ? 0.449 31.641 22.125 1 98.12 156 THR B O 1
ATOM 5473 N N . GLU B 1 157 ? -0.123 29.484 22.266 1 97.19 157 GLU B N 1
ATOM 5474 C CA . GLU B 1 157 ? -1.544 29.797 22.141 1 97.19 157 GLU B CA 1
ATOM 5475 C C . GLU B 1 157 ? -2.217 29.859 23.516 1 97.19 157 GLU B C 1
ATOM 5477 O O . GLU B 1 157 ? -3.305 30.438 23.641 1 97.19 157 GLU B O 1
ATOM 5482 N N . THR B 1 158 ? -1.627 29.359 24.5 1 96.06 158 THR B N 1
ATOM 5483 C CA . THR B 1 158 ? -2.238 29.328 25.828 1 96.06 158 THR B CA 1
ATOM 5484 C C . THR B 1 158 ? -2.488 30.734 26.344 1 96.06 158 THR B C 1
ATOM 5486 O O . THR B 1 158 ? -3.527 31 26.953 1 96.06 158 THR B O 1
ATOM 5489 N N . PRO B 1 159 ? -1.559 31.641 26.125 1 97.06 159 PRO B N 1
ATOM 5490 C CA . PRO B 1 159 ? -1.836 33 26.594 1 97.06 159 PRO B CA 1
ATOM 5491 C C . PRO B 1 159 ? -3.072 33.594 25.922 1 97.06 159 PRO B C 1
ATOM 5493 O O . PRO B 1 159 ? -3.664 34.562 26.469 1 97.06 159 PRO B O 1
ATOM 5496 N N . ALA B 1 160 ? -3.408 33.062 24.828 1 96.69 160 ALA B N 1
ATOM 5497 C CA . ALA B 1 160 ? -4.578 33.562 24.109 1 96.69 160 ALA B CA 1
ATOM 5498 C C . ALA B 1 160 ? -5.836 32.781 24.5 1 96.69 160 ALA B C 1
ATOM 5500 O O . ALA B 1 160 ? -6.883 32.938 23.875 1 96.69 160 ALA B O 1
ATOM 5501 N N . GLY B 1 161 ? -5.746 31.922 25.5 1 94.69 161 GLY B N 1
ATOM 5502 C CA . GLY B 1 161 ? -6.922 31.281 26.078 1 94.69 161 GLY B CA 1
ATOM 5503 C C . GLY B 1 161 ? -7.121 29.859 25.594 1 94.69 161 GLY B C 1
ATOM 5504 O O . GLY B 1 161 ? -8.109 29.219 25.953 1 94.69 161 GLY B O 1
ATOM 5505 N N . MET B 1 162 ? -6.191 29.344 24.859 1 94.25 162 MET B N 1
ATOM 5506 C CA . MET B 1 162 ? -6.305 27.969 24.375 1 94.25 162 MET B CA 1
ATOM 5507 C C . MET B 1 162 ? -5.875 26.969 25.453 1 94.25 162 MET B C 1
ATOM 5509 O O . MET B 1 162 ? -4.965 27.25 26.234 1 94.25 162 MET B O 1
ATOM 5513 N N . THR B 1 163 ? -6.547 25.812 25.469 1 92.44 163 THR B N 1
ATOM 5514 C CA . THR B 1 163 ? -6.117 24.656 26.266 1 92.44 163 THR B CA 1
ATOM 5515 C C . THR B 1 163 ? -5.828 23.453 25.391 1 92.44 163 THR B C 1
ATOM 5517 O O . THR B 1 163 ? -6.293 23.391 24.25 1 92.44 163 THR B O 1
ATOM 5520 N N . PHE B 1 164 ? -5.027 22.547 25.844 1 91.62 164 PHE B N 1
ATOM 5521 C CA . PHE B 1 164 ? -4.523 21.438 25.047 1 91.62 164 PHE B CA 1
ATOM 5522 C C . PHE B 1 164 ? -4.77 20.109 25.734 1 91.62 164 PHE B C 1
ATOM 5524 O O . PHE B 1 164 ? -3.824 19.406 26.094 1 91.62 164 PHE B O 1
ATOM 5531 N N . PRO B 1 165 ? -6.027 19.719 25.828 1 89.62 165 PRO B N 1
ATOM 5532 C CA . PRO B 1 165 ? -6.316 18.438 26.484 1 89.62 165 PRO B CA 1
ATOM 5533 C C . PRO B 1 165 ? -5.793 17.234 25.688 1 89.62 165 PRO B C 1
ATOM 5535 O O . PRO B 1 165 ? -5.91 17.203 24.453 1 89.62 165 PRO B O 1
ATOM 5538 N N . PHE B 1 166 ? -5.152 16.312 26.406 1 89.44 166 PHE B N 1
ATOM 5539 C CA . PHE B 1 166 ? -4.676 15.055 25.844 1 89.44 166 PHE B CA 1
ATOM 5540 C C . PHE B 1 166 ? -5.719 13.953 26.031 1 89.44 166 PHE B C 1
ATOM 5542 O O . PHE B 1 166 ? -6.312 13.82 27.109 1 89.44 166 PHE B O 1
ATOM 5549 N N . GLU B 1 167 ? -6.02 13.281 24.906 1 83.44 167 GLU B N 1
ATOM 5550 C CA . GLU B 1 167 ? -6.973 12.18 24.969 1 83.44 167 GLU B CA 1
ATOM 5551 C C . GLU B 1 167 ? -6.348 10.883 24.453 1 83.44 167 GLU B C 1
ATOM 5553 O O . GLU B 1 167 ? -5.695 10.875 23.406 1 83.44 167 GLU B O 1
ATOM 5558 N N . TRP B 1 168 ? -6.508 9.82 25.281 1 86.12 168 TRP B N 1
ATOM 5559 C CA . TRP B 1 168 ? -6.102 8.492 24.828 1 86.12 168 TRP B CA 1
ATOM 5560 C C . TRP B 1 168 ? -6.977 7.41 25.438 1 86.12 168 TRP B C 1
ATOM 5562 O O . TRP B 1 168 ? -7.199 7.406 26.656 1 86.12 168 TRP B O 1
ATOM 5572 N N . HIS B 1 169 ? -7.504 6.66 24.578 1 87.25 169 HIS B N 1
ATOM 5573 C CA . HIS B 1 169 ? -8.234 5.461 24.969 1 87.25 169 HIS B CA 1
ATOM 5574 C C . HIS B 1 169 ? -7.957 4.309 24.016 1 87.25 169 HIS B C 1
ATOM 5576 O O . HIS B 1 169 ? -7.938 4.496 22.797 1 87.25 169 HIS B O 1
ATOM 5582 N N . ALA B 1 170 ? -7.66 3.168 24.656 1 86.19 170 ALA B N 1
ATOM 5583 C CA . ALA B 1 170 ? -7.543 1.929 23.891 1 86.19 170 ALA B CA 1
ATOM 5584 C C . ALA B 1 170 ? -8.398 0.822 24.5 1 86.19 170 ALA B C 1
ATOM 5586 O O . ALA B 1 170 ? -8.383 0.623 25.719 1 86.19 170 ALA B O 1
ATOM 5587 N N . PRO B 1 171 ? -9.141 0.084 23.609 1 85.81 171 PRO B N 1
ATOM 5588 C CA . PRO B 1 171 ? -9.836 -1.091 24.141 1 85.81 171 PRO B CA 1
ATOM 5589 C C . PRO B 1 171 ? -8.883 -2.088 24.797 1 85.81 171 PRO B C 1
ATOM 5591 O O . PRO B 1 171 ? -7.727 -2.207 24.391 1 85.81 171 PRO B O 1
ATOM 5594 N N . ASP B 1 172 ? -9.445 -2.758 25.734 1 81 172 ASP B N 1
ATOM 5595 C CA . ASP B 1 172 ? -8.641 -3.748 26.453 1 81 172 ASP B CA 1
ATOM 5596 C C . ASP B 1 172 ? -8.586 -5.066 25.688 1 81 172 ASP B C 1
ATOM 5598 O O . ASP B 1 172 ? -9.195 -6.055 26.094 1 81 172 ASP B O 1
ATOM 5602 N N . ASP B 1 173 ? -7.891 -5.082 24.594 1 85 173 ASP B N 1
ATOM 5603 C CA . ASP B 1 173 ? -7.699 -6.246 23.734 1 85 173 ASP B CA 1
ATOM 5604 C C . ASP B 1 173 ? -6.34 -6.199 23.031 1 85 173 ASP B C 1
ATOM 5606 O O . ASP B 1 173 ? -5.926 -5.148 22.531 1 85 173 ASP B O 1
ATOM 5610 N N . PRO B 1 174 ? -5.684 -7.367 23 1 77.19 174 PRO B N 1
ATOM 5611 C CA . PRO B 1 174 ? -4.332 -7.398 22.422 1 77.19 174 PRO B CA 1
ATOM 5612 C C . PRO B 1 174 ? -4.316 -7.07 20.938 1 77.19 174 PRO B C 1
ATOM 5614 O O . PRO B 1 174 ? -3.271 -6.695 20.391 1 77.19 174 PRO B O 1
ATOM 5617 N N . GLU B 1 175 ? -5.441 -7.137 20.297 1 77.31 175 GLU B N 1
ATOM 5618 C CA . GLU B 1 175 ? -5.5 -6.867 18.859 1 77.31 175 GLU B CA 1
ATOM 5619 C C . GLU B 1 175 ? -5.754 -5.387 18.594 1 77.31 175 GLU B C 1
ATOM 5621 O O . GLU B 1 175 ? -5.621 -4.93 17.453 1 77.31 175 GLU B O 1
ATOM 5626 N N . ALA B 1 176 ? -6.086 -4.707 19.688 1 83.31 176 ALA B N 1
ATOM 5627 C CA . ALA B 1 176 ? -6.355 -3.275 19.547 1 83.31 176 ALA B CA 1
ATOM 5628 C C . ALA B 1 176 ? -5.059 -2.473 19.562 1 83.31 176 ALA B C 1
ATOM 5630 O O . ALA B 1 176 ? -4.262 -2.576 20.5 1 83.31 176 ALA B O 1
ATOM 5631 N N . TYR B 1 177 ? -4.738 -1.8 18.469 1 88.38 177 TYR B N 1
ATOM 5632 C CA . TYR B 1 177 ? -3.57 -0.929 18.422 1 88.38 177 TYR B CA 1
ATOM 5633 C C . TYR B 1 177 ? -3.984 0.529 18.266 1 88.38 177 TYR B C 1
ATOM 5635 O O . TYR B 1 177 ? -4.465 0.934 17.203 1 88.38 177 TYR B O 1
ATOM 5643 N N . TYR B 1 178 ? -3.848 1.319 19.359 1 90.12 178 TYR B N 1
ATOM 5644 C CA . TYR B 1 178 ? -4.156 2.742 19.453 1 90.12 178 TYR B CA 1
ATOM 5645 C C . TYR B 1 178 ? -3.037 3.498 20.156 1 90.12 178 TYR B C 1
ATOM 5647 O O . TYR B 1 178 ? -3.059 3.652 21.375 1 90.12 178 TYR B O 1
ATOM 5655 N N . PRO B 1 179 ? -2.076 4.016 19.406 1 92.69 179 PRO B N 1
ATOM 5656 C CA . PRO B 1 179 ? -0.988 4.73 20.078 1 92.69 179 PRO B CA 1
ATOM 5657 C C . PRO B 1 179 ? -1.444 6.043 20.703 1 92.69 179 PRO B C 1
ATOM 5659 O O . PRO B 1 179 ? -2.268 6.758 20.125 1 92.69 179 PRO B O 1
ATOM 5662 N N . ALA B 1 180 ? -0.923 6.332 21.922 1 92.44 180 ALA B N 1
ATOM 5663 C CA . ALA B 1 180 ? -1.252 7.551 22.656 1 92.44 180 ALA B CA 1
ATOM 5664 C C . ALA B 1 180 ? -0.567 8.766 22.031 1 92.44 180 ALA B C 1
ATOM 5666 O O . ALA B 1 180 ? 0.612 9.016 22.297 1 92.44 180 ALA B O 1
ATOM 5667 N N . MET B 1 181 ? -1.347 9.594 21.281 1 93.75 181 MET B N 1
ATOM 5668 C CA . MET B 1 181 ? -0.657 10.68 20.594 1 93.75 181 MET B CA 1
ATOM 5669 C C . MET B 1 181 ? -1.597 11.859 20.344 1 93.75 181 MET B C 1
ATOM 5671 O O . MET B 1 181 ? -1.194 12.867 19.766 1 93.75 181 MET B O 1
ATOM 5675 N N . CYS B 1 182 ? -2.799 11.82 20.812 1 91.25 182 CYS B N 1
ATOM 5676 C CA . CYS B 1 182 ? -3.826 12.75 20.375 1 91.25 182 CYS B CA 1
ATOM 5677 C C . CYS B 1 182 ? -3.99 13.898 21.359 1 91.25 182 CYS B C 1
ATOM 5679 O O . CYS B 1 182 ? -4.344 13.68 22.516 1 91.25 182 CYS B O 1
ATOM 5681 N N . THR B 1 183 ? -3.762 15.125 20.938 1 91.81 183 THR B N 1
ATOM 5682 C CA . THR B 1 183 ? -4.07 16.359 21.641 1 91.81 183 THR B CA 1
ATOM 5683 C C . THR B 1 183 ? -5.105 17.188 20.891 1 91.81 183 THR B C 1
ATOM 5685 O O . THR B 1 183 ? -5.039 17.297 19.656 1 91.81 183 THR B O 1
ATOM 5688 N N . ASN B 1 184 ? -6.066 17.734 21.625 1 89.69 184 ASN B N 1
ATOM 5689 C CA . ASN B 1 184 ? -7.125 18.531 21.016 1 89.69 184 ASN B CA 1
ATOM 5690 C C . ASN B 1 184 ? -7.078 19.984 21.5 1 89.69 184 ASN B C 1
ATOM 5692 O O . ASN B 1 184 ? -7.691 20.328 22.516 1 89.69 184 ASN B O 1
ATOM 5696 N N . PRO B 1 185 ? -6.457 20.828 20.75 1 91.31 185 PRO B N 1
ATOM 5697 C CA . PRO B 1 185 ? -6.469 22.234 21.156 1 91.31 185 PRO B CA 1
ATOM 5698 C C . PRO B 1 185 ? -7.863 22.859 21.094 1 91.31 185 PRO B C 1
ATOM 5700 O O . PRO B 1 185 ? -8.516 22.828 20.047 1 91.31 185 PRO B O 1
ATOM 5703 N N . VAL B 1 186 ? -8.273 23.422 22.234 1 89.56 186 VAL B N 1
ATOM 5704 C CA . VAL B 1 186 ? -9.609 24.016 22.281 1 89.56 186 VAL B CA 1
ATOM 5705 C C . VAL B 1 186 ? -9.555 25.344 23.016 1 89.56 186 VAL B C 1
ATOM 5707 O O . VAL B 1 186 ? -8.695 25.562 23.875 1 89.56 186 VAL B O 1
ATOM 5710 N N . MET B 1 187 ? -10.477 26.219 22.625 1 91 187 MET B N 1
ATOM 5711 C CA . MET B 1 187 ? -10.625 27.5 23.328 1 91 187 MET B CA 1
ATOM 5712 C C . MET B 1 187 ? -11.297 27.297 24.688 1 91 187 MET B C 1
ATOM 5714 O O . MET B 1 187 ? -12.305 26.594 24.781 1 91 187 MET B O 1
ATOM 5718 N N . GLY B 1 188 ? -10.773 27.875 25.625 1 87.25 188 GLY B N 1
ATOM 5719 C CA . GLY B 1 188 ? -11.367 27.812 26.953 1 87.25 188 GLY B CA 1
ATOM 5720 C C . GLY B 1 188 ? -11.148 26.484 27.641 1 87.25 188 GLY B C 1
ATOM 5721 O O . GLY B 1 188 ? -10.164 25.797 27.375 1 87.25 188 GLY B O 1
ATOM 5722 N N . ASP B 1 189 ? -12.023 26.203 28.641 1 81.56 189 ASP B N 1
ATOM 5723 C CA . ASP B 1 189 ? -11.906 24.969 29.422 1 81.56 189 ASP B CA 1
ATOM 5724 C C . ASP B 1 189 ? -12.508 23.781 28.672 1 81.56 189 ASP B C 1
ATOM 5726 O O . ASP B 1 189 ? -13.594 23.891 28.109 1 81.56 189 ASP B O 1
ATOM 5730 N N . PHE B 1 190 ? -11.633 22.859 28.594 1 76.75 190 PHE B N 1
ATOM 5731 C CA . PHE B 1 190 ? -12.094 21.641 27.938 1 76.75 190 PHE B CA 1
ATOM 5732 C C . PHE B 1 190 ? -13.148 20.938 28.781 1 76.75 190 PHE B C 1
ATOM 5734 O O . PHE B 1 190 ? -12.961 20.719 29.984 1 76.75 190 PHE B O 1
ATOM 5741 N N . ASN B 1 191 ? -14.367 20.672 28.125 1 78.81 191 ASN B N 1
ATOM 5742 C CA . ASN B 1 191 ? -15.398 19.844 28.75 1 78.81 191 ASN B CA 1
ATOM 5743 C C . ASN B 1 191 ? -15.312 18.391 28.281 1 78.81 191 ASN B C 1
ATOM 5745 O O . ASN B 1 191 ? -15.766 18.062 27.172 1 78.81 191 ASN B O 1
ATOM 5749 N N . PRO B 1 192 ? -14.844 17.453 29.109 1 76.44 192 PRO B N 1
ATOM 5750 C CA . PRO B 1 192 ? -14.664 16.062 28.703 1 76.44 192 PRO B CA 1
ATOM 5751 C C . PRO B 1 192 ? -15.977 15.375 28.328 1 76.44 192 PRO B C 1
ATOM 5753 O O . PRO B 1 192 ? -15.977 14.359 27.641 1 76.44 192 PRO B O 1
ATOM 5756 N N . GLN B 1 193 ? -17.031 16.062 28.797 1 77.75 193 GLN B N 1
ATOM 5757 C CA . GLN B 1 193 ? -18.344 15.477 28.531 1 77.75 193 GLN B CA 1
ATOM 5758 C C . GLN B 1 193 ? -19.031 16.156 27.344 1 77.75 193 GLN B C 1
ATOM 5760 O O . GLN B 1 193 ? -20.125 15.773 26.969 1 77.75 193 GLN B O 1
ATOM 5765 N N . GLY B 1 194 ? -18.281 17.047 26.688 1 71.38 194 GLY B N 1
ATOM 5766 C CA . GLY B 1 194 ? -18.891 17.781 25.594 1 71.38 194 GLY B CA 1
ATOM 5767 C C . GLY B 1 194 ? -20.188 18.469 26 1 71.38 194 GLY B C 1
ATOM 5768 O O . GLY B 1 194 ? -20.625 18.359 27.141 1 71.38 194 GLY B O 1
ATOM 5769 N N . PRO B 1 195 ? -20.797 19.328 25.297 1 69.88 195 PRO B N 1
ATOM 5770 C CA . PRO B 1 195 ? -20.266 19.719 23.984 1 69.88 195 PRO B CA 1
ATOM 5771 C C . PRO B 1 195 ? -19.156 20.75 24.062 1 69.88 195 PRO B C 1
ATOM 5773 O O . PRO B 1 195 ? -18.984 21.391 25.109 1 69.88 195 PRO B O 1
ATOM 5776 N N . ASN B 1 196 ? -18.266 20.703 23.125 1 75.56 196 ASN B N 1
ATOM 5777 C CA . ASN B 1 196 ? -17.219 21.688 22.953 1 75.56 196 ASN B CA 1
ATOM 5778 C C . ASN B 1 196 ? -17.438 22.516 21.672 1 75.56 196 ASN B C 1
ATOM 5780 O O . ASN B 1 196 ? -16.484 22.781 20.938 1 75.56 196 ASN B O 1
ATOM 5784 N N . TYR B 1 197 ? -18.641 22.906 21.453 1 67.62 197 TYR B N 1
ATOM 5785 C CA . TYR B 1 197 ? -19.031 23.594 20.234 1 67.62 197 TYR B CA 1
ATOM 5786 C C . TYR B 1 197 ? -18.172 24.828 20 1 67.62 197 TYR B C 1
ATOM 5788 O O . TYR B 1 197 ? -17.984 25.641 20.906 1 67.62 197 TYR B O 1
ATOM 5796 N N . GLY B 1 198 ? -17.672 24.906 18.844 1 71.81 198 GLY B N 1
ATOM 5797 C CA . GLY B 1 198 ? -16.938 26.094 18.422 1 71.81 198 GLY B CA 1
ATOM 5798 C C . GLY B 1 198 ? -15.578 26.203 19.078 1 71.81 198 GLY B C 1
ATOM 5799 O O . GLY B 1 198 ? -14.891 27.219 18.906 1 71.81 198 GLY B O 1
ATOM 5800 N N . ALA B 1 199 ? -15.18 25.203 19.719 1 79 199 ALA B N 1
ATOM 5801 C CA . ALA B 1 199 ? -13.969 25.328 20.531 1 79 199 ALA B CA 1
ATOM 5802 C C . ALA B 1 199 ? -12.719 25.078 19.688 1 79 199 ALA B C 1
ATOM 5804 O O . ALA B 1 199 ? -11.617 25.469 20.062 1 79 199 ALA B O 1
ATOM 5805 N N . TYR B 1 200 ? -12.891 24.469 18.516 1 85.25 200 TYR B N 1
ATOM 5806 C CA . TYR B 1 200 ? -11.719 24.188 17.688 1 85.25 200 TYR B CA 1
ATOM 5807 C C . TYR B 1 200 ? -11.328 25.406 16.875 1 85.25 200 TYR B C 1
ATOM 5809 O O . TYR B 1 200 ? -11.734 25.547 15.719 1 85.25 200 TYR B O 1
ATOM 5817 N N . GLN B 1 201 ? -10.508 26.312 17.453 1 88.81 201 GLN B N 1
ATOM 5818 C CA . GLN B 1 201 ? -10.211 27.609 16.859 1 88.81 201 GLN B CA 1
ATOM 5819 C C . GLN B 1 201 ? -8.703 27.859 16.828 1 88.81 201 GLN B C 1
ATOM 5821 O O . GLN B 1 201 ? -8.273 29.016 16.75 1 88.81 201 GLN B O 1
ATOM 5826 N N . HIS B 1 202 ? -7.953 26.828 16.953 1 91.31 202 HIS B N 1
ATOM 5827 C CA . HIS B 1 202 ? -6.535 27.062 17.188 1 91.31 202 HIS B CA 1
ATOM 5828 C C . HIS B 1 202 ? -5.879 27.719 15.969 1 91.31 202 HIS B C 1
ATOM 5830 O O . HIS B 1 202 ? -4.91 28.469 16.109 1 91.31 202 HIS B O 1
ATOM 5836 N N . LEU B 1 203 ? -6.363 27.578 14.75 1 95.44 203 LEU B N 1
ATOM 5837 C CA . LEU B 1 203 ? -5.777 28.234 13.586 1 95.44 203 LEU B CA 1
ATOM 5838 C C . LEU B 1 203 ? -6.164 29.719 13.547 1 95.44 203 LEU B C 1
ATOM 5840 O O . LEU B 1 203 ? -5.348 30.562 13.172 1 95.44 203 LEU B O 1
ATOM 5844 N N . GLU B 1 204 ? -7.398 30.031 13.891 1 95.56 204 GLU B N 1
ATOM 5845 C CA . GLU B 1 204 ? -7.805 31.422 14 1 95.56 204 GLU B CA 1
ATOM 5846 C C . GLU B 1 204 ? -7 32.156 15.07 1 95.56 204 GLU B C 1
ATOM 5848 O O . GLU B 1 204 ? -6.582 33.312 14.875 1 95.56 204 GLU B O 1
ATOM 5853 N N . VAL B 1 205 ? -6.832 31.469 16.156 1 96.62 205 VAL B N 1
ATOM 5854 C CA . VAL B 1 205 ? -6.035 32.062 17.234 1 96.62 205 VAL B CA 1
ATOM 5855 C C . VAL B 1 205 ? -4.602 32.281 16.766 1 96.62 205 VAL B C 1
ATOM 5857 O O . VAL B 1 205 ? -4.023 33.344 17 1 96.62 205 VAL B O 1
ATOM 5860 N N . MET B 1 206 ? -4.035 31.312 16.094 1 98 206 MET B N 1
ATOM 5861 C CA . MET B 1 206 ? -2.674 31.438 15.578 1 98 206 MET B CA 1
ATOM 5862 C C . MET B 1 206 ? -2.574 32.594 14.578 1 98 206 MET B C 1
ATOM 5864 O O . MET B 1 206 ? -1.591 33.344 14.57 1 98 206 MET B O 1
ATOM 5868 N N . ARG B 1 207 ? -3.557 32.688 13.711 1 98.19 207 ARG B N 1
ATOM 5869 C CA . ARG B 1 207 ? -3.615 33.812 12.781 1 98.19 207 ARG B CA 1
ATOM 5870 C C . ARG B 1 207 ? -3.523 35.125 13.516 1 98.19 207 ARG B C 1
ATOM 5872 O O . ARG B 1 207 ? -2.705 36 13.172 1 98.19 207 ARG B O 1
ATOM 5879 N N . ASP B 1 208 ? -4.336 35.312 14.539 1 98.25 208 ASP B N 1
ATOM 5880 C CA . ASP B 1 208 ? -4.383 36.562 15.281 1 98.25 208 ASP B CA 1
ATOM 5881 C C . ASP B 1 208 ? -3.047 36.844 15.961 1 98.25 208 ASP B C 1
ATOM 5883 O O . ASP B 1 208 ? -2.557 37.969 15.93 1 98.25 208 ASP B O 1
ATOM 5887 N N . LEU B 1 209 ? -2.508 35.812 16.562 1 98.5 209 LEU B N 1
ATOM 5888 C CA . LEU B 1 209 ? -1.217 35.938 17.219 1 98.5 209 LEU B CA 1
ATOM 5889 C C . LEU B 1 209 ? -0.131 36.312 16.219 1 98.5 209 LEU B C 1
ATOM 5891 O O . LEU B 1 209 ? 0.735 37.156 16.516 1 98.5 209 LEU B O 1
ATOM 5895 N N . PHE B 1 210 ? -0.164 35.75 15.07 1 98.62 210 PHE B N 1
ATOM 5896 C CA . PHE B 1 210 ? 0.8 36.031 14.008 1 98.62 210 PHE B CA 1
ATOM 5897 C C . PHE B 1 210 ? 0.71 37.469 13.555 1 98.62 210 PHE B C 1
ATOM 5899 O O . PHE B 1 210 ? 1.731 38.156 13.414 1 98.62 210 PHE B O 1
ATOM 5906 N N . LEU B 1 211 ? -0.45 37.938 13.32 1 98.5 211 LEU B N 1
ATOM 5907 C CA . LEU B 1 211 ? -0.675 39.344 12.906 1 98.5 211 LEU B CA 1
ATOM 5908 C C . LEU B 1 211 ? -0.256 40.312 14.008 1 98.5 211 LEU B C 1
ATOM 5910 O O . LEU B 1 211 ? 0.366 41.344 13.727 1 98.5 211 LEU B O 1
ATOM 5914 N N . GLU B 1 212 ? -0.569 39.969 15.234 1 98.25 212 GLU B N 1
ATOM 5915 C CA . GLU B 1 212 ? -0.195 40.781 16.375 1 98.25 212 GLU B CA 1
ATOM 5916 C C . GLU B 1 212 ? 1.322 40.906 16.516 1 98.25 212 GLU B C 1
ATOM 5918 O O . GLU B 1 212 ? 1.845 41.938 16.938 1 98.25 212 GLU B O 1
ATOM 5923 N N . ALA B 1 213 ? 1.963 39.844 16.125 1 98 213 ALA B N 1
ATOM 5924 C CA . ALA B 1 213 ? 3.42 39.812 16.219 1 98 213 ALA B CA 1
ATOM 5925 C C . ALA B 1 213 ? 4.066 40.562 15.07 1 98 213 ALA B C 1
ATOM 5927 O O . ALA B 1 213 ? 5.289 40.719 15.016 1 98 213 ALA B O 1
ATOM 5928 N N . GLY B 1 214 ? 3.258 41 14.102 1 98.31 214 GLY B N 1
ATOM 5929 C CA . GLY B 1 214 ? 3.773 41.844 13.016 1 98.31 214 GLY B CA 1
ATOM 5930 C C . GLY B 1 214 ? 3.822 41.094 11.688 1 98.31 214 GLY B C 1
ATOM 5931 O O . GLY B 1 214 ? 4.281 41.656 10.688 1 98.31 214 GLY B O 1
ATOM 5932 N N . GLY B 1 215 ? 3.387 39.906 11.703 1 98.69 215 GLY B N 1
ATOM 5933 C CA . GLY B 1 215 ? 3.32 39.156 10.453 1 98.69 215 GLY B CA 1
ATOM 5934 C C . GLY B 1 215 ? 2.277 39.688 9.492 1 98.69 215 GLY B C 1
ATOM 5935 O O . GLY B 1 215 ? 1.426 40.5 9.883 1 98.69 215 GLY B O 1
ATOM 5936 N N . THR B 1 216 ? 2.412 39.281 8.203 1 98.75 216 THR B N 1
ATOM 5937 C CA . THR B 1 216 ? 1.474 39.719 7.172 1 98.75 216 THR B CA 1
ATOM 5938 C C . THR B 1 216 ? 0.811 38.531 6.512 1 98.75 216 THR B C 1
ATOM 5940 O O . THR B 1 216 ? 1.469 37.5 6.242 1 98.75 216 THR B O 1
ATOM 5943 N N . ILE B 1 217 ? -0.469 38.688 6.32 1 98.75 217 ILE B N 1
ATOM 5944 C CA . ILE B 1 217 ? -1.182 37.719 5.484 1 98.75 217 ILE B CA 1
ATOM 5945 C C . ILE B 1 217 ? -1.865 38.438 4.328 1 98.75 217 ILE B C 1
ATOM 5947 O O . ILE B 1 217 ? -2.691 39.344 4.547 1 98.75 217 ILE B O 1
ATOM 5951 N N . ASP B 1 218 ? -1.466 38.125 3.127 1 98.38 218 ASP B N 1
ATOM 5952 C CA . ASP B 1 218 ? -2.17 38.594 1.945 1 98.38 218 ASP B CA 1
ATOM 5953 C C . ASP B 1 218 ? -3.229 37.594 1.486 1 98.38 218 ASP B C 1
ATOM 5955 O O . ASP B 1 218 ? -2.914 36.625 0.801 1 98.38 218 ASP B O 1
ATOM 5959 N N . PHE B 1 219 ? -4.441 37.875 1.845 1 97.25 219 PHE B N 1
ATOM 5960 C CA . PHE B 1 219 ? -5.566 37.062 1.411 1 97.25 219 PHE B CA 1
ATOM 5961 C C . PHE B 1 219 ? -5.922 37.344 -0.042 1 97.25 219 PHE B C 1
ATOM 5963 O O . PHE B 1 219 ? -5.418 38.312 -0.63 1 97.25 219 PHE B O 1
ATOM 5970 N N . LEU B 1 220 ? -6.762 36.406 -0.631 1 96.31 220 LEU B N 1
ATOM 5971 C CA . LEU B 1 220 ? -7.199 36.531 -2.018 1 96.31 220 LEU B CA 1
ATOM 5972 C C . LEU B 1 220 ? -6.012 36.719 -2.951 1 96.31 220 LEU B C 1
ATOM 5974 O O . LEU B 1 220 ? -6.07 37.531 -3.877 1 96.31 220 LEU B O 1
ATOM 5978 N N . THR B 1 221 ? -4.965 36.094 -2.605 1 97.19 221 THR B N 1
ATOM 5979 C CA . THR B 1 221 ? -3.711 36.125 -3.35 1 97.19 221 THR B CA 1
ATOM 5980 C C . THR B 1 221 ? -3.24 34.688 -3.67 1 97.19 221 THR B C 1
ATOM 5982 O O . THR B 1 221 ? -2.926 33.906 -2.764 1 97.19 221 THR B O 1
ATOM 5985 N N . THR B 1 222 ? -3.232 34.344 -4.941 1 96.88 222 THR B N 1
ATOM 5986 C CA . THR B 1 222 ? -2.945 32.969 -5.375 1 96.88 222 THR B CA 1
ATOM 5987 C C . THR B 1 222 ? -1.502 32.875 -5.855 1 96.88 222 THR B C 1
ATOM 5989 O O . THR B 1 222 ? -1.092 33.562 -6.789 1 96.88 222 THR B O 1
ATOM 5992 N N . GLY B 1 223 ? -0.648 32.031 -5.121 1 97.62 223 GLY B N 1
ATOM 5993 C CA . GLY B 1 223 ? 0.663 31.703 -5.66 1 97.62 223 GLY B CA 1
ATOM 5994 C C . GLY B 1 223 ? 0.597 31 -7.004 1 97.62 223 GLY B C 1
ATOM 5995 O O . GLY B 1 223 ? -0.153 30.047 -7.176 1 97.62 223 GLY B O 1
ATOM 5996 N N . GLU B 1 224 ? 1.478 31.469 -7.973 1 96.94 224 GLU B N 1
ATOM 5997 C CA . GLU B 1 224 ? 1.342 30.953 -9.328 1 96.94 224 GLU B CA 1
ATOM 5998 C C . GLU B 1 224 ? 2.637 30.297 -9.805 1 96.94 224 GLU B C 1
ATOM 6000 O O . GLU B 1 224 ? 2.607 29.25 -10.461 1 96.94 224 GLU B O 1
ATOM 6005 N N . GLN B 1 225 ? 3.725 31 -9.539 1 98.06 225 GLN B N 1
ATOM 6006 C CA . GLN B 1 225 ? 5.023 30.516 -9.992 1 98.06 225 GLN B CA 1
ATOM 6007 C C . GLN B 1 225 ? 6.113 30.828 -8.977 1 98.06 225 GLN B C 1
ATOM 6009 O O . GLN B 1 225 ? 6.031 31.828 -8.266 1 98.06 225 GLN B O 1
ATOM 6014 N N . LEU B 1 226 ? 7.113 29.922 -8.93 1 98.75 226 LEU B N 1
ATOM 6015 C CA . LEU B 1 226 ? 8.297 30.219 -8.133 1 98.75 226 LEU B CA 1
ATOM 6016 C C . LEU B 1 226 ? 9.312 31.016 -8.938 1 98.75 226 LEU B C 1
ATOM 6018 O O . LEU B 1 226 ? 9.406 30.859 -10.156 1 98.75 226 LEU B O 1
ATOM 6022 N N . VAL B 1 227 ? 10 31.922 -8.273 1 98.38 227 VAL B N 1
ATOM 6023 C CA . VAL B 1 227 ? 11.117 32.656 -8.867 1 98.38 227 VAL B CA 1
ATOM 6024 C C . VAL B 1 227 ? 12.422 31.906 -8.586 1 98.38 227 VAL B C 1
ATOM 6026 O O . VAL B 1 227 ? 12.727 31.594 -7.43 1 98.38 227 VAL B O 1
ATOM 6029 N N . GLN B 1 228 ? 13.133 31.547 -9.602 1 98.06 228 GLN B N 1
ATOM 6030 C CA . GLN B 1 228 ? 14.414 30.859 -9.461 1 98.06 228 GLN B CA 1
ATOM 6031 C C . GLN B 1 228 ? 15.555 31.688 -10.047 1 98.06 228 GLN B C 1
ATOM 6033 O O . GLN B 1 228 ? 15.383 32.344 -11.086 1 98.06 228 GLN B O 1
ATOM 6038 N N . ASP B 1 229 ? 16.688 31.719 -9.43 1 97.81 229 ASP B N 1
ATOM 6039 C CA . ASP B 1 229 ? 17.844 32.375 -10 1 97.81 229 ASP B CA 1
ATOM 6040 C C . ASP B 1 229 ? 18.594 31.469 -10.969 1 97.81 229 ASP B C 1
ATOM 6042 O O . ASP B 1 229 ? 18.094 30.391 -11.312 1 97.81 229 ASP B O 1
ATOM 6046 N N . GLU B 1 230 ? 19.719 31.844 -11.398 1 96.56 230 GLU B N 1
ATOM 6047 C CA . GLU B 1 230 ? 20.453 31.141 -12.445 1 96.56 230 GLU B CA 1
ATOM 6048 C C . GLU B 1 230 ? 20.953 29.781 -11.953 1 96.56 230 GLU B C 1
ATOM 6050 O O . GLU B 1 230 ? 21.141 28.859 -12.75 1 96.56 230 GLU B O 1
ATOM 6055 N N . SER B 1 231 ? 21.094 29.641 -10.648 1 96.19 231 SER B N 1
ATOM 6056 C CA . SER B 1 231 ? 21.578 28.391 -10.086 1 96.19 231 SER B CA 1
ATOM 6057 C C . SER B 1 231 ? 20.438 27.406 -9.852 1 96.19 231 SER B C 1
ATOM 6059 O O . SER B 1 231 ? 20.672 26.234 -9.523 1 96.19 231 SER B O 1
ATOM 6061 N N . GLY B 1 232 ? 19.219 27.891 -9.992 1 97.25 232 GLY B N 1
ATOM 6062 C CA . GLY B 1 232 ? 18.047 27.062 -9.734 1 97.25 232 GLY B CA 1
ATOM 6063 C C . GLY B 1 232 ? 17.484 27.234 -8.336 1 97.25 232 GLY B C 1
ATOM 6064 O O . GLY B 1 232 ? 16.484 26.609 -7.988 1 97.25 232 GLY B O 1
ATOM 6065 N N . LYS B 1 233 ? 18.172 28.125 -7.613 1 98.44 233 LYS B N 1
ATOM 6066 C CA . LYS B 1 233 ? 17.703 28.406 -6.262 1 98.44 233 LYS B CA 1
ATOM 6067 C C . LYS B 1 233 ? 16.375 29.172 -6.289 1 98.44 233 LYS B C 1
ATOM 6069 O O . LYS B 1 233 ? 16.203 30.078 -7.105 1 98.44 233 LYS B O 1
ATOM 6074 N N . VAL B 1 234 ? 15.469 28.781 -5.461 1 98.88 234 VAL B N 1
ATOM 6075 C CA . VAL B 1 234 ? 14.203 29.5 -5.336 1 98.88 234 VAL B CA 1
ATOM 6076 C C . VAL B 1 234 ? 14.391 30.734 -4.453 1 98.88 234 VAL B C 1
ATOM 6078 O O . VAL B 1 234 ? 14.867 30.625 -3.318 1 98.88 234 VAL B O 1
ATOM 6081 N N . THR B 1 235 ? 13.93 31.891 -4.988 1 98.75 235 THR B N 1
ATOM 6082 C CA . THR B 1 235 ? 14.18 33.156 -4.297 1 98.75 235 THR B CA 1
ATOM 6083 C C . THR B 1 235 ? 12.883 33.906 -4.07 1 98.75 235 THR B C 1
ATOM 6085 O O . THR B 1 235 ? 12.891 35 -3.521 1 98.75 235 THR B O 1
ATOM 6088 N N . GLY B 1 236 ? 11.812 33.344 -4.523 1 98.75 236 GLY B N 1
ATOM 6089 C CA . GLY B 1 236 ? 10.555 34.031 -4.312 1 98.75 236 GLY B CA 1
ATOM 6090 C C . GLY B 1 236 ? 9.375 33.375 -4.996 1 98.75 236 GLY B C 1
ATOM 6091 O O . GLY B 1 236 ? 9.492 32.25 -5.477 1 98.75 236 GLY B O 1
ATOM 6092 N N . VAL B 1 237 ? 8.211 34.094 -4.934 1 98.75 237 VAL B N 1
ATOM 6093 C CA . VAL B 1 237 ? 6.953 33.625 -5.504 1 98.75 237 VAL B CA 1
ATOM 6094 C C . VAL B 1 237 ? 6.277 34.75 -6.277 1 98.75 237 VAL B C 1
ATOM 6096 O O . VAL B 1 237 ? 6.285 35.906 -5.84 1 98.75 237 VAL B O 1
ATOM 6099 N N . LEU B 1 238 ? 5.812 34.438 -7.469 1 98.44 238 LEU B N 1
ATOM 6100 C CA . LEU B 1 238 ? 4.879 35.281 -8.188 1 98.44 238 LEU B CA 1
ATOM 6101 C C . LEU B 1 238 ? 3.436 34.906 -7.871 1 98.44 238 LEU B C 1
ATOM 6103 O O . LEU B 1 238 ? 3.043 33.75 -8.039 1 98.44 238 LEU B O 1
ATOM 6107 N N . ALA B 1 239 ? 2.682 35.906 -7.379 1 98.12 239 ALA B N 1
ATOM 6108 C CA . ALA B 1 239 ? 1.306 35.625 -6.969 1 98.12 239 ALA B CA 1
ATOM 6109 C C . ALA B 1 239 ? 0.333 36.594 -7.641 1 98.12 239 ALA B C 1
ATOM 6111 O O . ALA B 1 239 ? 0.668 37.75 -7.887 1 98.12 239 ALA B O 1
ATOM 6112 N N . ARG B 1 240 ? -0.808 36.062 -7.957 1 96.94 240 ARG B N 1
ATOM 6113 C CA . ARG B 1 240 ? -1.887 36.875 -8.516 1 96.94 240 ARG B CA 1
ATOM 6114 C C . ARG B 1 240 ? -2.771 37.438 -7.406 1 96.94 240 ARG B C 1
ATOM 6116 O O . ARG B 1 240 ? -3.289 36.688 -6.574 1 96.94 240 ARG B O 1
ATOM 6123 N N . PHE B 1 241 ? -2.971 38.656 -7.25 1 93.06 241 PHE B N 1
ATOM 6124 C CA . PHE B 1 241 ? -3.764 39.25 -6.184 1 93.06 241 PHE B CA 1
ATOM 6125 C C . PHE B 1 241 ? -4.957 40.031 -6.75 1 93.06 241 PHE B C 1
ATOM 6127 O O . PHE B 1 241 ? -5.801 40.5 -6 1 93.06 241 PHE B O 1
ATOM 6134 N N . ASN B 1 242 ? -5.098 40.344 -8.008 1 84.31 242 ASN B N 1
ATOM 6135 C CA . ASN B 1 242 ? -6.219 40.875 -8.766 1 84.31 242 ASN B CA 1
ATOM 6136 C C . ASN B 1 242 ? -6.273 40.281 -10.18 1 84.31 242 ASN B C 1
ATOM 6138 O O . ASN B 1 242 ? -5.344 39.625 -10.609 1 84.31 242 ASN B O 1
ATOM 6142 N N . LYS B 1 243 ? -7.523 40.75 -10.656 1 80.5 243 LYS B N 1
ATOM 6143 C CA . LYS B 1 243 ? -7.68 40.219 -12.016 1 80.5 243 LYS B CA 1
ATOM 6144 C C . LYS B 1 243 ? -6.434 40.5 -12.852 1 80.5 243 LYS B C 1
ATOM 6146 O O . LYS B 1 243 ? -6.062 41.656 -13.07 1 80.5 243 LYS B O 1
ATOM 6151 N N . ASP B 1 244 ? -5.449 39.812 -13.172 1 83.38 244 ASP B N 1
ATOM 6152 C CA . ASP B 1 244 ? -4.305 39.719 -14.078 1 83.38 244 ASP B CA 1
ATOM 6153 C C . ASP B 1 244 ? -3.135 40.562 -13.547 1 83.38 244 ASP B C 1
ATOM 6155 O O . ASP B 1 244 ? -2.32 41.062 -14.32 1 83.38 244 ASP B O 1
ATOM 6159 N N . GLN B 1 245 ? -3.146 40.844 -12.305 1 94.12 245 GLN B N 1
ATOM 6160 C CA . GLN B 1 245 ? -2.012 41.531 -11.688 1 94.12 245 GLN B CA 1
ATOM 6161 C C . GLN B 1 245 ? -1.214 40.594 -10.797 1 94.12 245 GLN B C 1
ATOM 6163 O O . GLN B 1 245 ? -1.79 39.812 -10.016 1 94.12 245 GLN B O 1
ATOM 6168 N N . TYR B 1 246 ? 0.057 40.688 -11.008 1 96.88 246 TYR B N 1
ATOM 6169 C CA . TYR B 1 246 ? 0.957 39.781 -10.289 1 96.88 246 TYR B CA 1
ATOM 6170 C C . TYR B 1 246 ? 1.913 40.594 -9.398 1 96.88 246 TYR B C 1
ATOM 6172 O O . TYR B 1 246 ? 2.363 41.656 -9.766 1 96.88 246 TYR B O 1
ATOM 6180 N N . ARG B 1 247 ? 2.135 40.125 -8.25 1 97.69 247 ARG B N 1
ATOM 6181 C CA . ARG B 1 247 ? 3.133 40.625 -7.309 1 97.69 247 ARG B CA 1
ATOM 6182 C C . ARG B 1 247 ? 4.25 39.594 -7.113 1 97.69 247 ARG B C 1
ATOM 6184 O O . ARG B 1 247 ? 3.994 38.406 -7.008 1 97.69 247 ARG B O 1
ATOM 6191 N N . GLN B 1 248 ? 5.453 40.125 -7.16 1 98.38 248 GLN B N 1
ATOM 6192 C CA . GLN B 1 248 ? 6.59 39.281 -6.805 1 98.38 248 GLN B CA 1
ATOM 6193 C C . GLN B 1 248 ? 6.953 39.438 -5.332 1 98.38 248 GLN B C 1
ATOM 6195 O O . GLN B 1 248 ? 7.18 40.531 -4.855 1 98.38 248 GLN B O 1
ATOM 6200 N N . TYR B 1 249 ? 6.93 38.344 -4.637 1 98.81 249 TYR B N 1
ATOM 6201 C CA . TYR B 1 249 ? 7.406 38.281 -3.262 1 98.81 249 TYR B CA 1
ATOM 6202 C C . TYR B 1 249 ? 8.82 37.688 -3.197 1 98.81 249 TYR B C 1
ATOM 6204 O O . TYR B 1 249 ? 9.016 36.5 -3.418 1 98.81 249 TYR B O 1
ATOM 6212 N N . ASN B 1 250 ? 9.75 38.531 -2.922 1 98.81 250 ASN B N 1
ATOM 6213 C CA . ASN B 1 250 ? 11.109 38.062 -2.719 1 98.81 250 ASN B CA 1
ATOM 6214 C C . ASN B 1 250 ? 11.289 37.438 -1.336 1 98.81 250 ASN B C 1
ATOM 6216 O O . ASN B 1 250 ? 10.734 37.938 -0.354 1 98.81 250 ASN B O 1
ATOM 6220 N N . ALA B 1 251 ? 12.008 36.344 -1.248 1 98.75 251 ALA B N 1
ATOM 6221 C CA . ALA B 1 251 ? 12.234 35.594 -0.013 1 98.75 251 ALA B CA 1
ATOM 6222 C C . ALA B 1 251 ? 13.727 35.375 0.235 1 98.75 251 ALA B C 1
ATOM 6224 O O . ALA B 1 251 ? 14.344 34.469 -0.327 1 98.75 251 ALA B O 1
ATOM 6225 N N . ALA B 1 252 ? 14.289 36.094 1.141 1 98.56 252 ALA B N 1
ATOM 6226 C CA . ALA B 1 252 ? 15.727 36.062 1.385 1 98.56 252 ALA B CA 1
ATOM 6227 C C . ALA B 1 252 ? 16.156 34.719 2.008 1 98.56 252 ALA B C 1
ATOM 6229 O O . ALA B 1 252 ? 17.266 34.25 1.78 1 98.56 252 ALA B O 1
ATOM 6230 N N . LYS B 1 253 ? 15.297 34.125 2.84 1 98.62 253 LYS B N 1
ATOM 6231 C CA . LYS B 1 253 ? 15.648 32.906 3.562 1 98.62 253 LYS B CA 1
ATOM 6232 C C . LYS B 1 253 ? 14.984 31.672 2.941 1 98.62 253 LYS B C 1
ATOM 6234 O O . LYS B 1 253 ? 15.344 30.531 3.252 1 98.62 253 LYS B O 1
ATOM 6239 N N . GLY B 1 254 ? 13.984 31.891 2.055 1 98.56 254 GLY B N 1
ATOM 6240 C CA . GLY B 1 254 ? 13.367 30.766 1.362 1 98.56 254 GLY B CA 1
ATOM 6241 C C . GLY B 1 254 ? 11.859 30.859 1.293 1 98.56 254 GLY B C 1
ATOM 6242 O O . GLY B 1 254 ? 11.266 31.828 1.781 1 98.56 254 GLY B O 1
ATOM 6243 N N . VAL B 1 255 ? 11.273 29.922 0.552 1 98.94 255 VAL B N 1
ATOM 6244 C CA . VAL B 1 255 ? 9.828 29.797 0.362 1 98.94 255 VAL B CA 1
ATOM 6245 C C . VAL B 1 255 ? 9.344 28.469 0.944 1 98.94 255 VAL B C 1
ATOM 6247 O O . VAL B 1 255 ? 9.938 27.422 0.684 1 98.94 255 VAL B O 1
ATOM 6250 N N . ILE B 1 256 ? 8.328 28.469 1.837 1 98.94 256 ILE B N 1
ATOM 6251 C CA . ILE B 1 256 ? 7.637 27.266 2.289 1 98.94 256 ILE B CA 1
ATOM 6252 C C . ILE B 1 256 ? 6.301 27.141 1.558 1 98.94 256 ILE B C 1
ATOM 6254 O O . ILE B 1 256 ? 5.426 28 1.69 1 98.94 256 ILE B O 1
ATOM 6258 N N . VAL B 1 257 ? 6.195 26.094 0.829 1 98.69 257 VAL B N 1
ATOM 6259 C CA . VAL B 1 257 ? 4.965 25.812 0.099 1 98.69 257 VAL B CA 1
ATOM 6260 C C . VAL B 1 257 ? 4.117 24.797 0.871 1 98.69 257 VAL B C 1
ATOM 6262 O O . VAL B 1 257 ? 4.578 23.688 1.158 1 98.69 257 VAL B O 1
ATOM 6265 N N . CYS B 1 258 ? 2.906 25.078 1.198 1 97.25 258 CYS B N 1
ATOM 6266 C CA . CYS B 1 258 ? 1.966 24.219 1.924 1 97.25 258 CYS B CA 1
ATOM 6267 C C . CYS B 1 258 ? 0.528 24.562 1.549 1 97.25 258 CYS B C 1
ATOM 6269 O O . CYS B 1 258 ? -0.257 24.984 2.4 1 97.25 258 CYS B O 1
ATOM 6271 N N . THR B 1 259 ? 0.095 24.234 0.37 1 97.44 259 THR B N 1
ATOM 6272 C CA . THR B 1 259 ? -1.161 24.688 -0.206 1 97.44 259 THR B CA 1
ATOM 6273 C C . THR B 1 259 ? -2.248 23.641 -0.06 1 97.44 259 THR B C 1
ATOM 6275 O O . THR B 1 259 ? -3.33 23.766 -0.637 1 97.44 259 THR B O 1
ATOM 6278 N N . GLY B 1 260 ? -2.021 22.609 0.605 1 96.06 260 GLY B N 1
ATOM 6279 C CA . GLY B 1 260 ? -3.08 21.75 1.11 1 96.06 260 GLY B CA 1
ATOM 6280 C C . GLY B 1 260 ? -3.371 20.578 0.207 1 96.06 260 GLY B C 1
ATOM 6281 O O . GLY B 1 260 ? -4.352 19.859 0.413 1 96.06 260 GLY B O 1
ATOM 6282 N N . GLY B 1 261 ? -2.574 20.281 -0.838 1 96.56 261 GLY B N 1
ATOM 6283 C CA . GLY B 1 261 ? -2.82 19.188 -1.756 1 96.56 261 GLY B CA 1
ATOM 6284 C C . GLY B 1 261 ? -3.617 19.594 -2.98 1 96.56 261 GLY B C 1
ATOM 6285 O O . GLY B 1 261 ? -3.49 20.719 -3.461 1 96.56 261 GLY B O 1
ATOM 6286 N N . TYR B 1 262 ? -4.426 18.609 -3.596 1 97.19 262 TYR B N 1
ATOM 6287 C CA . TYR B 1 262 ? -5.043 18.906 -4.883 1 97.19 262 TYR B CA 1
ATOM 6288 C C . TYR B 1 262 ? -6.465 18.359 -4.945 1 97.19 262 TYR B C 1
ATOM 6290 O O . TYR B 1 262 ? -6.992 18.109 -6.027 1 97.19 262 TYR B O 1
ATOM 6298 N N . GLY B 1 263 ? -7.066 18.141 -3.828 1 95.94 263 GLY B N 1
ATOM 6299 C CA . GLY B 1 263 ? -8.383 17.531 -3.77 1 95.94 263 GLY B CA 1
ATOM 6300 C C . GLY B 1 263 ? -9.422 18.281 -4.59 1 95.94 263 GLY B C 1
ATOM 6301 O O . GLY B 1 263 ? -10.383 17.672 -5.078 1 95.94 263 GLY B O 1
ATOM 6302 N N . ALA B 1 264 ? -9.227 19.594 -4.812 1 95.62 264 ALA B N 1
ATOM 6303 C CA . ALA B 1 264 ? -10.195 20.422 -5.539 1 95.62 264 ALA B CA 1
ATOM 6304 C C . ALA B 1 264 ? -9.805 20.562 -7.004 1 95.62 264 ALA B C 1
ATOM 6306 O O . ALA B 1 264 ? -10.398 21.359 -7.738 1 95.62 264 ALA B O 1
ATOM 6307 N N . ASN B 1 265 ? -8.812 19.891 -7.438 1 96.5 265 ASN B N 1
ATOM 6308 C CA . ASN B 1 265 ? -8.359 19.844 -8.828 1 96.5 265 ASN B CA 1
ATOM 6309 C C . ASN B 1 265 ? -8.719 18.531 -9.5 1 96.5 265 ASN B C 1
ATOM 6311 O O . ASN B 1 265 ? -7.961 17.562 -9.406 1 96.5 265 ASN B O 1
ATOM 6315 N N . ARG B 1 266 ? -9.789 18.516 -10.211 1 94.94 266 ARG B N 1
ATOM 6316 C CA . ARG B 1 266 ? -10.344 17.281 -10.758 1 94.94 266 ARG B CA 1
ATOM 6317 C C . ARG B 1 266 ? -9.336 16.594 -11.68 1 94.94 266 ARG B C 1
ATOM 6319 O O . ARG B 1 266 ? -9.203 15.367 -11.664 1 94.94 266 ARG B O 1
ATOM 6326 N N . GLU B 1 267 ? -8.656 17.344 -12.477 1 95.62 267 GLU B N 1
ATOM 6327 C CA . GLU B 1 267 ? -7.676 16.781 -13.398 1 95.62 267 GLU B CA 1
ATOM 6328 C C . GLU B 1 267 ? -6.578 16.031 -12.648 1 95.62 267 GLU B C 1
ATOM 6330 O O . GLU B 1 267 ? -6.23 14.898 -13 1 95.62 267 GLU B O 1
ATOM 6335 N N . MET B 1 268 ? -6.055 16.656 -11.617 1 96.19 268 MET B N 1
ATOM 6336 C CA . MET B 1 268 ? -5.004 16.031 -10.82 1 96.19 268 MET B CA 1
ATOM 6337 C C . MET B 1 268 ? -5.539 14.789 -10.102 1 96.19 268 MET B C 1
ATOM 6339 O O . MET B 1 268 ? -4.859 13.766 -10.031 1 96.19 268 MET B O 1
ATOM 6343 N N . VAL B 1 269 ? -6.777 14.867 -9.57 1 95.75 269 VAL B N 1
ATOM 6344 C CA . VAL B 1 269 ? -7.359 13.734 -8.859 1 95.75 269 VAL B CA 1
ATOM 6345 C C . VAL B 1 269 ? -7.574 12.57 -9.82 1 95.75 269 VAL B C 1
ATOM 6347 O O . VAL B 1 269 ? -7.285 11.422 -9.492 1 95.75 269 VAL B O 1
ATOM 6350 N N . GLU B 1 270 ? -8.023 12.852 -11.031 1 93.44 270 GLU B N 1
ATOM 6351 C CA . GLU B 1 270 ? -8.242 11.812 -12.031 1 93.44 270 GLU B CA 1
ATOM 6352 C C . GLU B 1 270 ? -6.934 11.109 -12.391 1 93.44 270 GLU B C 1
ATOM 6354 O O . GLU B 1 270 ? -6.91 9.898 -12.609 1 93.44 270 GLU B O 1
ATOM 6359 N N . ASP B 1 271 ? -5.926 11.867 -12.414 1 91.62 271 ASP B N 1
ATOM 6360 C CA . ASP B 1 271 ? -4.625 11.336 -12.812 1 91.62 271 ASP B CA 1
ATOM 6361 C C . ASP B 1 271 ? -3.977 10.555 -11.672 1 91.62 271 ASP B C 1
ATOM 6363 O O . ASP B 1 271 ? -3.371 9.5 -11.898 1 91.62 271 ASP B O 1
ATOM 6367 N N . LEU B 1 272 ? -4.125 11.055 -10.461 1 91.94 272 LEU B N 1
ATOM 6368 C CA . LEU B 1 272 ? -3.271 10.562 -9.391 1 91.94 272 LEU B CA 1
ATOM 6369 C C . LEU B 1 272 ? -4.059 9.672 -8.43 1 91.94 272 LEU B C 1
ATOM 6371 O O . LEU B 1 272 ? -3.514 8.719 -7.879 1 91.94 272 LEU B O 1
ATOM 6375 N N . CYS B 1 273 ? -5.262 9.961 -8.188 1 91.44 273 CYS B N 1
ATOM 6376 C CA . CYS B 1 273 ? -6.066 9.195 -7.238 1 91.44 273 CYS B CA 1
ATOM 6377 C C . CYS B 1 273 ? -7.504 9.055 -7.73 1 91.44 273 CYS B C 1
ATOM 6379 O O . CYS B 1 273 ? -8.438 9.469 -7.047 1 91.44 273 CYS B O 1
ATOM 6381 N N . PRO B 1 274 ? -7.734 8.43 -8.797 1 91.06 274 PRO B N 1
ATOM 6382 C CA . PRO B 1 274 ? -9.047 8.391 -9.445 1 91.06 274 PRO B CA 1
ATOM 6383 C C . PRO B 1 274 ? -10.109 7.695 -8.594 1 91.06 274 PRO B C 1
ATOM 6385 O O . PRO B 1 274 ? -11.305 7.953 -8.75 1 91.06 274 PRO B O 1
ATOM 6388 N N . ASP B 1 275 ? -9.719 6.852 -7.688 1 91.25 275 ASP B N 1
ATOM 6389 C CA . ASP B 1 275 ? -10.664 6.137 -6.844 1 91.25 275 ASP B CA 1
ATOM 6390 C C . ASP B 1 275 ? -11.5 7.105 -6.008 1 91.25 275 ASP B C 1
ATOM 6392 O O . ASP B 1 275 ? -12.648 6.82 -5.68 1 91.25 275 ASP B O 1
ATOM 6396 N N . ALA B 1 276 ? -10.906 8.242 -5.715 1 93 276 ALA B N 1
ATOM 6397 C CA . ALA B 1 276 ? -11.633 9.242 -4.938 1 93 276 ALA B CA 1
ATOM 6398 C C . ALA B 1 276 ? -12.828 9.789 -5.719 1 93 276 ALA B C 1
ATOM 6400 O O . ALA B 1 276 ? -13.82 10.211 -5.129 1 93 276 ALA B O 1
ATOM 6401 N N . LEU B 1 277 ? -12.719 9.797 -7.016 1 93.25 277 LEU B N 1
ATOM 6402 C CA . LEU B 1 277 ? -13.812 10.242 -7.867 1 93.25 277 LEU B CA 1
ATOM 6403 C C . LEU B 1 277 ? -14.781 9.102 -8.148 1 93.25 277 LEU B C 1
ATOM 6405 O O . LEU B 1 277 ? -15.992 9.32 -8.234 1 93.25 277 LEU B O 1
ATOM 6409 N N . LYS B 1 278 ? -14.266 7.926 -8.164 1 92.75 278 LYS B N 1
ATOM 6410 C CA . LYS B 1 278 ? -15.031 6.766 -8.609 1 92.75 278 LYS B CA 1
ATOM 6411 C C . LYS B 1 278 ? -15.859 6.188 -7.465 1 92.75 278 LYS B C 1
ATOM 6413 O O . LYS B 1 278 ? -16.938 5.637 -7.691 1 92.75 278 LYS B O 1
ATOM 6418 N N . TYR B 1 279 ? -15.367 6.312 -6.219 1 95.44 279 TYR B N 1
ATOM 6419 C CA . TYR B 1 279 ? -15.969 5.496 -5.168 1 95.44 279 TYR B CA 1
ATOM 6420 C C . TYR B 1 279 ? -16.391 6.352 -3.98 1 95.44 279 TYR B C 1
ATOM 6422 O O . TYR B 1 279 ? -16.688 5.828 -2.904 1 95.44 279 TYR B O 1
ATOM 6430 N N . CYS B 1 280 ? -16.375 7.652 -4.113 1 97.31 280 CYS B N 1
ATOM 6431 C CA . CYS B 1 280 ? -16.859 8.562 -3.078 1 97.31 280 CYS B CA 1
ATOM 6432 C C . CYS B 1 280 ? -18.125 9.289 -3.527 1 97.31 280 CYS B C 1
ATOM 6434 O O . CYS B 1 280 ? -18.312 9.539 -4.719 1 97.31 280 CYS B O 1
ATOM 6436 N N . THR B 1 281 ? -18.953 9.648 -2.564 1 97.94 281 THR B N 1
ATOM 6437 C CA . THR B 1 281 ? -20.203 10.336 -2.898 1 97.94 281 THR B CA 1
ATOM 6438 C C . THR B 1 281 ? -20.219 11.734 -2.299 1 97.94 281 THR B C 1
ATOM 6440 O O . THR B 1 281 ? -21.203 12.461 -2.438 1 97.94 281 THR B O 1
ATOM 6443 N N . SER B 1 282 ? -19.203 12.078 -1.626 1 94.94 282 SER B N 1
ATOM 6444 C CA . SER B 1 282 ? -19.016 13.414 -1.067 1 94.94 282 SER B CA 1
ATOM 6445 C C . SER B 1 282 ? -17.531 13.742 -0.904 1 94.94 282 SER B C 1
ATOM 6447 O O . SER B 1 282 ? -16.688 12.852 -0.969 1 94.94 282 SER B O 1
ATOM 6449 N N . THR B 1 283 ? -17.219 15.039 -0.789 1 94.25 283 THR B N 1
ATOM 6450 C CA . THR B 1 283 ? -15.844 15.484 -0.629 1 94.25 283 THR B CA 1
ATOM 6451 C C . THR B 1 283 ? -15.766 16.656 0.343 1 94.25 283 THR B C 1
ATOM 6453 O O . THR B 1 283 ? -16.734 17.422 0.48 1 94.25 283 THR B O 1
ATOM 6456 N N . ALA B 1 284 ? -14.617 16.688 1.044 1 89.5 284 ALA B N 1
ATOM 6457 C CA . ALA B 1 284 ? -14.344 17.812 1.931 1 89.5 284 ALA B CA 1
ATOM 6458 C C . ALA B 1 284 ? -13.43 18.828 1.257 1 89.5 284 ALA B C 1
ATOM 6460 O O . ALA B 1 284 ? -13.117 19.875 1.834 1 89.5 284 ALA B O 1
ATOM 6461 N N . ALA B 1 285 ? -12.961 18.531 0.093 1 85.38 285 ALA B N 1
ATOM 6462 C CA . ALA B 1 285 ? -12.047 19.422 -0.614 1 85.38 285 ALA B CA 1
ATOM 6463 C C . ALA B 1 285 ? -12.742 20.719 -1.012 1 85.38 285 ALA B C 1
ATOM 6465 O O . ALA B 1 285 ? -13.898 20.703 -1.441 1 85.38 285 ALA B O 1
ATOM 6466 N N . THR B 1 286 ? -12.062 21.812 -0.858 1 85.56 286 THR B N 1
ATOM 6467 C CA . THR B 1 286 ? -12.664 23.109 -1.146 1 85.56 286 THR B CA 1
ATOM 6468 C C . THR B 1 286 ? -11.766 23.922 -2.062 1 85.56 286 THR B C 1
ATOM 6470 O O . THR B 1 286 ? -12.055 24.094 -3.248 1 85.56 286 THR B O 1
ATOM 6473 N N . THR B 1 287 ? -10.531 24.266 -1.56 1 87.94 287 THR B N 1
ATOM 6474 C CA . THR B 1 287 ? -9.688 25.219 -2.275 1 87.94 287 THR B CA 1
ATOM 6475 C C . THR B 1 287 ? -8.367 24.562 -2.686 1 87.94 287 THR B C 1
ATOM 6477 O O . THR B 1 287 ? -7.559 25.172 -3.385 1 87.94 287 THR B O 1
ATOM 6480 N N . GLU B 1 288 ? -8.094 23.391 -2.283 1 94.38 288 GLU B N 1
ATOM 6481 C CA . GLU B 1 288 ? -6.809 22.75 -2.545 1 94.38 288 GLU B CA 1
ATOM 6482 C C . GLU B 1 288 ? -6.688 22.328 -4.008 1 94.38 288 GLU B C 1
ATOM 6484 O O . GLU B 1 288 ? -7.105 21.234 -4.379 1 94.38 288 GLU B O 1
ATOM 6489 N N . SER B 1 289 ? -6.035 23.109 -4.781 1 96.19 289 SER B N 1
ATOM 6490 C CA . SER B 1 289 ? -6.027 22.875 -6.219 1 96.19 289 SER B CA 1
ATOM 6491 C C . SER B 1 289 ? -4.648 22.422 -6.695 1 96.19 289 SER B C 1
ATOM 6493 O O . SER B 1 289 ? -4.363 22.438 -7.895 1 96.19 289 SER B O 1
ATOM 6495 N N . GLY B 1 290 ? -3.779 22.062 -5.758 1 97.38 290 GLY B N 1
ATOM 6496 C CA . GLY B 1 290 ? -2.492 21.5 -6.133 1 97.38 290 GLY B CA 1
ATOM 6497 C C . GLY B 1 290 ? -1.46 22.547 -6.488 1 97.38 290 GLY B C 1
ATOM 6498 O O . GLY B 1 290 ? -0.422 22.234 -7.074 1 97.38 290 GLY B O 1
ATOM 6499 N N . ASP B 1 291 ? -1.655 23.828 -6.145 1 98 291 ASP B N 1
ATOM 6500 C CA . ASP B 1 291 ? -0.798 24.953 -6.535 1 98 291 ASP B CA 1
ATOM 6501 C C . ASP B 1 291 ? 0.646 24.703 -6.094 1 98 291 ASP B C 1
ATOM 6503 O O . ASP B 1 291 ? 1.575 24.875 -6.887 1 98 291 ASP B O 1
ATOM 6507 N N . GLY B 1 292 ? 0.747 24.391 -4.848 1 98.31 292 GLY B N 1
ATOM 6508 C CA . GLY B 1 292 ? 2.082 24.172 -4.309 1 98.31 292 GLY B CA 1
ATOM 6509 C C . GLY B 1 292 ? 2.814 23.016 -4.965 1 98.31 292 GLY B C 1
ATOM 6510 O O . GLY B 1 292 ? 4 23.125 -5.277 1 98.31 292 GLY B O 1
ATOM 6511 N N . ILE B 1 293 ? 2.146 21.906 -5.176 1 98.25 293 ILE B N 1
ATOM 6512 C CA . ILE B 1 293 ? 2.734 20.734 -5.809 1 98.25 293 ILE B CA 1
ATOM 6513 C C . ILE B 1 293 ? 3.16 21.078 -7.234 1 98.25 293 ILE B C 1
ATOM 6515 O O . ILE B 1 293 ? 4.285 20.766 -7.645 1 98.25 293 ILE B O 1
ATOM 6519 N N . ARG B 1 294 ? 2.34 21.766 -7.98 1 98.19 294 ARG B N 1
ATOM 6520 C CA . ARG B 1 294 ? 2.645 22.141 -9.359 1 98.19 294 ARG B CA 1
ATOM 6521 C C . ARG B 1 294 ? 3.834 23.094 -9.414 1 98.19 294 ARG B C 1
ATOM 6523 O O . ARG B 1 294 ? 4.773 22.875 -10.188 1 98.19 294 ARG B O 1
ATOM 6530 N N . MET B 1 295 ? 3.842 24.062 -8.602 1 98.56 295 MET B N 1
ATOM 6531 C CA . MET B 1 295 ? 4.953 25.016 -8.57 1 98.56 295 MET B CA 1
ATOM 6532 C C . MET B 1 295 ? 6.266 24.297 -8.258 1 98.56 295 MET B C 1
ATOM 6534 O O . MET B 1 295 ? 7.285 24.562 -8.891 1 98.56 295 MET B O 1
ATOM 6538 N N . ALA B 1 296 ? 6.219 23.391 -7.266 1 98.75 296 ALA B N 1
ATOM 6539 C CA . ALA B 1 296 ? 7.43 22.656 -6.902 1 98.75 296 ALA B CA 1
ATOM 6540 C C . ALA B 1 296 ? 7.906 21.781 -8.055 1 98.75 296 ALA B C 1
ATOM 6542 O O . ALA B 1 296 ? 9.102 21.703 -8.336 1 98.75 296 ALA B O 1
ATOM 6543 N N . LEU B 1 297 ? 6.949 21.125 -8.719 1 97.94 297 LEU B N 1
ATOM 6544 C CA . LEU B 1 297 ? 7.281 20.281 -9.867 1 97.94 297 LEU B CA 1
ATOM 6545 C C . LEU B 1 297 ? 7.953 21.109 -10.961 1 97.94 297 LEU B C 1
ATOM 6547 O O . LEU B 1 297 ? 8.977 20.688 -11.508 1 97.94 297 LEU B O 1
ATOM 6551 N N . TRP B 1 298 ? 7.41 22.25 -11.258 1 97.94 298 TRP B N 1
ATOM 6552 C CA . TRP B 1 298 ? 7.926 23.125 -12.312 1 97.94 298 TRP B CA 1
ATOM 6553 C C . TRP B 1 298 ? 9.312 23.641 -11.953 1 97.94 298 TRP B C 1
ATOM 6555 O O . TRP B 1 298 ? 10.102 23.969 -12.836 1 97.94 298 TRP B O 1
ATOM 6565 N N . ALA B 1 299 ? 9.586 23.656 -10.664 1 98.19 299 ALA B N 1
ATOM 6566 C CA . ALA B 1 299 ? 10.883 24.125 -10.188 1 98.19 299 ALA B CA 1
ATOM 6567 C C . ALA B 1 299 ? 11.922 23.016 -10.219 1 98.19 299 ALA B C 1
ATOM 6569 O O . ALA B 1 299 ? 13.094 23.25 -9.938 1 98.19 299 ALA B O 1
ATOM 6570 N N . GLY B 1 300 ? 11.484 21.812 -10.484 1 97.25 300 GLY B N 1
ATOM 6571 C CA . GLY B 1 300 ? 12.43 20.719 -10.656 1 97.25 300 GLY B CA 1
ATOM 6572 C C . GLY B 1 300 ? 12.281 19.625 -9.617 1 97.25 300 GLY B C 1
ATOM 6573 O O . GLY B 1 300 ? 13 18.625 -9.656 1 97.25 300 GLY B O 1
ATOM 6574 N N . ALA B 1 301 ? 11.344 19.781 -8.703 1 97.94 301 ALA B N 1
ATOM 6575 C CA . ALA B 1 301 ? 11.078 18.734 -7.715 1 97.94 301 ALA B CA 1
ATOM 6576 C C . ALA B 1 301 ? 10.367 17.547 -8.352 1 97.94 301 ALA B C 1
ATOM 6578 O O . ALA B 1 301 ? 10.07 17.547 -9.547 1 97.94 301 ALA B O 1
ATOM 6579 N N . TYR B 1 302 ? 10.172 16.484 -7.637 1 93.12 302 TYR B N 1
ATOM 6580 C CA . TYR B 1 302 ? 9.422 15.375 -8.195 1 93.12 302 TYR B CA 1
ATOM 6581 C C . TYR B 1 302 ? 8.414 14.828 -7.188 1 93.12 302 TYR B C 1
ATOM 6583 O O . TYR B 1 302 ? 8.562 15.047 -5.98 1 93.12 302 TYR B O 1
ATOM 6591 N N . LEU B 1 303 ? 7.426 14.242 -7.762 1 93.19 303 LEU B N 1
ATOM 6592 C CA . LEU B 1 303 ? 6.277 13.734 -7.02 1 93.19 303 LEU B CA 1
ATOM 6593 C C . LEU B 1 303 ? 6.5 12.289 -6.594 1 93.19 303 LEU B C 1
ATOM 6595 O O . LEU B 1 303 ? 7.016 11.477 -7.367 1 93.19 303 LEU B O 1
ATOM 6599 N N . GLU B 1 304 ? 6.078 12.031 -5.34 1 89.75 304 GLU B N 1
ATOM 6600 C CA . GLU B 1 304 ? 6.117 10.648 -4.875 1 89.75 304 GLU B CA 1
ATOM 6601 C C . GLU B 1 304 ? 5.203 9.766 -5.707 1 89.75 304 GLU B C 1
ATOM 6603 O O . GLU B 1 304 ? 4.141 10.203 -6.152 1 89.75 304 GLU B O 1
ATOM 6608 N N . GLU B 1 305 ? 5.629 8.516 -5.887 1 80.5 305 GLU B N 1
ATOM 6609 C CA . GLU B 1 305 ? 4.77 7.547 -6.559 1 80.5 305 GLU B CA 1
ATOM 6610 C C . GLU B 1 305 ? 3.738 6.961 -5.602 1 80.5 305 GLU B C 1
ATOM 6612 O O . GLU B 1 305 ? 3.992 6.844 -4.402 1 80.5 305 GLU B O 1
ATOM 6617 N N . GLY B 1 306 ? 2.68 6.59 -6.109 1 75.5 306 GLY B N 1
ATOM 6618 C CA . GLY B 1 306 ? 1.599 6.09 -5.277 1 75.5 306 GLY B CA 1
ATOM 6619 C C . GLY B 1 306 ? 0.697 7.188 -4.746 1 75.5 306 GLY B C 1
ATOM 6620 O O . GLY B 1 306 ? 1.163 8.289 -4.438 1 75.5 306 GLY B O 1
ATOM 6621 N N . ALA B 1 307 ? -0.507 7.27 -5.145 1 76.06 307 ALA B N 1
ATOM 6622 C CA . ALA B 1 307 ? -1.364 8.398 -4.773 1 76.06 307 ALA B CA 1
ATOM 6623 C C . ALA B 1 307 ? -2.65 7.91 -4.113 1 76.06 307 ALA B C 1
ATOM 6625 O O . ALA B 1 307 ? -3.682 7.766 -4.777 1 76.06 307 ALA B O 1
ATOM 6626 N N . GLY B 1 308 ? -2.387 7.789 -2.758 1 80.5 308 GLY B N 1
ATOM 6627 C CA . GLY B 1 308 ? -3.596 7.527 -1.992 1 80.5 308 GLY B CA 1
ATOM 6628 C C . GLY B 1 308 ? -4.289 8.789 -1.523 1 80.5 308 GLY B C 1
ATOM 6629 O O . GLY B 1 308 ? -3.83 9.898 -1.809 1 80.5 308 GLY B O 1
ATOM 6630 N N . ALA B 1 309 ? -5.5 8.68 -1.067 1 92.19 309 ALA B N 1
ATOM 6631 C CA . ALA B 1 309 ? -6.277 9.75 -0.446 1 92.19 309 ALA B CA 1
ATOM 6632 C C . ALA B 1 309 ? -6.777 9.336 0.934 1 92.19 309 ALA B C 1
ATOM 6634 O O . ALA B 1 309 ? -6.855 8.141 1.24 1 92.19 309 ALA B O 1
ATOM 6635 N N . MET B 1 310 ? -6.898 10.297 1.713 1 95.25 310 MET B N 1
ATOM 6636 C CA . MET B 1 310 ? -7.633 10.062 2.953 1 95.25 310 MET B CA 1
ATOM 6637 C C . MET B 1 310 ? -9.133 10.031 2.699 1 95.25 310 MET B C 1
ATOM 6639 O O . MET B 1 310 ? -9.711 11.016 2.219 1 95.25 310 MET B O 1
ATOM 6643 N N . VAL B 1 311 ? -9.75 8.891 2.986 1 96.31 311 VAL B N 1
ATOM 6644 C CA . VAL B 1 311 ? -11.164 8.703 2.682 1 96.31 311 VAL B CA 1
ATOM 6645 C C . VAL B 1 311 ? -11.867 8.086 3.885 1 96.31 311 VAL B C 1
ATOM 6647 O O . VAL B 1 311 ? -11.414 7.082 4.438 1 96.31 311 VAL B O 1
ATOM 6650 N N . TRP B 1 312 ? -12.969 8.703 4.293 1 96.62 312 TRP B N 1
ATOM 6651 C CA . TRP B 1 312 ? -13.867 8.102 5.27 1 96.62 312 TRP B CA 1
ATOM 6652 C C . TRP B 1 312 ? -14.773 7.062 4.609 1 96.62 312 TRP B C 1
ATOM 6654 O O . TRP B 1 312 ? -15.242 7.266 3.486 1 96.62 312 TRP B O 1
ATOM 6664 N N . ASN B 1 313 ? -14.992 5.988 5.312 1 97.25 313 ASN B N 1
ATOM 6665 C CA . ASN B 1 313 ? -15.977 5.016 4.852 1 97.25 313 ASN B CA 1
ATOM 6666 C C . ASN B 1 313 ? -17.391 5.422 5.25 1 97.25 313 ASN B C 1
ATOM 6668 O O . ASN B 1 313 ? -18.25 4.566 5.484 1 97.25 313 ASN B O 1
ATOM 6672 N N . ARG B 1 314 ? -17.734 6.668 5.344 1 97.31 314 ARG B N 1
ATOM 6673 C CA . ARG B 1 314 ? -18.953 7.184 5.953 1 97.31 314 ARG B CA 1
ATOM 6674 C C . ARG B 1 314 ? -19.859 7.836 4.906 1 97.31 314 ARG B C 1
ATOM 6676 O O . ARG B 1 314 ? -20.891 8.422 5.242 1 97.31 314 ARG B O 1
ATOM 6683 N N . GLY B 1 315 ? -19.422 7.836 3.629 1 97.69 315 GLY B N 1
ATOM 6684 C CA . GLY B 1 315 ? -20.344 8.211 2.564 1 97.69 315 GLY B CA 1
ATOM 6685 C C . GLY B 1 315 ? -21.469 7.219 2.371 1 97.69 315 GLY B C 1
ATOM 6686 O O . GLY B 1 315 ? -21.391 6.078 2.826 1 97.69 315 GLY B O 1
ATOM 6687 N N . ILE B 1 316 ? -22.547 7.656 1.73 1 98.25 316 ILE B N 1
ATOM 6688 C CA . ILE B 1 316 ? -23.672 6.77 1.445 1 98.25 316 ILE B CA 1
ATOM 6689 C C . ILE B 1 316 ? -24.188 7.02 0.027 1 98.25 316 ILE B C 1
ATOM 6691 O O . ILE B 1 316 ? -23.844 8.031 -0.59 1 98.25 316 ILE B O 1
ATOM 6695 N N . THR B 1 317 ? -24.859 6.098 -0.498 1 97.25 317 THR B N 1
ATOM 6696 C CA . THR B 1 317 ? -25.609 6.289 -1.734 1 97.25 317 THR B CA 1
ATOM 6697 C C . THR B 1 317 ? -27.047 5.801 -1.577 1 97.25 317 THR B C 1
ATOM 6699 O O . THR B 1 317 ? -27.359 5.086 -0.623 1 97.25 317 THR B O 1
ATOM 6702 N N . ASP B 1 318 ? -27.922 6.289 -2.4 1 96.5 318 ASP B N 1
ATOM 6703 C CA . ASP B 1 318 ? -29.344 5.953 -2.328 1 96.5 318 ASP B CA 1
ATOM 6704 C C . ASP B 1 318 ? -29.703 4.859 -3.33 1 96.5 318 ASP B C 1
ATOM 6706 O O . ASP B 1 318 ? -28.828 4.121 -3.791 1 96.5 318 ASP B O 1
ATOM 6710 N N . ASP B 1 319 ? -30.984 4.656 -3.592 1 95.31 319 ASP B N 1
ATOM 6711 C CA . ASP B 1 319 ? -31.469 3.537 -4.387 1 95.31 319 ASP B CA 1
ATOM 6712 C C . ASP B 1 319 ? -31.031 3.662 -5.844 1 95.31 319 ASP B C 1
ATOM 6714 O O . ASP B 1 319 ? -31.109 2.699 -6.609 1 95.31 319 ASP B O 1
ATOM 6718 N N . THR B 1 320 ? -30.5 4.816 -6.223 1 94.62 320 THR B N 1
ATOM 6719 C CA . THR B 1 320 ? -29.984 4.969 -7.578 1 94.62 320 THR B CA 1
ATOM 6720 C C . THR B 1 320 ? -28.641 4.262 -7.723 1 94.62 320 THR B C 1
ATOM 6722 O O . THR B 1 320 ? -28.219 3.959 -8.836 1 94.62 320 THR B O 1
ATOM 6725 N N . GLU B 1 321 ? -27.938 4.098 -6.582 1 93.56 321 GLU B N 1
ATOM 6726 C CA . GLU B 1 321 ? -26.625 3.457 -6.496 1 93.56 321 GLU B CA 1
ATOM 6727 C C . GLU B 1 321 ? -25.562 4.25 -7.27 1 93.56 321 GLU B C 1
ATOM 6729 O O . GLU B 1 321 ? -24.516 3.713 -7.625 1 93.56 321 GLU B O 1
ATOM 6734 N N . GLN B 1 322 ? -25.891 5.496 -7.52 1 93.81 322 GLN B N 1
ATOM 6735 C CA . GLN B 1 322 ? -24.922 6.355 -8.188 1 93.81 322 GLN B CA 1
ATOM 6736 C C . GLN B 1 322 ? -23.812 6.789 -7.227 1 93.81 322 GLN B C 1
ATOM 6738 O O . GLN B 1 322 ? -24.062 7.023 -6.043 1 93.81 322 GLN B O 1
ATOM 6743 N N . ILE B 1 323 ? -22.656 6.852 -7.727 1 94.25 323 ILE B N 1
ATOM 6744 C CA . ILE B 1 323 ? -21.5 7.254 -6.941 1 94.25 323 ILE B CA 1
ATOM 6745 C C . ILE B 1 323 ? -20.766 8.391 -7.648 1 94.25 323 ILE B C 1
ATOM 6747 O O . ILE B 1 323 ? -20.656 8.398 -8.875 1 94.25 323 ILE B O 1
ATOM 6751 N N . GLY B 1 324 ? -20.297 9.344 -6.961 1 94.12 324 GLY B N 1
ATOM 6752 C CA . GLY B 1 324 ? -19.547 10.523 -7.363 1 94.12 324 GLY B CA 1
ATOM 6753 C C . GLY B 1 324 ? -19.531 11.609 -6.305 1 94.12 324 GLY B C 1
ATOM 6754 O O . GLY B 1 324 ? -20.562 11.938 -5.719 1 94.12 324 GLY B O 1
ATOM 6755 N N . PRO B 1 325 ? -18.375 12.148 -6.082 1 92.88 325 PRO B N 1
ATOM 6756 C CA . PRO B 1 325 ? -18.297 13.117 -4.988 1 92.88 325 PRO B CA 1
ATOM 6757 C C . PRO B 1 325 ? -19.188 14.336 -5.227 1 92.88 325 PRO B C 1
ATOM 6759 O O . PRO B 1 325 ? -19.609 15 -4.273 1 92.88 325 PRO B O 1
ATOM 6762 N N . ASP B 1 326 ? -19.578 14.578 -6.488 1 91.06 326 ASP B N 1
ATOM 6763 C CA . ASP B 1 326 ? -20.391 15.742 -6.844 1 91.06 326 ASP B CA 1
ATOM 6764 C C . ASP B 1 326 ? -21.844 15.547 -6.41 1 91.06 326 ASP B C 1
ATOM 6766 O O . ASP B 1 326 ? -22.625 16.5 -6.402 1 91.06 326 ASP B O 1
ATOM 6770 N N . MET B 1 327 ? -22.188 14.352 -6 1 93.19 327 MET B N 1
ATOM 6771 C CA . MET B 1 327 ? -23.547 14.086 -5.531 1 93.19 327 MET B CA 1
ATOM 6772 C C . MET B 1 327 ? -23.812 14.805 -4.215 1 93.19 327 MET B C 1
ATOM 6774 O O . MET B 1 327 ? -24.969 15.109 -3.896 1 93.19 327 MET B O 1
ATOM 6778 N N . GLY B 1 328 ? -22.766 15.047 -3.473 1 94.38 328 GLY B N 1
ATOM 6779 C CA . GLY B 1 328 ? -22.922 15.75 -2.209 1 94.38 328 GLY B CA 1
ATOM 6780 C C . GLY B 1 328 ? -23.812 15.023 -1.225 1 94.38 328 GLY B C 1
ATOM 6781 O O . GLY B 1 328 ? -24.641 15.648 -0.555 1 94.38 328 GLY B O 1
ATOM 6782 N N . MET B 1 329 ? -23.672 13.68 -1.208 1 96.12 329 MET B N 1
ATOM 6783 C CA . MET B 1 329 ? -24.5 12.883 -0.302 1 96.12 329 MET B CA 1
ATOM 6784 C C . MET B 1 329 ? -24.125 13.148 1.151 1 96.12 329 MET B C 1
ATOM 6786 O O . MET B 1 329 ? -22.969 13.484 1.45 1 96.12 329 MET B O 1
ATOM 6790 N N . PRO B 1 330 ? -25.109 13.039 2.049 1 95.88 330 PRO B N 1
ATOM 6791 C CA . PRO B 1 330 ? -24.781 13.188 3.471 1 95.88 330 PRO B CA 1
ATOM 6792 C C . PRO B 1 330 ? -23.922 12.055 4.004 1 95.88 330 PRO B C 1
ATOM 6794 O O . PRO B 1 330 ? -23.766 11.023 3.342 1 95.88 330 PRO B O 1
ATOM 6797 N N . LEU B 1 331 ? -23.344 12.305 5.156 1 96.62 331 LEU B N 1
ATOM 6798 C CA . LEU B 1 331 ? -22.531 11.305 5.836 1 96.62 331 LEU B CA 1
ATOM 6799 C C . LEU B 1 331 ? -23.375 10.461 6.777 1 96.62 331 LEU B C 1
ATOM 6801 O O . LEU B 1 331 ? -24.484 10.859 7.152 1 96.62 331 LEU B O 1
ATOM 6805 N N . PHE B 1 332 ? -22.938 9.297 7.086 1 97.94 332 PHE B N 1
ATOM 6806 C CA . PHE B 1 332 ? -23.484 8.383 8.086 1 97.94 332 PHE B CA 1
ATOM 6807 C C . PHE B 1 332 ? -22.375 7.848 8.984 1 97.94 332 PHE B C 1
ATOM 6809 O O . PHE B 1 332 ? -21.797 6.801 8.703 1 97.94 332 PHE B O 1
ATOM 6816 N N . LEU B 1 333 ? -22.109 8.469 10.102 1 96.06 333 LEU B N 1
ATOM 6817 C CA . LEU B 1 333 ? -20.953 8.195 10.969 1 96.06 333 LEU B CA 1
ATOM 6818 C C . LEU B 1 333 ? -21 6.762 11.477 1 96.06 333 LEU B C 1
ATOM 6820 O O . LEU B 1 333 ? -19.938 6.141 11.664 1 96.06 333 LEU B O 1
ATOM 6824 N N . PRO B 1 334 ? -22.156 6.156 11.742 1 97.25 334 PRO B N 1
ATOM 6825 C CA . PRO B 1 334 ? -22.203 4.773 12.227 1 97.25 334 PRO B CA 1
ATOM 6826 C C . PRO B 1 334 ? -21.609 3.777 11.227 1 97.25 334 PRO B C 1
ATOM 6828 O O . PRO B 1 334 ? -21.391 2.613 11.57 1 97.25 334 PRO B O 1
ATOM 6831 N N . ALA B 1 335 ? -21.375 4.238 10.008 1 97.38 335 ALA B N 1
ATOM 6832 C CA . ALA B 1 335 ? -20.812 3.359 8.984 1 97.38 335 ALA B CA 1
ATOM 6833 C C . ALA B 1 335 ? -19.438 2.832 9.414 1 97.38 335 ALA B C 1
ATOM 6835 O O . ALA B 1 335 ? -18.984 1.805 8.906 1 97.38 335 ALA B O 1
ATOM 6836 N N . SER B 1 336 ? -18.781 3.475 10.305 1 96.62 336 SER B N 1
ATOM 6837 C CA . SER B 1 336 ? -17.453 3.049 10.734 1 96.62 336 SER B CA 1
ATOM 6838 C C . SER B 1 336 ? -17.547 1.992 11.828 1 96.62 336 SER B C 1
ATOM 6840 O O . SER B 1 336 ? -16.516 1.452 12.258 1 96.62 336 SER B O 1
ATOM 6842 N N . GLN B 1 337 ? -18.75 1.695 12.352 1 97.88 337 GLN B N 1
ATOM 6843 C CA . GLN B 1 337 ? -18.906 0.638 13.344 1 97.88 337 GLN B CA 1
ATOM 6844 C C . GLN B 1 337 ? -18.781 -0.741 12.703 1 97.88 337 GLN B C 1
ATOM 6846 O O . GLN B 1 337 ? -19.219 -0.948 11.57 1 97.88 337 GLN B O 1
ATOM 6851 N N . PRO B 1 338 ? -18.172 -1.713 13.375 1 97.62 338 PRO B N 1
ATOM 6852 C CA . PRO B 1 338 ? -17.844 -3.002 12.758 1 97.62 338 PRO B CA 1
ATOM 6853 C C . PRO B 1 338 ? -19.062 -3.922 12.648 1 97.62 338 PRO B C 1
ATOM 6855 O O . PRO B 1 338 ? -18.969 -5.109 12.977 1 97.62 338 PRO B O 1
ATOM 6858 N N . PHE B 1 339 ? -20.141 -3.441 12.102 1 98.69 339 PHE B N 1
ATOM 6859 C CA . PHE B 1 339 ? -21.312 -4.238 11.773 1 98.69 339 PHE B CA 1
ATOM 6860 C C . PHE B 1 339 ? -21.094 -5.031 10.492 1 98.69 339 PHE B C 1
ATOM 6862 O O . PHE B 1 339 ? -20.156 -4.758 9.742 1 98.69 339 PHE B O 1
ATOM 6869 N N . LEU B 1 340 ? -21.984 -6.02 10.242 1 98.75 340 LEU B N 1
ATOM 6870 C CA . LEU B 1 340 ? -21.891 -6.883 9.07 1 98.75 340 LEU B CA 1
ATOM 6871 C C . LEU B 1 340 ? -21.875 -6.059 7.785 1 98.75 340 LEU B C 1
ATOM 6873 O O . LEU B 1 340 ? -22.656 -5.117 7.633 1 98.75 340 LEU B O 1
ATOM 6877 N N . ARG B 1 341 ? -20.969 -6.438 6.852 1 98.44 341 ARG B N 1
ATOM 6878 C CA . ARG B 1 341 ? -20.938 -5.863 5.512 1 98.44 341 ARG B CA 1
ATOM 6879 C C . ARG B 1 341 ? -21.109 -6.945 4.449 1 98.44 341 ARG B C 1
ATOM 6881 O O . ARG B 1 341 ? -20.5 -8.016 4.547 1 98.44 341 ARG B O 1
ATOM 6888 N N . VAL B 1 342 ? -21.953 -6.621 3.488 1 98.38 342 VAL B N 1
ATOM 6889 C CA . VAL B 1 342 ? -22.141 -7.543 2.375 1 98.38 342 VAL B CA 1
ATOM 6890 C C . VAL B 1 342 ? -22.062 -6.781 1.054 1 98.38 342 VAL B C 1
ATOM 6892 O O . VAL B 1 342 ? -22.391 -5.59 0.999 1 98.38 342 VAL B O 1
ATOM 6895 N N . ASN B 1 343 ? -21.578 -7.414 -0.006 1 96.25 343 ASN B N 1
ATOM 6896 C CA . ASN B 1 343 ? -21.531 -6.816 -1.337 1 96.25 343 ASN B CA 1
ATOM 6897 C C . ASN B 1 343 ? -22.906 -6.836 -2.014 1 96.25 343 ASN B C 1
ATOM 6899 O O . ASN B 1 343 ? -23.906 -7.176 -1.387 1 96.25 343 ASN B O 1
ATOM 6903 N N . VAL B 1 344 ? -23.031 -6.469 -3.283 1 94.69 344 VAL B N 1
ATOM 6904 C CA . VAL B 1 344 ? -24.297 -6.281 -3.998 1 94.69 344 VAL B CA 1
ATOM 6905 C C . VAL B 1 344 ? -24.922 -7.637 -4.285 1 94.69 344 VAL B C 1
ATOM 6907 O O . VAL B 1 344 ? -26.094 -7.711 -4.688 1 94.69 344 VAL B O 1
ATOM 6910 N N . HIS B 1 345 ? -24.188 -8.703 -3.994 1 94.44 345 HIS B N 1
ATOM 6911 C CA . HIS B 1 345 ? -24.734 -10.047 -4.184 1 94.44 345 HIS B CA 1
ATOM 6912 C C . HIS B 1 345 ? -25.094 -10.688 -2.848 1 94.44 345 HIS B C 1
ATOM 6914 O O . HIS B 1 345 ? -25.375 -11.891 -2.787 1 94.44 345 HIS B O 1
ATOM 6920 N N . GLY B 1 346 ? -24.984 -9.93 -1.8 1 97.56 346 GLY B N 1
ATOM 6921 C CA . GLY B 1 346 ? -25.406 -10.398 -0.486 1 97.56 346 GLY B CA 1
ATOM 6922 C C . GLY B 1 346 ? -24.344 -11.234 0.212 1 97.56 346 GLY B C 1
ATOM 6923 O O . GLY B 1 346 ? -24.641 -11.945 1.17 1 97.56 346 GLY B O 1
ATOM 6924 N N . GLU B 1 347 ? -23.109 -11.102 -0.238 1 97.06 347 GLU B N 1
ATOM 6925 C CA . GLU B 1 347 ? -22.031 -11.938 0.283 1 97.06 347 GLU B CA 1
ATOM 6926 C C . GLU B 1 347 ? -21.109 -11.133 1.2 1 97.06 347 GLU B C 1
ATOM 6928 O O . GLU B 1 347 ? -20.75 -9.992 0.893 1 97.06 347 GLU B O 1
ATOM 6933 N N . ARG B 1 348 ? -20.766 -11.742 2.41 1 97.88 348 ARG B N 1
ATOM 6934 C CA . ARG B 1 348 ? -19.75 -11.148 3.283 1 97.88 348 ARG B CA 1
ATOM 6935 C C . ARG B 1 348 ? -18.359 -11.258 2.666 1 97.88 348 ARG B C 1
ATOM 6937 O O . ARG B 1 348 ? -18.016 -12.273 2.062 1 97.88 348 ARG B O 1
ATOM 6944 N N . PHE B 1 349 ? -17.469 -10.18 2.848 1 96.38 349 PHE B N 1
ATOM 6945 C CA . PHE B 1 349 ? -16.219 -10.211 2.104 1 96.38 349 PHE B CA 1
ATOM 6946 C C . PHE B 1 349 ? -15.109 -9.539 2.893 1 96.38 349 PHE B C 1
ATOM 6948 O O . PHE B 1 349 ? -14.047 -9.234 2.342 1 96.38 349 PHE B O 1
ATOM 6955 N N . MET B 1 350 ? -15.344 -9.281 4.223 1 97.12 350 MET B N 1
ATOM 6956 C CA . MET B 1 350 ? -14.289 -8.562 4.934 1 97.12 350 MET B CA 1
ATOM 6957 C C . MET B 1 350 ? -14.391 -8.797 6.438 1 97.12 350 MET B C 1
ATOM 6959 O O . MET B 1 350 ? -15.398 -9.312 6.922 1 97.12 350 MET B O 1
ATOM 6963 N N . ASN B 1 351 ? -13.25 -8.531 7.113 1 97.19 351 ASN B N 1
ATOM 6964 C CA . ASN B 1 351 ? -13.266 -8.234 8.547 1 97.19 351 ASN B CA 1
ATOM 6965 C C . ASN B 1 351 ? -13.75 -6.809 8.812 1 97.19 351 ASN B C 1
ATOM 6967 O O . ASN B 1 351 ? -13.031 -5.844 8.562 1 97.19 351 ASN B O 1
ATOM 6971 N N . GLU B 1 352 ? -14.875 -6.664 9.383 1 97.5 352 GLU B N 1
ATOM 6972 C CA . GLU B 1 352 ? -15.5 -5.359 9.57 1 97.5 352 GLU B CA 1
ATOM 6973 C C . GLU B 1 352 ? -14.828 -4.582 10.695 1 97.5 352 GLU B C 1
ATOM 6975 O O . GLU B 1 352 ? -15.078 -3.389 10.875 1 97.5 352 GLU B O 1
ATOM 6980 N N . ASP B 1 353 ? -14.023 -5.266 11.477 1 95.56 353 ASP B N 1
ATOM 6981 C CA . ASP B 1 353 ? -13.18 -4.605 12.477 1 95.56 353 ASP B CA 1
ATOM 6982 C C . ASP B 1 353 ? -11.859 -4.148 11.859 1 95.56 353 ASP B C 1
ATOM 6984 O O . ASP B 1 353 ? -10.789 -4.559 12.312 1 95.56 353 ASP B O 1
ATOM 6988 N N . SER B 1 354 ? -11.898 -3.484 10.75 1 94.81 354 SER B N 1
ATOM 6989 C CA . SER B 1 354 ? -10.781 -2.83 10.086 1 94.81 354 SER B CA 1
ATOM 6990 C C . SER B 1 354 ? -10.836 -1.316 10.258 1 94.81 354 SER B C 1
ATOM 6992 O O . SER B 1 354 ? -11.859 -0.776 10.688 1 94.81 354 SER B O 1
ATOM 6994 N N . THR B 1 355 ? -9.75 -0.651 9.969 1 94.12 355 THR B N 1
ATOM 6995 C CA . THR B 1 355 ? -9.773 0.808 9.992 1 94.12 355 THR B CA 1
ATOM 6996 C C . THR B 1 355 ? -10.711 1.35 8.914 1 94.12 355 THR B C 1
ATOM 6998 O O . THR B 1 355 ? -11.031 0.649 7.949 1 94.12 355 THR B O 1
ATOM 7001 N N . TYR B 1 356 ? -11.172 2.594 9.07 1 95.81 356 TYR B N 1
ATOM 7002 C CA . TYR B 1 356 ? -12.172 3.096 8.141 1 95.81 356 TYR B CA 1
ATOM 7003 C C . TYR B 1 356 ? -11.609 3.188 6.723 1 95.81 356 TYR B C 1
ATOM 7005 O O . TYR B 1 356 ? -12.312 2.906 5.75 1 95.81 356 TYR B O 1
ATOM 7013 N N . PRO B 1 357 ? -10.336 3.605 6.57 1 95.12 357 PRO B N 1
ATOM 7014 C CA . PRO B 1 357 ? -9.844 3.58 5.191 1 95.12 357 PRO B CA 1
ATOM 7015 C C . PRO B 1 357 ? -9.781 2.17 4.613 1 95.12 357 PRO B C 1
ATOM 7017 O O . PRO B 1 357 ? -10 1.98 3.412 1 95.12 357 PRO B O 1
ATOM 7020 N N . GLU B 1 358 ? -9.453 1.182 5.406 1 95.31 358 GLU B N 1
ATOM 7021 C CA . GLU B 1 358 ? -9.398 -0.197 4.93 1 95.31 358 GLU B CA 1
ATOM 7022 C C . GLU B 1 358 ? -10.781 -0.709 4.543 1 95.31 358 GLU B C 1
ATOM 7024 O O . GLU B 1 358 ? -10.922 -1.451 3.568 1 95.31 358 GLU B O 1
ATOM 7029 N N . ILE B 1 359 ? -11.781 -0.377 5.371 1 96.81 359 ILE B N 1
ATOM 7030 C CA . ILE B 1 359 ? -13.148 -0.787 5.051 1 96.81 359 ILE B CA 1
ATOM 7031 C C . ILE B 1 359 ? -13.57 -0.188 3.711 1 96.81 359 ILE B C 1
ATOM 7033 O O . ILE B 1 359 ? -14.109 -0.889 2.852 1 96.81 359 ILE B O 1
ATOM 7037 N N . TYR B 1 360 ? -13.297 1.105 3.527 1 96.44 360 TYR B N 1
ATOM 7038 C CA . TYR B 1 360 ? -13.547 1.768 2.252 1 96.44 360 TYR B CA 1
ATOM 7039 C C . TYR B 1 360 ? -12.828 1.048 1.114 1 96.44 360 TYR B C 1
ATOM 7041 O O . TYR B 1 360 ? -13.453 0.683 0.114 1 96.44 360 TYR B O 1
ATOM 7049 N N . ALA B 1 361 ? -11.57 0.795 1.276 1 94.94 361 ALA B N 1
ATOM 7050 C CA . ALA B 1 361 ? -10.75 0.191 0.23 1 94.94 361 ALA B CA 1
ATOM 7051 C C . ALA B 1 361 ? -11.281 -1.189 -0.151 1 94.94 361 ALA B C 1
ATOM 7053 O O . ALA B 1 361 ? -11.43 -1.497 -1.336 1 94.94 361 ALA B O 1
ATOM 7054 N N . GLN B 1 362 ? -11.57 -2.027 0.837 1 95.56 362 GLN B N 1
ATOM 7055 C CA . GLN B 1 362 ? -12.102 -3.363 0.576 1 95.56 362 GLN B CA 1
ATOM 7056 C C . GLN B 1 362 ? -13.422 -3.293 -0.177 1 95.56 362 GLN B C 1
ATOM 7058 O O . GLN B 1 362 ? -13.68 -4.105 -1.068 1 95.56 362 GLN B O 1
ATOM 7063 N N . GLY B 1 363 ? -14.234 -2.318 0.172 1 94.88 363 GLY B N 1
ATOM 7064 C CA . GLY B 1 363 ? -15.5 -2.127 -0.516 1 94.88 363 GLY B CA 1
ATOM 7065 C C . GLY B 1 363 ? -15.336 -1.785 -1.984 1 94.88 363 GLY B C 1
ATOM 7066 O O . GLY B 1 363 ? -16.125 -2.24 -2.824 1 94.88 363 GLY B O 1
ATOM 7067 N N . THR B 1 364 ? -14.344 -0.995 -2.299 1 93.31 364 THR B N 1
ATOM 7068 C CA . THR B 1 364 ? -14.125 -0.559 -3.674 1 93.31 364 THR B CA 1
ATOM 7069 C C . THR B 1 364 ? -13.703 -1.731 -4.555 1 93.31 364 THR B C 1
ATOM 7071 O O . THR B 1 364 ? -13.727 -1.634 -5.781 1 93.31 364 THR B O 1
ATOM 7074 N N . ARG B 1 365 ? -13.305 -2.836 -3.936 1 91.75 365 ARG B N 1
ATOM 7075 C CA . ARG B 1 365 ? -12.867 -4.012 -4.68 1 91.75 365 ARG B CA 1
ATOM 7076 C C . ARG B 1 365 ? -14.023 -4.977 -4.918 1 91.75 365 ARG B C 1
ATOM 7078 O O . ARG B 1 365 ? -13.82 -6.098 -5.383 1 91.75 365 ARG B O 1
ATOM 7085 N N . GLN B 1 366 ? -15.148 -4.609 -4.578 1 92.19 366 GLN B N 1
ATOM 7086 C CA . GLN B 1 366 ? -16.359 -5.367 -4.844 1 92.19 366 GLN B CA 1
ATOM 7087 C C . GLN B 1 366 ? -17.156 -4.754 -6 1 92.19 366 GLN B C 1
ATOM 7089 O O . GLN B 1 366 ? -16.969 -3.58 -6.328 1 92.19 366 GLN B O 1
ATOM 7094 N N . PRO B 1 367 ? -18.062 -5.586 -6.633 1 90.19 367 PRO B N 1
ATOM 7095 C CA . PRO B 1 367 ? -18.875 -5.031 -7.719 1 90.19 367 PRO B CA 1
ATOM 7096 C C . PRO B 1 367 ? -19.625 -3.764 -7.312 1 90.19 367 PRO B C 1
ATOM 7098 O O . PRO B 1 367 ? -20.156 -3.684 -6.199 1 90.19 367 PRO B O 1
ATOM 7101 N N . LYS B 1 368 ? -19.547 -2.732 -8.156 1 90.56 368 LYS B N 1
ATOM 7102 C CA . LYS B 1 368 ? -20.203 -1.431 -8.039 1 90.56 368 LYS B CA 1
ATOM 7103 C C . LYS B 1 368 ? -19.469 -0.532 -7.051 1 90.56 368 LYS B C 1
ATOM 7105 O O . LYS B 1 368 ? -19.75 0.664 -6.957 1 90.56 368 LYS B O 1
ATOM 7110 N N . GLY B 1 369 ? -18.625 -1.028 -6.199 1 91.62 369 GLY B N 1
ATOM 7111 C CA . GLY B 1 369 ? -17.703 -0.22 -5.426 1 91.62 369 GLY B CA 1
ATOM 7112 C C . GLY B 1 369 ? -18.281 0.271 -4.113 1 91.62 369 GLY B C 1
ATOM 7113 O O . GLY B 1 369 ? -17.719 1.148 -3.465 1 91.62 369 GLY B O 1
ATOM 7114 N N . PHE B 1 370 ? -19.484 -0.14 -3.719 1 94.75 370 PHE B N 1
ATOM 7115 C CA . PHE B 1 370 ? -20.062 0.124 -2.408 1 94.75 370 PHE B CA 1
ATOM 7116 C C . PHE B 1 370 ? -20.469 -1.176 -1.727 1 94.75 370 PHE B C 1
ATOM 7118 O O . PHE B 1 370 ? -20.406 -2.248 -2.332 1 94.75 370 PHE B O 1
ATOM 7125 N N . SER B 1 371 ? -20.797 -1.123 -0.401 1 96.81 371 SER B N 1
ATOM 7126 C CA . SER B 1 371 ? -21.281 -2.283 0.34 1 96.81 371 SER B CA 1
ATOM 7127 C C . SER B 1 371 ? -22.453 -1.917 1.241 1 96.81 371 SER B C 1
ATOM 7129 O O . SER B 1 371 ? -22.672 -0.74 1.537 1 96.81 371 SER B O 1
ATOM 7131 N N . TRP B 1 372 ? -23.234 -2.887 1.545 1 98.56 372 TRP B N 1
ATOM 7132 C CA . TRP B 1 372 ? -24.281 -2.736 2.551 1 98.56 372 TRP B CA 1
ATOM 7133 C C . TRP B 1 372 ? -23.719 -2.971 3.951 1 98.56 372 TRP B C 1
ATOM 7135 O O . TRP B 1 372 ? -23.047 -3.967 4.199 1 98.56 372 TRP B O 1
ATOM 7145 N N . GLN B 1 373 ? -23.922 -2.025 4.805 1 98.88 373 GLN B N 1
ATOM 7146 C CA . GLN B 1 373 ? -23.797 -2.309 6.23 1 98.88 373 GLN B CA 1
ATOM 7147 C C . GLN B 1 373 ? -25.125 -2.781 6.824 1 98.88 373 GLN B C 1
ATOM 7149 O O . GLN B 1 373 ? -26.172 -2.182 6.574 1 98.88 373 GLN B O 1
ATOM 7154 N N . VAL B 1 374 ? -25.109 -3.877 7.605 1 98.94 374 VAL B N 1
ATOM 7155 C CA . VAL B 1 374 ? -26.312 -4.492 8.148 1 98.94 374 VAL B CA 1
ATOM 7156 C C . VAL B 1 374 ? -26.172 -4.656 9.664 1 98.94 374 VAL B C 1
ATOM 7158 O O . VAL B 1 374 ? -25.141 -5.121 10.148 1 98.94 374 VAL B O 1
ATOM 7161 N N . PHE B 1 375 ? -27.125 -4.23 10.391 1 98.81 375 PHE B N 1
ATOM 7162 C CA . PHE B 1 375 ? -27.141 -4.402 11.836 1 98.81 375 PHE B CA 1
ATOM 7163 C C . PHE B 1 375 ? -28.562 -4.559 12.352 1 98.81 375 PHE B C 1
ATOM 7165 O O . PHE B 1 375 ? -29.516 -4.57 11.562 1 98.81 375 PHE B O 1
ATOM 7172 N N . ASP B 1 376 ? -28.75 -4.836 13.664 1 98.75 376 ASP B N 1
ATOM 7173 C CA . ASP B 1 376 ? -30.078 -5.133 14.172 1 98.75 376 ASP B CA 1
ATOM 7174 C C . ASP B 1 376 ? -30.438 -4.25 15.359 1 98.75 376 ASP B C 1
ATOM 7176 O O . ASP B 1 376 ? -29.812 -3.199 15.562 1 98.75 376 ASP B O 1
ATOM 7180 N N . GLY B 1 377 ? -31.469 -4.551 16.062 1 98.5 377 GLY B N 1
ATOM 7181 C CA . GLY B 1 377 ? -32.062 -3.703 17.078 1 98.5 377 GLY B CA 1
ATOM 7182 C C . GLY B 1 377 ? -31.203 -3.529 18.297 1 98.5 377 GLY B C 1
ATOM 7183 O O . GLY B 1 377 ? -31.453 -2.656 19.141 1 98.5 377 GLY B O 1
ATOM 7184 N N . THR B 1 378 ? -30.094 -4.258 18.422 1 98.25 378 THR B N 1
ATOM 7185 C CA . THR B 1 378 ? -29.219 -4.168 19.578 1 98.25 378 THR B CA 1
ATOM 7186 C C . THR B 1 378 ? -28.031 -3.244 19.297 1 98.25 378 THR B C 1
ATOM 7188 O O . THR B 1 378 ? -27.031 -3.268 20.031 1 98.25 378 THR B O 1
ATOM 7191 N N . TYR B 1 379 ? -28.141 -2.396 18.297 1 98.25 379 TYR B N 1
ATOM 7192 C CA . TYR B 1 379 ? -27.016 -1.639 17.766 1 98.25 379 TYR B CA 1
ATOM 7193 C C . TYR B 1 379 ? -26.406 -0.748 18.844 1 98.25 379 TYR B C 1
ATOM 7195 O O . TYR B 1 379 ? -25.188 -0.53 18.859 1 98.25 379 TYR B O 1
ATOM 7203 N N . TRP B 1 380 ? -27.172 -0.172 19.75 1 98.12 380 TRP B N 1
ATOM 7204 C CA . TRP B 1 380 ? -26.609 0.719 20.766 1 98.12 380 TRP B CA 1
ATOM 7205 C C . TRP B 1 380 ? -25.719 -0.048 21.734 1 98.12 380 TRP B C 1
ATOM 7207 O O . TRP B 1 380 ? -24.594 0.386 22.031 1 98.12 380 TRP B O 1
ATOM 7217 N N . GLU B 1 381 ? -26.188 -1.18 22.234 1 97.44 381 GLU B N 1
ATOM 7218 C CA . GLU B 1 381 ? -25.391 -2.025 23.109 1 97.44 381 GLU B CA 1
ATOM 7219 C C . GLU B 1 381 ? -24.125 -2.51 22.422 1 97.44 381 GLU B C 1
ATOM 7221 O O . GLU B 1 381 ? -23.062 -2.557 23.031 1 97.44 381 GLU B O 1
ATOM 7226 N N . ASP B 1 382 ? -24.281 -2.84 21.188 1 97.69 382 ASP B N 1
ATOM 7227 C CA . ASP B 1 382 ? -23.125 -3.283 20.406 1 97.69 382 ASP B CA 1
ATOM 7228 C C . ASP B 1 382 ? -22.094 -2.164 20.25 1 97.69 382 ASP B C 1
ATOM 7230 O O . ASP B 1 382 ? -20.906 -2.385 20.453 1 97.69 382 ASP B O 1
ATOM 7234 N N . ILE B 1 383 ? -22.516 -0.979 19.922 1 97.44 383 ILE B N 1
ATOM 7235 C CA . ILE B 1 383 ? -21.641 0.169 19.734 1 97.44 383 ILE B CA 1
ATOM 7236 C C . ILE B 1 383 ? -20.859 0.447 21.016 1 97.44 383 ILE B C 1
ATOM 7238 O O . ILE B 1 383 ? -19.656 0.718 20.969 1 97.44 383 ILE B O 1
ATOM 7242 N N . GLN B 1 384 ? -21.531 0.367 22.141 1 95.38 384 GLN B N 1
ATOM 7243 C CA . GLN B 1 384 ? -20.844 0.535 23.406 1 95.38 384 GLN B CA 1
ATOM 7244 C C . GLN B 1 384 ? -19.766 -0.528 23.594 1 95.38 384 GLN B C 1
ATOM 7246 O O . GLN B 1 384 ? -18.641 -0.22 24.016 1 95.38 384 GLN B O 1
ATOM 7251 N N . ARG B 1 385 ? -20.062 -1.716 23.234 1 94.81 385 ARG B N 1
ATOM 7252 C CA . ARG B 1 385 ? -19.125 -2.828 23.391 1 94.81 385 ARG B CA 1
ATOM 7253 C C . ARG B 1 385 ? -17.984 -2.719 22.406 1 94.81 385 ARG B C 1
ATOM 7255 O O . ARG B 1 385 ? -16.844 -3.062 22.734 1 94.81 385 ARG B O 1
ATOM 7262 N N . PHE B 1 386 ? -18.297 -2.301 21.172 1 95.56 386 PHE B N 1
ATOM 7263 C CA . PHE B 1 386 ? -17.281 -2.17 20.156 1 95.56 386 PHE B CA 1
ATOM 7264 C C . PHE B 1 386 ? -16.156 -1.247 20.625 1 95.56 386 PHE B C 1
ATOM 7266 O O . PHE B 1 386 ? -14.992 -1.454 20.281 1 95.56 386 PHE B O 1
ATOM 7273 N N . ASP B 1 387 ? -16.547 -0.124 21.312 1 93.69 387 ASP B N 1
ATOM 7274 C CA . ASP B 1 387 ? -15.57 0.798 21.891 1 93.69 387 ASP B CA 1
ATOM 7275 C C . ASP B 1 387 ? -14.594 1.304 20.844 1 93.69 387 ASP B C 1
ATOM 7277 O O . ASP B 1 387 ? -13.375 1.23 21.031 1 93.69 387 ASP B O 1
ATOM 7281 N N . THR B 1 388 ? -15.188 1.698 19.688 1 92.44 388 THR B N 1
ATOM 7282 C CA . THR B 1 388 ? -14.32 2.273 18.656 1 92.44 388 THR B CA 1
ATOM 7283 C C . THR B 1 388 ? -13.727 3.596 19.125 1 92.44 388 THR B C 1
ATOM 7285 O O . THR B 1 388 ? -14.266 4.242 20.031 1 92.44 388 THR B O 1
ATOM 7288 N N . GLY B 1 389 ? -12.562 3.947 18.531 1 87.5 389 GLY B N 1
ATOM 7289 C CA . GLY B 1 389 ? -11.836 5.137 18.969 1 87.5 389 GLY B CA 1
ATOM 7290 C C . GLY B 1 389 ? -11.742 6.195 17.875 1 87.5 389 GLY B C 1
ATOM 7291 O O . GLY B 1 389 ? -12.211 5.988 16.766 1 87.5 389 GLY B O 1
ATOM 7292 N N . GLY B 1 390 ? -11.188 7.301 18.281 1 84.88 390 GLY B N 1
ATOM 7293 C CA . GLY B 1 390 ? -10.984 8.391 17.344 1 84.88 390 GLY B CA 1
ATOM 7294 C C . GLY B 1 390 ? -12.289 8.961 16.812 1 84.88 390 GLY B C 1
ATOM 7295 O O . GLY B 1 390 ? -13.266 9.094 17.547 1 84.88 390 GLY B O 1
ATOM 7296 N N . CYS B 1 391 ? -12.289 9.234 15.562 1 87.25 391 CYS B N 1
ATOM 7297 C CA . CYS B 1 391 ? -13.445 9.906 14.977 1 87.25 391 CYS B CA 1
ATOM 7298 C C . CYS B 1 391 ? -14.578 8.914 14.711 1 87.25 391 CYS B C 1
ATOM 7300 O O . CYS B 1 391 ? -15.688 9.312 14.367 1 87.25 391 CYS B O 1
ATOM 7302 N N . SER B 1 392 ? -14.352 7.637 14.961 1 91.38 392 SER B N 1
ATOM 7303 C CA . SER B 1 392 ? -15.391 6.617 14.797 1 91.38 392 SER B CA 1
ATOM 7304 C C . SER B 1 392 ? -16.188 6.43 16.078 1 91.38 392 SER B C 1
ATOM 7306 O O . SER B 1 392 ? -17.188 5.699 16.094 1 91.38 392 SER B O 1
ATOM 7308 N N . ARG B 1 393 ? -15.797 7.047 17.141 1 91 393 ARG B N 1
ATOM 7309 C CA . ARG B 1 393 ? -16.453 6.867 18.422 1 91 393 ARG B CA 1
ATOM 7310 C C . ARG B 1 393 ? -17.875 7.422 18.406 1 91 393 ARG B C 1
ATOM 7312 O O . ARG B 1 393 ? -18.094 8.555 17.984 1 91 393 ARG B O 1
ATOM 7319 N N . LEU B 1 394 ? -18.781 6.578 18.938 1 94.06 394 LEU B N 1
ATOM 7320 C CA . LEU B 1 394 ? -20.188 6.98 18.938 1 94.06 394 LEU B CA 1
ATOM 7321 C C . LEU B 1 394 ? -20.797 6.816 20.328 1 94.06 394 LEU B C 1
ATOM 7323 O O . LEU B 1 394 ? -21.969 7.141 20.531 1 94.06 394 LEU B O 1
ATOM 7327 N N . ALA B 1 395 ? -20.062 6.297 21.234 1 93.12 395 ALA B N 1
ATOM 7328 C CA . ALA B 1 395 ? -20.453 6.16 22.641 1 93.12 395 ALA B CA 1
ATOM 7329 C C . ALA B 1 395 ? -19.328 6.582 23.578 1 93.12 395 ALA B C 1
ATOM 7331 O O . ALA B 1 395 ? -18.156 6.535 23.203 1 93.12 395 ALA B O 1
ATOM 7332 N N . PRO B 1 396 ? -19.672 7.035 24.75 1 89.25 396 PRO B N 1
ATOM 7333 C CA . PRO B 1 396 ? -18.609 7.41 25.688 1 89.25 396 PRO B CA 1
ATOM 7334 C C . PRO B 1 396 ? -17.641 6.266 25.969 1 89.25 396 PRO B C 1
ATOM 7336 O O . PRO B 1 396 ? -18.047 5.105 26.047 1 89.25 396 PRO B O 1
ATOM 7339 N N . ALA B 1 397 ? -16.359 6.641 26.078 1 86.88 397 ALA B N 1
ATOM 7340 C CA . ALA B 1 397 ? -15.414 5.621 26.516 1 86.88 397 ALA B CA 1
ATOM 7341 C C . ALA B 1 397 ? -15.797 5.07 27.891 1 86.88 397 ALA B C 1
ATOM 7343 O O . ALA B 1 397 ? -16.188 5.824 28.781 1 86.88 397 ALA B O 1
ATOM 7344 N N . PRO B 1 398 ? -15.609 3.773 28.047 1 84.81 398 PRO B N 1
ATOM 7345 C CA . PRO B 1 398 ? -16.031 3.166 29.312 1 84.81 398 PRO B CA 1
ATOM 7346 C C . PRO B 1 398 ? -15.328 3.779 30.531 1 84.81 398 PRO B C 1
ATOM 7348 O O . PRO B 1 398 ? -15.93 3.893 31.594 1 84.81 398 PRO B O 1
ATOM 7351 N N . ASP B 1 399 ? -14.07 4.234 30.344 1 80.44 399 ASP B N 1
ATOM 7352 C CA . ASP B 1 399 ? -13.312 4.746 31.484 1 80.44 399 ASP B CA 1
ATOM 7353 C C . ASP B 1 399 ? -13.305 6.273 31.484 1 80.44 399 ASP B C 1
ATOM 7355 O O . ASP B 1 399 ? -12.633 6.887 32.312 1 80.44 399 ASP B O 1
ATOM 7359 N N . GLY B 1 400 ? -13.945 6.875 30.562 1 77.38 400 GLY B N 1
ATOM 7360 C CA . GLY B 1 400 ? -14.055 8.32 30.5 1 77.38 400 GLY B CA 1
ATOM 7361 C C . GLY B 1 400 ? -12.773 9 30.047 1 77.38 400 GLY B C 1
ATOM 7362 O O . GLY B 1 400 ? -12.625 10.219 30.203 1 77.38 400 GLY B O 1
ATOM 7363 N N . SER B 1 401 ? -11.906 8.227 29.453 1 75.62 401 SER B N 1
ATOM 7364 C CA . SER B 1 401 ? -10.586 8.742 29.141 1 75.62 401 SER B CA 1
ATOM 7365 C C . SER B 1 401 ? -10.586 9.484 27.812 1 75.62 401 SER B C 1
ATOM 7367 O O . SER B 1 401 ? -9.641 10.219 27.5 1 75.62 401 SER B O 1
ATOM 7369 N N . ALA B 1 402 ? -11.734 9.32 27.109 1 79.12 402 ALA B N 1
ATOM 7370 C CA . ALA B 1 402 ? -11.844 10.008 25.828 1 79.12 402 ALA B CA 1
ATOM 7371 C C . ALA B 1 402 ? -12.938 11.07 25.859 1 79.12 402 ALA B C 1
ATOM 7373 O O . ALA B 1 402 ? -13.859 10.992 26.672 1 79.12 402 ALA B O 1
ATOM 7374 N N . PHE B 1 403 ? -12.82 11.961 24.938 1 79.19 403 PHE B N 1
ATOM 7375 C CA . PHE B 1 403 ? -13.82 13.016 24.812 1 79.19 403 PHE B CA 1
ATOM 7376 C C . PHE B 1 403 ? -15.172 12.43 24.422 1 79.19 403 PHE B C 1
ATOM 7378 O O . PHE B 1 403 ? -15.25 11.562 23.547 1 79.19 403 PHE B O 1
ATOM 7385 N N . ASN B 1 404 ? -16.172 12.898 25.172 1 85.31 404 ASN B N 1
ATOM 7386 C CA . ASN B 1 404 ? -17.531 12.5 24.875 1 85.31 404 ASN B CA 1
ATOM 7387 C C . ASN B 1 404 ? -18.219 13.5 23.953 1 85.31 404 ASN B C 1
ATOM 7389 O O . ASN B 1 404 ? -19.172 14.188 24.359 1 85.31 404 ASN B O 1
ATOM 7393 N N . ALA B 1 405 ? -17.75 13.633 22.781 1 83.44 405 ALA B N 1
ATOM 7394 C CA . ALA B 1 405 ? -18.297 14.555 21.781 1 83.44 405 ALA B CA 1
ATOM 7395 C C . ALA B 1 405 ? -18.297 13.93 20.391 1 83.44 405 ALA B C 1
ATOM 7397 O O . ALA B 1 405 ? -17.297 13.352 19.969 1 83.44 405 ALA B O 1
ATOM 7398 N N . ASP B 1 406 ? -19.484 14.031 19.844 1 86.12 406 ASP B N 1
ATOM 7399 C CA . ASP B 1 406 ? -19.578 13.648 18.438 1 86.12 406 ASP B CA 1
ATOM 7400 C C . ASP B 1 406 ? -18.656 14.516 17.562 1 86.12 406 ASP B C 1
ATOM 7402 O O . ASP B 1 406 ? -18.641 15.742 17.703 1 86.12 406 ASP B O 1
ATOM 7406 N N . VAL B 1 407 ? -17.922 13.914 16.672 1 78.75 407 VAL B N 1
ATOM 7407 C CA . VAL B 1 407 ? -16.875 14.602 15.922 1 78.75 407 VAL B CA 1
ATOM 7408 C C . VAL B 1 407 ? -17.5 15.586 14.938 1 78.75 407 VAL B C 1
ATOM 7410 O O . VAL B 1 407 ? -16.875 16.562 14.531 1 78.75 407 VAL B O 1
ATOM 7413 N N . TYR B 1 408 ? -18.703 15.32 14.633 1 79.06 408 TYR B N 1
ATOM 7414 C CA . TYR B 1 408 ? -19.359 16.125 13.602 1 79.06 408 TYR B CA 1
ATOM 7415 C C . TYR B 1 408 ? -19.969 17.391 14.195 1 79.06 408 TYR B C 1
ATOM 7417 O O . TYR B 1 408 ? -19.812 18.484 13.648 1 79.06 408 TYR B O 1
ATOM 7425 N N . ASP B 1 409 ? -20.672 17.297 15.328 1 79.75 409 ASP B N 1
ATOM 7426 C CA . ASP B 1 409 ? -21.391 18.469 15.836 1 79.75 409 ASP B CA 1
ATOM 7427 C C . ASP B 1 409 ? -20.969 18.797 17.266 1 79.75 409 ASP B C 1
ATOM 7429 O O . ASP B 1 409 ? -21.5 19.734 17.875 1 79.75 409 ASP B O 1
ATOM 7433 N N . LEU B 1 410 ? -20.125 17.953 17.859 1 81.75 410 LEU B N 1
ATOM 7434 C CA . LEU B 1 410 ? -19.484 18.172 19.156 1 81.75 410 LEU B CA 1
ATOM 7435 C C . LEU B 1 410 ? -20.484 18.047 20.281 1 81.75 410 LEU B C 1
ATOM 7437 O O . LEU B 1 410 ? -20.219 18.484 21.406 1 81.75 410 LEU B O 1
ATOM 7441 N N . GLU B 1 411 ? -21.656 17.469 19.953 1 85.81 411 GLU B N 1
ATOM 7442 C CA . GLU B 1 411 ? -22.609 17.172 21.016 1 85.81 411 GLU B CA 1
ATOM 7443 C C . GLU B 1 411 ? -22.234 15.898 21.766 1 85.81 411 GLU B C 1
ATOM 7445 O O . GLU B 1 411 ? -21.547 15.031 21.234 1 85.81 411 GLU B O 1
ATOM 7450 N N . ALA B 1 412 ? -22.688 15.883 22.969 1 87.81 412 ALA B N 1
ATOM 7451 C CA . ALA B 1 412 ? -22.406 14.711 23.797 1 87.81 412 ALA B CA 1
ATOM 7452 C C . ALA B 1 412 ? -23 13.445 23.172 1 87.81 412 ALA B C 1
ATOM 7454 O O . ALA B 1 412 ? -24.141 13.453 22.703 1 87.81 412 ALA B O 1
ATOM 7455 N N . MET B 1 413 ? -22.25 12.43 23.203 1 91.69 413 MET B N 1
ATOM 7456 C CA . MET B 1 413 ? -22.688 11.164 22.625 1 91.69 413 MET B CA 1
ATOM 7457 C C . MET B 1 413 ? -23.688 10.461 23.531 1 91.69 413 MET B C 1
ATOM 7459 O O . MET B 1 413 ? -23.453 10.367 24.75 1 91.69 413 MET B O 1
ATOM 7463 N N . SER B 1 414 ? -24.781 10.078 23.062 1 93.44 414 SER B N 1
ATOM 7464 C CA . SER B 1 414 ? -25.844 9.312 23.703 1 93.44 414 SER B CA 1
ATOM 7465 C C . SER B 1 414 ? -26.672 8.555 22.672 1 93.44 414 SER B C 1
ATOM 7467 O O . SER B 1 414 ? -26.578 8.805 21.469 1 93.44 414 SER B O 1
ATOM 7469 N N . LYS B 1 415 ? -27.438 7.598 23.203 1 96.62 415 LYS B N 1
ATOM 7470 C CA . LYS B 1 415 ? -28.344 6.887 22.297 1 96.62 415 LYS B CA 1
ATOM 7471 C C . LYS B 1 415 ? -29.297 7.852 21.594 1 96.62 415 LYS B C 1
ATOM 7473 O O . LYS B 1 415 ? -29.578 7.711 20.406 1 96.62 415 LYS B O 1
ATOM 7478 N N . ASP B 1 416 ? -29.812 8.781 22.391 1 96.5 416 ASP B N 1
ATOM 7479 C CA . ASP B 1 416 ? -30.75 9.758 21.844 1 96.5 416 ASP B CA 1
ATOM 7480 C C . ASP B 1 416 ? -30.094 10.586 20.75 1 96.5 416 ASP B C 1
ATOM 7482 O O . ASP B 1 416 ? -30.703 10.852 19.703 1 96.5 416 ASP B O 1
ATOM 7486 N N . HIS B 1 417 ? -28.906 11.055 20.984 1 94.38 417 HIS B N 1
ATOM 7487 C CA . HIS B 1 417 ? -28.188 11.82 19.969 1 94.38 417 HIS B CA 1
ATOM 7488 C C . HIS B 1 417 ? -27.953 10.992 18.703 1 94.38 417 HIS B C 1
ATOM 7490 O O . HIS B 1 417 ? -28.172 11.469 17.594 1 94.38 417 HIS B O 1
ATOM 7496 N N . LEU B 1 418 ? -27.5 9.727 18.906 1 97.06 418 LEU B N 1
ATOM 7497 C CA . LEU B 1 418 ? -27.266 8.836 17.781 1 97.06 418 LEU B CA 1
ATOM 7498 C C . LEU B 1 418 ? -28.547 8.648 16.953 1 97.06 418 LEU B C 1
ATOM 7500 O O . LEU B 1 418 ? -28.516 8.789 15.727 1 97.06 418 LEU B O 1
ATOM 7504 N N . ASP B 1 419 ? -29.672 8.359 17.594 1 97.94 419 ASP B N 1
ATOM 7505 C CA . ASP B 1 419 ? -30.938 8.078 16.938 1 97.94 419 ASP B CA 1
ATOM 7506 C C . ASP B 1 419 ? -31.469 9.312 16.219 1 97.94 419 ASP B C 1
ATOM 7508 O O . ASP B 1 419 ? -31.875 9.234 15.055 1 97.94 419 ASP B O 1
ATOM 7512 N N . SER B 1 420 ? -31.391 10.445 16.875 1 97.38 420 SER B N 1
ATOM 7513 C CA . SER B 1 420 ? -32.031 11.648 16.344 1 97.38 420 SER B CA 1
ATOM 7514 C C . SER B 1 420 ? -31.156 12.281 15.25 1 97.38 420 SER B C 1
ATOM 7516 O O . SER B 1 420 ? -31.672 12.797 14.266 1 97.38 420 SER B O 1
ATOM 7518 N N . PHE B 1 421 ? -29.844 12.242 15.43 1 96.06 421 PHE B N 1
ATOM 7519 C CA . PHE B 1 421 ? -28.969 12.984 14.539 1 96.06 421 PHE B CA 1
ATOM 7520 C C . PHE B 1 421 ? -28.516 12.109 13.367 1 96.06 421 PHE B C 1
ATOM 7522 O O . PHE B 1 421 ? -28.406 12.586 12.234 1 96.06 421 PHE B O 1
ATOM 7529 N N . TRP B 1 422 ? -28.25 10.805 13.57 1 97.5 422 TRP B N 1
ATOM 7530 C CA . TRP B 1 422 ? -27.641 9.984 12.539 1 97.5 422 TRP B CA 1
ATOM 7531 C C . TRP B 1 422 ? -28.656 9 11.953 1 97.5 422 TRP B C 1
ATOM 7533 O O . TRP B 1 422 ? -28.672 8.781 10.742 1 97.5 422 TRP B O 1
ATOM 7543 N N . MET B 1 423 ? -29.547 8.438 12.75 1 98.31 423 MET B N 1
ATOM 7544 C CA . MET B 1 423 ? -30.438 7.379 12.281 1 98.31 423 MET B CA 1
ATOM 7545 C C . MET B 1 423 ? -31.688 7.965 11.641 1 98.31 423 MET B C 1
ATOM 7547 O O . MET B 1 423 ? -32.031 7.637 10.5 1 98.31 423 MET B O 1
ATOM 7551 N N . GLN B 1 424 ? -32.344 8.828 12.328 1 98.38 424 GLN B N 1
ATOM 7552 C CA . GLN B 1 424 ? -33.656 9.289 11.938 1 98.38 424 GLN B CA 1
ATOM 7553 C C . GLN B 1 424 ? -33.656 9.984 10.586 1 98.38 424 GLN B C 1
ATOM 7555 O O . GLN B 1 424 ? -34.469 9.719 9.727 1 98.38 424 GLN B O 1
ATOM 7560 N N . PRO B 1 425 ? -32.656 10.906 10.352 1 98.19 425 PRO B N 1
ATOM 7561 C CA . PRO B 1 425 ? -32.656 11.547 9.039 1 98.19 425 PRO B CA 1
ATOM 7562 C C . PRO B 1 425 ? -32.5 10.555 7.895 1 98.19 425 PRO B C 1
ATOM 7564 O O . PRO B 1 425 ? -33.062 10.75 6.816 1 98.19 425 PRO B O 1
ATOM 7567 N N . ARG B 1 426 ? -31.766 9.469 8.055 1 98.44 426 ARG B N 1
ATOM 7568 C CA . ARG B 1 426 ? -31.531 8.461 7.023 1 98.44 426 ARG B CA 1
ATOM 7569 C C . ARG B 1 426 ? -32.75 7.574 6.848 1 98.44 426 ARG B C 1
ATOM 7571 O O . ARG B 1 426 ? -33.062 7.117 5.738 1 98.44 426 ARG B O 1
ATOM 7578 N N . LEU B 1 427 ? -33.531 7.34 7.945 1 98.5 427 LEU B N 1
ATOM 7579 C CA . LEU B 1 427 ? -34.812 6.648 7.852 1 98.5 427 LEU B CA 1
ATOM 7580 C C . LEU B 1 427 ? -35.812 7.48 7.078 1 98.5 427 LEU B C 1
ATOM 7582 O O . LEU B 1 427 ? -36.531 6.957 6.215 1 98.5 427 LEU B O 1
ATOM 7586 N N . ASP B 1 428 ? -35.781 8.789 7.383 1 98.25 428 ASP B N 1
ATOM 7587 C CA . ASP B 1 428 ? -36.75 9.703 6.77 1 98.25 428 ASP B CA 1
ATOM 7588 C C . ASP B 1 428 ? -36.5 9.812 5.262 1 98.25 428 ASP B C 1
ATOM 7590 O O . ASP B 1 428 ? -37.469 9.875 4.484 1 98.25 428 ASP B O 1
ATOM 7594 N N . ASP B 1 429 ? -35.25 9.836 4.863 1 97.12 429 ASP B N 1
ATOM 7595 C CA . ASP B 1 429 ? -34.969 10.031 3.439 1 97.12 429 ASP B CA 1
ATOM 7596 C C . ASP B 1 429 ? -34.906 8.688 2.709 1 97.12 429 ASP B C 1
ATOM 7598 O O . ASP B 1 429 ? -34.688 8.648 1.493 1 97.12 429 ASP B O 1
ATOM 7602 N N . GLY B 1 430 ? -34.969 7.598 3.441 1 97.56 430 GLY B N 1
ATOM 7603 C CA . GLY B 1 430 ? -35.125 6.277 2.857 1 97.56 430 GLY B CA 1
ATOM 7604 C C . GLY B 1 430 ? -33.812 5.582 2.586 1 97.56 430 GLY B C 1
ATOM 7605 O O . GLY B 1 430 ? -33.781 4.449 2.1 1 97.56 430 GLY B O 1
ATOM 7606 N N . THR B 1 431 ? -32.656 6.207 2.846 1 98.12 431 THR B N 1
ATOM 7607 C CA . THR B 1 431 ? -31.375 5.594 2.596 1 98.12 431 THR B CA 1
ATOM 7608 C C . THR B 1 431 ? -31.094 4.488 3.607 1 98.12 431 THR B C 1
ATOM 7610 O O . THR B 1 431 ? -30.438 3.492 3.281 1 98.12 431 THR B O 1
ATOM 7613 N N . LEU B 1 432 ? -31.531 4.684 4.816 1 98.81 432 LEU B N 1
ATOM 7614 C CA . LEU B 1 432 ? -31.484 3.621 5.812 1 98.81 432 LEU B CA 1
ATOM 7615 C C . LEU B 1 432 ? -32.75 2.799 5.785 1 98.81 432 LEU B C 1
ATOM 7617 O O . LEU B 1 432 ? -33.844 3.336 5.996 1 98.81 432 LEU B O 1
ATOM 7621 N N . LYS B 1 433 ? -32.594 1.523 5.488 1 98.81 433 LYS B N 1
ATOM 7622 C CA . LYS B 1 433 ? -33.75 0.606 5.48 1 98.81 433 LYS B CA 1
ATOM 7623 C C . LYS B 1 433 ? -34 0.034 6.871 1 98.81 433 LYS B C 1
ATOM 7625 O O . LYS B 1 433 ? -33.062 -0.206 7.629 1 98.81 433 LYS B O 1
ATOM 7630 N N . LYS B 1 434 ? -35.25 -0.129 7.176 1 98.81 434 LYS B N 1
ATOM 7631 C CA . LYS B 1 434 ? -35.656 -0.739 8.43 1 98.81 434 LYS B CA 1
ATOM 7632 C C . LYS B 1 434 ? -36.812 -1.735 8.195 1 98.81 434 LYS B C 1
ATOM 7634 O O . LYS B 1 434 ? -37.812 -1.398 7.582 1 98.81 434 LYS B O 1
ATOM 7639 N N . CYS B 1 435 ? -36.562 -2.979 8.641 1 98.81 435 CYS B N 1
ATOM 7640 C CA . CYS B 1 435 ? -37.562 -4.016 8.508 1 98.81 435 CYS B CA 1
ATOM 7641 C C . CYS B 1 435 ? -37.688 -4.852 9.781 1 98.81 435 CYS B C 1
ATOM 7643 O O . CYS B 1 435 ? -36.75 -4.867 10.594 1 98.81 435 CYS B O 1
ATOM 7645 N N . ASP B 1 436 ? -38.781 -5.625 9.898 1 98.5 436 ASP B N 1
ATOM 7646 C CA . ASP B 1 436 ? -39 -6.418 11.102 1 98.5 436 ASP B CA 1
ATOM 7647 C C . ASP B 1 436 ? -38.562 -7.867 10.898 1 98.5 436 ASP B C 1
ATOM 7649 O O . ASP B 1 436 ? -38.438 -8.625 11.867 1 98.5 436 ASP B O 1
ATOM 7653 N N . THR B 1 437 ? -38.25 -8.234 9.648 1 98.69 437 THR B N 1
ATOM 7654 C CA . THR B 1 437 ? -37.719 -9.562 9.367 1 98.69 437 THR B CA 1
ATOM 7655 C C . THR B 1 437 ? -36.562 -9.484 8.398 1 98.69 437 THR B C 1
ATOM 7657 O O . THR B 1 437 ? -36.438 -8.523 7.637 1 98.69 437 THR B O 1
ATOM 7660 N N . LEU B 1 438 ? -35.75 -10.516 8.438 1 98.75 438 LEU B N 1
ATOM 7661 C CA . LEU B 1 438 ? -34.594 -10.578 7.535 1 98.75 438 LEU B CA 1
ATOM 7662 C C . LEU B 1 438 ? -35.062 -10.789 6.094 1 98.75 438 LEU B C 1
ATOM 7664 O O . LEU B 1 438 ? -34.406 -10.289 5.164 1 98.75 438 LEU B O 1
ATOM 7668 N N . GLU B 1 439 ? -36.094 -11.516 5.895 1 98.69 439 GLU B N 1
ATOM 7669 C CA . GLU B 1 439 ? -36.625 -11.742 4.555 1 98.69 439 GLU B CA 1
ATOM 7670 C C . GLU B 1 439 ? -37.094 -10.43 3.92 1 98.69 439 GLU B C 1
ATOM 7672 O O . GLU B 1 439 ? -36.812 -10.18 2.744 1 98.69 439 GLU B O 1
ATOM 7677 N N . GLU B 1 440 ? -37.781 -9.664 4.723 1 98.69 440 GLU B N 1
ATOM 7678 C CA . GLU B 1 440 ? -38.219 -8.359 4.234 1 98.69 440 GLU B CA 1
ATOM 7679 C C . GLU B 1 440 ? -37 -7.457 3.928 1 98.69 440 GLU B C 1
ATOM 7681 O O . GLU B 1 440 ? -37 -6.727 2.934 1 98.69 440 GLU B O 1
ATOM 7686 N N . LEU B 1 441 ? -36.031 -7.496 4.816 1 98.81 441 LEU B N 1
ATOM 7687 C CA . LEU B 1 441 ? -34.844 -6.695 4.582 1 98.81 441 LEU B CA 1
ATOM 7688 C C . LEU B 1 441 ? -34.125 -7.117 3.293 1 98.81 441 LEU B C 1
ATOM 7690 O O . LEU B 1 441 ? -33.719 -6.27 2.506 1 98.81 441 LEU B O 1
ATOM 7694 N N . ALA B 1 442 ? -34 -8.414 3.062 1 98.88 442 ALA B N 1
ATOM 7695 C CA . ALA B 1 442 ? -33.375 -8.938 1.849 1 98.88 442 ALA B CA 1
ATOM 7696 C C . ALA B 1 442 ? -34.094 -8.414 0.602 1 98.88 442 ALA B C 1
ATOM 7698 O O . ALA B 1 442 ? -33.438 -8 -0.361 1 98.88 442 ALA B O 1
ATOM 7699 N N . LYS B 1 443 ? -35.406 -8.414 0.629 1 98.44 443 LYS B N 1
ATOM 7700 C CA . LYS B 1 443 ? -36.188 -7.949 -0.507 1 98.44 443 LYS B CA 1
ATOM 7701 C C . LYS B 1 443 ? -35.969 -6.457 -0.751 1 98.44 443 LYS B C 1
ATOM 7703 O O . LYS B 1 443 ? -36 -6 -1.896 1 98.44 443 LYS B O 1
ATOM 7708 N N . THR B 1 444 ? -35.844 -5.75 0.331 1 98 444 THR B N 1
ATOM 7709 C CA . THR B 1 444 ? -35.625 -4.312 0.231 1 98 444 THR B CA 1
ATOM 7710 C C . THR B 1 444 ? -34.25 -4.012 -0.316 1 98 444 THR B C 1
ATOM 7712 O O . THR B 1 444 ? -34.062 -3.037 -1.049 1 98 444 THR B O 1
ATOM 7715 N N . MET B 1 445 ? -33.25 -4.836 -0.023 1 98.12 445 MET B N 1
ATOM 7716 C CA . MET B 1 445 ? -31.859 -4.605 -0.382 1 98.12 445 MET B CA 1
ATOM 7717 C C . MET B 1 445 ? -31.578 -5.059 -1.811 1 98.12 445 MET B C 1
ATOM 7719 O O . MET B 1 445 ? -30.812 -4.43 -2.527 1 98.12 445 MET B O 1
ATOM 7723 N N . PHE B 1 446 ? -32.219 -6.148 -2.178 1 97.38 446 PHE B N 1
ATOM 7724 C CA . PHE B 1 446 ? -31.828 -6.816 -3.414 1 97.38 446 PHE B CA 1
ATOM 7725 C C . PHE B 1 446 ? -33.031 -7.082 -4.289 1 97.38 446 PHE B C 1
ATOM 7727 O O . PHE B 1 446 ? -34.062 -7.598 -3.811 1 97.38 446 PHE B O 1
ATOM 7734 N N . SER B 1 447 ? -32.906 -6.82 -5.57 1 95.38 447 SER B N 1
ATOM 7735 C CA . SER B 1 447 ? -33.969 -7.117 -6.504 1 95.38 447 SER B CA 1
ATOM 7736 C C . SER B 1 447 ? -33.906 -8.57 -6.973 1 95.38 447 SER B C 1
ATOM 7738 O O . SER B 1 447 ? -34.969 -9.18 -7.246 1 95.38 447 SER B O 1
ATOM 7740 N N . ASP B 1 448 ? -32.781 -9.164 -7.012 1 95.25 448 ASP B N 1
ATOM 7741 C CA . ASP B 1 448 ? -32.594 -10.523 -7.516 1 95.25 448 ASP B CA 1
ATOM 7742 C C . ASP B 1 448 ? -32.781 -11.555 -6.414 1 95.25 448 ASP B C 1
ATOM 7744 O O . ASP B 1 448 ? -32.219 -11.438 -5.328 1 95.25 448 ASP B O 1
ATOM 7748 N N . GLU B 1 449 ? -33.5 -12.586 -6.691 1 97.56 449 GLU B N 1
ATOM 7749 C CA . GLU B 1 449 ? -33.844 -13.617 -5.715 1 97.56 449 GLU B CA 1
ATOM 7750 C C . GLU B 1 449 ? -32.594 -14.383 -5.285 1 97.56 449 GLU B C 1
ATOM 7752 O O . GLU B 1 449 ? -32.469 -14.797 -4.129 1 97.56 449 GLU B O 1
ATOM 7757 N N . ALA B 1 450 ? -31.734 -14.633 -6.188 1 96.44 450 ALA B N 1
ATOM 7758 C CA . ALA B 1 450 ? -30.5 -15.336 -5.855 1 96.44 450 ALA B CA 1
ATOM 7759 C C . ALA B 1 450 ? -29.672 -14.547 -4.848 1 96.44 450 ALA B C 1
ATOM 7761 O O . ALA B 1 450 ? -29.078 -15.133 -3.941 1 96.44 450 ALA B O 1
ATOM 7762 N N . ASP B 1 451 ? -29.625 -13.242 -5 1 96.94 451 ASP B N 1
ATOM 7763 C CA . ASP B 1 451 ? -28.906 -12.383 -4.07 1 96.94 451 ASP B CA 1
ATOM 7764 C C . ASP B 1 451 ? -29.578 -12.359 -2.701 1 96.94 451 ASP B C 1
ATOM 7766 O O . ASP B 1 451 ? -28.906 -12.32 -1.669 1 96.94 451 ASP B O 1
ATOM 7770 N N . GLN B 1 452 ? -30.938 -12.383 -2.713 1 98.69 452 GLN B N 1
ATOM 7771 C CA . GLN B 1 452 ? -31.688 -12.453 -1.459 1 98.69 452 GLN B CA 1
ATOM 7772 C C . GLN B 1 452 ? -31.344 -13.719 -0.686 1 98.69 452 GLN B C 1
ATOM 7774 O O . GLN B 1 452 ? -31.078 -13.672 0.519 1 98.69 452 GLN B O 1
ATOM 7779 N N . LYS B 1 453 ? -31.344 -14.781 -1.387 1 98.56 453 LYS B N 1
ATOM 7780 C CA . LYS B 1 453 ? -31.016 -16.062 -0.77 1 98.56 453 LYS B CA 1
ATOM 7781 C C . LYS B 1 453 ? -29.578 -16.078 -0.246 1 98.56 453 LYS B C 1
ATOM 7783 O O . LYS B 1 453 ? -29.312 -16.578 0.847 1 98.56 453 LYS B O 1
ATOM 7788 N N . ALA B 1 454 ? -28.703 -15.555 -1.068 1 97.94 454 ALA B N 1
ATOM 7789 C CA . ALA B 1 454 ? -27.297 -15.469 -0.653 1 97.94 454 ALA B CA 1
ATOM 7790 C C . ALA B 1 454 ? -27.156 -14.641 0.619 1 97.94 454 ALA B C 1
ATOM 7792 O O . ALA B 1 454 ? -26.391 -14.992 1.516 1 97.94 454 ALA B O 1
ATOM 7793 N N . PHE B 1 455 ? -27.891 -13.555 0.713 1 98.69 455 PHE B N 1
ATOM 7794 C CA . PHE B 1 455 ? -27.859 -12.672 1.878 1 98.69 455 PHE B CA 1
ATOM 7795 C C . PHE B 1 455 ? -28.344 -13.406 3.123 1 98.69 455 PHE B C 1
ATOM 7797 O O . PHE B 1 455 ? -27.719 -13.336 4.18 1 98.69 455 PHE B O 1
ATOM 7804 N N . LEU B 1 456 ? -29.406 -14.07 2.996 1 98.88 456 LEU B N 1
ATOM 7805 C CA . LEU B 1 456 ? -29.953 -14.805 4.137 1 98.88 456 LEU B CA 1
ATOM 7806 C C . LEU B 1 456 ? -28.984 -15.883 4.598 1 98.88 456 LEU B C 1
ATOM 7808 O O . LEU B 1 456 ? -28.797 -16.094 5.797 1 98.88 456 LEU B O 1
ATOM 7812 N N . ALA B 1 457 ? -28.391 -16.562 3.654 1 98.69 457 ALA B N 1
ATOM 7813 C CA . ALA B 1 457 ? -27.375 -17.547 3.992 1 98.69 457 ALA B CA 1
ATOM 7814 C C . ALA B 1 457 ? -26.172 -16.906 4.684 1 98.69 457 ALA B C 1
ATOM 7816 O O . ALA B 1 457 ? -25.594 -17.469 5.609 1 98.69 457 ALA B O 1
ATOM 7817 N N . THR B 1 458 ? -25.797 -15.742 4.199 1 98.69 458 THR B N 1
ATOM 7818 C CA . THR B 1 458 ? -24.703 -14.984 4.801 1 98.69 458 THR B CA 1
ATOM 7819 C C . THR B 1 458 ? -25.016 -14.648 6.254 1 98.69 458 THR B C 1
ATOM 7821 O O . THR B 1 458 ? -24.172 -14.812 7.133 1 98.69 458 THR B O 1
ATOM 7824 N N . VAL B 1 459 ? -26.172 -14.164 6.516 1 98.81 459 VAL B N 1
ATOM 7825 C CA . VAL B 1 459 ? -26.562 -13.781 7.875 1 98.81 459 VAL B CA 1
ATOM 7826 C C . VAL B 1 459 ? -26.516 -15.008 8.781 1 98.81 459 VAL B C 1
ATOM 7828 O O . VAL B 1 459 ? -26.047 -14.93 9.922 1 98.81 459 VAL B O 1
ATOM 7831 N N . GLU B 1 460 ? -27.047 -16.094 8.289 1 98.44 460 GLU B N 1
ATOM 7832 C CA . GLU B 1 460 ? -27 -17.328 9.07 1 98.44 460 GLU B CA 1
ATOM 7833 C C . GLU B 1 460 ? -25.578 -17.719 9.422 1 98.44 460 GLU B C 1
ATOM 7835 O O . GLU B 1 460 ? -25.266 -17.984 10.586 1 98.44 460 GLU B O 1
ATOM 7840 N N . ARG B 1 461 ? -24.734 -17.719 8.461 1 97.94 461 ARG B N 1
ATOM 7841 C CA . ARG B 1 461 ? -23.328 -18.047 8.68 1 97.94 461 ARG B CA 1
ATOM 7842 C C . ARG B 1 461 ? -22.656 -17.031 9.602 1 97.94 461 ARG B C 1
ATOM 7844 O O . ARG B 1 461 ? -21.906 -17.406 10.492 1 97.94 461 ARG B O 1
ATOM 7851 N N . TYR B 1 462 ? -22.938 -15.812 9.359 1 98.31 462 TYR B N 1
ATOM 7852 C CA . TYR B 1 462 ? -22.391 -14.734 10.164 1 98.31 462 TYR B CA 1
ATOM 7853 C C . TYR B 1 462 ? -22.734 -14.914 11.633 1 98.31 462 TYR B C 1
ATOM 7855 O O . TYR B 1 462 ? -21.859 -14.836 12.508 1 98.31 462 TYR B O 1
ATOM 7863 N N . ASN B 1 463 ? -23.984 -15.141 11.898 1 98.38 463 ASN B N 1
ATOM 7864 C CA . ASN B 1 463 ? -24.422 -15.336 13.273 1 98.38 463 ASN B CA 1
ATOM 7865 C C . ASN B 1 463 ? -23.719 -16.531 13.93 1 98.38 463 ASN B C 1
ATOM 7867 O O . ASN B 1 463 ? -23.375 -16.484 15.109 1 98.38 463 ASN B O 1
ATOM 7871 N N . GLU B 1 464 ? -23.469 -17.531 13.195 1 97.38 464 GLU B N 1
ATOM 7872 C CA . GLU B 1 464 ? -22.781 -18.719 13.695 1 97.38 464 GLU B CA 1
ATOM 7873 C C . GLU B 1 464 ? -21.344 -18.391 14.086 1 97.38 464 GLU B C 1
ATOM 7875 O O . GLU B 1 464 ? -20.906 -18.719 15.188 1 97.38 464 GLU B O 1
ATOM 7880 N N . VAL B 1 465 ? -20.609 -17.703 13.203 1 95.31 465 VAL B N 1
ATOM 7881 C CA . VAL B 1 465 ? -19.172 -17.5 13.438 1 95.31 465 VAL B CA 1
ATOM 7882 C C . VAL B 1 465 ? -18.969 -16.375 14.445 1 95.31 465 VAL B C 1
ATOM 7884 O O . VAL B 1 465 ? -17.953 -16.328 15.148 1 95.31 465 VAL B O 1
ATOM 7887 N N . MET B 1 466 ? -19.875 -15.469 14.516 1 95.19 466 MET B N 1
ATOM 7888 C CA . MET B 1 466 ? -19.781 -14.422 15.531 1 95.19 466 MET B CA 1
ATOM 7889 C C . MET B 1 466 ? -19.938 -15.008 16.938 1 95.19 466 MET B C 1
ATOM 7891 O O . MET B 1 466 ? -19.375 -14.477 17.891 1 95.19 466 MET B O 1
ATOM 7895 N N . ALA B 1 467 ? -20.656 -16.062 17.062 1 91.25 467 ALA B N 1
ATOM 7896 C CA . ALA B 1 467 ? -20.891 -16.703 18.344 1 91.25 467 ALA B CA 1
ATOM 7897 C C . ALA B 1 467 ? -19.703 -17.562 18.75 1 91.25 467 ALA B C 1
ATOM 7899 O O . ALA B 1 467 ? -19.391 -17.703 19.938 1 91.25 467 ALA B O 1
ATOM 7900 N N . SER B 1 468 ? -18.891 -18.109 17.828 1 91.19 468 SER B N 1
ATOM 7901 C CA . SER B 1 468 ? -17.844 -19.078 18.141 1 91.19 468 SER B CA 1
ATOM 7902 C C . SER B 1 468 ? -16.469 -18.5 17.859 1 91.19 468 SER B C 1
ATOM 7904 O O . SER B 1 468 ? -15.453 -19.047 18.297 1 91.19 468 SER B O 1
ATOM 7906 N N . GLY B 1 469 ? -16.422 -17.422 17.25 1 91.44 469 GLY B N 1
ATOM 7907 C CA . GLY B 1 469 ? -15.18 -16.844 16.734 1 91.44 469 GLY B CA 1
ATOM 7908 C C . GLY B 1 469 ? -15.156 -16.766 15.227 1 91.44 469 GLY B C 1
ATOM 7909 O O . GLY B 1 469 ? -15.547 -17.703 14.539 1 91.44 469 GLY B O 1
ATOM 7910 N N . ASP B 1 470 ? -14.773 -15.594 14.75 1 94.62 470 ASP B N 1
ATOM 7911 C CA . ASP B 1 470 ? -14.852 -15.32 13.312 1 94.62 470 ASP B CA 1
ATOM 7912 C C . ASP B 1 470 ? -13.742 -16.047 12.555 1 94.62 470 ASP B C 1
ATOM 7914 O O . ASP B 1 470 ? -12.727 -15.438 12.211 1 94.62 470 ASP B O 1
ATOM 7918 N N . VAL B 1 471 ? -13.961 -17.234 12.125 1 92.94 471 VAL B N 1
ATOM 7919 C CA . VAL B 1 471 ? -12.992 -18.078 11.43 1 92.94 471 VAL B CA 1
ATOM 7920 C C . VAL B 1 471 ? -12.922 -17.672 9.961 1 92.94 471 VAL B C 1
ATOM 7922 O O . VAL B 1 471 ? -12.016 -18.078 9.234 1 92.94 471 VAL B O 1
ATOM 7925 N N . ASP B 1 472 ? -13.867 -16.828 9.531 1 94 472 ASP B N 1
ATOM 7926 C CA . ASP B 1 472 ? -13.914 -16.469 8.117 1 94 472 ASP B CA 1
ATOM 7927 C C . ASP B 1 472 ? -12.953 -15.32 7.816 1 94 472 ASP B C 1
ATOM 7929 O O . ASP B 1 472 ? -12.156 -15.398 6.879 1 94 472 ASP B O 1
ATOM 7933 N N . TYR B 1 473 ? -13.008 -14.203 8.648 1 95.25 473 TYR B N 1
ATOM 7934 C CA . TYR B 1 473 ? -12.234 -13.023 8.281 1 95.25 473 TYR B CA 1
ATOM 7935 C C . TYR B 1 473 ? -11.477 -12.469 9.484 1 95.25 473 TYR B C 1
ATOM 7937 O O . TYR B 1 473 ? -10.719 -11.508 9.359 1 95.25 473 TYR B O 1
ATOM 7945 N N . GLY B 1 474 ? -11.656 -13.008 10.641 1 94.19 474 GLY B N 1
ATOM 7946 C CA . GLY B 1 474 ? -10.781 -12.766 11.773 1 94.19 474 GLY B CA 1
ATOM 7947 C C . GLY B 1 474 ? -11.148 -11.523 12.562 1 94.19 474 GLY B C 1
ATOM 7948 O O . GLY B 1 474 ? -10.273 -10.781 13.008 1 94.19 474 GLY B O 1
ATOM 7949 N N . LYS B 1 475 ? -12.469 -11.281 12.734 1 94.38 475 LYS B N 1
ATOM 7950 C CA . LYS B 1 475 ? -12.93 -10.195 13.594 1 94.38 475 LYS B CA 1
ATOM 7951 C C . LYS B 1 475 ? -12.609 -10.477 15.055 1 94.38 475 LYS B C 1
ATOM 7953 O O . LYS B 1 475 ? -12.781 -11.602 15.531 1 94.38 475 LYS B O 1
ATOM 7958 N N . ALA B 1 476 ? -12.125 -9.453 15.789 1 94.06 476 ALA B N 1
ATOM 7959 C CA . ALA B 1 476 ? -11.852 -9.641 17.219 1 94.06 476 ALA B CA 1
ATOM 7960 C C . ALA B 1 476 ? -13.125 -10 17.969 1 94.06 476 ALA B C 1
ATOM 7962 O O . ALA B 1 476 ? -14.195 -9.453 17.703 1 94.06 476 ALA B O 1
ATOM 7963 N N . ALA B 1 477 ? -12.945 -10.797 19.016 1 92.88 477 ALA B N 1
ATOM 7964 C CA . ALA B 1 477 ? -14.086 -11.375 19.719 1 92.88 477 ALA B CA 1
ATOM 7965 C C . ALA B 1 477 ? -14.93 -10.281 20.375 1 92.88 477 ALA B C 1
ATOM 7967 O O . ALA B 1 477 ? -16.156 -10.336 20.344 1 92.88 477 ALA B O 1
ATOM 7968 N N . TYR B 1 478 ? -14.352 -9.305 20.938 1 92.12 478 TYR B N 1
ATOM 7969 C CA . TYR B 1 478 ? -15.078 -8.281 21.672 1 92.12 478 TYR B CA 1
ATOM 7970 C C . TYR B 1 478 ? -15.852 -7.371 20.734 1 92.12 478 TYR B C 1
ATOM 7972 O O . TYR B 1 478 ? -16.719 -6.602 21.172 1 92.12 478 TYR B O 1
ATOM 7980 N N . ARG B 1 479 ? -15.656 -7.523 19.422 1 95.69 479 ARG B N 1
ATOM 7981 C CA . ARG B 1 479 ? -16.359 -6.699 18.453 1 95.69 479 ARG B CA 1
ATOM 7982 C C . ARG B 1 479 ? -17.297 -7.543 17.578 1 95.69 479 ARG B C 1
ATOM 7984 O O . ARG B 1 479 ? -17.797 -7.074 16.562 1 95.69 479 ARG B O 1
ATOM 7991 N N . CYS B 1 480 ? -17.484 -8.766 18 1 95.75 480 CYS B N 1
ATOM 7992 C CA . CYS B 1 480 ? -18.484 -9.609 17.328 1 95.75 480 CYS B CA 1
ATOM 7993 C C . CYS B 1 480 ? -19.891 -9.211 17.75 1 95.75 480 CYS B C 1
ATOM 7995 O O . CYS B 1 480 ? -20.141 -8.859 18.906 1 95.75 480 CYS B O 1
ATOM 7997 N N . SER B 1 481 ? -20.75 -9.156 16.797 1 96.56 481 SER B N 1
ATOM 7998 C CA . SER B 1 481 ? -22.172 -8.953 17 1 96.56 481 SER B CA 1
ATOM 7999 C C . SER B 1 481 ? -22.984 -9.781 16.016 1 96.56 481 SER B C 1
ATOM 8001 O O . SER B 1 481 ? -22.516 -10.109 14.93 1 96.56 481 SER B O 1
ATOM 8003 N N . THR B 1 482 ? -24.203 -10.148 16.438 1 97.62 482 THR B N 1
ATOM 8004 C CA . THR B 1 482 ? -25.062 -10.93 15.562 1 97.62 482 THR B CA 1
ATOM 8005 C C . THR B 1 482 ? -26.141 -10.039 14.93 1 97.62 482 THR B C 1
ATOM 8007 O O . THR B 1 482 ? -26.297 -8.883 15.312 1 97.62 482 THR B O 1
ATOM 8010 N N . VAL B 1 483 ? -26.734 -10.531 13.961 1 98.69 483 VAL B N 1
ATOM 8011 C CA . VAL B 1 483 ? -27.906 -9.945 13.328 1 98.69 483 VAL B CA 1
ATOM 8012 C C . VAL B 1 483 ? -29.109 -10.883 13.477 1 98.69 483 VAL B C 1
ATOM 8014 O O . VAL B 1 483 ? -29.406 -11.664 12.578 1 98.69 483 VAL B O 1
ATOM 8017 N N . ASP B 1 484 ? -29.812 -10.742 14.586 1 98.06 484 ASP B N 1
ATOM 8018 C CA . ASP B 1 484 ? -30.859 -11.719 14.852 1 98.06 484 ASP B CA 1
ATOM 8019 C C . ASP B 1 484 ? -31.969 -11.125 15.711 1 98.06 484 ASP B C 1
ATOM 8021 O O . ASP B 1 484 ? -32.906 -11.82 16.078 1 98.06 484 ASP B O 1
ATOM 8025 N N . THR B 1 485 ? -31.859 -9.898 16.031 1 98.44 485 THR B N 1
ATOM 8026 C CA . THR B 1 485 ? -32.875 -9.234 16.844 1 98.44 485 THR B CA 1
ATOM 8027 C C . THR B 1 485 ? -33.531 -8.086 16.078 1 98.44 485 THR B C 1
ATOM 8029 O O . THR B 1 485 ? -32.875 -7.082 15.797 1 98.44 485 THR B O 1
ATOM 8032 N N . ALA B 1 486 ? -34.75 -8.125 15.82 1 98.44 486 ALA B N 1
ATOM 8033 C CA . ALA B 1 486 ? -35.469 -7.074 15.109 1 98.44 486 ALA B CA 1
ATOM 8034 C C . ALA B 1 486 ? -35.531 -5.793 15.938 1 98.44 486 ALA B C 1
ATOM 8036 O O . ALA B 1 486 ? -35.5 -5.836 17.172 1 98.44 486 ALA B O 1
ATOM 8037 N N . PRO B 1 487 ? -35.781 -4.656 15.32 1 98.62 487 PRO B N 1
ATOM 8038 C CA . PRO B 1 487 ? -35.781 -4.434 13.867 1 98.62 487 PRO B CA 1
ATOM 8039 C C . PRO B 1 487 ? -34.406 -4.594 13.25 1 98.62 487 PRO B C 1
ATOM 8041 O O . PRO B 1 487 ? -33.375 -4.582 13.961 1 98.62 487 PRO B O 1
ATOM 8044 N N . PHE B 1 488 ? -34.406 -4.836 11.93 1 98.88 488 PHE B N 1
ATOM 8045 C CA . PHE B 1 488 ? -33.188 -4.98 11.156 1 98.88 488 PHE B CA 1
ATOM 8046 C C . PHE B 1 488 ? -32.969 -3.77 10.258 1 98.88 488 PHE B C 1
ATOM 8048 O O . PHE B 1 488 ? -33.906 -3.215 9.711 1 98.88 488 PHE B O 1
ATOM 8055 N N . TYR B 1 489 ? -31.672 -3.375 10.102 1 98.94 489 TYR B N 1
ATOM 8056 C CA . TYR B 1 489 ? -31.312 -2.164 9.367 1 98.94 489 TYR B CA 1
ATOM 8057 C C . TYR B 1 489 ? -30.281 -2.459 8.289 1 98.94 489 TYR B C 1
ATOM 8059 O O . TYR B 1 489 ? -29.469 -3.367 8.445 1 98.94 489 TYR B O 1
ATOM 8067 N N . ALA B 1 490 ? -30.328 -1.725 7.203 1 98.94 490 ALA B N 1
ATOM 8068 C CA . ALA B 1 490 ? -29.312 -1.8 6.156 1 98.94 490 ALA B CA 1
ATOM 8069 C C . ALA B 1 490 ? -29.141 -0.451 5.465 1 98.94 490 ALA B C 1
ATOM 8071 O O . ALA B 1 490 ? -30.109 0.273 5.246 1 98.94 490 ALA B O 1
ATOM 8072 N N . ILE B 1 491 ? -27.906 -0.137 5.109 1 98.88 491 ILE B N 1
ATOM 8073 C CA . ILE B 1 491 ? -27.609 1.112 4.418 1 98.88 491 ILE B CA 1
ATOM 8074 C C . ILE B 1 491 ? -26.406 0.914 3.488 1 98.88 491 ILE B C 1
ATOM 8076 O O . ILE B 1 491 ? -25.453 0.212 3.834 1 98.88 491 ILE B O 1
ATOM 8080 N N . ARG B 1 492 ? -26.438 1.514 2.26 1 98.38 492 ARG B N 1
ATOM 8081 C CA . ARG B 1 492 ? -25.312 1.472 1.333 1 98.38 492 ARG B CA 1
ATOM 8082 C C . ARG B 1 492 ? -24.25 2.496 1.714 1 98.38 492 ARG B C 1
ATOM 8084 O O . ARG B 1 492 ? -24.547 3.688 1.837 1 98.38 492 ARG B O 1
ATOM 8091 N N . THR B 1 493 ? -23.031 1.99 1.898 1 98.19 493 THR B N 1
ATOM 8092 C CA . THR B 1 493 ? -21.953 2.871 2.324 1 98.19 493 THR B CA 1
ATOM 8093 C C . THR B 1 493 ? -20.906 3.023 1.217 1 98.19 493 THR B C 1
ATOM 8095 O O . THR B 1 493 ? -20.656 2.08 0.466 1 98.19 493 THR B O 1
ATOM 8098 N N . THR B 1 494 ? -20.359 4.227 1.031 1 97.75 494 THR B N 1
ATOM 8099 C CA . THR B 1 494 ? -19.344 4.641 0.079 1 97.75 494 THR B CA 1
ATOM 8100 C C . THR B 1 494 ? -18.25 5.449 0.775 1 97.75 494 THR B C 1
ATOM 8102 O O . THR B 1 494 ? -18.109 5.387 1.997 1 97.75 494 THR B O 1
ATOM 8105 N N . GLY B 1 495 ? -17.438 6.105 -0.064 1 97.75 495 GLY B N 1
ATOM 8106 C CA . GLY B 1 495 ? -16.375 6.934 0.503 1 97.75 495 GLY B CA 1
ATOM 8107 C C . GLY B 1 495 ? -16.766 8.398 0.604 1 97.75 495 GLY B C 1
ATOM 8108 O O . GLY B 1 495 ? -17.656 8.859 -0.096 1 97.75 495 GLY B O 1
ATOM 8109 N N . ASN B 1 496 ? -16.203 9.086 1.577 1 97.5 496 ASN B N 1
ATOM 8110 C CA . ASN B 1 496 ? -16.125 10.539 1.667 1 97.5 496 ASN B CA 1
ATOM 8111 C C . ASN B 1 496 ? -14.688 11.031 1.501 1 97.5 496 ASN B C 1
ATOM 8113 O O . ASN B 1 496 ? -13.836 10.766 2.352 1 97.5 496 ASN B O 1
ATOM 8117 N N . PHE B 1 497 ? -14.438 11.703 0.411 1 96.69 497 PHE B N 1
ATOM 8118 C CA . PHE B 1 497 ? -13.102 12.156 0.032 1 96.69 497 PHE B CA 1
ATOM 8119 C C . PHE B 1 497 ? -12.68 13.352 0.872 1 96.69 497 PHE B C 1
ATOM 8121 O O . PHE B 1 497 ? -13.219 14.453 0.714 1 96.69 497 PHE B O 1
ATOM 8128 N N . LEU B 1 498 ? -11.609 13.141 1.732 1 95.31 498 LEU B N 1
ATOM 8129 C CA . LEU B 1 498 ? -11.219 14.195 2.662 1 95.31 498 LEU B CA 1
ATOM 8130 C C . LEU B 1 498 ? -10.086 15.039 2.088 1 95.31 498 LEU B C 1
ATOM 8132 O O . LEU B 1 498 ? -10.281 16.219 1.767 1 95.31 498 LEU B O 1
ATOM 8136 N N . VAL B 1 499 ? -8.93 14.445 1.898 1 94.94 499 VAL B N 1
ATOM 8137 C CA . VAL B 1 499 ? -7.773 15.18 1.401 1 94.94 499 VAL B CA 1
ATOM 8138 C C . VAL B 1 499 ? -6.844 14.234 0.646 1 94.94 499 VAL B C 1
ATOM 8140 O O . VAL B 1 499 ? -6.941 13.008 0.791 1 94.94 499 VAL B O 1
ATOM 8143 N N . THR B 1 500 ? -6.023 14.828 -0.205 1 95.44 500 THR B N 1
ATOM 8144 C CA . THR B 1 500 ? -4.953 14.062 -0.836 1 95.44 500 THR B CA 1
ATOM 8145 C C . THR B 1 500 ? -3.734 13.977 0.08 1 95.44 500 THR B C 1
ATOM 8147 O O . THR B 1 500 ? -3.502 14.875 0.895 1 95.44 500 THR B O 1
ATOM 8150 N N . ILE B 1 501 ? -2.963 12.867 -0.047 1 92.44 501 ILE B N 1
ATOM 8151 C CA . ILE B 1 501 ? -1.921 12.617 0.945 1 92.44 501 ILE B CA 1
ATOM 8152 C C . ILE B 1 501 ? -0.613 12.258 0.243 1 92.44 501 ILE B C 1
ATOM 8154 O O . ILE B 1 501 ? 0.28 11.664 0.847 1 92.44 501 ILE B O 1
ATOM 8158 N N . ASN B 1 502 ? -0.446 12.461 -0.991 1 92.19 502 ASN B N 1
ATOM 8159 C CA . ASN B 1 502 ? 0.817 12.328 -1.709 1 92.19 502 ASN B CA 1
ATOM 8160 C C . ASN B 1 502 ? 1.308 13.664 -2.242 1 92.19 502 ASN B C 1
ATOM 8162 O O . ASN B 1 502 ? 0.504 14.516 -2.633 1 92.19 502 ASN B O 1
ATOM 8166 N N . GLY B 1 503 ? 2.605 13.836 -2.254 1 96.12 503 GLY B N 1
ATOM 8167 C CA . GLY B 1 503 ? 3.162 15.125 -2.643 1 96.12 503 GLY B CA 1
ATOM 8168 C C . GLY B 1 503 ? 4.633 15.047 -3.012 1 96.12 503 GLY B C 1
ATOM 8169 O O . GLY B 1 503 ? 5.109 14.016 -3.471 1 96.12 503 GLY B O 1
ATOM 8170 N N . ILE B 1 504 ? 5.277 16.156 -2.885 1 97.69 504 ILE B N 1
ATOM 8171 C CA . ILE B 1 504 ? 6.664 16.359 -3.293 1 97.69 504 ILE B CA 1
ATOM 8172 C C . ILE B 1 504 ? 7.594 15.625 -2.332 1 97.69 504 ILE B C 1
ATOM 8174 O O . ILE B 1 504 ? 7.395 15.656 -1.115 1 97.69 504 ILE B O 1
ATOM 8178 N N . VAL B 1 505 ? 8.547 14.945 -2.871 1 96.19 505 VAL B N 1
ATOM 8179 C CA . VAL B 1 505 ? 9.562 14.266 -2.072 1 96.19 505 VAL B CA 1
ATOM 8180 C C . VAL B 1 505 ? 10.516 15.297 -1.469 1 96.19 505 VAL B C 1
ATOM 8182 O O . VAL B 1 505 ? 11.008 16.172 -2.172 1 96.19 505 VAL B O 1
ATOM 8185 N N . THR B 1 506 ? 10.766 15.211 -0.161 1 97.62 506 THR B N 1
ATOM 8186 C CA . THR B 1 506 ? 11.633 16.141 0.562 1 97.62 506 THR B CA 1
ATOM 8187 C C . THR B 1 506 ? 12.625 15.375 1.443 1 97.62 506 THR B C 1
ATOM 8189 O O . THR B 1 506 ? 12.477 14.172 1.646 1 97.62 506 THR B O 1
ATOM 8192 N N . ASP B 1 507 ? 13.656 16.062 1.876 1 96.12 507 ASP B N 1
ATOM 8193 C CA . ASP B 1 507 ? 14.477 15.523 2.955 1 96.12 507 ASP B CA 1
ATOM 8194 C C . ASP B 1 507 ? 13.836 15.781 4.316 1 96.12 507 ASP B C 1
ATOM 8196 O O . ASP B 1 507 ? 12.688 16.219 4.395 1 96.12 507 ASP B O 1
ATOM 8200 N N . THR B 1 508 ? 14.516 15.484 5.43 1 96.62 508 THR B N 1
ATOM 8201 C CA . THR B 1 508 ? 13.938 15.531 6.77 1 96.62 508 THR B CA 1
ATOM 8202 C C . THR B 1 508 ? 13.812 16.969 7.254 1 96.62 508 THR B C 1
ATOM 8204 O O . THR B 1 508 ? 13.148 17.234 8.258 1 96.62 508 THR B O 1
ATOM 8207 N N . ASP B 1 509 ? 14.406 17.953 6.539 1 98.06 509 ASP B N 1
ATOM 8208 C CA . ASP B 1 509 ? 14.234 19.359 6.844 1 98.06 509 ASP B CA 1
ATOM 8209 C C . ASP B 1 509 ? 13.133 19.984 5.977 1 98.06 509 ASP B C 1
ATOM 8211 O O . ASP B 1 509 ? 12.938 21.203 5.992 1 98.06 509 ASP B O 1
ATOM 8215 N N . SER B 1 510 ? 12.484 19.172 5.141 1 98.5 510 SER B N 1
ATOM 8216 C CA . SER B 1 510 ? 11.367 19.547 4.277 1 98.5 510 SER B CA 1
ATOM 8217 C C . SER B 1 510 ? 11.859 20.25 3.02 1 98.5 510 SER B C 1
ATOM 8219 O O . SER B 1 510 ? 11.086 20.938 2.346 1 98.5 510 SER B O 1
ATOM 8221 N N . ARG B 1 511 ? 13.188 20.219 2.689 1 98.44 511 ARG B N 1
ATOM 8222 C CA . ARG B 1 511 ? 13.68 20.781 1.437 1 98.44 511 ARG B CA 1
ATOM 8223 C C . ARG B 1 511 ? 13.273 19.906 0.251 1 98.44 511 ARG B C 1
ATOM 8225 O O . ARG B 1 511 ? 13.445 18.688 0.285 1 98.44 511 ARG B O 1
ATOM 8232 N N . ALA B 1 512 ? 12.758 20.516 -0.757 1 98.75 512 ALA B N 1
ATOM 8233 C CA . ALA B 1 512 ? 12.352 19.781 -1.951 1 98.75 512 ALA B CA 1
ATOM 8234 C C . ALA B 1 512 ? 13.555 19.156 -2.652 1 98.75 512 ALA B C 1
ATOM 8236 O O . ALA B 1 512 ? 14.609 19.781 -2.754 1 98.75 512 ALA B O 1
ATOM 8237 N N . LEU B 1 513 ? 13.328 17.953 -3.135 1 97 513 LEU B N 1
ATOM 8238 C CA . LEU B 1 513 ? 14.414 17.25 -3.803 1 97 513 LEU B CA 1
ATOM 8239 C C . LEU B 1 513 ? 14.125 17.094 -5.293 1 97 513 LEU B C 1
ATOM 8241 O O . LEU B 1 513 ? 12.969 17 -5.703 1 97 513 LEU B O 1
ATOM 8245 N N . ARG B 1 514 ? 15.195 17.078 -6.016 1 95.38 514 ARG B N 1
ATOM 8246 C CA . ARG B 1 514 ? 15.133 16.625 -7.402 1 95.38 514 ARG B CA 1
ATOM 8247 C C . ARG B 1 514 ? 15.172 15.102 -7.488 1 95.38 514 ARG B C 1
ATOM 8249 O O . ARG B 1 514 ? 15.438 14.43 -6.492 1 95.38 514 ARG B O 1
ATOM 8256 N N . GLN B 1 515 ? 14.945 14.531 -8.672 1 87 515 GLN B N 1
ATOM 8257 C CA . GLN B 1 515 ? 14.93 13.086 -8.875 1 87 515 GLN B CA 1
ATOM 8258 C C . GLN B 1 515 ? 16.281 12.469 -8.531 1 87 515 GLN B C 1
ATOM 8260 O O . GLN B 1 515 ? 16.359 11.328 -8.07 1 87 515 GLN B O 1
ATOM 8265 N N . ASP B 1 516 ? 17.344 13.234 -8.688 1 84.31 516 ASP B N 1
ATOM 8266 C CA . ASP B 1 516 ? 18.688 12.703 -8.453 1 84.31 516 ASP B CA 1
ATOM 8267 C C . ASP B 1 516 ? 19.062 12.812 -6.977 1 84.31 516 ASP B C 1
ATOM 8269 O O . ASP B 1 516 ? 20.188 12.469 -6.598 1 84.31 516 ASP B O 1
ATOM 8273 N N . GLY B 1 517 ? 18.172 13.359 -6.191 1 87.88 517 GLY B N 1
ATOM 8274 C CA . GLY B 1 517 ? 18.391 13.398 -4.754 1 87.88 517 GLY B CA 1
ATOM 8275 C C . GLY B 1 517 ? 18.953 14.727 -4.277 1 87.88 517 GLY B C 1
ATOM 8276 O O . GLY B 1 517 ? 19.047 14.969 -3.072 1 87.88 517 GLY B O 1
ATOM 8277 N N . THR B 1 518 ? 19.266 15.594 -5.238 1 93.06 518 THR B N 1
ATOM 8278 C CA . THR B 1 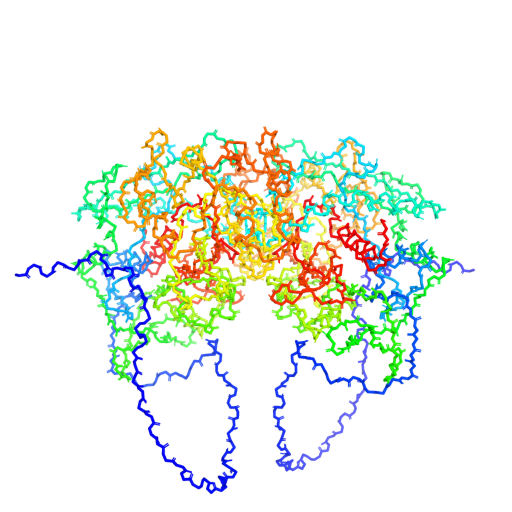518 ? 19.828 16.875 -4.828 1 93.06 518 THR B CA 1
ATOM 8279 C C . THR B 1 518 ? 18.719 17.828 -4.371 1 93.06 518 THR B C 1
ATOM 8281 O O . THR B 1 518 ? 17.578 17.719 -4.82 1 93.06 518 THR B O 1
ATOM 8284 N N . VAL B 1 519 ? 19.109 18.781 -3.566 1 96.44 519 VAL B N 1
ATOM 8285 C CA . VAL B 1 519 ? 18.188 19.719 -2.957 1 96.44 519 VAL B CA 1
ATOM 8286 C C . VAL B 1 519 ? 17.922 20.891 -3.916 1 96.44 519 VAL B C 1
ATOM 8288 O O . VAL B 1 519 ? 18.828 21.328 -4.621 1 96.44 519 VAL B O 1
ATOM 8291 N N . ILE B 1 520 ? 16.688 21.328 -3.965 1 98.56 520 ILE B N 1
ATOM 8292 C CA . ILE B 1 520 ? 16.375 22.625 -4.543 1 98.56 520 ILE B CA 1
ATOM 8293 C C . ILE B 1 520 ? 16.484 23.719 -3.475 1 98.56 520 ILE B C 1
ATOM 8295 O O . ILE B 1 520 ? 15.555 23.922 -2.695 1 98.56 520 ILE B O 1
ATOM 8299 N N . GLU B 1 521 ? 17.594 24.422 -3.523 1 98.5 521 GLU B N 1
ATOM 8300 C CA . GLU B 1 521 ? 17.875 25.391 -2.48 1 98.5 521 GLU B CA 1
ATOM 8301 C C . GLU B 1 521 ? 16.781 26.453 -2.408 1 98.5 521 GLU B C 1
ATOM 8303 O O . GLU B 1 521 ? 16.281 26.922 -3.439 1 98.5 521 GLU B O 1
ATOM 8308 N N . GLY B 1 522 ? 16.344 26.75 -1.213 1 98.81 522 GLY B N 1
ATOM 8309 C CA . GLY B 1 522 ? 15.383 27.828 -0.994 1 98.81 522 GLY B CA 1
ATOM 8310 C C . GLY B 1 522 ? 13.945 27.359 -1.048 1 98.81 522 GLY B C 1
ATOM 8311 O O . GLY B 1 522 ? 13.023 28.125 -0.762 1 98.81 522 GLY B O 1
ATOM 8312 N N . LEU B 1 523 ? 13.711 26.094 -1.416 1 98.94 523 LEU B N 1
ATOM 8313 C CA . LEU B 1 523 ? 12.344 25.594 -1.526 1 98.94 523 LEU B CA 1
ATOM 8314 C C . LEU B 1 523 ? 12.07 24.531 -0.46 1 98.94 523 LEU B C 1
ATOM 8316 O O . LEU B 1 523 ? 12.758 23.516 -0.394 1 98.94 523 LEU B O 1
ATOM 8320 N N . TYR B 1 524 ? 11.102 24.828 0.377 1 98.94 524 TYR B N 1
ATOM 8321 C CA . TYR B 1 524 ? 10.578 23.891 1.364 1 98.94 524 TYR B CA 1
ATOM 8322 C C . TYR B 1 524 ? 9.133 23.516 1.047 1 98.94 524 TYR B C 1
ATOM 8324 O O . TYR B 1 524 ? 8.352 24.375 0.602 1 98.94 524 TYR B O 1
ATOM 8332 N N . VAL B 1 525 ? 8.812 22.25 1.209 1 98.88 525 VAL B N 1
ATOM 8333 C CA . VAL B 1 525 ? 7.453 21.781 0.974 1 98.88 525 VAL B CA 1
ATOM 8334 C C . VAL B 1 525 ? 6.93 21.062 2.217 1 98.88 525 VAL B C 1
ATOM 8336 O O . VAL B 1 525 ? 7.594 20.172 2.756 1 98.88 525 VAL B O 1
ATOM 8339 N N . CYS B 1 526 ? 5.738 21.484 2.674 1 98.44 526 CYS B N 1
ATOM 8340 C CA . CYS B 1 526 ? 5.137 20.953 3.891 1 98.44 526 CYS B CA 1
ATOM 8341 C C . CYS B 1 526 ? 3.643 20.719 3.703 1 98.44 526 CYS B C 1
ATOM 8343 O O . CYS B 1 526 ? 3.119 20.875 2.6 1 98.44 526 CYS B O 1
ATOM 8345 N N . GLY B 1 527 ? 2.979 20.266 4.77 1 97.44 527 GLY B N 1
ATOM 8346 C CA . GLY B 1 527 ? 1.557 19.984 4.688 1 97.44 527 GLY B CA 1
ATOM 8347 C C . GLY B 1 527 ? 1.235 18.844 3.736 1 97.44 527 GLY B C 1
ATOM 8348 O O . GLY B 1 527 ? 2.039 17.922 3.566 1 97.44 527 GLY B O 1
ATOM 8349 N N . ASN B 1 528 ? 0.032 18.906 3.146 1 96.69 528 ASN B N 1
ATOM 8350 C CA . ASN B 1 528 ? -0.4 17.844 2.254 1 96.69 528 ASN B CA 1
ATOM 8351 C C . ASN B 1 528 ? 0.256 17.953 0.881 1 96.69 528 ASN B C 1
ATOM 8353 O O . ASN B 1 528 ? 0.035 17.109 0.01 1 96.69 528 ASN B O 1
ATOM 8357 N N . ASP B 1 529 ? 1.095 18.984 0.766 1 98 529 ASP B N 1
ATOM 8358 C CA . ASP B 1 529 ? 1.912 19.062 -0.441 1 98 529 ASP B CA 1
ATOM 8359 C C . ASP B 1 529 ? 3.164 18.203 -0.311 1 98 529 ASP B C 1
ATOM 8361 O O . ASP B 1 529 ? 3.861 17.953 -1.298 1 98 529 ASP B O 1
ATOM 8365 N N . GLN B 1 530 ? 3.471 17.781 0.884 1 97.81 530 GLN B N 1
ATOM 8366 C CA . GLN B 1 530 ? 4.648 16.984 1.185 1 97.81 530 GLN B CA 1
ATOM 8367 C C . GLN B 1 530 ? 4.316 15.484 1.169 1 97.81 530 GLN B C 1
ATOM 8369 O O . GLN B 1 530 ? 3.293 15.07 1.71 1 97.81 530 GLN B O 1
ATOM 8374 N N . GLY B 1 531 ? 5.203 14.734 0.448 1 95.75 531 GLY B N 1
ATOM 8375 C CA . GLY B 1 531 ? 5.035 13.289 0.411 1 95.75 531 GLY B CA 1
ATOM 8376 C C . GLY B 1 531 ? 5.973 12.555 1.348 1 95.75 531 GLY B C 1
ATOM 8377 O O . GLY B 1 531 ? 6.711 13.18 2.111 1 95.75 531 GLY B O 1
ATOM 8378 N N . GLY B 1 532 ? 5.785 11.188 1.329 1 94.44 532 GLY B N 1
ATOM 8379 C CA . GLY B 1 532 ? 6.754 10.344 2.014 1 94.44 532 GLY B CA 1
ATOM 8380 C C . GLY B 1 532 ? 6.199 9.695 3.271 1 94.44 532 GLY B C 1
ATOM 8381 O O . GLY B 1 532 ? 6.898 8.938 3.943 1 94.44 532 GLY B O 1
ATOM 8382 N N . PHE B 1 533 ? 4.906 9.828 3.557 1 95.44 533 PHE B N 1
ATOM 8383 C CA . PHE B 1 533 ? 4.414 9.422 4.867 1 95.44 533 PHE B CA 1
ATOM 8384 C C . PHE B 1 533 ? 3.494 8.211 4.742 1 95.44 533 PHE B C 1
ATOM 8386 O O . PHE B 1 533 ? 3.67 7.215 5.449 1 95.44 533 PHE B O 1
ATOM 8393 N N . TYR B 1 534 ? 2.547 8.188 4.039 1 93.19 534 TYR B N 1
ATOM 8394 C CA . TYR B 1 534 ? 1.587 7.105 3.867 1 93.19 534 TYR B CA 1
ATOM 8395 C C . TYR B 1 534 ? 0.957 7.148 2.48 1 93.19 534 TYR B C 1
ATOM 8397 O O . TYR B 1 534 ? -0.239 7.422 2.344 1 93.19 534 TYR B O 1
ATOM 8405 N N . PRO B 1 535 ? 1.675 6.746 1.45 1 89.19 535 PRO B N 1
ATOM 8406 C CA . PRO B 1 535 ? 1.249 6.906 0.057 1 89.19 535 PRO B CA 1
ATOM 8407 C C . PRO B 1 535 ? 0.033 6.047 -0.289 1 89.19 535 PRO B C 1
ATOM 8409 O O . PRO B 1 535 ? -0.694 6.355 -1.237 1 89.19 535 PRO B O 1
ATOM 8412 N N . HIS B 1 536 ? -0.259 5.031 0.439 1 89.44 536 HIS B N 1
ATOM 8413 C CA . HIS B 1 536 ? -1.307 4.105 0.02 1 89.44 536 HIS B CA 1
ATOM 8414 C C . HIS B 1 536 ? -2.58 4.312 0.833 1 89.44 536 HIS B C 1
ATOM 8416 O O . HIS B 1 536 ? -3.658 3.869 0.43 1 89.44 536 HIS B O 1
ATOM 8422 N N . GLY B 1 537 ? -2.412 4.93 1.974 1 90.5 537 GLY B N 1
ATOM 8423 C CA . GLY B 1 537 ? -3.582 5.133 2.814 1 90.5 537 GLY B CA 1
ATOM 8424 C C . GLY B 1 537 ? -3.25 5.766 4.152 1 90.5 537 GLY B C 1
ATOM 8425 O O . GLY B 1 537 ? -2.186 5.512 4.719 1 90.5 537 GLY B O 1
ATOM 8426 N N . TYR B 1 538 ? -4.211 6.426 4.641 1 94.44 538 TYR B N 1
ATOM 8427 C CA . TYR B 1 538 ? -4.059 7.09 5.93 1 94.44 538 TYR B CA 1
ATOM 8428 C C . TYR B 1 538 ? -4.145 6.09 7.074 1 94.44 538 TYR B C 1
ATOM 8430 O O . TYR B 1 538 ? -5.094 5.305 7.152 1 94.44 538 TYR B O 1
ATOM 8438 N N . PRO B 1 539 ? -3.105 6.051 7.922 1 93.06 539 PRO B N 1
ATOM 8439 C CA . PRO B 1 539 ? -3.189 5.176 9.094 1 93.06 539 PRO B CA 1
ATOM 8440 C C . PRO B 1 539 ? -4.09 5.746 10.188 1 93.06 539 PRO B C 1
ATOM 8442 O O . PRO B 1 539 ? -3.6 6.355 11.141 1 93.06 539 PRO B O 1
ATOM 8445 N N . SER B 1 540 ? -5.305 5.406 10.203 1 92.31 540 SER B N 1
ATOM 8446 C CA . SER B 1 540 ? -6.32 6.066 11.016 1 92.31 540 SER B CA 1
ATOM 8447 C C . SER B 1 540 ? -6.145 5.738 12.492 1 92.31 540 SER B C 1
ATOM 8449 O O . SER B 1 540 ? -6.727 6.398 13.352 1 92.31 540 SER B O 1
ATOM 8451 N N . GLU B 1 541 ? -5.34 4.719 12.828 1 91.31 541 GLU B N 1
ATOM 8452 C CA . GLU B 1 541 ? -5.02 4.434 14.227 1 91.31 541 GLU B CA 1
ATOM 8453 C C . GLU B 1 541 ? -4.141 5.527 14.82 1 91.31 541 GLU B C 1
ATOM 8455 O O . GLU B 1 541 ? -4.086 5.688 16.047 1 91.31 541 GLU B O 1
ATOM 8460 N N . PHE B 1 542 ? -3.436 6.191 13.938 1 93.06 542 PHE B N 1
ATOM 8461 C CA . PHE B 1 542 ? -2.588 7.297 14.375 1 93.06 542 PHE B CA 1
ATOM 8462 C C . PHE B 1 542 ? -3.365 8.609 14.375 1 93.06 542 PHE B C 1
ATOM 8464 O O . PHE B 1 542 ? -3.123 9.477 13.539 1 93.06 542 PHE B O 1
ATOM 8471 N N . THR B 1 543 ? -4.199 8.727 15.398 1 92.31 543 THR B N 1
ATOM 8472 C CA . THR B 1 543 ? -5.152 9.828 15.453 1 92.31 543 THR B CA 1
ATOM 8473 C C . THR B 1 543 ? -4.422 11.172 15.414 1 92.31 543 THR B C 1
ATOM 8475 O O . THR B 1 543 ? -3.543 11.43 16.234 1 92.31 543 THR B O 1
ATOM 8478 N N . GLY B 1 544 ? -4.766 11.984 14.43 1 94.12 544 GLY B N 1
ATOM 8479 C CA . GLY B 1 544 ? -4.273 13.352 14.344 1 94.12 544 GLY B CA 1
ATOM 8480 C C . GLY B 1 544 ? -2.895 13.453 13.719 1 94.12 544 GLY B C 1
ATOM 8481 O O . GLY B 1 544 ? -2.322 14.547 13.648 1 94.12 544 GLY B O 1
ATOM 8482 N N . VAL B 1 545 ? -2.361 12.344 13.195 1 95.88 545 VAL B N 1
ATOM 8483 C CA . VAL B 1 545 ? -0.977 12.344 12.734 1 95.88 545 VAL B CA 1
ATOM 8484 C C . VAL B 1 545 ? -0.826 13.297 11.547 1 95.88 545 VAL B C 1
ATOM 8486 O O . VAL B 1 545 ? 0.212 13.945 11.391 1 95.88 545 VAL B O 1
ATOM 8489 N N . ASN B 1 546 ? -1.84 13.414 10.727 1 96.38 546 ASN B N 1
ATOM 8490 C CA . ASN B 1 546 ? -1.713 14.297 9.57 1 96.38 546 ASN B CA 1
ATOM 8491 C C . ASN B 1 546 ? -1.564 15.758 9.984 1 96.38 546 ASN B C 1
ATOM 8493 O O . ASN B 1 546 ? -0.664 16.453 9.516 1 96.38 546 ASN B O 1
ATOM 8497 N N . ALA B 1 547 ? -2.406 16.234 10.891 1 96 547 ALA B N 1
ATOM 8498 C CA . ALA B 1 547 ? -2.281 17.594 11.398 1 96 547 ALA B CA 1
ATOM 8499 C C . ALA B 1 547 ? -0.958 17.781 12.133 1 96 547 ALA B C 1
ATOM 8501 O O . ALA B 1 547 ? -0.293 18.812 11.969 1 96 547 ALA B O 1
ATOM 8502 N N . GLY B 1 548 ? -0.624 16.797 12.914 1 97.12 548 GLY B N 1
ATOM 8503 C CA . GLY B 1 548 ? 0.604 16.859 13.688 1 97.12 548 GLY B CA 1
ATOM 8504 C C . GLY B 1 548 ? 1.849 16.969 12.828 1 97.12 548 GLY B C 1
ATOM 8505 O O . GLY B 1 548 ? 2.699 17.828 13.062 1 97.12 548 GLY B O 1
ATOM 8506 N N . ARG B 1 549 ? 1.948 16.109 11.844 1 97.69 549 ARG B N 1
ATOM 8507 C CA . ARG B 1 549 ? 3.152 16.109 11.016 1 97.69 549 ARG B CA 1
ATOM 8508 C C . ARG B 1 549 ? 3.211 17.359 10.141 1 97.69 549 ARG B C 1
ATOM 8510 O O . ARG B 1 549 ? 4.293 17.891 9.875 1 97.69 549 ARG B O 1
ATOM 8517 N N . CYS B 1 550 ? 2.043 17.906 9.688 1 97.69 550 CYS B N 1
ATOM 8518 C CA . CYS B 1 550 ? 2.018 19.125 8.883 1 97.69 550 CYS B CA 1
ATOM 8519 C C . CYS B 1 550 ? 2.639 20.297 9.633 1 97.69 550 CYS B C 1
ATOM 8521 O O . CYS B 1 550 ? 3.547 20.953 9.125 1 97.69 550 CYS B O 1
ATOM 8523 N N . GLY B 1 551 ? 2.176 20.5 10.836 1 97.94 551 GLY B N 1
ATOM 8524 C CA . GLY B 1 551 ? 2.719 21.594 11.641 1 97.94 551 GLY B CA 1
ATOM 8525 C C . GLY B 1 551 ? 4.168 21.375 12.031 1 97.94 551 GLY B C 1
ATOM 8526 O O . GLY B 1 551 ? 4.98 22.297 11.953 1 97.94 551 GLY B O 1
ATOM 8527 N N . CYS B 1 552 ? 4.484 20.156 12.414 1 98.62 552 CYS B N 1
ATOM 8528 C CA . CYS B 1 552 ? 5.828 19.812 12.875 1 98.62 552 CYS B CA 1
ATOM 8529 C C . CYS B 1 552 ? 6.855 20.062 11.781 1 98.62 552 CYS B C 1
ATOM 8531 O O . CYS B 1 552 ? 7.859 20.75 12.016 1 98.62 552 CYS B O 1
ATOM 8533 N N . PHE B 1 553 ? 6.621 19.625 10.602 1 98.81 553 PHE B N 1
ATOM 8534 C CA . PHE B 1 553 ? 7.602 19.734 9.531 1 98.81 553 PHE B CA 1
ATOM 8535 C C . PHE B 1 553 ? 7.664 21.172 9.016 1 98.81 553 PHE B C 1
ATOM 8537 O O . PHE B 1 553 ? 8.711 21.609 8.531 1 98.81 553 PHE B O 1
ATOM 8544 N N . ALA B 1 554 ? 6.555 21.938 9.109 1 98.88 554 ALA B N 1
ATOM 8545 C CA . ALA B 1 554 ? 6.617 23.344 8.758 1 98.88 554 ALA B CA 1
ATOM 8546 C C . ALA B 1 554 ? 7.504 24.125 9.734 1 98.88 554 ALA B C 1
ATOM 8548 O O . ALA B 1 554 ? 8.219 25.031 9.336 1 98.88 554 ALA B O 1
ATOM 8549 N N . ARG B 1 555 ? 7.398 23.75 10.984 1 98.81 555 ARG B N 1
ATOM 8550 C CA . ARG B 1 555 ? 8.289 24.359 11.961 1 98.81 555 ARG B CA 1
ATOM 8551 C C . ARG B 1 555 ? 9.742 24 11.688 1 98.81 555 ARG B C 1
ATOM 8553 O O . ARG B 1 555 ? 10.625 24.875 11.75 1 98.81 555 ARG B O 1
ATOM 8560 N N . ILE B 1 556 ? 9.992 22.75 11.375 1 98.81 556 ILE B N 1
ATOM 8561 C CA . ILE B 1 556 ? 11.336 22.297 11.016 1 98.81 556 ILE B CA 1
ATOM 8562 C C . ILE B 1 556 ? 11.844 23.094 9.82 1 98.81 556 ILE B C 1
ATOM 8564 O O . ILE B 1 556 ? 12.984 23.578 9.828 1 98.81 556 ILE B O 1
ATOM 8568 N N . ALA B 1 557 ? 11 23.266 8.82 1 98.88 557 ALA B N 1
ATOM 8569 C CA . ALA B 1 557 ? 11.352 24 7.605 1 98.88 557 ALA B CA 1
ATOM 8570 C C . ALA B 1 557 ? 11.742 25.453 7.934 1 98.88 557 ALA B C 1
ATOM 8572 O O . ALA B 1 557 ? 12.766 25.938 7.461 1 98.88 557 ALA B O 1
ATOM 8573 N N . ALA B 1 558 ? 10.922 26.109 8.734 1 98.94 558 ALA B N 1
ATOM 8574 C CA . ALA B 1 558 ? 11.172 27.5 9.086 1 98.94 558 ALA B CA 1
ATOM 8575 C C . ALA B 1 558 ? 12.469 27.641 9.875 1 98.94 558 ALA B C 1
ATOM 8577 O O . ALA B 1 558 ? 13.25 28.562 9.641 1 98.94 558 ALA B O 1
ATOM 8578 N N . LYS B 1 559 ? 12.672 26.734 10.828 1 98.81 559 LYS B N 1
ATOM 8579 C CA . LYS B 1 559 ? 13.898 26.766 11.609 1 98.81 559 LYS B CA 1
ATOM 8580 C C . LYS B 1 559 ? 15.125 26.594 10.711 1 98.81 559 LYS B C 1
ATOM 8582 O O . LYS B 1 559 ? 16.125 27.297 10.883 1 98.81 559 LYS B O 1
ATOM 8587 N N . HIS B 1 560 ? 15.031 25.672 9.805 1 98.62 560 HIS B N 1
ATOM 8588 C CA . HIS B 1 560 ? 16.141 25.422 8.898 1 98.62 560 HIS B CA 1
ATOM 8589 C C . HIS B 1 560 ? 16.375 26.625 7.977 1 98.62 560 HIS B C 1
ATOM 8591 O O . HIS B 1 560 ? 17.516 27.062 7.805 1 98.62 560 HIS B O 1
ATOM 8597 N N . ALA B 1 561 ? 15.312 27.156 7.387 1 98.69 561 ALA B N 1
ATOM 8598 C CA . ALA B 1 561 ? 15.391 28.25 6.434 1 98.69 561 ALA B CA 1
ATOM 8599 C C . ALA B 1 561 ? 16 29.5 7.078 1 98.69 561 ALA B C 1
ATOM 8601 O O . ALA B 1 561 ? 16.781 30.203 6.445 1 98.69 561 ALA B O 1
ATOM 8602 N N . CYS B 1 562 ? 15.672 29.734 8.305 1 98.5 562 CYS B N 1
ATOM 8603 C CA . CYS B 1 562 ? 16.016 31 8.953 1 98.5 562 CYS B CA 1
ATOM 8604 C C . CYS B 1 562 ? 17.172 30.812 9.922 1 98.5 562 CYS B C 1
ATOM 8606 O O . CYS B 1 562 ? 17.578 31.75 10.609 1 98.5 562 CYS B O 1
ATOM 8608 N N . GLY B 1 563 ? 17.75 29.609 10.031 1 97.44 563 GLY B N 1
ATOM 8609 C CA . GLY B 1 563 ? 18.859 29.344 10.938 1 97.44 563 GLY B CA 1
ATOM 8610 C C . GLY B 1 563 ? 18.484 29.484 12.398 1 97.44 563 GLY B C 1
ATOM 8611 O O . GLY B 1 563 ? 19.234 30.078 13.188 1 97.44 563 GLY B O 1
ATOM 8612 N N . ILE B 1 564 ? 17.266 29.031 12.68 1 94.12 564 ILE B N 1
ATOM 8613 C CA . ILE B 1 564 ? 16.766 29.094 14.047 1 94.12 564 ILE B CA 1
ATOM 8614 C C . ILE B 1 564 ? 17.125 27.797 14.781 1 94.12 564 ILE B C 1
ATOM 8616 O O . ILE B 1 564 ? 17.016 26.703 14.227 1 94.12 564 ILE B O 1
ATOM 8620 N N . ALA B 1 565 ? 17.578 27.953 15.977 1 81.38 565 ALA B N 1
ATOM 8621 C CA . ALA B 1 565 ? 17.938 26.781 16.766 1 81.38 565 ALA B CA 1
ATOM 8622 C C . ALA B 1 565 ? 16.688 26.016 17.219 1 81.38 565 ALA B C 1
ATOM 8624 O O . ALA B 1 565 ? 15.633 26.609 17.422 1 81.38 565 ALA B O 1
#

pLDDT: mean 88.88, std 19.06, range [18.06, 98.94]

Secondary structure (DSSP, 8-state):
------GGGGS--------------------------------PPPTTSPPPPP--EEEEEEEEEEEE--STTHHHHHHHHHTTT--EEEE-SSSSPPPPPS-EE-SS-GGGTT----HHHHHHHHHHHTTT-S-HHHHHHHHHHHHHHHHHHHHHHGGGTEE--EE----SSTT----S-EE--EESS--TTS--TT---HHHHHHHHHHHTT-EEE-S-EEEEEEE-TTS-EEEEEEEEETTEEEEEEEEEEEEE----STT-HHHHHHH-THHHHSEEEE--SS--SHHHHHHHHTT--BPS---EEEEEEEE--TT----GGG-PPB-GGGGS--EEE-TTS-B-S-SSS-HHHHHHHHHTSGGG-EEEEE-TTHHHHHHHH---GGG--S--TTS-S--S-TTT-PPP-HHHIIIIIIHHHHHHTSSEEESSHHHHHHHH-SSHHHHHHHHHHHHHHHHHHHH--TTT---GGG-----SSSEEEEEEEEEEEEE---B-B-TT-EEE-TTS-EEEEEEE-GGGB-SS-TT---TTSTTHHHHHHHHHHHHHHHHHHT--/------GGGSS-----------------------------------TTSPPPPP--EEEEEEEEEEEE--STTHHHHHHHHHTTT--EEEE-SSSSPPPPPS-EE-SS-GGGTT----HHHHHHHHHHHTTT-S-HHHHHHHHHHHHHHHHHHHHHHGGGTEE--EE----SSTT----S-EE--EESS--TTS--TT---HHHHHHHHHHHTT-EEE-S-EEEEEEE-TTS-EEEEEEEEETTEEEEEEEEEEEEE----STT-HHHHHHH-THHHHSEEEE--SS--SHHHHHHHHTT--BPS---EEEEEEEE--TT----GGG-PPB-GGGGS--EEE-TTS-B-S-SSS-HHHHHHHHHTSGGG-EEEEE-TTHHHHHHHH---GGG--S--TTS-S--S-TTT-PPP-HHHIIIIIIHHHHHHTSSEEESSHHHHHHHH-SSHHHHHHHHHHHHHHHHHHHH--TTT---GGG-----SSSEEEEEEEEEEEEE---B-B-TT-EEE-TTS-EEEEEEE-GGGB-SS-TT---TTSTTHHHHHHHHHHHHHHHHHHT--